Protein 1WJ2 (pdb70)

InterPro domains:
  IPR003657 WRKY domain [PF03106] (229-285)
  IPR003657 WRKY domain [PF03106] (409-466)
  IPR003657 WRKY domain [PS50811] (229-287)
  IPR003657 WRKY domain [PS50811] (403-468)
  IPR003657 WRKY domain [SM00774] (228-286)
  IPR003657 WRKY domain [SM00774] (408-467)
  IPR036576 WRKY domain superfamily [G3DSA:2.20.25.80] (214-288)
  IPR036576 WRKY domain superfamily [G3DSA:2.20.25.80] (393-469)
  IPR036576 WRKY domain superfamily [SSF118290] (227-287)
  IPR036576 WRKY domain superfamily [SSF118290] (400-468)
  IPR044810 WRKY transcription factor, plant [PTHR31221] (326-490)

Sequence (71 aa):
VQTTSEVDLLDDGYRWRKYGQKVVKGNPYPRSYYKCTTPGCGVRKHVERAATDPKAVVTTYEGKHNHDLPAVQTTSEVDLLDDGYRWRKYGQKVVKGNPYPRSYYKCTTPGCGVRKHVERAATDPKAVVTTYEGKHNHDLPAVQTTSEVDLLDDGYRWRKYGQKVVKGNPYPRSYYKCTTPGCGVRKHVERAATDPKAVVTTYEGKHNHDLPAVQTTSEVDLLDDGYRWRKYGQKVVKGNPYPRSYYKCTTPGCGVRKHVERAATDPKAVVTTYEGKHNHDLPAVQTTSEVDLLDDGYRWRKYGQKVVKGNPYPRSYYKCTTPGCGVRKHVERAATDPKAVVTTYEGKHNHDLPAVQTTSEVDLLDDGYRWRKYGQKVVKGNPYPRSYYKCTTPGCGVRKHVERAATDPKAVVTTYEGKHNHDLPAVQTTSEVDLLDDGYRWRKYGQKVVKGNPYPRSYYKCTTPGCGVRKHVERAATDPKAVVTTYEGKHNHDLPAVQTTSEVDLLDDGYRWRKYGQKVVKGNPYPRSYYKCTTPGCGVRKHVERAATDPKAVVTTYEGKHNHDLPAVQTTSEVDLLDDGYRWRKYGQKVVKGNPYPRSYYKCTTPGCGVRKHVERAATDPKAVVTTYEGKHNHDLPAVQTTSEVDLLDDGYRWRKYGQKVVKGNPYPRSYYKCTTPGCGVRKHVERAATDPKAVVTTYEGKHNHDLPAVQTTSEVDLLDDGYRWRKYGQKVVKGNPYPRSYYKCTTPGCGVRKHVERAATDPKAVVTTYEGKHNHDLPAVQTTSEVDLLDDGYRWRKYGQKVVKGNPYPRSYYKCTTPGCGVRKHVERAATDPKAVVTTYEGKHNHDLPAVQTTSEVDLLDDGYRWRKYGQKVVKGNPYPRSYYKCTTPGCGVRKHVERAATDPKAVVTTYEGKHNHDLPAVQTTSEVDLLDDGYRWRKYGQKVVKGNPYPRSYYKCTTPGCGVRKHVERAATDPKAVVTTYEGKHNHDLPAVQTTSEVDLLDDGYRWRKYGQKVVKGNPYPRSYYKCTTPGCGVRKHVERAATDPKAVVTTYEGKHNHDLPAVQTTSEVDLLDDGYRWRKYGQKVVKGNPYPRSYYKCTTPGCGVRKHVERAATDPKAVVTTYEGKHNHDLPAVQTTSEVDLLDDGYRWRKYGQKVVKGNPYPRSYYKCTTPGCGVRKHVERAATDPKAVVTTYEGKHNHDLPAVQTTSEVDLLDDGYRWRKYGQKVVKGNPYPRSYYKCTTPGCGVRKHVERAATDPKAVVTTYEGKHNHDLPAVQTTSEVDLLDDGYRWRKYGQKVVKGNPYPRSYYKCTTPGCGVRKHVERAATDPKAVVTTYEGKHNHDLPAVQTTSEVDLLDDGYRWRKYGQKVVKGNPYPRSYYKCTTPGCGVRKHVERAATDPKAVVTTYEGKHNHDLPA

Organism: Arabidopsis thaliana (NCBI:txid3702)

Structure (mmCIF, N/CA/C/O backbone):
data_1WJ2
#
_entry.id   1WJ2
#
loop_
_entity.id
_entity.type
_entity.pdbx_description
1 polymer 'Probable WRKY transcription factor 4'
2 non-polymer 'ZINC ION'
#
loop_
_atom_site.group_PDB
_atom_site.id
_atom_site.type_symbol
_atom_site.label_atom_id
_atom_site.label_alt_id
_atom_site.label_comp_id
_atom_site.label_asym_id
_atom_site.label_entity_id
_atom_site.label_seq_id
_atom_site.pdbx_PDB_ins_code
_atom_site.Cartn_x
_atom_site.Cartn_y
_atom_site.Cartn_z
_atom_site.occupancy
_atom_site.B_iso_or_equiv
_atom_site.auth_seq_id
_atom_site.auth_comp_id
_atom_site.auth_asym_id
_atom_site.auth_atom_id
_atom_site.pdbx_PDB_model_num
ATOM 1 N N . VAL A 1 8 ? -25.556 -7.376 23.378 1.00 0.00 399 VAL A N 1
ATOM 2 C CA . VAL A 1 8 ? -25.573 -6.464 22.203 1.00 0.00 399 VAL A CA 1
ATOM 3 C C . VAL A 1 8 ? -24.387 -5.503 22.231 1.00 0.00 399 VAL A C 1
ATOM 4 O O . VAL A 1 8 ? -24.248 -4.698 23.151 1.00 0.00 399 VAL A O 1
ATOM 17 N N . GLN A 1 9 ? -23.535 -5.593 21.215 1.00 0.00 400 GLN A N 1
ATOM 18 C CA . GLN A 1 9 ? -22.362 -4.733 21.125 1.00 0.00 400 GLN A CA 1
ATOM 19 C C . GLN A 1 9 ? -22.016 -4.434 19.669 1.00 0.00 400 GLN A C 1
ATOM 20 O O . GLN A 1 9 ? -21.096 -5.027 19.104 1.00 0.00 400 GLN A O 1
ATOM 34 N N . THR A 1 10 ? -22.756 -3.508 19.068 1.00 0.00 401 THR A N 1
ATOM 35 C CA . THR A 1 10 ? -22.526 -3.129 17.680 1.00 0.00 401 THR A CA 1
ATOM 36 C C . THR A 1 10 ? -22.545 -1.612 17.514 1.00 0.00 401 THR A C 1
ATOM 37 O O . THR A 1 10 ? -22.896 -1.099 16.452 1.00 0.00 401 THR A O 1
ATOM 48 N N . THR A 1 11 ? -22.165 -0.902 18.571 1.00 0.00 402 THR A N 1
ATOM 49 C CA . THR A 1 11 ? -22.139 0.556 18.542 1.00 0.00 402 THR A CA 1
ATOM 50 C C . THR A 1 11 ? -20.914 1.098 19.274 1.00 0.00 402 THR A C 1
ATOM 51 O O . THR A 1 11 ? -20.996 2.104 19.979 1.00 0.00 402 THR A O 1
ATOM 62 N N . SER A 1 12 ? -19.781 0.426 19.100 1.00 0.00 403 SER A N 1
ATOM 63 C CA . SER A 1 12 ? -18.540 0.840 19.743 1.00 0.00 403 SER A CA 1
ATOM 64 C C . SER A 1 12 ? -17.521 1.304 18.708 1.00 0.00 403 SER A C 1
ATOM 65 O O . SER A 1 12 ? -17.143 0.548 17.812 1.00 0.00 403 SER A O 1
ATOM 73 N N . GLU A 1 13 ? -17.080 2.551 18.836 1.00 0.00 404 GLU A N 1
ATOM 74 C CA . GLU A 1 13 ? -16.104 3.115 17.911 1.00 0.00 404 GLU A CA 1
ATOM 75 C C . GLU A 1 13 ? -14.681 2.818 18.373 1.00 0.00 404 GLU A C 1
ATOM 76 O O . GLU A 1 13 ? -14.309 3.122 19.506 1.00 0.00 404 GLU A O 1
ATOM 88 N N . VAL A 1 14 ? -13.889 2.223 17.487 1.00 0.00 405 VAL A N 1
ATOM 89 C CA . VAL A 1 14 ? -12.507 1.885 17.802 1.00 0.00 405 VAL A CA 1
ATOM 90 C C . VAL A 1 14 ? -11.565 3.027 17.435 1.00 0.00 405 VAL A C 1
ATOM 91 O O . VAL A 1 14 ? -11.997 4.065 16.937 1.00 0.00 405 VAL A O 1
ATOM 104 N N . ASP A 1 15 ? -10.276 2.826 17.687 1.00 0.00 406 ASP A N 1
ATOM 105 C CA . ASP A 1 15 ? -9.270 3.838 17.385 1.00 0.00 406 ASP A CA 1
ATOM 106 C C . ASP A 1 15 ? -8.223 3.293 16.419 1.00 0.00 406 ASP A C 1
ATOM 107 O O . ASP A 1 15 ? -7.607 2.258 16.677 1.00 0.00 406 ASP A O 1
ATOM 116 N N . LEU A 1 16 ? -8.028 3.994 15.308 1.00 0.00 407 LEU A N 1
ATOM 117 C CA . LEU A 1 16 ? -7.055 3.579 14.303 1.00 0.00 407 LEU A CA 1
ATOM 118 C C . LEU A 1 16 ? -5.633 3.900 14.754 1.00 0.00 407 LEU A C 1
ATOM 119 O O . LEU A 1 16 ? -5.311 5.051 15.048 1.00 0.00 407 LEU A O 1
ATOM 135 N N . LEU A 1 17 ? -4.789 2.875 14.804 1.00 0.00 408 LEU A N 1
ATOM 136 C CA . LEU A 1 17 ? -3.401 3.049 15.219 1.00 0.00 408 LEU A CA 1
ATOM 137 C C . LEU A 1 17 ? -2.654 3.961 14.251 1.00 0.00 408 LEU A C 1
ATOM 138 O O . LEU A 1 17 ? -2.099 3.501 13.253 1.00 0.00 408 LEU A O 1
ATOM 154 N N . ASP A 1 18 ? -2.644 5.255 14.553 1.00 0.00 409 ASP A N 1
ATOM 155 C CA . ASP A 1 18 ? -1.964 6.231 13.710 1.00 0.00 409 ASP A CA 1
ATOM 156 C C . ASP A 1 18 ? -0.472 5.925 13.617 1.00 0.00 409 ASP A C 1
ATOM 157 O O . ASP A 1 18 ? 0.132 5.437 14.572 1.00 0.00 409 ASP A O 1
ATOM 166 N N . ASP A 1 19 ? 0.116 6.216 12.461 1.00 0.00 410 ASP A N 1
ATOM 167 C CA . ASP A 1 19 ? 1.537 5.972 12.242 1.00 0.00 410 ASP A CA 1
ATOM 168 C C . ASP A 1 19 ? 2.146 7.055 11.359 1.00 0.00 410 ASP A C 1
ATOM 169 O O . ASP A 1 19 ? 3.084 6.801 10.605 1.00 0.00 410 ASP A O 1
ATOM 178 N N . GLY A 1 20 ? 1.605 8.267 11.458 1.00 0.00 411 GLY A N 1
ATOM 179 C CA . GLY A 1 20 ? 2.109 9.371 10.662 1.00 0.00 411 GLY A CA 1
ATOM 180 C C . GLY A 1 20 ? 1.011 10.080 9.893 1.00 0.00 411 GLY A C 1
ATOM 181 O O . GLY A 1 20 ? 0.678 11.227 10.191 1.00 0.00 411 GLY A O 1
ATOM 185 N N . TYR A 1 21 ? 0.451 9.396 8.901 1.00 0.00 412 TYR A N 1
ATOM 186 C CA . TYR A 1 21 ? -0.615 9.970 8.087 1.00 0.00 412 TYR A CA 1
ATOM 187 C C . TYR A 1 21 ? -1.978 9.447 8.529 1.00 0.00 412 TYR A C 1
ATOM 188 O O . TYR A 1 21 ? -2.102 8.307 8.975 1.00 0.00 412 TYR A O 1
ATOM 206 N N . ARG A 1 22 ? -2.999 10.290 8.403 1.00 0.00 413 ARG A N 1
ATOM 207 C CA . ARG A 1 22 ? -4.353 9.913 8.789 1.00 0.00 413 ARG A CA 1
ATOM 208 C C . ARG A 1 22 ? -5.010 9.065 7.705 1.00 0.00 413 ARG A C 1
ATOM 209 O O . ARG A 1 22 ? -5.520 9.590 6.715 1.00 0.00 413 ARG A O 1
ATOM 230 N N . TRP A 1 23 ? -4.994 7.750 7.900 1.00 0.00 414 TRP A N 1
ATOM 231 C CA . TRP A 1 23 ? -5.590 6.828 6.938 1.00 0.00 414 TRP A CA 1
ATOM 232 C C . TRP A 1 23 ? -6.983 6.402 7.386 1.00 0.00 414 TRP A C 1
ATOM 233 O O . TRP A 1 23 ? -7.256 6.291 8.582 1.00 0.00 414 TRP A O 1
ATOM 254 N N . ARG A 1 24 ? -7.861 6.162 6.418 1.00 0.00 415 ARG A N 1
ATOM 255 C CA . ARG A 1 24 ? -9.228 5.746 6.711 1.00 0.00 415 ARG A CA 1
ATOM 256 C C . ARG A 1 24 ? -9.580 4.467 5.959 1.00 0.00 415 ARG A C 1
ATOM 257 O O . ARG A 1 24 ? -9.208 4.295 4.798 1.00 0.00 415 ARG A O 1
ATOM 278 N N . LYS A 1 25 ? -10.298 3.572 6.629 1.00 0.00 416 LYS A N 1
ATOM 279 C CA . LYS A 1 25 ? -10.700 2.308 6.024 1.00 0.00 416 LYS A CA 1
ATOM 280 C C . LYS A 1 25 ? -12.023 2.456 5.283 1.00 0.00 416 LYS A C 1
ATOM 281 O O . LYS A 1 25 ? -13.016 2.913 5.848 1.00 0.00 416 LYS A O 1
ATOM 300 N N . TYR A 1 26 ? -12.028 2.067 4.011 1.00 0.00 417 TYR A N 1
ATOM 301 C CA . TYR A 1 26 ? -13.230 2.156 3.189 1.00 0.00 417 TYR A CA 1
ATOM 302 C C . TYR A 1 26 ? -13.754 0.767 2.839 1.00 0.00 417 TYR A C 1
ATOM 303 O O . TYR A 1 26 ? -14.962 0.557 2.741 1.00 0.00 417 TYR A O 1
ATOM 321 N N . GLY A 1 27 ? -12.837 -0.175 2.651 1.00 0.00 418 GLY A N 1
ATOM 322 C CA . GLY A 1 27 ? -13.226 -1.531 2.314 1.00 0.00 418 GLY A CA 1
ATOM 323 C C . GLY A 1 27 ? -12.062 -2.501 2.367 1.00 0.00 418 GLY A C 1
ATOM 324 O O . GLY A 1 27 ? -10.921 -2.128 2.093 1.00 0.00 418 GLY A O 1
ATOM 328 N N . GLN A 1 28 ? -12.351 -3.750 2.719 1.00 0.00 419 GLN A N 1
ATOM 329 C CA . GLN A 1 28 ? -11.320 -4.778 2.806 1.00 0.00 419 GLN A CA 1
ATOM 330 C C . GLN A 1 28 ? -11.674 -5.977 1.933 1.00 0.00 419 GLN A C 1
ATOM 331 O O . GLN A 1 28 ? -12.821 -6.133 1.513 1.00 0.00 419 GLN A O 1
ATOM 345 N N . LYS A 1 29 ? -10.685 -6.822 1.665 1.00 0.00 420 LYS A N 1
ATOM 346 C CA . LYS A 1 29 ? -10.894 -8.007 0.841 1.00 0.00 420 LYS A CA 1
ATOM 347 C C . LYS A 1 29 ? -10.333 -9.251 1.524 1.00 0.00 420 LYS A C 1
ATOM 348 O O . LYS A 1 29 ? -9.308 -9.189 2.203 1.00 0.00 420 LYS A O 1
ATOM 367 N N . VAL A 1 30 ? -11.011 -10.378 1.337 1.00 0.00 421 VAL A N 1
ATOM 368 C CA . VAL A 1 30 ? -10.582 -11.637 1.933 1.00 0.00 421 VAL A CA 1
ATOM 369 C C . VAL A 1 30 ? -10.183 -12.644 0.858 1.00 0.00 421 VAL A C 1
ATOM 370 O O . VAL A 1 30 ? -10.696 -12.609 -0.260 1.00 0.00 421 VAL A O 1
ATOM 383 N N . VAL A 1 31 ? -9.265 -13.540 1.205 1.00 0.00 422 VAL A N 1
ATOM 384 C CA . VAL A 1 31 ? -8.798 -14.557 0.270 1.00 0.00 422 VAL A CA 1
ATOM 385 C C . VAL A 1 31 ? -8.653 -15.910 0.959 1.00 0.00 422 VAL A C 1
ATOM 386 O O . VAL A 1 31 ? -8.043 -16.013 2.023 1.00 0.00 422 VAL A O 1
ATOM 399 N N . LYS A 1 32 ? -9.219 -16.945 0.346 1.00 0.00 423 LYS A N 1
ATOM 400 C CA . LYS A 1 32 ? -9.154 -18.292 0.901 1.00 0.00 423 LYS A CA 1
ATOM 401 C C . LYS A 1 32 ? -7.724 -18.824 0.873 1.00 0.00 423 LYS A C 1
ATOM 402 O O . LYS A 1 32 ? -7.312 -19.570 1.760 1.00 0.00 423 LYS A O 1
ATOM 421 N N . GLY A 1 33 ? -6.975 -18.435 -0.153 1.00 0.00 424 GLY A N 1
ATOM 422 C CA . GLY A 1 33 ? -5.600 -18.883 -0.279 1.00 0.00 424 GLY A CA 1
ATOM 423 C C . GLY A 1 33 ? -4.663 -18.182 0.687 1.00 0.00 424 GLY A C 1
ATOM 424 O O . GLY A 1 33 ? -3.526 -18.610 0.879 1.00 0.00 424 GLY A O 1
ATOM 428 N N . ASN A 1 34 ? -5.139 -17.100 1.298 1.00 0.00 425 ASN A N 1
ATOM 429 C CA . ASN A 1 34 ? -4.332 -16.342 2.248 1.00 0.00 425 ASN A CA 1
ATOM 430 C C . ASN A 1 34 ? -4.945 -16.396 3.646 1.00 0.00 425 ASN A C 1
ATOM 431 O O . ASN A 1 34 ? -6.155 -16.232 3.806 1.00 0.00 425 ASN A O 1
ATOM 442 N N . PRO A 1 35 ? -4.119 -16.628 4.683 1.00 0.00 426 PRO A N 1
ATOM 443 C CA . PRO A 1 35 ? -4.595 -16.702 6.067 1.00 0.00 426 PRO A CA 1
ATOM 444 C C . PRO A 1 35 ? -4.935 -15.329 6.637 1.00 0.00 426 PRO A C 1
ATOM 445 O O . PRO A 1 35 ? -5.771 -15.208 7.533 1.00 0.00 426 PRO A O 1
ATOM 456 N N . TYR A 1 36 ? -4.280 -14.297 6.114 1.00 0.00 427 TYR A N 1
ATOM 457 C CA . TYR A 1 36 ? -4.512 -12.933 6.575 1.00 0.00 427 TYR A CA 1
ATOM 458 C C . TYR A 1 36 ? -5.377 -12.162 5.578 1.00 0.00 427 TYR A C 1
ATOM 459 O O . TYR A 1 36 ? -5.226 -12.315 4.366 1.00 0.00 427 TYR A O 1
ATOM 477 N N . PRO A 1 37 ? -6.298 -11.319 6.077 1.00 0.00 428 PRO A N 1
ATOM 478 C CA . PRO A 1 37 ? -7.185 -10.527 5.224 1.00 0.00 428 PRO A CA 1
ATOM 479 C C . PRO A 1 37 ? -6.477 -9.325 4.608 1.00 0.00 428 PRO A C 1
ATOM 480 O O . PRO A 1 37 ? -5.376 -8.961 5.022 1.00 0.00 428 PRO A O 1
ATOM 491 N N . ARG A 1 38 ? -7.115 -8.712 3.615 1.00 0.00 429 ARG A N 1
ATOM 492 C CA . ARG A 1 38 ? -6.546 -7.552 2.941 1.00 0.00 429 ARG A CA 1
ATOM 493 C C . ARG A 1 38 ? -7.259 -6.272 3.366 1.00 0.00 429 ARG A C 1
ATOM 494 O O . ARG A 1 38 ? -8.436 -6.076 3.062 1.00 0.00 429 ARG A O 1
ATOM 515 N N . SER A 1 39 ? -6.540 -5.405 4.072 1.00 0.00 430 SER A N 1
ATOM 516 C CA . SER A 1 39 ? -7.103 -4.145 4.538 1.00 0.00 430 SER A CA 1
ATOM 517 C C . SER A 1 39 ? -6.635 -2.983 3.669 1.00 0.00 430 SER A C 1
ATOM 518 O O . SER A 1 39 ? -5.436 -2.793 3.462 1.00 0.00 430 SER A O 1
ATOM 526 N N . TYR A 1 40 ? -7.588 -2.208 3.162 1.00 0.00 431 TYR A N 1
ATOM 527 C CA . TYR A 1 40 ? -7.272 -1.064 2.313 1.00 0.00 431 TYR A CA 1
ATOM 528 C C . TYR A 1 40 ? -7.628 0.244 3.012 1.00 0.00 431 TYR A C 1
ATOM 529 O O . TYR A 1 40 ? -8.702 0.372 3.601 1.00 0.00 431 TYR A O 1
ATOM 547 N N . TYR A 1 41 ? -6.722 1.213 2.941 1.00 0.00 432 TYR A N 1
ATOM 548 C CA . TYR A 1 41 ? -6.942 2.513 3.565 1.00 0.00 432 TYR A CA 1
ATOM 549 C C . TYR A 1 41 ? -6.686 3.643 2.573 1.00 0.00 432 TYR A C 1
ATOM 550 O O . TYR A 1 41 ? -6.444 3.401 1.390 1.00 0.00 432 TYR A O 1
ATOM 568 N N . LYS A 1 42 ? -6.745 4.877 3.062 1.00 0.00 433 LYS A N 1
ATOM 569 C CA . LYS A 1 42 ? -6.521 6.044 2.216 1.00 0.00 433 LYS A CA 1
ATOM 570 C C . LYS A 1 42 ? -6.353 7.306 3.057 1.00 0.00 433 LYS A C 1
ATOM 571 O O . LYS A 1 42 ? -7.184 7.609 3.912 1.00 0.00 433 LYS A O 1
ATOM 590 N N . CYS A 1 43 ? -5.273 8.039 2.805 1.00 0.00 434 CYS A N 1
ATOM 591 C CA . CYS A 1 43 ? -4.995 9.268 3.538 1.00 0.00 434 CYS A CA 1
ATOM 592 C C . CYS A 1 43 ? -6.072 10.315 3.266 1.00 0.00 434 CYS A C 1
ATOM 593 O O . CYS A 1 43 ? -6.042 10.999 2.243 1.00 0.00 434 CYS A O 1
ATOM 600 N N . THR A 1 44 ? -7.023 10.430 4.188 1.00 0.00 435 THR A N 1
ATOM 601 C CA . THR A 1 44 ? -8.112 11.389 4.048 1.00 0.00 435 THR A CA 1
ATOM 602 C C . THR A 1 44 ? -7.800 12.692 4.780 1.00 0.00 435 THR A C 1
ATOM 603 O O . THR A 1 44 ? -8.422 13.012 5.793 1.00 0.00 435 THR A O 1
ATOM 614 N N . THR A 1 45 ? -6.832 13.438 4.258 1.00 0.00 436 THR A N 1
ATOM 615 C CA . THR A 1 45 ? -6.438 14.708 4.859 1.00 0.00 436 THR A CA 1
ATOM 616 C C . THR A 1 45 ? -7.065 15.882 4.111 1.00 0.00 436 THR A C 1
ATOM 617 O O . THR A 1 45 ? -7.536 15.730 2.983 1.00 0.00 436 THR A O 1
ATOM 628 N N . PRO A 1 46 ? -7.081 17.077 4.729 1.00 0.00 437 PRO A N 1
ATOM 629 C CA . PRO A 1 46 ? -7.655 18.276 4.112 1.00 0.00 437 PRO A CA 1
ATOM 630 C C . PRO A 1 46 ? -7.084 18.542 2.723 1.00 0.00 437 PRO A C 1
ATOM 631 O O . PRO A 1 46 ? -6.066 19.219 2.578 1.00 0.00 437 PRO A O 1
ATOM 642 N N . GLY A 1 47 ? -7.746 18.003 1.704 1.00 0.00 438 GLY A N 1
ATOM 643 C CA . GLY A 1 47 ? -7.289 18.191 0.339 1.00 0.00 438 GLY A CA 1
ATOM 644 C C . GLY A 1 47 ? -6.511 16.999 -0.181 1.00 0.00 438 GLY A C 1
ATOM 645 O O . GLY A 1 47 ? -6.483 16.745 -1.385 1.00 0.00 438 GLY A O 1
ATOM 649 N N . CYS A 1 48 ? -5.877 16.265 0.727 1.00 0.00 439 CYS A N 1
ATOM 650 C CA . CYS A 1 48 ? -5.094 15.094 0.354 1.00 0.00 439 CYS A CA 1
ATOM 651 C C . CYS A 1 48 ? -5.988 13.864 0.212 1.00 0.00 439 CYS A C 1
ATOM 652 O O . CYS A 1 48 ? -6.730 13.514 1.128 1.00 0.00 439 CYS A O 1
ATOM 659 N N . GLY A 1 49 ? -5.911 13.214 -0.946 1.00 0.00 440 GLY A N 1
ATOM 660 C CA . GLY A 1 49 ? -6.718 12.033 -1.189 1.00 0.00 440 GLY A CA 1
ATOM 661 C C . GLY A 1 49 ? -5.893 10.860 -1.681 1.00 0.00 440 GLY A C 1
ATOM 662 O O . GLY A 1 49 ? -6.083 10.386 -2.800 1.00 0.00 440 GLY A O 1
ATOM 666 N N . VAL A 1 50 ? -4.974 10.390 -0.843 1.00 0.00 441 VAL A N 1
ATOM 667 C CA . VAL A 1 50 ? -4.117 9.265 -1.200 1.00 0.00 441 VAL A CA 1
ATOM 668 C C . VAL A 1 50 ? -4.753 7.940 -0.797 1.00 0.00 441 VAL A C 1
ATOM 669 O O . VAL A 1 50 ? -5.435 7.853 0.224 1.00 0.00 441 VAL A O 1
ATOM 682 N N . ARG A 1 51 ? -4.523 6.909 -1.604 1.00 0.00 442 ARG A N 1
ATOM 683 C CA . ARG A 1 51 ? -5.072 5.586 -1.332 1.00 0.00 442 ARG A CA 1
ATOM 684 C C . ARG A 1 51 ? -3.966 4.535 -1.301 1.00 0.00 442 ARG A C 1
ATOM 685 O O . ARG A 1 51 ? -3.221 4.376 -2.267 1.00 0.00 442 ARG A O 1
ATOM 706 N N . LYS A 1 52 ? -3.867 3.821 -0.184 1.00 0.00 443 LYS A N 1
ATOM 707 C CA . LYS A 1 52 ? -2.852 2.785 -0.027 1.00 0.00 443 LYS A CA 1
ATOM 708 C C . LYS A 1 52 ? -3.496 1.421 0.191 1.00 0.00 443 LYS A C 1
ATOM 709 O O . LYS A 1 52 ? -4.591 1.321 0.743 1.00 0.00 443 LYS A O 1
ATOM 728 N N . HIS A 1 53 ? -2.808 0.370 -0.245 1.00 0.00 444 HIS A N 1
ATOM 729 C CA . HIS A 1 53 ? -3.312 -0.990 -0.097 1.00 0.00 444 HIS A CA 1
ATOM 730 C C . HIS A 1 53 ? -2.364 -1.831 0.752 1.00 0.00 444 HIS A C 1
ATOM 731 O O . HIS A 1 53 ? -1.177 -1.942 0.449 1.00 0.00 444 HIS A O 1
ATOM 746 N N . VAL A 1 54 ? -2.898 -2.420 1.817 1.00 0.00 445 VAL A N 1
ATOM 747 C CA . VAL A 1 54 ? -2.099 -3.251 2.711 1.00 0.00 445 VAL A CA 1
ATOM 748 C C . VAL A 1 54 ? -2.362 -4.732 2.466 1.00 0.00 445 VAL A C 1
ATOM 749 O O . VAL A 1 54 ? -3.333 -5.293 2.978 1.00 0.00 445 VAL A O 1
ATOM 762 N N . GLU A 1 55 ? -1.493 -5.361 1.682 1.00 0.00 446 GLU A N 1
ATOM 763 C CA . GLU A 1 55 ? -1.632 -6.779 1.370 1.00 0.00 446 GLU A CA 1
ATOM 764 C C . GLU A 1 55 ? -0.429 -7.568 1.879 1.00 0.00 446 GLU A C 1
ATOM 765 O O . GLU A 1 55 ? 0.691 -7.057 1.913 1.00 0.00 446 GLU A O 1
ATOM 777 N N . ARG A 1 56 ? -0.667 -8.816 2.269 1.00 0.00 447 ARG A N 1
ATOM 778 C CA . ARG A 1 56 ? 0.396 -9.676 2.774 1.00 0.00 447 ARG A CA 1
ATOM 779 C C . ARG A 1 56 ? 0.592 -10.887 1.869 1.00 0.00 447 ARG A C 1
ATOM 780 O O . ARG A 1 56 ? -0.334 -11.668 1.651 1.00 0.00 447 ARG A O 1
ATOM 801 N N . ALA A 1 57 ? 1.805 -11.038 1.345 1.00 0.00 448 ALA A N 1
ATOM 802 C CA . ALA A 1 57 ? 2.122 -12.155 0.463 1.00 0.00 448 ALA A CA 1
ATOM 803 C C . ALA A 1 57 ? 2.240 -13.457 1.248 1.00 0.00 448 ALA A C 1
ATOM 804 O O . ALA A 1 57 ? 3.169 -13.637 2.035 1.00 0.00 448 ALA A O 1
ATOM 811 N N . ALA A 1 58 ? 1.290 -14.361 1.028 1.00 0.00 449 ALA A N 1
ATOM 812 C CA . ALA A 1 58 ? 1.285 -15.647 1.714 1.00 0.00 449 ALA A CA 1
ATOM 813 C C . ALA A 1 58 ? 2.261 -16.622 1.064 1.00 0.00 449 ALA A C 1
ATOM 814 O O . ALA A 1 58 ? 3.100 -17.217 1.740 1.00 0.00 449 ALA A O 1
ATOM 821 N N . THR A 1 59 ? 2.148 -16.780 -0.251 1.00 0.00 450 THR A N 1
ATOM 822 C CA . THR A 1 59 ? 3.023 -17.681 -0.993 1.00 0.00 450 THR A CA 1
ATOM 823 C C . THR A 1 59 ? 4.490 -17.359 -0.734 1.00 0.00 450 THR A C 1
ATOM 824 O O . THR A 1 59 ? 5.345 -18.245 -0.754 1.00 0.00 450 THR A O 1
ATOM 835 N N . ASP A 1 60 ? 4.774 -16.085 -0.492 1.00 0.00 451 ASP A N 1
ATOM 836 C CA . ASP A 1 60 ? 6.136 -15.639 -0.226 1.00 0.00 451 ASP A CA 1
ATOM 837 C C . ASP A 1 60 ? 6.442 -15.709 1.269 1.00 0.00 451 ASP A C 1
ATOM 838 O O . ASP A 1 60 ? 5.532 -15.710 2.096 1.00 0.00 451 ASP A O 1
ATOM 847 N N . PRO A 1 61 ? 7.735 -15.772 1.637 1.00 0.00 452 PRO A N 1
ATOM 848 C CA . PRO A 1 61 ? 8.152 -15.842 3.042 1.00 0.00 452 PRO A CA 1
ATOM 849 C C . PRO A 1 61 ? 7.836 -14.559 3.803 1.00 0.00 452 PRO A C 1
ATOM 850 O O . PRO A 1 61 ? 8.738 -13.845 4.244 1.00 0.00 452 PRO A O 1
ATOM 861 N N . LYS A 1 62 ? 6.548 -14.269 3.950 1.00 0.00 453 LYS A N 1
ATOM 862 C CA . LYS A 1 62 ? 6.104 -13.071 4.655 1.00 0.00 453 LYS A CA 1
ATOM 863 C C . LYS A 1 62 ? 6.528 -11.812 3.906 1.00 0.00 453 LYS A C 1
ATOM 864 O O . LYS A 1 62 ? 7.495 -11.149 4.281 1.00 0.00 453 LYS A O 1
ATOM 883 N N . ALA A 1 63 ? 5.800 -11.489 2.841 1.00 0.00 454 ALA A N 1
ATOM 884 C CA . ALA A 1 63 ? 6.102 -10.312 2.037 1.00 0.00 454 ALA A CA 1
ATOM 885 C C . ALA A 1 63 ? 5.013 -9.254 2.180 1.00 0.00 454 ALA A C 1
ATOM 886 O O . ALA A 1 63 ? 3.871 -9.464 1.773 1.00 0.00 454 ALA A O 1
ATOM 893 N N . VAL A 1 64 ? 5.374 -8.114 2.762 1.00 0.00 455 VAL A N 1
ATOM 894 C CA . VAL A 1 64 ? 4.429 -7.022 2.959 1.00 0.00 455 VAL A CA 1
ATOM 895 C C . VAL A 1 64 ? 4.430 -6.073 1.765 1.00 0.00 455 VAL A C 1
ATOM 896 O O . VAL A 1 64 ? 5.210 -5.121 1.718 1.00 0.00 455 VAL A O 1
ATOM 909 N N . VAL A 1 65 ? 3.555 -6.339 0.802 1.00 0.00 456 VAL A N 1
ATOM 910 C CA . VAL A 1 65 ? 3.455 -5.509 -0.392 1.00 0.00 456 VAL A CA 1
ATOM 911 C C . VAL A 1 65 ? 2.458 -4.371 -0.188 1.00 0.00 456 VAL A C 1
ATOM 912 O O . VAL A 1 65 ? 1.262 -4.602 -0.024 1.00 0.00 456 VAL A O 1
ATOM 925 N N . THR A 1 66 ? 2.962 -3.141 -0.200 1.00 0.00 457 THR A N 1
ATOM 926 C CA . THR A 1 66 ? 2.118 -1.967 -0.017 1.00 0.00 457 THR A CA 1
ATOM 927 C C . THR A 1 66 ? 2.209 -1.032 -1.216 1.00 0.00 457 THR A C 1
ATOM 928 O O . THR A 1 66 ? 3.298 -0.621 -1.616 1.00 0.00 457 THR A O 1
ATOM 939 N N . THR A 1 67 ? 1.057 -0.699 -1.789 1.00 0.00 458 THR A N 1
ATOM 940 C CA . THR A 1 67 ? 1.005 0.189 -2.945 1.00 0.00 458 THR A CA 1
ATOM 941 C C . THR A 1 67 ? 0.434 1.550 -2.567 1.00 0.00 458 THR A C 1
ATOM 942 O O . THR A 1 67 ? -0.709 1.652 -2.121 1.00 0.00 458 THR A O 1
ATOM 953 N N . TYR A 1 68 ? 1.235 2.596 -2.748 1.00 0.00 459 TYR A N 1
ATOM 954 C CA . TYR A 1 68 ? 0.808 3.950 -2.426 1.00 0.00 459 TYR A CA 1
ATOM 955 C C . TYR A 1 68 ? 0.329 4.681 -3.675 1.00 0.00 459 TYR A C 1
ATOM 956 O O . TYR A 1 68 ? 1.134 5.182 -4.462 1.00 0.00 459 TYR A O 1
ATOM 974 N N . GLU A 1 69 ? -0.987 4.742 -3.852 1.00 0.00 460 GLU A N 1
ATOM 975 C CA . GLU A 1 69 ? -1.574 5.413 -5.006 1.00 0.00 460 GLU A CA 1
ATOM 976 C C . GLU A 1 69 ? -1.799 6.893 -4.717 1.00 0.00 460 GLU A C 1
ATOM 977 O O . GLU A 1 69 ? -2.768 7.267 -4.056 1.00 0.00 460 GLU A O 1
ATOM 989 N N . GLY A 1 70 ? -0.899 7.732 -5.219 1.00 0.00 461 GLY A N 1
ATOM 990 C CA . GLY A 1 70 ? -1.017 9.162 -5.005 1.00 0.00 461 GLY A CA 1
ATOM 991 C C . GLY A 1 70 ? 0.124 9.723 -4.177 1.00 0.00 461 GLY A C 1
ATOM 992 O O . GLY A 1 70 ? 0.875 8.972 -3.554 1.00 0.00 461 GLY A O 1
ATOM 996 N N . LYS A 1 71 ? 0.255 11.044 -4.172 1.00 0.00 462 LYS A N 1
ATOM 997 C CA . LYS A 1 71 ? 1.311 11.706 -3.415 1.00 0.00 462 LYS A CA 1
ATOM 998 C C . LYS A 1 71 ? 0.728 12.710 -2.426 1.00 0.00 462 LYS A C 1
ATOM 999 O O . LYS A 1 71 ? -0.251 13.394 -2.726 1.00 0.00 462 LYS A O 1
ATOM 1018 N N . HIS A 1 72 ? 1.336 12.794 -1.248 1.00 0.00 463 HIS A N 1
ATOM 1019 C CA . HIS A 1 72 ? 0.876 13.714 -0.215 1.00 0.00 463 HIS A CA 1
ATOM 1020 C C . HIS A 1 72 ? 1.082 15.162 -0.646 1.00 0.00 463 HIS A C 1
ATOM 1021 O O . HIS A 1 72 ? 1.945 15.458 -1.471 1.00 0.00 463 HIS A O 1
ATOM 1035 N N . ASN A 1 73 ? 0.282 16.062 -0.082 1.00 0.00 464 ASN A N 1
ATOM 1036 C CA . ASN A 1 73 ? 0.377 17.480 -0.407 1.00 0.00 464 ASN A CA 1
ATOM 1037 C C . ASN A 1 73 ? 0.085 18.340 0.818 1.00 0.00 464 ASN A C 1
ATOM 1038 O O . ASN A 1 73 ? -0.444 19.445 0.701 1.00 0.00 464 ASN A O 1
ATOM 1049 N N . HIS A 1 74 ? 0.435 17.826 1.993 1.00 0.00 465 HIS A N 1
ATOM 1050 C CA . HIS A 1 74 ? 0.212 18.547 3.239 1.00 0.00 465 HIS A CA 1
ATOM 1051 C C . HIS A 1 74 ? 1.385 18.372 4.199 1.00 0.00 465 HIS A C 1
ATOM 1052 O O . HIS A 1 74 ? 1.264 18.634 5.396 1.00 0.00 465 HIS A O 1
ATOM 1066 N N . ASP A 1 75 ? 2.521 17.927 3.669 1.00 0.00 466 ASP A N 1
ATOM 1067 C CA . ASP A 1 75 ? 3.714 17.718 4.479 1.00 0.00 466 ASP A CA 1
ATOM 1068 C C . ASP A 1 75 ? 3.436 16.744 5.621 1.00 0.00 466 ASP A C 1
ATOM 1069 O O . ASP A 1 75 ? 2.304 16.295 5.804 1.00 0.00 466 ASP A O 1
ATOM 1078 N N . LEU A 1 76 ? 4.475 16.421 6.384 1.00 0.00 467 LEU A N 1
ATOM 1079 C CA . LEU A 1 76 ? 4.342 15.500 7.506 1.00 0.00 467 LEU A CA 1
ATOM 1080 C C . LEU A 1 76 ? 3.834 16.229 8.750 1.00 0.00 467 LEU A C 1
ATOM 1081 O O . LEU A 1 76 ? 4.407 17.239 9.160 1.00 0.00 467 LEU A O 1
ATOM 1097 N N . PRO A 1 77 ? 2.749 15.728 9.369 1.00 0.00 468 PRO A N 1
ATOM 1098 C CA . PRO A 1 77 ? 2.175 16.345 10.569 1.00 0.00 468 PRO A CA 1
ATOM 1099 C C . PRO A 1 77 ? 3.214 16.550 11.667 1.00 0.00 468 PRO A C 1
ATOM 1100 O O . PRO A 1 77 ? 4.353 16.097 11.550 1.00 0.00 468 PRO A O 1
ATOM 1111 N N . ALA A 1 78 ? 2.815 17.237 12.731 1.00 0.00 469 ALA A N 1
ATOM 1112 C CA . ALA A 1 78 ? 3.710 17.502 13.850 1.00 0.00 469 ALA A CA 1
ATOM 1113 C C . ALA A 1 78 ? 3.482 16.510 14.984 1.00 0.00 469 ALA A C 1
ATOM 1114 O O . ALA A 1 78 ? 4.430 15.771 15.324 1.00 0.00 469 ALA A O 1
ATOM 1123 N N . VAL A 1 8 ? -10.354 -3.629 37.532 1.00 0.00 399 VAL A N 2
ATOM 1124 C CA . VAL A 1 8 ? -9.300 -3.730 36.489 1.00 0.00 399 VAL A CA 2
ATOM 1125 C C . VAL A 1 8 ? -9.887 -3.544 35.095 1.00 0.00 399 VAL A C 2
ATOM 1126 O O . VAL A 1 8 ? -11.041 -3.890 34.846 1.00 0.00 399 VAL A O 2
ATOM 1139 N N . GLN A 1 9 ? -9.083 -2.997 34.189 1.00 0.00 400 GLN A N 2
ATOM 1140 C CA . GLN A 1 9 ? -9.524 -2.766 32.817 1.00 0.00 400 GLN A CA 2
ATOM 1141 C C . GLN A 1 9 ? -8.332 -2.714 31.866 1.00 0.00 400 GLN A C 2
ATOM 1142 O O . GLN A 1 9 ? -7.313 -2.094 32.164 1.00 0.00 400 GLN A O 2
ATOM 1156 N N . THR A 1 10 ? -8.470 -3.371 30.719 1.00 0.00 401 THR A N 2
ATOM 1157 C CA . THR A 1 10 ? -7.406 -3.401 29.723 1.00 0.00 401 THR A CA 2
ATOM 1158 C C . THR A 1 10 ? -7.956 -3.740 28.341 1.00 0.00 401 THR A C 2
ATOM 1159 O O . THR A 1 10 ? -8.315 -4.886 28.070 1.00 0.00 401 THR A O 2
ATOM 1170 N N . THR A 1 11 ? -8.016 -2.738 27.471 1.00 0.00 402 THR A N 2
ATOM 1171 C CA . THR A 1 11 ? -8.522 -2.930 26.118 1.00 0.00 402 THR A CA 2
ATOM 1172 C C . THR A 1 11 ? -7.971 -1.870 25.170 1.00 0.00 402 THR A C 2
ATOM 1173 O O . THR A 1 11 ? -8.503 -0.764 25.083 1.00 0.00 402 THR A O 2
ATOM 1184 N N . SER A 1 12 ? -6.900 -2.214 24.462 1.00 0.00 403 SER A N 2
ATOM 1185 C CA . SER A 1 12 ? -6.276 -1.292 23.522 1.00 0.00 403 SER A CA 2
ATOM 1186 C C . SER A 1 12 ? -5.977 -1.985 22.196 1.00 0.00 403 SER A C 2
ATOM 1187 O O . SER A 1 12 ? -4.902 -2.556 22.012 1.00 0.00 403 SER A O 2
ATOM 1195 N N . GLU A 1 13 ? -6.936 -1.931 21.276 1.00 0.00 404 GLU A N 2
ATOM 1196 C CA . GLU A 1 13 ? -6.774 -2.554 19.967 1.00 0.00 404 GLU A CA 2
ATOM 1197 C C . GLU A 1 13 ? -6.357 -1.523 18.922 1.00 0.00 404 GLU A C 2
ATOM 1198 O O . GLU A 1 13 ? -7.192 -0.790 18.391 1.00 0.00 404 GLU A O 2
ATOM 1210 N N . VAL A 1 14 ? -5.060 -1.473 18.634 1.00 0.00 405 VAL A N 2
ATOM 1211 C CA . VAL A 1 14 ? -4.533 -0.532 17.653 1.00 0.00 405 VAL A CA 2
ATOM 1212 C C . VAL A 1 14 ? -4.365 -1.194 16.290 1.00 0.00 405 VAL A C 2
ATOM 1213 O O . VAL A 1 14 ? -3.576 -2.126 16.135 1.00 0.00 405 VAL A O 2
ATOM 1226 N N . ASP A 1 15 ? -5.112 -0.705 15.305 1.00 0.00 406 ASP A N 2
ATOM 1227 C CA . ASP A 1 15 ? -5.046 -1.250 13.955 1.00 0.00 406 ASP A CA 2
ATOM 1228 C C . ASP A 1 15 ? -4.383 -0.262 13.001 1.00 0.00 406 ASP A C 2
ATOM 1229 O O . ASP A 1 15 ? -3.722 -0.657 12.040 1.00 0.00 406 ASP A O 2
ATOM 1238 N N . LEU A 1 16 ? -4.564 1.027 13.273 1.00 0.00 407 LEU A N 2
ATOM 1239 C CA . LEU A 1 16 ? -3.985 2.073 12.439 1.00 0.00 407 LEU A CA 2
ATOM 1240 C C . LEU A 1 16 ? -2.695 2.607 13.053 1.00 0.00 407 LEU A C 2
ATOM 1241 O O . LEU A 1 16 ? -2.699 3.152 14.158 1.00 0.00 407 LEU A O 2
ATOM 1257 N N . LEU A 1 17 ? -1.591 2.446 12.331 1.00 0.00 408 LEU A N 2
ATOM 1258 C CA . LEU A 1 17 ? -0.293 2.911 12.806 1.00 0.00 408 LEU A CA 2
ATOM 1259 C C . LEU A 1 17 ? 0.066 4.255 12.179 1.00 0.00 408 LEU A C 2
ATOM 1260 O O . LEU A 1 17 ? 0.382 4.332 10.991 1.00 0.00 408 LEU A O 2
ATOM 1276 N N . ASP A 1 18 ? 0.015 5.311 12.983 1.00 0.00 409 ASP A N 2
ATOM 1277 C CA . ASP A 1 18 ? 0.335 6.651 12.506 1.00 0.00 409 ASP A CA 2
ATOM 1278 C C . ASP A 1 18 ? 1.833 6.923 12.610 1.00 0.00 409 ASP A C 2
ATOM 1279 O O . ASP A 1 18 ? 2.480 6.526 13.578 1.00 0.00 409 ASP A O 2
ATOM 1288 N N . ASP A 1 19 ? 2.378 7.600 11.605 1.00 0.00 410 ASP A N 2
ATOM 1289 C CA . ASP A 1 19 ? 3.799 7.925 11.583 1.00 0.00 410 ASP A CA 2
ATOM 1290 C C . ASP A 1 19 ? 4.095 9.004 10.547 1.00 0.00 410 ASP A C 2
ATOM 1291 O O . ASP A 1 19 ? 5.147 8.995 9.909 1.00 0.00 410 ASP A O 2
ATOM 1300 N N . GLY A 1 20 ? 3.158 9.934 10.385 1.00 0.00 411 GLY A N 2
ATOM 1301 C CA . GLY A 1 20 ? 3.337 11.008 9.425 1.00 0.00 411 GLY A CA 2
ATOM 1302 C C . GLY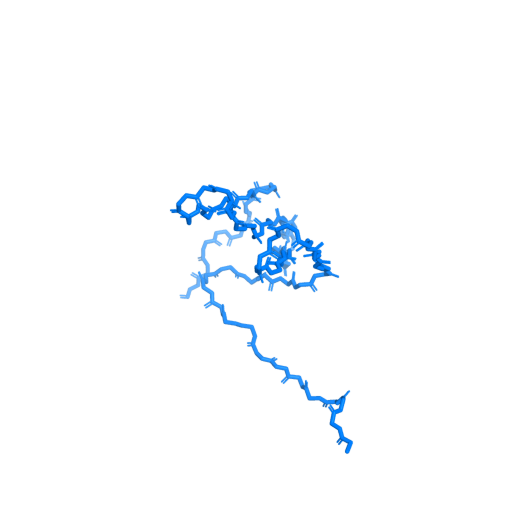 A 1 20 ? 2.028 11.466 8.816 1.00 0.00 411 GLY A C 2
ATOM 1303 O O . GLY A 1 20 ? 1.581 12.587 9.059 1.00 0.00 411 GLY A O 2
ATOM 1307 N N . TYR A 1 21 ? 1.409 10.596 8.023 1.00 0.00 412 TYR A N 2
ATOM 1308 C CA . TYR A 1 21 ? 0.143 10.918 7.376 1.00 0.00 412 TYR A CA 2
ATOM 1309 C C . TYR A 1 21 ? -1.018 10.224 8.081 1.00 0.00 412 TYR A C 2
ATOM 1310 O O . TYR A 1 21 ? -0.854 9.150 8.660 1.00 0.00 412 TYR A O 2
ATOM 1328 N N . ARG A 1 22 ? -2.192 10.845 8.029 1.00 0.00 413 ARG A N 2
ATOM 1329 C CA . ARG A 1 22 ? -3.382 10.288 8.662 1.00 0.00 413 ARG A CA 2
ATOM 1330 C C . ARG A 1 22 ? -4.173 9.433 7.677 1.00 0.00 413 ARG A C 2
ATOM 1331 O O . ARG A 1 22 ? -4.769 9.949 6.731 1.00 0.00 413 ARG A O 2
ATOM 1352 N N . TRP A 1 23 ? -4.175 8.124 7.905 1.00 0.00 414 TRP A N 2
ATOM 1353 C CA . TRP A 1 23 ? -4.893 7.197 7.038 1.00 0.00 414 TRP A CA 2
ATOM 1354 C C . TRP A 1 23 ? -6.134 6.649 7.734 1.00 0.00 414 TRP A C 2
ATOM 1355 O O . TRP A 1 23 ? -6.282 6.770 8.949 1.00 0.00 414 TRP A O 2
ATOM 1376 N N . ARG A 1 24 ? -7.023 6.043 6.953 1.00 0.00 415 ARG A N 2
ATOM 1377 C CA . ARG A 1 24 ? -8.253 5.473 7.491 1.00 0.00 415 ARG A CA 2
ATOM 1378 C C . ARG A 1 24 ? -8.746 4.325 6.616 1.00 0.00 415 ARG A C 2
ATOM 1379 O O . ARG A 1 24 ? -8.611 4.362 5.393 1.00 0.00 415 ARG A O 2
ATOM 1400 N N . LYS A 1 25 ? -9.317 3.307 7.250 1.00 0.00 416 LYS A N 2
ATOM 1401 C CA . LYS A 1 25 ? -9.830 2.149 6.527 1.00 0.00 416 LYS A CA 2
ATOM 1402 C C . LYS A 1 25 ? -11.126 2.492 5.801 1.00 0.00 416 LYS A C 2
ATOM 1403 O O . LYS A 1 25 ? -11.810 3.455 6.151 1.00 0.00 416 LYS A O 2
ATOM 1422 N N . TYR A 1 26 ? -11.458 1.701 4.787 1.00 0.00 417 TYR A N 2
ATOM 1423 C CA . TYR A 1 26 ? -12.673 1.922 4.010 1.00 0.00 417 TYR A CA 2
ATOM 1424 C C . TYR A 1 26 ? -13.138 0.630 3.347 1.00 0.00 417 TYR A C 2
ATOM 1425 O O . TYR A 1 26 ? -14.321 0.291 3.389 1.00 0.00 417 TYR A O 2
ATOM 1443 N N . GLY A 1 27 ? -12.201 -0.086 2.734 1.00 0.00 418 GLY A N 2
ATOM 1444 C CA . GLY A 1 27 ? -12.535 -1.333 2.070 1.00 0.00 418 GLY A CA 2
ATOM 1445 C C . GLY A 1 27 ? -11.635 -2.476 2.495 1.00 0.00 418 GLY A C 2
ATOM 1446 O O . GLY A 1 27 ? -10.586 -2.257 3.102 1.00 0.00 418 GLY A O 2
ATOM 1450 N N . GLN A 1 28 ? -12.045 -3.700 2.177 1.00 0.00 419 GLN A N 2
ATOM 1451 C CA . GLN A 1 28 ? -11.268 -4.883 2.530 1.00 0.00 419 GLN A CA 2
ATOM 1452 C C . GLN A 1 28 ? -11.649 -6.067 1.647 1.00 0.00 419 GLN A C 2
ATOM 1453 O O . GLN A 1 28 ? -12.810 -6.472 1.603 1.00 0.00 419 GLN A O 2
ATOM 1467 N N . LYS A 1 29 ? -10.662 -6.616 0.946 1.00 0.00 420 LYS A N 2
ATOM 1468 C CA . LYS A 1 29 ? -10.894 -7.754 0.064 1.00 0.00 420 LYS A CA 2
ATOM 1469 C C . LYS A 1 29 ? -10.452 -9.057 0.725 1.00 0.00 420 LYS A C 2
ATOM 1470 O O . LYS A 1 29 ? -9.521 -9.069 1.531 1.00 0.00 420 LYS A O 2
ATOM 1489 N N . VAL A 1 30 ? -11.125 -10.149 0.379 1.00 0.00 421 VAL A N 2
ATOM 1490 C CA . VAL A 1 30 ? -10.803 -11.456 0.939 1.00 0.00 421 VAL A CA 2
ATOM 1491 C C . VAL A 1 30 ? -10.246 -12.390 -0.133 1.00 0.00 421 VAL A C 2
ATOM 1492 O O . VAL A 1 30 ? -10.559 -12.249 -1.315 1.00 0.00 421 VAL A O 2
ATOM 1505 N N . VAL A 1 31 ? -9.420 -13.342 0.290 1.00 0.00 422 VAL A N 2
ATOM 1506 C CA . VAL A 1 31 ? -8.822 -14.299 -0.632 1.00 0.00 422 VAL A CA 2
ATOM 1507 C C . VAL A 1 31 ? -8.963 -15.725 -0.112 1.00 0.00 422 VAL A C 2
ATOM 1508 O O . VAL A 1 31 ? -8.617 -16.016 1.032 1.00 0.00 422 VAL A O 2
ATOM 1521 N N . LYS A 1 32 ? -9.475 -16.611 -0.961 1.00 0.00 423 LYS A N 2
ATOM 1522 C CA . LYS A 1 32 ? -9.662 -18.009 -0.585 1.00 0.00 423 LYS A CA 2
ATOM 1523 C C . LYS A 1 32 ? -8.319 -18.696 -0.358 1.00 0.00 423 LYS A C 2
ATOM 1524 O O . LYS A 1 32 ? -7.398 -18.562 -1.162 1.00 0.00 423 LYS A O 2
ATOM 1543 N N . GLY A 1 33 ? -8.218 -19.435 0.743 1.00 0.00 424 GLY A N 2
ATOM 1544 C CA . GLY A 1 33 ? -6.985 -20.133 1.056 1.00 0.00 424 GLY A CA 2
ATOM 1545 C C . GLY A 1 33 ? -6.060 -19.313 1.934 1.00 0.00 424 GLY A C 2
ATOM 1546 O O . GLY A 1 33 ? -5.633 -19.770 2.995 1.00 0.00 424 GLY A O 2
ATOM 1550 N N . ASN A 1 34 ? -5.749 -18.098 1.492 1.00 0.00 425 ASN A N 2
ATOM 1551 C CA . ASN A 1 34 ? -4.868 -17.214 2.245 1.00 0.00 425 ASN A CA 2
ATOM 1552 C C . ASN A 1 34 ? -5.515 -16.796 3.566 1.00 0.00 425 ASN A C 2
ATOM 1553 O O . ASN A 1 34 ? -6.579 -16.175 3.573 1.00 0.00 425 ASN A O 2
ATOM 1564 N N . PRO A 1 35 ? -4.884 -17.133 4.707 1.00 0.00 426 PRO A N 2
ATOM 1565 C CA . PRO A 1 35 ? -5.410 -16.786 6.029 1.00 0.00 426 PRO A CA 2
ATOM 1566 C C . PRO A 1 35 ? -5.167 -15.323 6.399 1.00 0.00 426 PRO A C 2
ATOM 1567 O O . PRO A 1 35 ? -5.554 -14.878 7.480 1.00 0.00 426 PRO A O 2
ATOM 1578 N N . TYR A 1 36 ? -4.525 -14.580 5.501 1.00 0.00 427 TYR A N 2
ATOM 1579 C CA . TYR A 1 36 ? -4.235 -13.173 5.744 1.00 0.00 427 TYR A CA 2
ATOM 1580 C C . TYR A 1 36 ? -5.051 -12.277 4.811 1.00 0.00 427 TYR A C 2
ATOM 1581 O O . TYR A 1 36 ? -4.629 -11.990 3.691 1.00 0.00 427 TYR A O 2
ATOM 1599 N N . PRO A 1 37 ? -6.233 -11.824 5.262 1.00 0.00 428 PRO A N 2
ATOM 1600 C CA . PRO A 1 37 ? -7.104 -10.958 4.459 1.00 0.00 428 PRO A CA 2
ATOM 1601 C C . PRO A 1 37 ? -6.361 -9.754 3.891 1.00 0.00 428 PRO A C 2
ATOM 1602 O O . PRO A 1 37 ? -5.168 -9.573 4.143 1.00 0.00 428 PRO A O 2
ATOM 1613 N N . ARG A 1 38 ? -7.071 -8.933 3.124 1.00 0.00 429 ARG A N 2
ATOM 1614 C CA . ARG A 1 38 ? -6.477 -7.745 2.521 1.00 0.00 429 ARG A CA 2
ATOM 1615 C C . ARG A 1 38 ? -7.121 -6.475 3.066 1.00 0.00 429 ARG A C 2
ATOM 1616 O O . ARG A 1 38 ? -8.345 -6.357 3.110 1.00 0.00 429 ARG A O 2
ATOM 1637 N N . SER A 1 39 ? -6.287 -5.527 3.482 1.00 0.00 430 SER A N 2
ATOM 1638 C CA . SER A 1 39 ? -6.775 -4.264 4.025 1.00 0.00 430 SER A CA 2
ATOM 1639 C C . SER A 1 39 ? -6.499 -3.116 3.059 1.00 0.00 430 SER A C 2
ATOM 1640 O O . SER A 1 39 ? -5.542 -3.160 2.285 1.00 0.00 430 SER A O 2
ATOM 1648 N N . TYR A 1 40 ? -7.342 -2.091 3.108 1.00 0.00 431 TYR A N 2
ATOM 1649 C CA . TYR A 1 40 ? -7.188 -0.932 2.235 1.00 0.00 431 TYR A CA 2
ATOM 1650 C C . TYR A 1 40 ? -7.392 0.366 3.010 1.00 0.00 431 TYR A C 2
ATOM 1651 O O . TYR A 1 40 ? -8.456 0.596 3.587 1.00 0.00 431 TYR A O 2
ATOM 1669 N N . TYR A 1 41 ? -6.368 1.213 3.014 1.00 0.00 432 TYR A N 2
ATOM 1670 C CA . TYR A 1 41 ? -6.435 2.492 3.716 1.00 0.00 432 TYR A CA 2
ATOM 1671 C C . TYR A 1 41 ? -6.264 3.651 2.740 1.00 0.00 432 TYR A C 2
ATOM 1672 O O . TYR A 1 41 ? -5.977 3.444 1.560 1.00 0.00 432 TYR A O 2
ATOM 1690 N N . LYS A 1 42 ? -6.440 4.871 3.235 1.00 0.00 433 LYS A N 2
ATOM 1691 C CA . LYS A 1 42 ? -6.303 6.058 2.400 1.00 0.00 433 LYS A CA 2
ATOM 1692 C C . LYS A 1 42 ? -6.115 7.312 3.247 1.00 0.00 433 LYS A C 2
ATOM 1693 O O . LYS A 1 42 ? -6.863 7.552 4.197 1.00 0.00 433 LYS A O 2
ATOM 1712 N N . CYS A 1 43 ? -5.115 8.112 2.893 1.00 0.00 434 CYS A N 2
ATOM 1713 C CA . CYS A 1 43 ? -4.828 9.347 3.612 1.00 0.00 434 CYS A CA 2
ATOM 1714 C C . CYS A 1 43 ? -5.984 10.334 3.467 1.00 0.00 434 CYS A C 2
ATOM 1715 O O . CYS A 1 43 ? -6.129 10.988 2.434 1.00 0.00 434 CYS A O 2
ATOM 1722 N N . THR A 1 44 ? -6.810 10.427 4.506 1.00 0.00 435 THR A N 2
ATOM 1723 C CA . THR A 1 44 ? -7.959 11.325 4.492 1.00 0.00 435 THR A CA 2
ATOM 1724 C C . THR A 1 44 ? -7.651 12.643 5.196 1.00 0.00 435 THR A C 2
ATOM 1725 O O . THR A 1 44 ? -8.064 12.863 6.336 1.00 0.00 435 THR A O 2
ATOM 1736 N N . THR A 1 45 ? -6.930 13.521 4.507 1.00 0.00 436 THR A N 2
ATOM 1737 C CA . THR A 1 45 ? -6.573 14.822 5.060 1.00 0.00 436 THR A CA 2
ATOM 1738 C C . THR A 1 45 ? -7.496 15.912 4.519 1.00 0.00 436 THR A C 2
ATOM 1739 O O . THR A 1 45 ? -8.001 15.806 3.402 1.00 0.00 436 THR A O 2
ATOM 1750 N N . PRO A 1 46 ? -7.733 16.979 5.304 1.00 0.00 437 PRO A N 2
ATOM 1751 C CA . PRO A 1 46 ? -8.604 18.086 4.889 1.00 0.00 437 PRO A CA 2
ATOM 1752 C C . PRO A 1 46 ? -8.290 18.577 3.478 1.00 0.00 437 PRO A C 2
ATOM 1753 O O . PRO A 1 46 ? -9.161 19.104 2.786 1.00 0.00 437 PRO A O 2
ATOM 1764 N N . GLY A 1 47 ? -7.043 18.396 3.058 1.00 0.00 438 GLY A N 2
ATOM 1765 C CA . GLY A 1 47 ? -6.637 18.821 1.731 1.00 0.00 438 GLY A CA 2
ATOM 1766 C C . GLY A 1 47 ? -5.805 17.772 1.022 1.00 0.00 438 GLY A C 2
ATOM 1767 O O . GLY A 1 47 ? -4.795 18.090 0.392 1.00 0.00 438 GLY A O 2
ATOM 1771 N N . CYS A 1 48 ? -6.227 16.516 1.129 1.00 0.00 439 CYS A N 2
ATOM 1772 C CA . CYS A 1 48 ? -5.513 15.412 0.496 1.00 0.00 439 CYS A CA 2
ATOM 1773 C C . CYS A 1 48 ? -6.384 14.160 0.451 1.00 0.00 439 CYS A C 2
ATOM 1774 O O . CYS A 1 48 ? -7.095 13.850 1.406 1.00 0.00 439 CYS A O 2
ATOM 1781 N N . GLY A 1 49 ? -6.322 13.445 -0.669 1.00 0.00 440 GLY A N 2
ATOM 1782 C CA . GLY A 1 49 ? -7.109 12.233 -0.821 1.00 0.00 440 GLY A CA 2
ATOM 1783 C C . GLY A 1 49 ? -6.314 11.099 -1.438 1.00 0.00 440 GLY A C 2
ATOM 1784 O O . GLY A 1 49 ? -6.620 10.646 -2.541 1.00 0.00 440 GLY A O 2
ATOM 1788 N N . VAL A 1 50 ? -5.288 10.640 -0.728 1.00 0.00 441 VAL A N 2
ATOM 1789 C CA . VAL A 1 50 ? -4.445 9.553 -1.214 1.00 0.00 441 VAL A CA 2
ATOM 1790 C C . VAL A 1 50 ? -4.981 8.199 -0.762 1.00 0.00 441 VAL A C 2
ATOM 1791 O O . VAL A 1 50 ? -5.468 8.058 0.359 1.00 0.00 441 VAL A O 2
ATOM 1804 N N . ARG A 1 51 ? -4.889 7.206 -1.639 1.00 0.00 442 ARG A N 2
ATOM 1805 C CA . ARG A 1 51 ? -5.365 5.862 -1.327 1.00 0.00 442 ARG A CA 2
ATOM 1806 C C . ARG A 1 51 ? -4.245 4.837 -1.483 1.00 0.00 442 ARG A C 2
ATOM 1807 O O . ARG A 1 51 ? -3.566 4.797 -2.508 1.00 0.00 442 ARG A O 2
ATOM 1828 N N . LYS A 1 52 ? -4.063 4.008 -0.459 1.00 0.00 443 LYS A N 2
ATOM 1829 C CA . LYS A 1 52 ? -3.026 2.981 -0.483 1.00 0.00 443 LYS A CA 2
ATOM 1830 C C . LYS A 1 52 ? -3.627 1.596 -0.256 1.00 0.00 443 LYS A C 2
ATOM 1831 O O . LYS A 1 52 ? -4.757 1.469 0.214 1.00 0.00 443 LYS A O 2
ATOM 1850 N N . HIS A 1 53 ? -2.862 0.563 -0.594 1.00 0.00 444 HIS A N 2
ATOM 1851 C CA . HIS A 1 53 ? -3.319 -0.813 -0.427 1.00 0.00 444 HIS A CA 2
ATOM 1852 C C . HIS A 1 53 ? -2.335 -1.611 0.423 1.00 0.00 444 HIS A C 2
ATOM 1853 O O . HIS A 1 53 ? -1.144 -1.303 0.465 1.00 0.00 444 HIS A O 2
ATOM 1868 N N . VAL A 1 54 ? -2.840 -2.637 1.099 1.00 0.00 445 VAL A N 2
ATOM 1869 C CA . VAL A 1 54 ? -2.007 -3.479 1.948 1.00 0.00 445 VAL A CA 2
ATOM 1870 C C . VAL A 1 54 ? -2.296 -4.957 1.712 1.00 0.00 445 VAL A C 2
ATOM 1871 O O . VAL A 1 54 ? -3.376 -5.448 2.042 1.00 0.00 445 VAL A O 2
ATOM 1884 N N . GLU A 1 55 ? -1.326 -5.661 1.137 1.00 0.00 446 GLU A N 2
ATOM 1885 C CA . GLU A 1 55 ? -1.477 -7.085 0.857 1.00 0.00 446 GLU A CA 2
ATOM 1886 C C . GLU A 1 55 ? -0.376 -7.894 1.535 1.00 0.00 446 GLU A C 2
ATOM 1887 O O . GLU A 1 55 ? 0.800 -7.540 1.462 1.00 0.00 446 GLU A O 2
ATOM 1899 N N . ARG A 1 56 ? -0.767 -8.981 2.192 1.00 0.00 447 ARG A N 2
ATOM 1900 C CA . ARG A 1 56 ? 0.188 -9.840 2.883 1.00 0.00 447 ARG A CA 2
ATOM 1901 C C . ARG A 1 56 ? 0.442 -11.118 2.090 1.00 0.00 447 ARG A C 2
ATOM 1902 O O . ARG A 1 56 ? -0.375 -12.037 2.095 1.00 0.00 447 ARG A O 2
ATOM 1923 N N . ALA A 1 57 ? 1.581 -11.166 1.406 1.00 0.00 448 ALA A N 2
ATOM 1924 C CA . ALA A 1 57 ? 1.943 -12.331 0.606 1.00 0.00 448 ALA A CA 2
ATOM 1925 C C . ALA A 1 57 ? 2.033 -13.584 1.472 1.00 0.00 448 ALA A C 2
ATOM 1926 O O . ALA A 1 57 ? 2.838 -13.653 2.401 1.00 0.00 448 ALA A O 2
ATOM 1933 N N . ALA A 1 58 ? 1.201 -14.573 1.160 1.00 0.00 449 ALA A N 2
ATOM 1934 C CA . ALA A 1 58 ? 1.186 -15.825 1.906 1.00 0.00 449 ALA A CA 2
ATOM 1935 C C . ALA A 1 58 ? 2.192 -16.821 1.339 1.00 0.00 449 ALA A C 2
ATOM 1936 O O . ALA A 1 58 ? 2.643 -17.729 2.039 1.00 0.00 449 ALA A O 2
ATOM 1943 N N . THR A 1 59 ? 2.541 -16.650 0.066 1.00 0.00 450 THR A N 2
ATOM 1944 C CA . THR A 1 59 ? 3.492 -17.537 -0.595 1.00 0.00 450 THR A CA 2
ATOM 1945 C C . THR A 1 59 ? 4.788 -17.652 0.203 1.00 0.00 450 THR A C 2
ATOM 1946 O O . THR A 1 59 ? 5.422 -18.707 0.226 1.00 0.00 450 THR A O 2
ATOM 1957 N N . ASP A 1 60 ? 5.175 -16.562 0.855 1.00 0.00 451 ASP A N 2
ATOM 1958 C CA . ASP A 1 60 ? 6.394 -16.542 1.654 1.00 0.00 451 ASP A CA 2
ATOM 1959 C C . ASP A 1 60 ? 6.076 -16.712 3.138 1.00 0.00 451 ASP A C 2
ATOM 1960 O O . ASP A 1 60 ? 4.944 -16.492 3.567 1.00 0.00 451 ASP A O 2
ATOM 1969 N N . PRO A 1 61 ? 7.076 -17.108 3.946 1.00 0.00 452 PRO A N 2
ATOM 1970 C CA . PRO A 1 61 ? 6.894 -17.306 5.387 1.00 0.00 452 PRO A CA 2
ATOM 1971 C C . PRO A 1 61 ? 6.253 -16.098 6.061 1.00 0.00 452 PRO A C 2
ATOM 1972 O O . PRO A 1 61 ? 5.578 -16.231 7.083 1.00 0.00 452 PRO A O 2
ATOM 1983 N N . LYS A 1 62 ? 6.464 -14.921 5.480 1.00 0.00 453 LYS A N 2
ATOM 1984 C CA . LYS A 1 62 ? 5.906 -13.688 6.022 1.00 0.00 453 LYS A CA 2
ATOM 1985 C C . LYS A 1 62 ? 6.231 -12.503 5.121 1.00 0.00 453 LYS A C 2
ATOM 1986 O O . LYS A 1 62 ? 7.126 -11.711 5.421 1.00 0.00 453 LYS A O 2
ATOM 2005 N N . ALA A 1 63 ? 5.502 -12.385 4.018 1.00 0.00 454 ALA A N 2
ATOM 2006 C CA . ALA A 1 63 ? 5.713 -11.295 3.074 1.00 0.00 454 ALA A CA 2
ATOM 2007 C C . ALA A 1 63 ? 4.584 -10.274 3.155 1.00 0.00 454 ALA A C 2
ATOM 2008 O O . ALA A 1 63 ? 3.411 -10.636 3.251 1.00 0.00 454 ALA A O 2
ATOM 2015 N N . VAL A 1 64 ? 4.946 -8.995 3.118 1.00 0.00 455 VAL A N 2
ATOM 2016 C CA . VAL A 1 64 ? 3.962 -7.922 3.188 1.00 0.00 455 VAL A CA 2
ATOM 2017 C C . VAL A 1 64 ? 4.328 -6.778 2.250 1.00 0.00 455 VAL A C 2
ATOM 2018 O O . VAL A 1 64 ? 5.234 -5.994 2.534 1.00 0.00 455 VAL A O 2
ATOM 2031 N N . VAL A 1 65 ? 3.619 -6.686 1.131 1.00 0.00 456 VAL A N 2
ATOM 2032 C CA . VAL A 1 65 ? 3.868 -5.637 0.150 1.00 0.00 456 VAL A CA 2
ATOM 2033 C C . VAL A 1 65 ? 2.857 -4.503 0.289 1.00 0.00 456 VAL A C 2
ATOM 2034 O O . VAL A 1 65 ? 1.687 -4.736 0.592 1.00 0.00 456 VAL A O 2
ATOM 2047 N N . THR A 1 66 ? 3.316 -3.276 0.066 1.00 0.00 457 THR A N 2
ATOM 2048 C CA . THR A 1 66 ? 2.453 -2.106 0.166 1.00 0.00 457 THR A CA 2
ATOM 2049 C C . THR A 1 66 ? 2.485 -1.286 -1.119 1.00 0.00 457 THR A C 2
ATOM 2050 O O . THR A 1 66 ? 3.451 -1.346 -1.882 1.00 0.00 457 THR A O 2
ATOM 2061 N N . THR A 1 67 ? 1.425 -0.519 -1.353 1.00 0.00 458 THR A N 2
ATOM 2062 C CA . THR A 1 67 ? 1.333 0.313 -2.546 1.00 0.00 458 THR A CA 2
ATOM 2063 C C . THR A 1 67 ? 0.876 1.726 -2.195 1.00 0.00 458 THR A C 2
ATOM 2064 O O . THR A 1 67 ? 0.208 1.939 -1.184 1.00 0.00 458 THR A O 2
ATOM 2075 N N . TYR A 1 68 ? 1.242 2.687 -3.036 1.00 0.00 459 TYR A N 2
ATOM 2076 C CA . TYR A 1 68 ? 0.871 4.080 -2.815 1.00 0.00 459 TYR A CA 2
ATOM 2077 C C . TYR A 1 68 ? 0.338 4.711 -4.097 1.00 0.00 459 TYR A C 2
ATOM 2078 O O . TYR A 1 68 ? 1.055 4.824 -5.091 1.00 0.00 459 TYR A O 2
ATOM 2096 N N . GLU A 1 69 ? -0.927 5.123 -4.067 1.00 0.00 460 GLU A N 2
ATOM 2097 C CA . GLU A 1 69 ? -1.557 5.743 -5.226 1.00 0.00 460 GLU A CA 2
ATOM 2098 C C . GLU A 1 69 ? -1.980 7.176 -4.914 1.00 0.00 460 GLU A C 2
ATOM 2099 O O . GLU A 1 69 ? -2.837 7.409 -4.062 1.00 0.00 460 GLU A O 2
ATOM 2111 N N . GLY A 1 70 ? -1.370 8.131 -5.608 1.00 0.00 461 GLY A N 2
ATOM 2112 C CA . GLY A 1 70 ? -1.697 9.528 -5.390 1.00 0.00 461 GLY A CA 2
ATOM 2113 C C . GLY A 1 70 ? -0.647 10.248 -4.567 1.00 0.00 461 GLY A C 2
ATOM 2114 O O . GLY A 1 70 ? 0.018 9.640 -3.728 1.00 0.00 461 GLY A O 2
ATOM 2118 N N . LYS A 1 71 ? -0.498 11.547 -4.805 1.00 0.00 462 LYS A N 2
ATOM 2119 C CA . LYS A 1 71 ? 0.478 12.350 -4.080 1.00 0.00 462 LYS A CA 2
ATOM 2120 C C . LYS A 1 71 ? -0.194 13.148 -2.967 1.00 0.00 462 LYS A C 2
ATOM 2121 O O . LYS A 1 71 ? -1.379 13.472 -3.050 1.00 0.00 462 LYS A O 2
ATOM 2140 N N . HIS A 1 72 ? 0.570 13.463 -1.927 1.00 0.00 463 HIS A N 2
ATOM 2141 C CA . HIS A 1 72 ? 0.048 14.224 -0.798 1.00 0.00 463 HIS A CA 2
ATOM 2142 C C . HIS A 1 72 ? -0.035 15.709 -1.134 1.00 0.00 463 HIS A C 2
ATOM 2143 O O . HIS A 1 72 ? 0.883 16.273 -1.729 1.00 0.00 463 HIS A O 2
ATOM 2157 N N . ASN A 1 73 ? -1.141 16.336 -0.748 1.00 0.00 464 ASN A N 2
ATOM 2158 C CA . ASN A 1 73 ? -1.344 17.757 -1.007 1.00 0.00 464 ASN A CA 2
ATOM 2159 C C . ASN A 1 73 ? -1.142 18.576 0.264 1.00 0.00 464 ASN A C 2
ATOM 2160 O O . ASN A 1 73 ? -1.761 19.624 0.443 1.00 0.00 464 ASN A O 2
ATOM 2171 N N . HIS A 1 74 ? -0.272 18.090 1.143 1.00 0.00 465 HIS A N 2
ATOM 2172 C CA . HIS A 1 74 ? 0.011 18.776 2.397 1.00 0.00 465 HIS A CA 2
ATOM 2173 C C . HIS A 1 74 ? 1.415 18.447 2.894 1.00 0.00 465 HIS A C 2
ATOM 2174 O O . HIS A 1 74 ? 2.043 17.496 2.428 1.00 0.00 465 HIS A O 2
ATOM 2188 N N . ASP A 1 75 ? 1.904 19.239 3.842 1.00 0.00 466 ASP A N 2
ATOM 2189 C CA . ASP A 1 75 ? 3.233 19.031 4.403 1.00 0.00 466 ASP A CA 2
ATOM 2190 C C . ASP A 1 75 ? 3.250 17.811 5.320 1.00 0.00 466 ASP A C 2
ATOM 2191 O O . ASP A 1 75 ? 2.264 17.080 5.412 1.00 0.00 466 ASP A O 2
ATOM 2200 N N . LEU A 1 76 ? 4.375 17.597 5.993 1.00 0.00 467 LEU A N 2
ATOM 2201 C CA . LEU A 1 76 ? 4.520 16.464 6.900 1.00 0.00 467 LEU A CA 2
ATOM 2202 C C . LEU A 1 76 ? 4.197 16.873 8.338 1.00 0.00 467 LEU A C 2
ATOM 2203 O O . LEU A 1 76 ? 4.950 17.623 8.959 1.00 0.00 467 LEU A O 2
ATOM 2219 N N . PRO A 1 77 ? 3.067 16.388 8.889 1.00 0.00 468 PRO A N 2
ATOM 2220 C CA . PRO A 1 77 ? 2.658 16.714 10.260 1.00 0.00 468 PRO A CA 2
ATOM 2221 C C . PRO A 1 77 ? 3.741 16.380 11.281 1.00 0.00 468 PRO A C 2
ATOM 2222 O O . PRO A 1 77 ? 4.881 16.095 10.918 1.00 0.00 468 PRO A O 2
ATOM 2233 N N . ALA A 1 78 ? 3.374 16.419 12.557 1.00 0.00 469 ALA A N 2
ATOM 2234 C CA . ALA A 1 78 ? 4.314 16.121 13.632 1.00 0.00 469 ALA A CA 2
ATOM 2235 C C . ALA A 1 78 ? 4.641 14.632 13.675 1.00 0.00 469 ALA A C 2
ATOM 2236 O O . ALA A 1 78 ? 5.206 14.180 14.694 1.00 0.00 469 ALA A O 2
ATOM 2245 N N . VAL A 1 8 ? -20.852 5.241 27.526 1.00 0.00 399 VAL A N 3
ATOM 2246 C CA . VAL A 1 8 ? -20.503 4.196 26.530 1.00 0.00 399 VAL A CA 3
ATOM 2247 C C . VAL A 1 8 ? -19.007 3.910 26.532 1.00 0.00 399 VAL A C 3
ATOM 2248 O O . VAL A 1 8 ? -18.214 4.699 26.015 1.00 0.00 399 VAL A O 3
ATOM 2261 N N . GLN A 1 9 ? -18.625 2.778 27.116 1.00 0.00 400 GLN A N 3
ATOM 2262 C CA . GLN A 1 9 ? -17.221 2.390 27.184 1.00 0.00 400 GLN A CA 3
ATOM 2263 C C . GLN A 1 9 ? -16.753 1.809 25.852 1.00 0.00 400 GLN A C 3
ATOM 2264 O O . GLN A 1 9 ? -16.669 0.592 25.690 1.00 0.00 400 GLN A O 3
ATOM 2278 N N . THR A 1 10 ? -16.449 2.690 24.904 1.00 0.00 401 THR A N 3
ATOM 2279 C CA . THR A 1 10 ? -15.987 2.264 23.588 1.00 0.00 401 THR A CA 3
ATOM 2280 C C . THR A 1 10 ? -14.928 3.217 23.043 1.00 0.00 401 THR A C 3
ATOM 2281 O O . THR A 1 10 ? -14.759 4.328 23.547 1.00 0.00 401 THR A O 3
ATOM 2292 N N . THR A 1 11 ? -14.218 2.774 22.010 1.00 0.00 402 THR A N 3
ATOM 2293 C CA . THR A 1 11 ? -13.176 3.588 21.395 1.00 0.00 402 THR A CA 3
ATOM 2294 C C . THR A 1 11 ? -12.912 3.148 19.960 1.00 0.00 402 THR A C 3
ATOM 2295 O O . THR A 1 11 ? -12.242 2.144 19.721 1.00 0.00 402 THR A O 3
ATOM 2306 N N . SER A 1 12 ? -13.443 3.907 19.007 1.00 0.00 403 SER A N 3
ATOM 2307 C CA . SER A 1 12 ? -13.264 3.597 17.594 1.00 0.00 403 SER A CA 3
ATOM 2308 C C . SER A 1 12 ? -12.145 4.437 16.990 1.00 0.00 403 SER A C 3
ATOM 2309 O O . SER A 1 12 ? -12.181 4.782 15.808 1.00 0.00 403 SER A O 3
ATOM 2317 N N . GLU A 1 13 ? -11.150 4.766 17.808 1.00 0.00 404 GLU A N 3
ATOM 2318 C CA . GLU A 1 13 ? -10.020 5.568 17.354 1.00 0.00 404 GLU A CA 3
ATOM 2319 C C . GLU A 1 13 ? -8.965 4.693 16.685 1.00 0.00 404 GLU A C 3
ATOM 2320 O O . GLU A 1 13 ? -8.340 3.852 17.332 1.00 0.00 404 GLU A O 3
ATOM 2332 N N . VAL A 1 14 ? -8.772 4.896 15.387 1.00 0.00 405 VAL A N 3
ATOM 2333 C CA . VAL A 1 14 ? -7.794 4.129 14.629 1.00 0.00 405 VAL A CA 3
ATOM 2334 C C . VAL A 1 14 ? -6.391 4.693 14.821 1.00 0.00 405 VAL A C 3
ATOM 2335 O O . VAL A 1 14 ? -6.174 5.898 14.709 1.00 0.00 405 VAL A O 3
ATOM 2348 N N . ASP A 1 15 ? -5.445 3.810 15.115 1.00 0.00 406 ASP A N 3
ATOM 2349 C CA . ASP A 1 15 ? -4.059 4.215 15.327 1.00 0.00 406 ASP A CA 3
ATOM 2350 C C . ASP A 1 15 ? -3.267 4.166 14.022 1.00 0.00 406 ASP A C 3
ATOM 2351 O O . ASP A 1 15 ? -2.154 3.640 13.979 1.00 0.00 406 ASP A O 3
ATOM 2360 N N . LEU A 1 16 ? -3.847 4.718 12.961 1.00 0.00 407 LEU A N 3
ATOM 2361 C CA . LEU A 1 16 ? -3.194 4.737 11.657 1.00 0.00 407 LEU A CA 3
ATOM 2362 C C . LEU A 1 16 ? -2.553 6.098 11.394 1.00 0.00 407 LEU A C 3
ATOM 2363 O O . LEU A 1 16 ? -2.675 6.654 10.304 1.00 0.00 407 LEU A O 3
ATOM 2379 N N . LEU A 1 17 ? -1.873 6.629 12.405 1.00 0.00 408 LEU A N 3
ATOM 2380 C CA . LEU A 1 17 ? -1.214 7.924 12.286 1.00 0.00 408 LEU A CA 3
ATOM 2381 C C . LEU A 1 17 ? 0.266 7.753 11.953 1.00 0.00 408 LEU A C 3
ATOM 2382 O O . LEU A 1 17 ? 1.115 8.481 12.466 1.00 0.00 408 LEU A O 3
ATOM 2398 N N . ASP A 1 18 ? 0.564 6.788 11.091 1.00 0.00 409 ASP A N 3
ATOM 2399 C CA . ASP A 1 18 ? 1.942 6.520 10.689 1.00 0.00 409 ASP A CA 3
ATOM 2400 C C . ASP A 1 18 ? 2.449 7.600 9.739 1.00 0.00 409 ASP A C 3
ATOM 2401 O O . ASP A 1 18 ? 1.704 8.099 8.896 1.00 0.00 409 ASP A O 3
ATOM 2410 N N . ASP A 1 19 ? 3.720 7.958 9.884 1.00 0.00 410 ASP A N 3
ATOM 2411 C CA . ASP A 1 19 ? 4.329 8.980 9.038 1.00 0.00 410 ASP A CA 3
ATOM 2412 C C . ASP A 1 19 ? 3.599 10.312 9.185 1.00 0.00 410 ASP A C 3
ATOM 2413 O O . ASP A 1 19 ? 3.541 11.105 8.248 1.00 0.00 410 ASP A O 3
ATOM 2422 N N . GLY A 1 20 ? 3.044 10.549 10.369 1.00 0.00 411 GLY A N 3
ATOM 2423 C CA . GLY A 1 20 ? 2.324 11.785 10.616 1.00 0.00 411 GLY A CA 3
ATOM 2424 C C . GLY A 1 20 ? 1.151 11.974 9.674 1.00 0.00 411 GLY A C 3
ATOM 2425 O O . GLY A 1 20 ? 0.697 13.098 9.459 1.00 0.00 411 GLY A O 3
ATOM 2429 N N . TYR A 1 21 ? 0.660 10.875 9.112 1.00 0.00 412 TYR A N 3
ATOM 2430 C CA . TYR A 1 21 ? -0.469 10.928 8.189 1.00 0.00 412 TYR A CA 3
ATOM 2431 C C . TYR A 1 21 ? -1.646 10.122 8.725 1.00 0.00 412 TYR A C 3
ATOM 2432 O O . TYR A 1 21 ? -1.464 9.067 9.333 1.00 0.00 412 TYR A O 3
ATOM 2450 N N . ARG A 1 22 ? -2.855 10.625 8.498 1.00 0.00 413 ARG A N 3
ATOM 2451 C CA . ARG A 1 22 ? -4.062 9.950 8.959 1.00 0.00 413 ARG A CA 3
ATOM 2452 C C . ARG A 1 22 ? -4.705 9.148 7.833 1.00 0.00 413 ARG A C 3
ATOM 2453 O O . ARG A 1 22 ? -5.146 9.710 6.831 1.00 0.00 413 ARG A O 3
ATOM 2474 N N . TRP A 1 23 ? -4.758 7.832 8.005 1.00 0.00 414 TRP A N 3
ATOM 2475 C CA . TRP A 1 23 ? -5.348 6.951 7.005 1.00 0.00 414 TRP A CA 3
ATOM 2476 C C . TRP A 1 23 ? -6.657 6.355 7.515 1.00 0.00 414 TRP A C 3
ATOM 2477 O O . TRP A 1 23 ? -6.852 6.201 8.720 1.00 0.00 414 TRP A O 3
ATOM 2498 N N . ARG A 1 24 ? -7.549 6.020 6.589 1.00 0.00 415 ARG A N 3
ATOM 2499 C CA . ARG A 1 24 ? -8.838 5.439 6.947 1.00 0.00 415 ARG A CA 3
ATOM 2500 C C . ARG A 1 24 ? -9.190 4.282 6.017 1.00 0.00 415 ARG A C 3
ATOM 2501 O O . ARG A 1 24 ? -9.013 4.373 4.801 1.00 0.00 415 ARG A O 3
ATOM 2522 N N . LYS A 1 25 ? -9.690 3.196 6.596 1.00 0.00 416 LYS A N 3
ATOM 2523 C CA . LYS A 1 25 ? -10.069 2.021 5.820 1.00 0.00 416 LYS A CA 3
ATOM 2524 C C . LYS A 1 25 ? -11.421 2.226 5.149 1.00 0.00 416 LYS A C 3
ATOM 2525 O O . LYS A 1 25 ? -12.302 2.889 5.695 1.00 0.00 416 LYS A O 3
ATOM 2544 N N . TYR A 1 26 ? -11.581 1.653 3.960 1.00 0.00 417 TYR A N 3
ATOM 2545 C CA . TYR A 1 26 ? -12.828 1.775 3.215 1.00 0.00 417 TYR A CA 3
ATOM 2546 C C . TYR A 1 26 ? -13.311 0.411 2.733 1.00 0.00 417 TYR A C 3
ATOM 2547 O O . TYR A 1 26 ? -14.488 0.076 2.868 1.00 0.00 417 TYR A O 3
ATOM 2565 N N . GLY A 1 27 ? -12.396 -0.372 2.172 1.00 0.00 418 GLY A N 3
ATOM 2566 C CA . GLY A 1 27 ? -12.749 -1.690 1.680 1.00 0.00 418 GLY A CA 3
ATOM 2567 C C . GLY A 1 27 ? -11.678 -2.723 1.965 1.00 0.00 418 GLY A C 3
ATOM 2568 O O . GLY A 1 27 ? -10.496 -2.392 2.059 1.00 0.00 418 GLY A O 3
ATOM 2572 N N . GLN A 1 28 ? -12.090 -3.979 2.102 1.00 0.00 419 GLN A N 3
ATOM 2573 C CA . GLN A 1 28 ? -11.158 -5.065 2.378 1.00 0.00 419 GLN A CA 3
ATOM 2574 C C . GLN A 1 28 ? -11.449 -6.271 1.489 1.00 0.00 419 GLN A C 3
ATOM 2575 O O . GLN A 1 28 ? -12.593 -6.511 1.108 1.00 0.00 419 GLN A O 3
ATOM 2589 N N . LYS A 1 29 ? -10.402 -7.023 1.159 1.00 0.00 420 LYS A N 3
ATOM 2590 C CA . LYS A 1 29 ? -10.546 -8.202 0.315 1.00 0.00 420 LYS A CA 3
ATOM 2591 C C . LYS A 1 29 ? -10.168 -9.469 1.076 1.00 0.00 420 LYS A C 3
ATOM 2592 O O . LYS A 1 29 ? -9.199 -9.483 1.835 1.00 0.00 420 LYS A O 3
ATOM 2611 N N . VAL A 1 30 ? -10.943 -10.530 0.871 1.00 0.00 421 VAL A N 3
ATOM 2612 C CA . VAL A 1 30 ? -10.689 -11.801 1.539 1.00 0.00 421 VAL A CA 3
ATOM 2613 C C . VAL A 1 30 ? -10.065 -12.810 0.581 1.00 0.00 421 VAL A C 3
ATOM 2614 O O . VAL A 1 30 ? -10.410 -12.856 -0.600 1.00 0.00 421 VAL A O 3
ATOM 2627 N N . VAL A 1 31 ? -9.144 -13.618 1.097 1.00 0.00 422 VAL A N 3
ATOM 2628 C CA . VAL A 1 31 ? -8.472 -14.626 0.286 1.00 0.00 422 VAL A CA 3
ATOM 2629 C C . VAL A 1 31 ? -8.720 -16.027 0.835 1.00 0.00 422 VAL A C 3
ATOM 2630 O O . VAL A 1 31 ? -8.232 -16.380 1.909 1.00 0.00 422 VAL A O 3
ATOM 2643 N N . LYS A 1 32 ? -9.483 -16.822 0.091 1.00 0.00 423 LYS A N 3
ATOM 2644 C CA . LYS A 1 32 ? -9.797 -18.185 0.503 1.00 0.00 423 LYS A CA 3
ATOM 2645 C C . LYS A 1 32 ? -8.543 -19.054 0.507 1.00 0.00 423 LYS A C 3
ATOM 2646 O O . LYS A 1 32 ? -8.309 -19.829 -0.420 1.00 0.00 423 LYS A O 3
ATOM 2665 N N . GLY A 1 33 ? -7.740 -18.919 1.558 1.00 0.00 424 GLY A N 3
ATOM 2666 C CA . GLY A 1 33 ? -6.521 -19.699 1.663 1.00 0.00 424 GLY A CA 3
ATOM 2667 C C . GLY A 1 33 ? -5.501 -19.058 2.585 1.00 0.00 424 GLY A C 3
ATOM 2668 O O . GLY A 1 33 ? -4.717 -19.754 3.231 1.00 0.00 424 GLY A O 3
ATOM 2672 N N . ASN A 1 34 ? -5.512 -17.730 2.646 1.00 0.00 425 ASN A N 3
ATOM 2673 C CA . ASN A 1 34 ? -4.580 -16.998 3.496 1.00 0.00 425 ASN A CA 3
ATOM 2674 C C . ASN A 1 34 ? -5.247 -16.592 4.810 1.00 0.00 425 ASN A C 3
ATOM 2675 O O . ASN A 1 34 ? -6.410 -16.190 4.825 1.00 0.00 425 ASN A O 3
ATOM 2686 N N . PRO A 1 35 ? -4.516 -16.692 5.935 1.00 0.00 426 PRO A N 3
ATOM 2687 C CA . PRO A 1 35 ? -5.047 -16.332 7.253 1.00 0.00 426 PRO A CA 3
ATOM 2688 C C . PRO A 1 35 ? -5.130 -14.822 7.452 1.00 0.00 426 PRO A C 3
ATOM 2689 O O . PRO A 1 35 ? -5.970 -14.331 8.207 1.00 0.00 426 PRO A O 3
ATOM 2700 N N . TYR A 1 36 ? -4.254 -14.091 6.770 1.00 0.00 427 TYR A N 3
ATOM 2701 C CA . TYR A 1 36 ? -4.227 -12.637 6.873 1.00 0.00 427 TYR A CA 3
ATOM 2702 C C . TYR A 1 36 ? -5.040 -11.995 5.749 1.00 0.00 427 TYR A C 3
ATOM 2703 O O . TYR A 1 36 ? -4.614 -11.991 4.594 1.00 0.00 427 TYR A O 3
ATOM 2721 N N . PRO A 1 37 ? -6.223 -11.441 6.069 1.00 0.00 428 PRO A N 3
ATOM 2722 C CA . PRO A 1 37 ? -7.085 -10.797 5.072 1.00 0.00 428 PRO A CA 3
ATOM 2723 C C . PRO A 1 37 ? -6.484 -9.500 4.541 1.00 0.00 428 PRO A C 3
ATOM 2724 O O . PRO A 1 37 ? -5.711 -8.835 5.231 1.00 0.00 428 PRO A O 3
ATOM 2735 N N . ARG A 1 38 ? -6.842 -9.148 3.311 1.00 0.00 429 ARG A N 3
ATOM 2736 C CA . ARG A 1 38 ? -6.337 -7.930 2.686 1.00 0.00 429 ARG A CA 3
ATOM 2737 C C . ARG A 1 38 ? -7.085 -6.704 3.197 1.00 0.00 429 ARG A C 3
ATOM 2738 O O . ARG A 1 38 ? -8.277 -6.772 3.498 1.00 0.00 429 ARG A O 3
ATOM 2759 N N . SER A 1 39 ? -6.377 -5.582 3.292 1.00 0.00 430 SER A N 3
ATOM 2760 C CA . SER A 1 39 ? -6.972 -4.338 3.764 1.00 0.00 430 SER A CA 3
ATOM 2761 C C . SER A 1 39 ? -6.461 -3.151 2.956 1.00 0.00 430 SER A C 3
ATOM 2762 O O . SER A 1 39 ? -5.293 -3.108 2.570 1.00 0.00 430 SER A O 3
ATOM 2770 N N . TYR A 1 40 ? -7.342 -2.189 2.700 1.00 0.00 431 TYR A N 3
ATOM 2771 C CA . TYR A 1 40 ? -6.976 -1.002 1.936 1.00 0.00 431 TYR A CA 3
ATOM 2772 C C . TYR A 1 40 ? -7.253 0.268 2.734 1.00 0.00 431 TYR A C 3
ATOM 2773 O O . TYR A 1 40 ? -8.286 0.388 3.393 1.00 0.00 431 TYR A O 3
ATOM 2791 N N . TYR A 1 41 ? -6.324 1.216 2.667 1.00 0.00 432 TYR A N 3
ATOM 2792 C CA . TYR A 1 41 ? -6.463 2.480 3.380 1.00 0.00 432 TYR A CA 3
ATOM 2793 C C . TYR A 1 41 ? -6.230 3.660 2.442 1.00 0.00 432 TYR A C 3
ATOM 2794 O O . TYR A 1 41 ? -5.850 3.479 1.286 1.00 0.00 432 TYR A O 3
ATOM 2812 N N . LYS A 1 42 ? -6.460 4.868 2.947 1.00 0.00 433 LYS A N 3
ATOM 2813 C CA . LYS A 1 42 ? -6.273 6.073 2.148 1.00 0.00 433 LYS A CA 3
ATOM 2814 C C . LYS A 1 42 ? -6.161 7.309 3.036 1.00 0.00 433 LYS A C 3
ATOM 2815 O O . LYS A 1 42 ? -6.982 7.522 3.927 1.00 0.00 433 LYS A O 3
ATOM 2834 N N . CYS A 1 43 ? -5.139 8.122 2.782 1.00 0.00 434 CYS A N 3
ATOM 2835 C CA . CYS A 1 43 ? -4.921 9.339 3.556 1.00 0.00 434 CYS A CA 3
ATOM 2836 C C . CYS A 1 43 ? -6.061 10.328 3.336 1.00 0.00 434 CYS A C 3
ATOM 2837 O O . CYS A 1 43 ? -6.105 11.025 2.320 1.00 0.00 434 CYS A O 3
ATOM 2844 N N . THR A 1 44 ? -6.984 10.380 4.291 1.00 0.00 435 THR A N 3
ATOM 2845 C CA . THR A 1 44 ? -8.129 11.279 4.201 1.00 0.00 435 THR A CA 3
ATOM 2846 C C . THR A 1 44 ? -7.883 12.574 4.971 1.00 0.00 435 THR A C 3
ATOM 2847 O O . THR A 1 44 ? -8.542 12.850 5.975 1.00 0.00 435 THR A O 3
ATOM 2858 N N . THR A 1 45 ? -6.934 13.370 4.491 1.00 0.00 436 THR A N 3
ATOM 2859 C CA . THR A 1 45 ? -6.605 14.639 5.130 1.00 0.00 436 THR A CA 3
ATOM 2860 C C . THR A 1 45 ? -7.261 15.804 4.392 1.00 0.00 436 THR A C 3
ATOM 2861 O O . THR A 1 45 ? -7.520 15.719 3.192 1.00 0.00 436 THR A O 3
ATOM 2872 N N . PRO A 1 46 ? -7.538 16.914 5.099 1.00 0.00 437 PRO A N 3
ATOM 2873 C CA . PRO A 1 46 ? -8.165 18.096 4.498 1.00 0.00 437 PRO A CA 3
ATOM 2874 C C . PRO A 1 46 ? -7.471 18.532 3.213 1.00 0.00 437 PRO A C 3
ATOM 2875 O O . PRO A 1 46 ? -6.427 19.184 3.250 1.00 0.00 437 PRO A O 3
ATOM 2886 N N . GLY A 1 47 ? -8.056 18.165 2.078 1.00 0.00 438 GLY A N 3
ATOM 2887 C CA . GLY A 1 47 ? -7.478 18.523 0.796 1.00 0.00 438 GLY A CA 3
ATOM 2888 C C . GLY A 1 47 ? -6.635 17.407 0.208 1.00 0.00 438 GLY A C 3
ATOM 2889 O O . GLY A 1 47 ? -6.432 17.348 -1.005 1.00 0.00 438 GLY A O 3
ATOM 2893 N N . CYS A 1 48 ? -6.143 16.523 1.069 1.00 0.00 439 CYS A N 3
ATOM 2894 C CA . CYS A 1 48 ? -5.317 15.404 0.629 1.00 0.00 439 CYS A CA 3
ATOM 2895 C C . CYS A 1 48 ? -6.154 14.138 0.471 1.00 0.00 439 CYS A C 3
ATOM 2896 O O . CYS A 1 48 ? -6.843 13.717 1.400 1.00 0.00 439 CYS A O 3
ATOM 2903 N N . GLY A 1 49 ? -6.089 13.537 -0.711 1.00 0.00 440 GLY A N 3
ATOM 2904 C CA . GLY A 1 49 ? -6.844 12.324 -0.972 1.00 0.00 440 GLY A CA 3
ATOM 2905 C C . GLY A 1 49 ? -5.982 11.216 -1.543 1.00 0.00 440 GLY A C 3
ATOM 2906 O O . GLY A 1 49 ? -6.194 10.774 -2.671 1.00 0.00 440 GLY A O 3
ATOM 2910 N N . VAL A 1 50 ? -5.005 10.767 -0.761 1.00 0.00 441 VAL A N 3
ATOM 2911 C CA . VAL A 1 50 ? -4.105 9.705 -1.196 1.00 0.00 441 VAL A CA 3
ATOM 2912 C C . VAL A 1 50 ? -4.658 8.333 -0.824 1.00 0.00 441 VAL A C 3
ATOM 2913 O O . VAL A 1 50 ? -5.322 8.177 0.202 1.00 0.00 441 VAL A O 3
ATOM 2926 N N . ARG A 1 51 ? -4.377 7.339 -1.662 1.00 0.00 442 ARG A N 3
ATOM 2927 C CA . ARG A 1 51 ? -4.845 5.979 -1.421 1.00 0.00 442 ARG A CA 3
ATOM 2928 C C . ARG A 1 51 ? -3.685 4.990 -1.455 1.00 0.00 442 ARG A C 3
ATOM 2929 O O . ARG A 1 51 ? -2.771 5.118 -2.268 1.00 0.00 442 ARG A O 3
ATOM 2950 N N . LYS A 1 52 ? -3.728 4.004 -0.565 1.00 0.00 443 LYS A N 3
ATOM 2951 C CA . LYS A 1 52 ? -2.681 2.992 -0.493 1.00 0.00 443 LYS A CA 3
ATOM 2952 C C . LYS A 1 52 ? -3.279 1.600 -0.308 1.00 0.00 443 LYS A C 3
ATOM 2953 O O . LYS A 1 52 ? -4.310 1.439 0.345 1.00 0.00 443 LYS A O 3
ATOM 2972 N N . HIS A 1 53 ? -2.623 0.599 -0.887 1.00 0.00 444 HIS A N 3
ATOM 2973 C CA . HIS A 1 53 ? -3.088 -0.780 -0.785 1.00 0.00 444 HIS A CA 3
ATOM 2974 C C . HIS A 1 53 ? -2.167 -1.600 0.112 1.00 0.00 444 HIS A C 3
ATOM 2975 O O . HIS A 1 53 ? -0.944 -1.532 -0.010 1.00 0.00 444 HIS A O 3
ATOM 2990 N N . VAL A 1 54 ? -2.762 -2.375 1.012 1.00 0.00 445 VAL A N 3
ATOM 2991 C CA . VAL A 1 54 ? -1.995 -3.211 1.929 1.00 0.00 445 VAL A CA 3
ATOM 2992 C C . VAL A 1 54 ? -2.423 -4.670 1.831 1.00 0.00 445 VAL A C 3
ATOM 2993 O O . VAL A 1 54 ? -3.550 -5.023 2.179 1.00 0.00 445 VAL A O 3
ATOM 3006 N N . GLU A 1 55 ? -1.515 -5.517 1.356 1.00 0.00 446 GLU A N 3
ATOM 3007 C CA . GLU A 1 55 ? -1.799 -6.940 1.212 1.00 0.00 446 GLU A CA 3
ATOM 3008 C C . GLU A 1 55 ? -0.643 -7.782 1.744 1.00 0.00 446 GLU A C 3
ATOM 3009 O O . GLU A 1 55 ? 0.509 -7.587 1.357 1.00 0.00 446 GLU A O 3
ATOM 3021 N N . ARG A 1 56 ? -0.959 -8.717 2.634 1.00 0.00 447 ARG A N 3
ATOM 3022 C CA . ARG A 1 56 ? 0.052 -9.587 3.220 1.00 0.00 447 ARG A CA 3
ATOM 3023 C C . ARG A 1 56 ? 0.240 -10.847 2.379 1.00 0.00 447 ARG A C 3
ATOM 3024 O O . ARG A 1 56 ? -0.715 -11.577 2.116 1.00 0.00 447 ARG A O 3
ATOM 3045 N N . ALA A 1 57 ? 1.477 -11.094 1.962 1.00 0.00 448 ALA A N 3
ATOM 3046 C CA . ALA A 1 57 ? 1.792 -12.264 1.152 1.00 0.00 448 ALA A CA 3
ATOM 3047 C C . ALA A 1 57 ? 1.962 -13.504 2.022 1.00 0.00 448 ALA A C 3
ATOM 3048 O O . ALA A 1 57 ? 3.021 -13.719 2.613 1.00 0.00 448 ALA A O 3
ATOM 3055 N N . ALA A 1 58 ? 0.913 -14.316 2.095 1.00 0.00 449 ALA A N 3
ATOM 3056 C CA . ALA A 1 58 ? 0.944 -15.538 2.892 1.00 0.00 449 ALA A CA 3
ATOM 3057 C C . ALA A 1 58 ? 1.572 -16.687 2.112 1.00 0.00 449 ALA A C 3
ATOM 3058 O O . ALA A 1 58 ? 2.459 -17.378 2.612 1.00 0.00 449 ALA A O 3
ATOM 3065 N N . THR A 1 59 ? 1.105 -16.886 0.883 1.00 0.00 450 THR A N 3
ATOM 3066 C CA . THR A 1 59 ? 1.622 -17.952 0.032 1.00 0.00 450 THR A CA 3
ATOM 3067 C C . THR A 1 59 ? 3.130 -17.822 -0.154 1.00 0.00 450 THR A C 3
ATOM 3068 O O . THR A 1 59 ? 3.841 -18.820 -0.270 1.00 0.00 450 THR A O 3
ATOM 3079 N N . ASP A 1 60 ? 3.610 -16.583 -0.179 1.00 0.00 451 ASP A N 3
ATOM 3080 C CA . ASP A 1 60 ? 5.033 -16.317 -0.345 1.00 0.00 451 ASP A CA 3
ATOM 3081 C C . ASP A 1 60 ? 5.777 -16.510 0.975 1.00 0.00 451 ASP A C 3
ATOM 3082 O O . ASP A 1 60 ? 5.174 -16.452 2.046 1.00 0.00 451 ASP A O 3
ATOM 3091 N N . PRO A 1 61 ? 7.100 -16.742 0.916 1.00 0.00 452 PRO A N 3
ATOM 3092 C CA . PRO A 1 61 ? 7.920 -16.942 2.117 1.00 0.00 452 PRO A CA 3
ATOM 3093 C C . PRO A 1 61 ? 8.024 -15.677 2.963 1.00 0.00 452 PRO A C 3
ATOM 3094 O O . PRO A 1 61 ? 9.097 -15.088 3.093 1.00 0.00 452 PRO A O 3
ATOM 3105 N N . LYS A 1 62 ? 6.898 -15.265 3.534 1.00 0.00 453 LYS A N 3
ATOM 3106 C CA . LYS A 1 62 ? 6.851 -14.070 4.370 1.00 0.00 453 LYS A CA 3
ATOM 3107 C C . LYS A 1 62 ? 7.188 -12.825 3.557 1.00 0.00 453 LYS A C 3
ATOM 3108 O O . LYS A 1 62 ? 8.322 -12.343 3.583 1.00 0.00 453 LYS A O 3
ATOM 3127 N N . ALA A 1 63 ? 6.198 -12.307 2.838 1.00 0.00 454 ALA A N 3
ATOM 3128 C CA . ALA A 1 63 ? 6.391 -11.115 2.018 1.00 0.00 454 ALA A CA 3
ATOM 3129 C C . ALA A 1 63 ? 5.339 -10.057 2.335 1.00 0.00 454 ALA A C 3
ATOM 3130 O O . ALA A 1 63 ? 4.254 -10.371 2.823 1.00 0.00 454 ALA A O 3
ATOM 3137 N N . VAL A 1 64 ? 5.671 -8.801 2.054 1.00 0.00 455 VAL A N 3
ATOM 3138 C CA . VAL A 1 64 ? 4.755 -7.696 2.310 1.00 0.00 455 VAL A CA 3
ATOM 3139 C C . VAL A 1 64 ? 4.680 -6.757 1.110 1.00 0.00 455 VAL A C 3
ATOM 3140 O O . VAL A 1 64 ? 5.600 -5.980 0.857 1.00 0.00 455 VAL A O 3
ATOM 3153 N N . VAL A 1 65 ? 3.576 -6.835 0.373 1.00 0.00 456 VAL A N 3
ATOM 3154 C CA . VAL A 1 65 ? 3.380 -5.993 -0.800 1.00 0.00 456 VAL A CA 3
ATOM 3155 C C . VAL A 1 65 ? 2.511 -4.784 -0.468 1.00 0.00 456 VAL A C 3
ATOM 3156 O O . VAL A 1 65 ? 1.441 -4.920 0.125 1.00 0.00 456 VAL A O 3
ATOM 3169 N N . THR A 1 66 ? 2.979 -3.602 -0.855 1.00 0.00 457 THR A N 3
ATOM 3170 C CA . THR A 1 66 ? 2.244 -2.368 -0.598 1.00 0.00 457 THR A CA 3
ATOM 3171 C C . THR A 1 66 ? 2.381 -1.395 -1.763 1.00 0.00 457 THR A C 3
ATOM 3172 O O . THR A 1 66 ? 3.452 -1.267 -2.356 1.00 0.00 457 THR A O 3
ATOM 3183 N N . THR A 1 67 ? 1.287 -0.712 -2.087 1.00 0.00 458 THR A N 3
ATOM 3184 C CA . THR A 1 67 ? 1.285 0.251 -3.182 1.00 0.00 458 THR A CA 3
ATOM 3185 C C . THR A 1 67 ? 0.788 1.614 -2.713 1.00 0.00 458 THR A C 3
ATOM 3186 O O . THR A 1 67 ? -0.108 1.704 -1.874 1.00 0.00 458 THR A O 3
ATOM 3197 N N . TYR A 1 68 ? 1.376 2.673 -3.259 1.00 0.00 459 TYR A N 3
ATOM 3198 C CA . TYR A 1 68 ? 0.993 4.033 -2.897 1.00 0.00 459 TYR A CA 3
ATOM 3199 C C . TYR A 1 68 ? 0.720 4.871 -4.141 1.00 0.00 459 TYR A C 3
ATOM 3200 O O . TYR A 1 68 ? 1.620 5.122 -4.942 1.00 0.00 459 TYR A O 3
ATOM 3218 N N . GLU A 1 69 ? -0.528 5.302 -4.294 1.00 0.00 460 GLU A N 3
ATOM 3219 C CA . GLU A 1 69 ? -0.921 6.114 -5.442 1.00 0.00 460 GLU A CA 3
ATOM 3220 C C . GLU A 1 69 ? -1.400 7.492 -4.995 1.00 0.00 460 GLU A C 3
ATOM 3221 O O . GLU A 1 69 ? -2.461 7.624 -4.386 1.00 0.00 460 GLU A O 3
ATOM 3233 N N . GLY A 1 70 ? -0.608 8.515 -5.300 1.00 0.00 461 GLY A N 3
ATOM 3234 C CA . GLY A 1 70 ? -0.967 9.869 -4.922 1.00 0.00 461 GLY A CA 3
ATOM 3235 C C . GLY A 1 70 ? 0.062 10.510 -4.011 1.00 0.00 461 GLY A C 3
ATOM 3236 O O . GLY A 1 70 ? 0.759 9.818 -3.268 1.00 0.00 461 GLY A O 3
ATOM 3240 N N . LYS A 1 71 ? 0.156 11.835 -4.067 1.00 0.00 462 LYS A N 3
ATOM 3241 C CA . LYS A 1 71 ? 1.108 12.570 -3.241 1.00 0.00 462 LYS A CA 3
ATOM 3242 C C . LYS A 1 71 ? 0.384 13.413 -2.196 1.00 0.00 462 LYS A C 3
ATOM 3243 O O . LYS A 1 71 ? -0.718 13.906 -2.438 1.00 0.00 462 LYS A O 3
ATOM 3262 N N . HIS A 1 72 ? 1.012 13.575 -1.036 1.00 0.00 463 HIS A N 3
ATOM 3263 C CA . HIS A 1 72 ? 0.427 14.361 0.044 1.00 0.00 463 HIS A CA 3
ATOM 3264 C C . HIS A 1 72 ? 0.323 15.831 -0.347 1.00 0.00 463 HIS A C 3
ATOM 3265 O O . HIS A 1 72 ? 1.182 16.359 -1.052 1.00 0.00 463 HIS A O 3
ATOM 3279 N N . ASN A 1 73 ? -0.737 16.487 0.114 1.00 0.00 464 ASN A N 3
ATOM 3280 C CA . ASN A 1 73 ? -0.953 17.897 -0.190 1.00 0.00 464 ASN A CA 3
ATOM 3281 C C . ASN A 1 73 ? -1.076 18.724 1.089 1.00 0.00 464 ASN A C 3
ATOM 3282 O O . ASN A 1 73 ? -1.635 19.821 1.076 1.00 0.00 464 ASN A O 3
ATOM 3293 N N . HIS A 1 74 ? -0.551 18.195 2.191 1.00 0.00 465 HIS A N 3
ATOM 3294 C CA . HIS A 1 74 ? -0.607 18.894 3.471 1.00 0.00 465 HIS A CA 3
ATOM 3295 C C . HIS A 1 74 ? 0.704 18.748 4.242 1.00 0.00 465 HIS A C 3
ATOM 3296 O O . HIS A 1 74 ? 0.769 19.060 5.433 1.00 0.00 465 HIS A O 3
ATOM 3310 N N . ASP A 1 75 ? 1.748 18.276 3.564 1.00 0.00 466 ASP A N 3
ATOM 3311 C CA . ASP A 1 75 ? 3.054 18.096 4.191 1.00 0.00 466 ASP A CA 3
ATOM 3312 C C . ASP A 1 75 ? 2.934 17.313 5.497 1.00 0.00 466 ASP A C 3
ATOM 3313 O O . ASP A 1 75 ? 1.849 16.862 5.865 1.00 0.00 466 ASP A O 3
ATOM 3322 N N . LEU A 1 76 ? 4.055 17.157 6.193 1.00 0.00 467 LEU A N 3
ATOM 3323 C CA . LEU A 1 76 ? 4.075 16.431 7.458 1.00 0.00 467 LEU A CA 3
ATOM 3324 C C . LEU A 1 76 ? 3.553 17.308 8.596 1.00 0.00 467 LEU A C 3
ATOM 3325 O O . LEU A 1 76 ? 4.180 18.303 8.959 1.00 0.00 467 LEU A O 3
ATOM 3341 N N . PRO A 1 77 ? 2.390 16.955 9.178 1.00 0.00 468 PRO A N 3
ATOM 3342 C CA . PRO A 1 77 ? 1.795 17.723 10.277 1.00 0.00 468 PRO A CA 3
ATOM 3343 C C . PRO A 1 77 ? 2.762 17.917 11.440 1.00 0.00 468 PRO A C 3
ATOM 3344 O O . PRO A 1 77 ? 3.833 17.310 11.477 1.00 0.00 468 PRO A O 3
ATOM 3355 N N . ALA A 1 78 ? 2.377 18.765 12.388 1.00 0.00 469 ALA A N 3
ATOM 3356 C CA . ALA A 1 78 ? 3.209 19.039 13.553 1.00 0.00 469 ALA A CA 3
ATOM 3357 C C . ALA A 1 78 ? 2.356 19.307 14.787 1.00 0.00 469 ALA A C 3
ATOM 3358 O O . ALA A 1 78 ? 1.160 18.947 14.767 1.00 0.00 469 ALA A O 3
ATOM 3367 N N . VAL A 1 8 ? 6.543 -15.572 25.342 1.00 0.00 399 VAL A N 4
ATOM 3368 C CA . VAL A 1 8 ? 5.787 -16.053 24.157 1.00 0.00 399 VAL A CA 4
ATOM 3369 C C . VAL A 1 8 ? 4.604 -15.140 23.853 1.00 0.00 399 VAL A C 4
ATOM 3370 O O . VAL A 1 8 ? 3.454 -15.580 23.830 1.00 0.00 399 VAL A O 4
ATOM 3383 N N . GLN A 1 9 ? 4.894 -13.863 23.621 1.00 0.00 400 GLN A N 4
ATOM 3384 C CA . GLN A 1 9 ? 3.857 -12.885 23.319 1.00 0.00 400 GLN A CA 4
ATOM 3385 C C . GLN A 1 9 ? 3.961 -12.410 21.872 1.00 0.00 400 GLN A C 4
ATOM 3386 O O . GLN A 1 9 ? 4.631 -11.418 21.582 1.00 0.00 400 GLN A O 4
ATOM 3400 N N . THR A 1 10 ? 3.297 -13.123 20.969 1.00 0.00 401 THR A N 4
ATOM 3401 C CA . THR A 1 10 ? 3.317 -12.775 19.555 1.00 0.00 401 THR A CA 4
ATOM 3402 C C . THR A 1 10 ? 2.112 -11.918 19.184 1.00 0.00 401 THR A C 4
ATOM 3403 O O . THR A 1 10 ? 1.129 -12.414 18.634 1.00 0.00 401 THR A O 4
ATOM 3414 N N . THR A 1 11 ? 2.193 -10.627 19.490 1.00 0.00 402 THR A N 4
ATOM 3415 C CA . THR A 1 11 ? 1.110 -9.699 19.190 1.00 0.00 402 THR A CA 4
ATOM 3416 C C . THR A 1 11 ? 1.275 -9.090 17.802 1.00 0.00 402 THR A C 4
ATOM 3417 O O . THR A 1 11 ? 2.154 -8.257 17.580 1.00 0.00 402 THR A O 4
ATOM 3428 N N . SER A 1 12 ? 0.423 -9.509 16.872 1.00 0.00 403 SER A N 4
ATOM 3429 C CA . SER A 1 12 ? 0.474 -9.003 15.505 1.00 0.00 403 SER A CA 4
ATOM 3430 C C . SER A 1 12 ? -0.736 -8.126 15.204 1.00 0.00 403 SER A C 4
ATOM 3431 O O . SER A 1 12 ? -1.239 -8.107 14.082 1.00 0.00 403 SER A O 4
ATOM 3439 N N . GLU A 1 13 ? -1.199 -7.400 16.218 1.00 0.00 404 GLU A N 4
ATOM 3440 C CA . GLU A 1 13 ? -2.352 -6.520 16.062 1.00 0.00 404 GLU A CA 4
ATOM 3441 C C . GLU A 1 13 ? -1.936 -5.176 15.475 1.00 0.00 404 GLU A C 4
ATOM 3442 O O . GLU A 1 13 ? -1.557 -4.260 16.204 1.00 0.00 404 GLU A O 4
ATOM 3454 N N . VAL A 1 14 ? -2.007 -5.066 14.152 1.00 0.00 405 VAL A N 4
ATOM 3455 C CA . VAL A 1 14 ? -1.635 -3.834 13.467 1.00 0.00 405 VAL A CA 4
ATOM 3456 C C . VAL A 1 14 ? -2.754 -2.801 13.551 1.00 0.00 405 VAL A C 4
ATOM 3457 O O . VAL A 1 14 ? -3.841 -3.002 13.009 1.00 0.00 405 VAL A O 4
ATOM 3470 N N . ASP A 1 15 ? -2.480 -1.694 14.233 1.00 0.00 406 ASP A N 4
ATOM 3471 C CA . ASP A 1 15 ? -3.463 -0.628 14.389 1.00 0.00 406 ASP A CA 4
ATOM 3472 C C . ASP A 1 15 ? -2.970 0.662 13.741 1.00 0.00 406 ASP A C 4
ATOM 3473 O O . ASP A 1 15 ? -1.769 0.921 13.682 1.00 0.00 406 ASP A O 4
ATOM 3482 N N . LEU A 1 16 ? -3.908 1.467 13.252 1.00 0.00 407 LEU A N 4
ATOM 3483 C CA . LEU A 1 16 ? -3.571 2.730 12.607 1.00 0.00 407 LEU A CA 4
ATOM 3484 C C . LEU A 1 16 ? -2.886 3.677 13.588 1.00 0.00 407 LEU A C 4
ATOM 3485 O O . LEU A 1 16 ? -3.547 4.355 14.375 1.00 0.00 407 LEU A O 4
ATOM 3501 N N . LEU A 1 17 ? -1.560 3.716 13.536 1.00 0.00 408 LEU A N 4
ATOM 3502 C CA . LEU A 1 17 ? -0.784 4.578 14.420 1.00 0.00 408 LEU A CA 4
ATOM 3503 C C . LEU A 1 17 ? -0.643 5.977 13.827 1.00 0.00 408 LEU A C 4
ATOM 3504 O O . LEU A 1 17 ? -0.138 6.144 12.718 1.00 0.00 408 LEU A O 4
ATOM 3520 N N . ASP A 1 18 ? -1.092 6.979 14.577 1.00 0.00 409 ASP A N 4
ATOM 3521 C CA . ASP A 1 18 ? -1.015 8.364 14.126 1.00 0.00 409 ASP A CA 4
ATOM 3522 C C . ASP A 1 18 ? 0.344 8.970 14.461 1.00 0.00 409 ASP A C 4
ATOM 3523 O O . ASP A 1 18 ? 0.711 9.087 15.632 1.00 0.00 409 ASP A O 4
ATOM 3532 N N . ASP A 1 19 ? 1.085 9.355 13.428 1.00 0.00 410 ASP A N 4
ATOM 3533 C CA . ASP A 1 19 ? 2.404 9.949 13.614 1.00 0.00 410 ASP A CA 4
ATOM 3534 C C . ASP A 1 19 ? 2.665 11.031 12.571 1.00 0.00 410 ASP A C 4
ATOM 3535 O O . ASP A 1 19 ? 2.887 12.194 12.908 1.00 0.00 410 ASP A O 4
ATOM 3544 N N . GLY A 1 20 ? 2.637 10.639 11.300 1.00 0.00 411 GLY A N 4
ATOM 3545 C CA . GLY A 1 20 ? 2.872 11.586 10.226 1.00 0.00 411 GLY A CA 4
ATOM 3546 C C . GLY A 1 20 ? 1.612 11.906 9.449 1.00 0.00 411 GLY A C 4
ATOM 3547 O O . GLY A 1 20 ? 1.186 13.060 9.389 1.00 0.00 411 GLY A O 4
ATOM 3551 N N . TYR A 1 21 ? 1.011 10.883 8.850 1.00 0.00 412 TYR A N 4
ATOM 3552 C CA . TYR A 1 21 ? -0.209 11.061 8.071 1.00 0.00 412 TYR A CA 4
ATOM 3553 C C . TYR A 1 21 ? -1.404 10.434 8.783 1.00 0.00 412 TYR A C 4
ATOM 3554 O O . TYR A 1 21 ? -1.242 9.599 9.672 1.00 0.00 412 TYR A O 4
ATOM 3572 N N . ARG A 1 22 ? -2.605 10.843 8.385 1.00 0.00 413 ARG A N 4
ATOM 3573 C CA . ARG A 1 22 ? -3.828 10.322 8.985 1.00 0.00 413 ARG A CA 4
ATOM 3574 C C . ARG A 1 22 ? -4.601 9.466 7.985 1.00 0.00 413 ARG A C 4
ATOM 3575 O O . ARG A 1 22 ? -5.374 9.981 7.177 1.00 0.00 413 ARG A O 4
ATOM 3596 N N . TRP A 1 23 ? -4.388 8.156 8.048 1.00 0.00 414 TRP A N 4
ATOM 3597 C CA . TRP A 1 23 ? -5.065 7.227 7.151 1.00 0.00 414 TRP A CA 4
ATOM 3598 C C . TRP A 1 23 ? -6.378 6.742 7.757 1.00 0.00 414 TRP A C 4
ATOM 3599 O O . TRP A 1 23 ? -6.704 7.069 8.899 1.00 0.00 414 TRP A O 4
ATOM 3620 N N . ARG A 1 24 ? -7.126 5.960 6.985 1.00 0.00 415 ARG A N 4
ATOM 3621 C CA . ARG A 1 24 ? -8.403 5.427 7.447 1.00 0.00 415 ARG A CA 4
ATOM 3622 C C . ARG A 1 24 ? -8.890 4.313 6.525 1.00 0.00 415 ARG A C 4
ATOM 3623 O O . ARG A 1 24 ? -8.855 4.446 5.302 1.00 0.00 415 ARG A O 4
ATOM 3644 N N . LYS A 1 25 ? -9.343 3.214 7.120 1.00 0.00 416 LYS A N 4
ATOM 3645 C CA . LYS A 1 25 ? -9.835 2.077 6.354 1.00 0.00 416 LYS A CA 4
ATOM 3646 C C . LYS A 1 25 ? -11.214 2.369 5.769 1.00 0.00 416 LYS A C 4
ATOM 3647 O O . LYS A 1 25 ? -12.087 2.906 6.450 1.00 0.00 416 LYS A O 4
ATOM 3666 N N . TYR A 1 26 ? -11.401 2.012 4.502 1.00 0.00 417 TYR A N 4
ATOM 3667 C CA . TYR A 1 26 ? -12.673 2.235 3.824 1.00 0.00 417 TYR A CA 4
ATOM 3668 C C . TYR A 1 26 ? -13.146 0.964 3.125 1.00 0.00 417 TYR A C 4
ATOM 3669 O O . TYR A 1 26 ? -14.310 0.581 3.231 1.00 0.00 417 TYR A O 4
ATOM 3687 N N . GLY A 1 27 ? -12.231 0.315 2.410 1.00 0.00 418 GLY A N 4
ATOM 3688 C CA . GLY A 1 27 ? -12.571 -0.906 1.703 1.00 0.00 418 GLY A CA 4
ATOM 3689 C C . GLY A 1 27 ? -11.658 -2.060 2.070 1.00 0.00 418 GLY A C 4
ATOM 3690 O O . GLY A 1 27 ? -10.481 -1.858 2.368 1.00 0.00 418 GLY A O 4
ATOM 3694 N N . GLN A 1 28 ? -12.203 -3.272 2.049 1.00 0.00 419 GLN A N 4
ATOM 3695 C CA . GLN A 1 28 ? -11.428 -4.462 2.384 1.00 0.00 419 GLN A CA 4
ATOM 3696 C C . GLN A 1 28 ? -11.834 -5.640 1.504 1.00 0.00 419 GLN A C 4
ATOM 3697 O O . GLN A 1 28 ? -12.997 -5.776 1.126 1.00 0.00 419 GLN A O 4
ATOM 3711 N N . LYS A 1 29 ? -10.864 -6.490 1.181 1.00 0.00 420 LYS A N 4
ATOM 3712 C CA . LYS A 1 29 ? -11.119 -7.659 0.346 1.00 0.00 420 LYS A CA 4
ATOM 3713 C C . LYS A 1 29 ? -10.744 -8.943 1.081 1.00 0.00 420 LYS A C 4
ATOM 3714 O O . LYS A 1 29 ? -9.922 -8.928 1.998 1.00 0.00 420 LYS A O 4
ATOM 3733 N N . VAL A 1 30 ? -11.352 -10.052 0.672 1.00 0.00 421 VAL A N 4
ATOM 3734 C CA . VAL A 1 30 ? -11.082 -11.345 1.291 1.00 0.00 421 VAL A CA 4
ATOM 3735 C C . VAL A 1 30 ? -10.579 -12.351 0.261 1.00 0.00 421 VAL A C 4
ATOM 3736 O O . VAL A 1 30 ? -11.322 -12.777 -0.623 1.00 0.00 421 VAL A O 4
ATOM 3749 N N . VAL A 1 31 ? -9.309 -12.727 0.381 1.00 0.00 422 VAL A N 4
ATOM 3750 C CA . VAL A 1 31 ? -8.706 -13.683 -0.539 1.00 0.00 422 VAL A CA 4
ATOM 3751 C C . VAL A 1 31 ? -8.915 -15.115 -0.057 1.00 0.00 422 VAL A C 4
ATOM 3752 O O . VAL A 1 31 ? -8.787 -15.405 1.133 1.00 0.00 422 VAL A O 4
ATOM 3765 N N . LYS A 1 32 ? -9.238 -16.007 -0.987 1.00 0.00 423 LYS A N 4
ATOM 3766 C CA . LYS A 1 32 ? -9.465 -17.409 -0.657 1.00 0.00 423 LYS A CA 4
ATOM 3767 C C . LYS A 1 32 ? -8.143 -18.138 -0.440 1.00 0.00 423 LYS A C 4
ATOM 3768 O O . LYS A 1 32 ? -7.186 -17.947 -1.190 1.00 0.00 423 LYS A O 4
ATOM 3787 N N . GLY A 1 33 ? -8.098 -18.975 0.592 1.00 0.00 424 GLY A N 4
ATOM 3788 C CA . GLY A 1 33 ? -6.889 -19.720 0.889 1.00 0.00 424 GLY A CA 4
ATOM 3789 C C . GLY A 1 33 ? -5.978 -18.988 1.856 1.00 0.00 424 GLY A C 4
ATOM 3790 O O . GLY A 1 33 ? -5.512 -19.567 2.838 1.00 0.00 424 GLY A O 4
ATOM 3794 N N . ASN A 1 34 ? -5.724 -17.714 1.579 1.00 0.00 425 ASN A N 4
ATOM 3795 C CA . ASN A 1 34 ? -4.862 -16.904 2.432 1.00 0.00 425 ASN A CA 4
ATOM 3796 C C . ASN A 1 34 ? -5.604 -16.464 3.694 1.00 0.00 425 ASN A C 4
ATOM 3797 O O . ASN A 1 34 ? -6.712 -15.934 3.617 1.00 0.00 425 ASN A O 4
ATOM 3808 N N . PRO A 1 35 ? -5.002 -16.677 4.879 1.00 0.00 426 PRO A N 4
ATOM 3809 C CA . PRO A 1 35 ? -5.617 -16.298 6.154 1.00 0.00 426 PRO A CA 4
ATOM 3810 C C . PRO A 1 35 ? -5.559 -14.795 6.400 1.00 0.00 426 PRO A C 4
ATOM 3811 O O . PRO A 1 35 ? -6.466 -14.217 6.998 1.00 0.00 426 PRO A O 4
ATOM 3822 N N . TYR A 1 36 ? -4.484 -14.166 5.934 1.00 0.00 427 TYR A N 4
ATOM 3823 C CA . TYR A 1 36 ? -4.304 -12.729 6.105 1.00 0.00 427 TYR A CA 4
ATOM 3824 C C . TYR A 1 36 ? -5.221 -11.951 5.160 1.00 0.00 427 TYR A C 4
ATOM 3825 O O . TYR A 1 36 ? -5.080 -12.037 3.941 1.00 0.00 427 TYR A O 4
ATOM 3843 N N . PRO A 1 37 ? -6.174 -11.174 5.709 1.00 0.00 428 PRO A N 4
ATOM 3844 C CA . PRO A 1 37 ? -7.107 -10.384 4.899 1.00 0.00 428 PRO A CA 4
ATOM 3845 C C . PRO A 1 37 ? -6.409 -9.247 4.160 1.00 0.00 428 PRO A C 4
ATOM 3846 O O . PRO A 1 37 ? -5.216 -9.009 4.351 1.00 0.00 428 PRO A O 4
ATOM 3857 N N . ARG A 1 38 ? -7.158 -8.549 3.313 1.00 0.00 429 ARG A N 4
ATOM 3858 C CA . ARG A 1 38 ? -6.610 -7.437 2.546 1.00 0.00 429 ARG A CA 4
ATOM 3859 C C . ARG A 1 38 ? -7.257 -6.118 2.954 1.00 0.00 429 ARG A C 4
ATOM 3860 O O . ARG A 1 38 ? -8.414 -5.854 2.627 1.00 0.00 429 ARG A O 4
ATOM 3881 N N . SER A 1 39 ? -6.503 -5.294 3.674 1.00 0.00 430 SER A N 4
ATOM 3882 C CA . SER A 1 39 ? -7.003 -4.000 4.127 1.00 0.00 430 SER A CA 4
ATOM 3883 C C . SER A 1 39 ? -6.522 -2.882 3.208 1.00 0.00 430 SER A C 4
ATOM 3884 O O . SER A 1 39 ? -5.363 -2.860 2.792 1.00 0.00 430 SER A O 4
ATOM 3892 N N . TYR A 1 40 ? -7.421 -1.955 2.890 1.00 0.00 431 TYR A N 4
ATOM 3893 C CA . TYR A 1 40 ? -7.088 -0.834 2.019 1.00 0.00 431 TYR A CA 4
ATOM 3894 C C . TYR A 1 40 ? -7.248 0.495 2.749 1.00 0.00 431 TYR A C 4
ATOM 3895 O O . TYR A 1 40 ? -8.364 0.976 2.945 1.00 0.00 431 TYR A O 4
ATOM 3913 N N . TYR A 1 41 ? -6.126 1.085 3.144 1.00 0.00 432 TYR A N 4
ATOM 3914 C CA . TYR A 1 41 ? -6.140 2.362 3.849 1.00 0.00 432 TYR A CA 4
ATOM 3915 C C . TYR A 1 41 ? -5.999 3.521 2.867 1.00 0.00 432 TYR A C 4
ATOM 3916 O O . TYR A 1 41 ? -5.616 3.324 1.714 1.00 0.00 432 TYR A O 4
ATOM 3934 N N . LYS A 1 42 ? -6.311 4.727 3.328 1.00 0.00 433 LYS A N 4
ATOM 3935 C CA . LYS A 1 42 ? -6.218 5.912 2.485 1.00 0.00 433 LYS A CA 4
ATOM 3936 C C . LYS A 1 42 ? -6.059 7.176 3.322 1.00 0.00 433 LYS A C 4
ATOM 3937 O O . LYS A 1 42 ? -6.838 7.425 4.243 1.00 0.00 433 LYS A O 4
ATOM 3956 N N . CYS A 1 43 ? -5.050 7.975 2.991 1.00 0.00 434 CYS A N 4
ATOM 3957 C CA . CYS A 1 43 ? -4.790 9.218 3.707 1.00 0.00 434 CYS A CA 4
ATOM 3958 C C . CYS A 1 43 ? -5.916 10.219 3.466 1.00 0.00 434 CYS A C 4
ATOM 3959 O O . CYS A 1 43 ? -5.920 10.936 2.465 1.00 0.00 434 CYS A O 4
ATOM 3966 N N . THR A 1 44 ? -6.874 10.256 4.386 1.00 0.00 435 THR A N 4
ATOM 3967 C CA . THR A 1 44 ? -8.012 11.162 4.269 1.00 0.00 435 THR A CA 4
ATOM 3968 C C . THR A 1 44 ? -7.772 12.469 5.022 1.00 0.00 435 THR A C 4
ATOM 3969 O O . THR A 1 44 ? -8.354 12.707 6.080 1.00 0.00 435 THR A O 4
ATOM 3980 N N . THR A 1 45 ? -6.916 13.318 4.462 1.00 0.00 436 THR A N 4
ATOM 3981 C CA . THR A 1 45 ? -6.605 14.604 5.074 1.00 0.00 436 THR A CA 4
ATOM 3982 C C . THR A 1 45 ? -7.388 15.727 4.394 1.00 0.00 436 THR A C 4
ATOM 3983 O O . THR A 1 45 ? -7.968 15.526 3.328 1.00 0.00 436 THR A O 4
ATOM 3994 N N . PRO A 1 46 ? -7.418 16.926 5.002 1.00 0.00 437 PRO A N 4
ATOM 3995 C CA . PRO A 1 46 ? -8.140 18.074 4.440 1.00 0.00 437 PRO A CA 4
ATOM 3996 C C . PRO A 1 46 ? -7.719 18.373 3.006 1.00 0.00 437 PRO A C 4
ATOM 3997 O O . PRO A 1 46 ? -6.812 19.171 2.766 1.00 0.00 437 PRO A O 4
ATOM 4008 N N . GLY A 1 47 ? -8.381 17.725 2.053 1.00 0.00 438 GLY A N 4
ATOM 4009 C CA . GLY A 1 47 ? -8.061 17.933 0.654 1.00 0.00 438 GLY A CA 4
ATOM 4010 C C . GLY A 1 47 ? -7.252 16.791 0.068 1.00 0.00 438 GLY A C 4
ATOM 4011 O O . GLY A 1 47 ? -7.267 16.568 -1.142 1.00 0.00 438 GLY A O 4
ATOM 4015 N N . CYS A 1 48 ? -6.541 16.068 0.929 1.00 0.00 439 CYS A N 4
ATOM 4016 C CA . CYS A 1 48 ? -5.721 14.944 0.490 1.00 0.00 439 CYS A CA 4
ATOM 4017 C C . CYS A 1 48 ? -6.538 13.657 0.446 1.00 0.00 439 CYS A C 4
ATOM 4018 O O . CYS A 1 48 ? -7.346 13.390 1.336 1.00 0.00 439 CYS A O 4
ATOM 4025 N N . GLY A 1 49 ? -6.320 12.860 -0.596 1.00 0.00 440 GLY A N 4
ATOM 4026 C CA . GLY A 1 49 ? -7.041 11.610 -0.739 1.00 0.00 440 GLY A CA 4
ATOM 4027 C C . GLY A 1 49 ? -6.163 10.494 -1.273 1.00 0.00 440 GLY A C 4
ATOM 4028 O O . GLY A 1 49 ? -6.487 9.869 -2.283 1.00 0.00 440 GLY A O 4
ATOM 4032 N N . VAL A 1 50 ? -5.049 10.247 -0.591 1.00 0.00 441 VAL A N 4
ATOM 4033 C CA . VAL A 1 50 ? -4.120 9.200 -1.002 1.00 0.00 441 VAL A CA 4
ATOM 4034 C C . VAL A 1 50 ? -4.629 7.822 -0.592 1.00 0.00 441 VAL A C 4
ATOM 4035 O O . VAL A 1 50 ? -5.336 7.683 0.406 1.00 0.00 441 VAL A O 4
ATOM 4048 N N . ARG A 1 51 ? -4.263 6.806 -1.367 1.00 0.00 442 ARG A N 4
ATOM 4049 C CA . ARG A 1 51 ? -4.683 5.439 -1.084 1.00 0.00 442 ARG A CA 4
ATOM 4050 C C . ARG A 1 51 ? -3.487 4.491 -1.085 1.00 0.00 442 ARG A C 4
ATOM 4051 O O . ARG A 1 51 ? -2.484 4.743 -1.754 1.00 0.00 442 ARG A O 4
ATOM 4072 N N . LYS A 1 52 ? -3.600 3.403 -0.332 1.00 0.00 443 LYS A N 4
ATOM 4073 C CA . LYS A 1 52 ? -2.528 2.417 -0.245 1.00 0.00 443 LYS A CA 4
ATOM 4074 C C . LYS A 1 52 ? -3.087 1.029 0.052 1.00 0.00 443 LYS A C 4
ATOM 4075 O O . LYS A 1 52 ? -3.907 0.861 0.954 1.00 0.00 443 LYS A O 4
ATOM 4094 N N . HIS A 1 53 ? -2.637 0.039 -0.712 1.00 0.00 444 HIS A N 4
ATOM 4095 C CA . HIS A 1 53 ? -3.091 -1.334 -0.528 1.00 0.00 444 HIS A CA 4
ATOM 4096 C C . HIS A 1 53 ? -2.045 -2.159 0.214 1.00 0.00 444 HIS A C 4
ATOM 4097 O O . HIS A 1 53 ? -0.917 -2.314 -0.256 1.00 0.00 444 HIS A O 4
ATOM 4112 N N . VAL A 1 54 ? -2.426 -2.685 1.373 1.00 0.00 445 VAL A N 4
ATOM 4113 C CA . VAL A 1 54 ? -1.520 -3.493 2.179 1.00 0.00 445 VAL A CA 4
ATOM 4114 C C . VAL A 1 54 ? -1.860 -4.976 2.069 1.00 0.00 445 VAL A C 4
ATOM 4115 O O . VAL A 1 54 ? -2.752 -5.471 2.759 1.00 0.00 445 VAL A O 4
ATOM 4128 N N . GLU A 1 55 ? -1.145 -5.678 1.197 1.00 0.00 446 GLU A N 4
ATOM 4129 C CA . GLU A 1 55 ? -1.372 -7.106 0.997 1.00 0.00 446 GLU A CA 4
ATOM 4130 C C . GLU A 1 55 ? -0.179 -7.920 1.486 1.00 0.00 446 GLU A C 4
ATOM 4131 O O . GLU A 1 55 ? 0.960 -7.667 1.094 1.00 0.00 446 GLU A O 4
ATOM 4143 N N . ARG A 1 56 ? -0.448 -8.898 2.345 1.00 0.00 447 ARG A N 4
ATOM 4144 C CA . ARG A 1 56 ? 0.604 -9.748 2.888 1.00 0.00 447 ARG A CA 4
ATOM 4145 C C . ARG A 1 56 ? 0.646 -11.090 2.163 1.00 0.00 447 ARG A C 4
ATOM 4146 O O . ARG A 1 56 ? -0.269 -11.904 2.288 1.00 0.00 447 ARG A O 4
ATOM 4167 N N . ALA A 1 57 ? 1.713 -11.312 1.402 1.00 0.00 448 ALA A N 4
ATOM 4168 C CA . ALA A 1 57 ? 1.873 -12.554 0.655 1.00 0.00 448 ALA A CA 4
ATOM 4169 C C . ALA A 1 57 ? 2.019 -13.744 1.598 1.00 0.00 448 ALA A C 4
ATOM 4170 O O . ALA A 1 57 ? 2.952 -13.804 2.399 1.00 0.00 448 ALA A O 4
ATOM 4177 N N . ALA A 1 58 ? 1.090 -14.689 1.495 1.00 0.00 449 ALA A N 4
ATOM 4178 C CA . ALA A 1 58 ? 1.113 -15.879 2.338 1.00 0.00 449 ALA A CA 4
ATOM 4179 C C . ALA A 1 58 ? 2.004 -16.964 1.741 1.00 0.00 449 ALA A C 4
ATOM 4180 O O . ALA A 1 58 ? 2.543 -17.803 2.462 1.00 0.00 449 ALA A O 4
ATOM 4187 N N . THR A 1 59 ? 2.156 -16.941 0.419 1.00 0.00 450 THR A N 4
ATOM 4188 C CA . THR A 1 59 ? 2.982 -17.924 -0.273 1.00 0.00 450 THR A CA 4
ATOM 4189 C C . THR A 1 59 ? 4.386 -17.981 0.320 1.00 0.00 450 THR A C 4
ATOM 4190 O O . THR A 1 59 ? 4.980 -19.054 0.431 1.00 0.00 450 THR A O 4
ATOM 4201 N N . ASP A 1 60 ? 4.910 -16.822 0.700 1.00 0.00 451 ASP A N 4
ATOM 4202 C CA . ASP A 1 60 ? 6.244 -16.740 1.282 1.00 0.00 451 ASP A CA 4
ATOM 4203 C C . ASP A 1 60 ? 6.171 -16.785 2.807 1.00 0.00 451 ASP A C 4
ATOM 4204 O O . ASP A 1 60 ? 5.108 -16.577 3.391 1.00 0.00 451 ASP A O 4
ATOM 4213 N N . PRO A 1 61 ? 7.306 -17.056 3.475 1.00 0.00 452 PRO A N 4
ATOM 4214 C CA . PRO A 1 61 ? 7.362 -17.126 4.938 1.00 0.00 452 PRO A CA 4
ATOM 4215 C C . PRO A 1 61 ? 6.742 -15.899 5.600 1.00 0.00 452 PRO A C 4
ATOM 4216 O O . PRO A 1 61 ? 6.132 -15.997 6.664 1.00 0.00 452 PRO A O 4
ATOM 4227 N N . LYS A 1 62 ? 6.901 -14.746 4.960 1.00 0.00 453 LYS A N 4
ATOM 4228 C CA . LYS A 1 62 ? 6.358 -13.499 5.482 1.00 0.00 453 LYS A CA 4
ATOM 4229 C C . LYS A 1 62 ? 6.620 -12.346 4.519 1.00 0.00 453 LYS A C 4
ATOM 4230 O O . LYS A 1 62 ? 7.543 -11.555 4.716 1.00 0.00 453 LYS A O 4
ATOM 4249 N N . ALA A 1 63 ? 5.802 -12.256 3.474 1.00 0.00 454 ALA A N 4
ATOM 4250 C CA . ALA A 1 63 ? 5.946 -11.199 2.481 1.00 0.00 454 ALA A CA 4
ATOM 4251 C C . ALA A 1 63 ? 4.880 -10.124 2.662 1.00 0.00 454 ALA A C 4
ATOM 4252 O O . ALA A 1 63 ? 3.752 -10.416 3.061 1.00 0.00 454 ALA A O 4
ATOM 4259 N N . VAL A 1 64 ? 5.243 -8.882 2.367 1.00 0.00 455 VAL A N 4
ATOM 4260 C CA . VAL A 1 64 ? 4.317 -7.763 2.496 1.00 0.00 455 VAL A CA 4
ATOM 4261 C C . VAL A 1 64 ? 4.496 -6.766 1.356 1.00 0.00 455 VAL A C 4
ATOM 4262 O O . VAL A 1 64 ? 5.457 -5.998 1.334 1.00 0.00 455 VAL A O 4
ATOM 4275 N N . VAL A 1 65 ? 3.562 -6.786 0.409 1.00 0.00 456 VAL A N 4
ATOM 4276 C CA . VAL A 1 65 ? 3.617 -5.884 -0.735 1.00 0.00 456 VAL A CA 4
ATOM 4277 C C . VAL A 1 65 ? 2.645 -4.721 -0.562 1.00 0.00 456 VAL A C 4
ATOM 4278 O O . VAL A 1 65 ? 1.475 -4.918 -0.233 1.00 0.00 456 VAL A O 4
ATOM 4291 N N . THR A 1 66 ? 3.138 -3.507 -0.787 1.00 0.00 457 THR A N 4
ATOM 4292 C CA . THR A 1 66 ? 2.315 -2.311 -0.657 1.00 0.00 457 THR A CA 4
ATOM 4293 C C . THR A 1 66 ? 2.414 -1.438 -1.903 1.00 0.00 457 THR A C 4
ATOM 4294 O O . THR A 1 66 ? 3.466 -1.366 -2.540 1.00 0.00 457 THR A O 4
ATOM 4305 N N . THR A 1 67 ? 1.314 -0.778 -2.246 1.00 0.00 458 THR A N 4
ATOM 4306 C CA . THR A 1 67 ? 1.277 0.090 -3.418 1.00 0.00 458 THR A CA 4
ATOM 4307 C C . THR A 1 67 ? 0.605 1.420 -3.095 1.00 0.00 458 THR A C 4
ATOM 4308 O O . THR A 1 67 ? -0.599 1.474 -2.846 1.00 0.00 458 THR A O 4
ATOM 4319 N N . TYR A 1 68 ? 1.393 2.491 -3.102 1.00 0.00 459 TYR A N 4
ATOM 4320 C CA . TYR A 1 68 ? 0.874 3.823 -2.809 1.00 0.00 459 TYR A CA 4
ATOM 4321 C C . TYR A 1 68 ? 0.365 4.499 -4.079 1.00 0.00 459 TYR A C 4
ATOM 4322 O O . TYR A 1 68 ? 0.921 4.309 -5.161 1.00 0.00 459 TYR A O 4
ATOM 4340 N N . GLU A 1 69 ? -0.695 5.287 -3.937 1.00 0.00 460 GLU A N 4
ATOM 4341 C CA . GLU A 1 69 ? -1.279 5.993 -5.072 1.00 0.00 460 GLU A CA 4
ATOM 4342 C C . GLU A 1 69 ? -1.731 7.392 -4.669 1.00 0.00 460 GLU A C 4
ATOM 4343 O O . GLU A 1 69 ? -2.577 7.553 -3.790 1.00 0.00 460 GLU A O 4
ATOM 4355 N N . GLY A 1 70 ? -1.162 8.403 -5.319 1.00 0.00 461 GLY A N 4
ATOM 4356 C CA . GLY A 1 70 ? -1.520 9.775 -5.014 1.00 0.00 461 GLY A CA 4
ATOM 4357 C C . GLY A 1 70 ? -0.504 10.454 -4.117 1.00 0.00 461 GLY A C 4
ATOM 4358 O O . GLY A 1 70 ? 0.003 9.847 -3.174 1.00 0.00 461 GLY A O 4
ATOM 4362 N N . LYS A 1 71 ? -0.209 11.717 -4.409 1.00 0.00 462 LYS A N 4
ATOM 4363 C CA . LYS A 1 71 ? 0.752 12.479 -3.621 1.00 0.00 462 LYS A CA 4
ATOM 4364 C C . LYS A 1 71 ? 0.044 13.315 -2.560 1.00 0.00 462 LYS A C 4
ATOM 4365 O O . LYS A 1 71 ? -1.123 13.678 -2.717 1.00 0.00 462 LYS A O 4
ATOM 4384 N N . HIS A 1 72 ? 0.756 13.617 -1.479 1.00 0.00 463 HIS A N 4
ATOM 4385 C CA . HIS A 1 72 ? 0.194 14.409 -0.391 1.00 0.00 463 HIS A CA 4
ATOM 4386 C C . HIS A 1 72 ? 0.175 15.891 -0.751 1.00 0.00 463 HIS A C 4
ATOM 4387 O O . HIS A 1 72 ? 1.117 16.408 -1.351 1.00 0.00 463 HIS A O 4
ATOM 4401 N N . ASN A 1 73 ? -0.906 16.570 -0.378 1.00 0.00 464 ASN A N 4
ATOM 4402 C CA . ASN A 1 73 ? -1.049 17.993 -0.662 1.00 0.00 464 ASN A CA 4
ATOM 4403 C C . ASN A 1 73 ? -1.189 18.795 0.630 1.00 0.00 464 ASN A C 4
ATOM 4404 O O . ASN A 1 73 ? -1.831 19.846 0.652 1.00 0.00 464 ASN A O 4
ATOM 4415 N N . HIS A 1 74 ? -0.585 18.293 1.702 1.00 0.00 465 HIS A N 4
ATOM 4416 C CA . HIS A 1 74 ? -0.643 18.965 2.995 1.00 0.00 465 HIS A CA 4
ATOM 4417 C C . HIS A 1 74 ? 0.691 18.852 3.727 1.00 0.00 465 HIS A C 4
ATOM 4418 O O . HIS A 1 74 ? 1.331 17.800 3.712 1.00 0.00 465 HIS A O 4
ATOM 4432 N N . ASP A 1 75 ? 1.104 19.941 4.366 1.00 0.00 466 ASP A N 4
ATOM 4433 C CA . ASP A 1 75 ? 2.362 19.966 5.105 1.00 0.00 466 ASP A CA 4
ATOM 4434 C C . ASP A 1 75 ? 2.373 18.902 6.197 1.00 0.00 466 ASP A C 4
ATOM 4435 O O . ASP A 1 75 ? 1.337 18.593 6.787 1.00 0.00 466 ASP A O 4
ATOM 4444 N N . LEU A 1 76 ? 3.550 18.346 6.462 1.00 0.00 467 LEU A N 4
ATOM 4445 C CA . LEU A 1 76 ? 3.696 17.316 7.483 1.00 0.00 467 LEU A CA 4
ATOM 4446 C C . LEU A 1 76 ? 3.407 17.881 8.873 1.00 0.00 467 LEU A C 4
ATOM 4447 O O . LEU A 1 76 ? 4.022 18.863 9.290 1.00 0.00 467 LEU A O 4
ATOM 4463 N N . PRO A 1 77 ? 2.463 17.272 9.616 1.00 0.00 468 PRO A N 4
ATOM 4464 C CA . PRO A 1 77 ? 2.106 17.728 10.963 1.00 0.00 468 PRO A CA 4
ATOM 4465 C C . PRO A 1 77 ? 3.203 17.437 11.981 1.00 0.00 468 PRO A C 4
ATOM 4466 O O . PRO A 1 77 ? 4.116 16.654 11.719 1.00 0.00 468 PRO A O 4
ATOM 4477 N N . ALA A 1 78 ? 3.106 18.073 13.144 1.00 0.00 469 ALA A N 4
ATOM 4478 C CA . ALA A 1 78 ? 4.091 17.882 14.202 1.00 0.00 469 ALA A CA 4
ATOM 4479 C C . ALA A 1 78 ? 3.415 17.556 15.530 1.00 0.00 469 ALA A C 4
ATOM 4480 O O . ALA A 1 78 ? 2.569 18.359 15.976 1.00 0.00 469 ALA A O 4
ATOM 4489 N N . VAL A 1 8 ? -16.407 -19.955 18.613 1.00 0.00 399 VAL A N 5
ATOM 4490 C CA . VAL A 1 8 ? -15.413 -19.178 17.829 1.00 0.00 399 VAL A CA 5
ATOM 4491 C C . VAL A 1 8 ? -15.243 -17.772 18.397 1.00 0.00 399 VAL A C 5
ATOM 4492 O O . VAL A 1 8 ? -16.190 -16.989 18.435 1.00 0.00 399 VAL A O 5
ATOM 4505 N N . GLN A 1 9 ? -14.029 -17.462 18.840 1.00 0.00 400 GLN A N 5
ATOM 4506 C CA . GLN A 1 9 ? -13.734 -16.151 19.408 1.00 0.00 400 GLN A CA 5
ATOM 4507 C C . GLN A 1 9 ? -12.294 -15.744 19.114 1.00 0.00 400 GLN A C 5
ATOM 4508 O O . GLN A 1 9 ? -11.374 -16.109 19.844 1.00 0.00 400 GLN A O 5
ATOM 4522 N N . THR A 1 10 ? -12.108 -14.983 18.040 1.00 0.00 401 THR A N 5
ATOM 4523 C CA . THR A 1 10 ? -10.780 -14.525 17.648 1.00 0.00 401 THR A CA 5
ATOM 4524 C C . THR A 1 10 ? -10.709 -13.002 17.623 1.00 0.00 401 THR A C 5
ATOM 4525 O O . THR A 1 10 ? -11.715 -12.329 17.398 1.00 0.00 401 THR A O 5
ATOM 4536 N N . THR A 1 11 ? -9.515 -12.466 17.853 1.00 0.00 402 THR A N 5
ATOM 4537 C CA . THR A 1 11 ? -9.313 -11.023 17.854 1.00 0.00 402 THR A CA 5
ATOM 4538 C C . THR A 1 11 ? -8.802 -10.538 16.502 1.00 0.00 402 THR A C 5
ATOM 4539 O O . THR A 1 11 ? -8.370 -11.336 15.669 1.00 0.00 402 THR A O 5
ATOM 4550 N N . SER A 1 12 ? -8.854 -9.228 16.289 1.00 0.00 403 SER A N 5
ATOM 4551 C CA . SER A 1 12 ? -8.397 -8.637 15.037 1.00 0.00 403 SER A CA 5
ATOM 4552 C C . SER A 1 12 ? -7.087 -7.882 15.239 1.00 0.00 403 SER A C 5
ATOM 4553 O O . SER A 1 12 ? -7.086 -6.704 15.599 1.00 0.00 403 SER A O 5
ATOM 4561 N N . GLU A 1 13 ? -5.971 -8.565 15.003 1.00 0.00 404 GLU A N 5
ATOM 4562 C CA . GLU A 1 13 ? -4.655 -7.959 15.158 1.00 0.00 404 GLU A CA 5
ATOM 4563 C C . GLU A 1 13 ? -4.488 -6.773 14.212 1.00 0.00 404 GLU A C 5
ATOM 4564 O O . GLU A 1 13 ? -4.304 -6.947 13.008 1.00 0.00 404 GLU A O 5
ATOM 4576 N N . VAL A 1 14 ? -4.551 -5.568 14.768 1.00 0.00 405 VAL A N 5
ATOM 4577 C CA . VAL A 1 14 ? -4.406 -4.353 13.975 1.00 0.00 405 VAL A CA 5
ATOM 4578 C C . VAL A 1 14 ? -3.052 -4.311 13.276 1.00 0.00 405 VAL A C 5
ATOM 4579 O O . VAL A 1 14 ? -2.019 -4.101 13.914 1.00 0.00 405 VAL A O 5
ATOM 4592 N N . ASP A 1 15 ? -3.063 -4.513 11.962 1.00 0.00 406 ASP A N 5
ATOM 4593 C CA . ASP A 1 15 ? -1.834 -4.498 11.176 1.00 0.00 406 ASP A CA 5
ATOM 4594 C C . ASP A 1 15 ? -1.438 -3.071 10.810 1.00 0.00 406 ASP A C 5
ATOM 4595 O O . ASP A 1 15 ? -0.253 -2.752 10.709 1.00 0.00 406 ASP A O 5
ATOM 4604 N N . LEU A 1 16 ? -2.437 -2.217 10.615 1.00 0.00 407 LEU A N 5
ATOM 4605 C CA . LEU A 1 16 ? -2.192 -0.823 10.261 1.00 0.00 407 LEU A CA 5
ATOM 4606 C C . LEU A 1 16 ? -1.955 0.021 11.510 1.00 0.00 407 LEU A C 5
ATOM 4607 O O . LEU A 1 16 ? -2.899 0.522 12.121 1.00 0.00 407 LEU A O 5
ATOM 4623 N N . LEU A 1 17 ? -0.688 0.175 11.884 1.00 0.00 408 LEU A N 5
ATOM 4624 C CA . LEU A 1 17 ? -0.328 0.959 13.059 1.00 0.00 408 LEU A CA 5
ATOM 4625 C C . LEU A 1 17 ? -0.174 2.434 12.702 1.00 0.00 408 LEU A C 5
ATOM 4626 O O . LEU A 1 17 ? 0.550 2.786 11.771 1.00 0.00 408 LEU A O 5
ATOM 4642 N N . ASP A 1 18 ? -0.861 3.293 13.449 1.00 0.00 409 ASP A N 5
ATOM 4643 C CA . ASP A 1 18 ? -0.802 4.730 13.212 1.00 0.00 409 ASP A CA 5
ATOM 4644 C C . ASP A 1 18 ? 0.628 5.246 13.347 1.00 0.00 409 ASP A C 5
ATOM 4645 O O . ASP A 1 18 ? 1.139 5.406 14.455 1.00 0.00 409 ASP A O 5
ATOM 4654 N N . ASP A 1 19 ? 1.267 5.504 12.211 1.00 0.00 410 ASP A N 5
ATOM 4655 C CA . ASP A 1 19 ? 2.638 6.002 12.200 1.00 0.00 410 ASP A CA 5
ATOM 4656 C C . ASP A 1 19 ? 3.025 6.496 10.809 1.00 0.00 410 ASP A C 5
ATOM 4657 O O . ASP A 1 19 ? 3.601 5.755 10.013 1.00 0.00 410 ASP A O 5
ATOM 4666 N N . GLY A 1 20 ? 2.702 7.753 10.523 1.00 0.00 411 GLY A N 5
ATOM 4667 C CA . GLY A 1 20 ? 3.023 8.326 9.228 1.00 0.00 411 GLY A CA 5
ATOM 4668 C C . GLY A 1 20 ? 1.973 9.311 8.754 1.00 0.00 411 GLY A C 5
ATOM 4669 O O . GLY A 1 20 ? 2.126 10.520 8.924 1.00 0.00 411 GLY A O 5
ATOM 4673 N N . TYR A 1 21 ? 0.905 8.792 8.157 1.00 0.00 412 TYR A N 5
ATOM 4674 C CA . TYR A 1 21 ? -0.175 9.635 7.656 1.00 0.00 412 TYR A CA 5
ATOM 4675 C C . TYR A 1 21 ? -1.523 9.171 8.197 1.00 0.00 412 TYR A C 5
ATOM 4676 O O . TYR A 1 21 ? -1.663 8.036 8.653 1.00 0.00 412 TYR A O 5
ATOM 4694 N N . ARG A 1 22 ? -2.513 10.056 8.143 1.00 0.00 413 ARG A N 5
ATOM 4695 C CA . ARG A 1 22 ? -3.851 9.735 8.630 1.00 0.00 413 ARG A CA 5
ATOM 4696 C C . ARG A 1 22 ? -4.623 8.919 7.599 1.00 0.00 413 ARG A C 5
ATOM 4697 O O . ARG A 1 22 ? -5.268 9.474 6.709 1.00 0.00 413 ARG A O 5
ATOM 4718 N N . TRP A 1 23 ? -4.553 7.598 7.725 1.00 0.00 414 TRP A N 5
ATOM 4719 C CA . TRP A 1 23 ? -5.246 6.705 6.803 1.00 0.00 414 TRP A CA 5
ATOM 4720 C C . TRP A 1 23 ? -6.580 6.248 7.387 1.00 0.00 414 TRP A C 5
ATOM 4721 O O . TRP A 1 23 ? -6.764 6.233 8.604 1.00 0.00 414 TRP A O 5
ATOM 4742 N N . ARG A 1 24 ? -7.506 5.873 6.510 1.00 0.00 415 ARG A N 5
ATOM 4743 C CA . ARG A 1 24 ? -8.822 5.415 6.938 1.00 0.00 415 ARG A CA 5
ATOM 4744 C C . ARG A 1 24 ? -9.287 4.234 6.091 1.00 0.00 415 ARG A C 5
ATOM 4745 O O . ARG A 1 24 ? -9.296 4.303 4.862 1.00 0.00 415 ARG A O 5
ATOM 4766 N N . LYS A 1 25 ? -9.671 3.151 6.759 1.00 0.00 416 LYS A N 5
ATOM 4767 C CA . LYS A 1 25 ? -10.137 1.953 6.066 1.00 0.00 416 LYS A CA 5
ATOM 4768 C C . LYS A 1 25 ? -11.528 2.169 5.482 1.00 0.00 416 LYS A C 5
ATOM 4769 O O . LYS A 1 25 ? -12.450 2.584 6.183 1.00 0.00 416 LYS A O 5
ATOM 4788 N N . TYR A 1 26 ? -11.671 1.883 4.192 1.00 0.00 417 TYR A N 5
ATOM 4789 C CA . TYR A 1 26 ? -12.950 2.043 3.510 1.00 0.00 417 TYR A CA 5
ATOM 4790 C C . TYR A 1 26 ? -13.461 0.705 2.986 1.00 0.00 417 TYR A C 5
ATOM 4791 O O . TYR A 1 26 ? -14.659 0.424 3.038 1.00 0.00 417 TYR A O 5
ATOM 4809 N N . GLY A 1 27 ? -12.546 -0.116 2.482 1.00 0.00 418 GLY A N 5
ATOM 4810 C CA . GLY A 1 27 ? -12.925 -1.415 1.956 1.00 0.00 418 GLY A CA 5
ATOM 4811 C C . GLY A 1 27 ? -12.022 -2.527 2.454 1.00 0.00 418 GLY A C 5
ATOM 4812 O O . GLY A 1 27 ? -11.026 -2.271 3.130 1.00 0.00 418 GLY A O 5
ATOM 4816 N N . GLN A 1 28 ? -12.372 -3.765 2.121 1.00 0.00 419 GLN A N 5
ATOM 4817 C CA . GLN A 1 28 ? -11.586 -4.921 2.539 1.00 0.00 419 GLN A CA 5
ATOM 4818 C C . GLN A 1 28 ? -12.124 -6.201 1.909 1.00 0.00 419 GLN A C 5
ATOM 4819 O O . GLN A 1 28 ? -13.333 -6.415 1.847 1.00 0.00 419 GLN A O 5
ATOM 4833 N N . LYS A 1 29 ? -11.213 -7.050 1.443 1.00 0.00 420 LYS A N 5
ATOM 4834 C CA . LYS A 1 29 ? -11.594 -8.310 0.816 1.00 0.00 420 LYS A CA 5
ATOM 4835 C C . LYS A 1 29 ? -10.743 -9.460 1.347 1.00 0.00 420 LYS A C 5
ATOM 4836 O O . LYS A 1 29 ? -9.531 -9.322 1.515 1.00 0.00 420 LYS A O 5
ATOM 4855 N N . VAL A 1 30 ? -11.386 -10.593 1.609 1.00 0.00 421 VAL A N 5
ATOM 4856 C CA . VAL A 1 30 ? -10.687 -11.766 2.121 1.00 0.00 421 VAL A CA 5
ATOM 4857 C C . VAL A 1 30 ? -10.384 -12.757 1.000 1.00 0.00 421 VAL A C 5
ATOM 4858 O O . VAL A 1 30 ? -11.120 -12.844 0.018 1.00 0.00 421 VAL A O 5
ATOM 4871 N N . VAL A 1 31 ? -9.295 -13.503 1.156 1.00 0.00 422 VAL A N 5
ATOM 4872 C CA . VAL A 1 31 ? -8.894 -14.487 0.160 1.00 0.00 422 VAL A CA 5
ATOM 4873 C C . VAL A 1 31 ? -9.141 -15.906 0.659 1.00 0.00 422 VAL A C 5
ATOM 4874 O O . VAL A 1 31 ? -9.051 -16.178 1.857 1.00 0.00 422 VAL A O 5
ATOM 4887 N N . LYS A 1 32 ? -9.454 -16.808 -0.265 1.00 0.00 423 LYS A N 5
ATOM 4888 C CA . LYS A 1 32 ? -9.715 -18.199 0.082 1.00 0.00 423 LYS A CA 5
ATOM 4889 C C . LYS A 1 32 ? -8.410 -18.973 0.250 1.00 0.00 423 LYS A C 5
ATOM 4890 O O . LYS A 1 32 ? -7.701 -19.233 -0.722 1.00 0.00 423 LYS A O 5
ATOM 4909 N N . GLY A 1 33 ? -8.100 -19.337 1.491 1.00 0.00 424 GLY A N 5
ATOM 4910 C CA . GLY A 1 33 ? -6.881 -20.076 1.763 1.00 0.00 424 GLY A CA 5
ATOM 4911 C C . GLY A 1 33 ? -5.853 -19.247 2.507 1.00 0.00 424 GLY A C 5
ATOM 4912 O O . GLY A 1 33 ? -5.307 -19.686 3.521 1.00 0.00 424 GLY A O 5
ATOM 4916 N N . ASN A 1 34 ? -5.588 -18.046 2.006 1.00 0.00 425 ASN A N 5
ATOM 4917 C CA . ASN A 1 34 ? -4.618 -17.154 2.630 1.00 0.00 425 ASN A CA 5
ATOM 4918 C C . ASN A 1 34 ? -5.119 -16.672 3.991 1.00 0.00 425 ASN A C 5
ATOM 4919 O O . ASN A 1 34 ? -6.196 -16.083 4.089 1.00 0.00 425 ASN A O 5
ATOM 4930 N N . PRO A 1 35 ? -4.346 -16.915 5.066 1.00 0.00 426 PRO A N 5
ATOM 4931 C CA . PRO A 1 35 ? -4.726 -16.499 6.420 1.00 0.00 426 PRO A CA 5
ATOM 4932 C C . PRO A 1 35 ? -4.639 -14.987 6.612 1.00 0.00 426 PRO A C 5
ATOM 4933 O O . PRO A 1 35 ? -5.245 -14.434 7.529 1.00 0.00 426 PRO A O 5
ATOM 4944 N N . TYR A 1 36 ? -3.882 -14.324 5.742 1.00 0.00 427 TYR A N 5
ATOM 4945 C CA . TYR A 1 36 ? -3.717 -12.877 5.820 1.00 0.00 427 TYR A CA 5
ATOM 4946 C C . TYR A 1 36 ? -4.680 -12.166 4.870 1.00 0.00 427 TYR A C 5
ATOM 4947 O O . TYR A 1 36 ? -4.434 -12.096 3.665 1.00 0.00 427 TYR A O 5
ATOM 4965 N N . PRO A 1 37 ? -5.795 -11.628 5.397 1.00 0.00 428 PRO A N 5
ATOM 4966 C CA . PRO A 1 37 ? -6.790 -10.923 4.581 1.00 0.00 428 PRO A CA 5
ATOM 4967 C C . PRO A 1 37 ? -6.257 -9.602 4.036 1.00 0.00 428 PRO A C 5
ATOM 4968 O O . PRO A 1 37 ? -5.326 -9.020 4.593 1.00 0.00 428 PRO A O 5
ATOM 4979 N N . ARG A 1 38 ? -6.852 -9.136 2.943 1.00 0.00 429 ARG A N 5
ATOM 4980 C CA . ARG A 1 38 ? -6.437 -7.883 2.323 1.00 0.00 429 ARG A CA 5
ATOM 4981 C C . ARG A 1 38 ? -7.136 -6.694 2.974 1.00 0.00 429 ARG A C 5
ATOM 4982 O O . ARG A 1 38 ? -8.266 -6.808 3.447 1.00 0.00 429 ARG A O 5
ATOM 5003 N N . SER A 1 39 ? -6.456 -5.553 2.993 1.00 0.00 430 SER A N 5
ATOM 5004 C CA . SER A 1 39 ? -7.011 -4.342 3.586 1.00 0.00 430 SER A CA 5
ATOM 5005 C C . SER A 1 39 ? -6.790 -3.141 2.672 1.00 0.00 430 SER A C 5
ATOM 5006 O O . SER A 1 39 ? -5.805 -3.080 1.935 1.00 0.00 430 SER A O 5
ATOM 5014 N N . TYR A 1 40 ? -7.713 -2.186 2.723 1.00 0.00 431 TYR A N 5
ATOM 5015 C CA . TYR A 1 40 ? -7.620 -0.987 1.900 1.00 0.00 431 TYR A CA 5
ATOM 5016 C C . TYR A 1 40 ? -7.743 0.272 2.753 1.00 0.00 431 TYR A C 5
ATOM 5017 O O . TYR A 1 40 ? -8.642 0.384 3.586 1.00 0.00 431 TYR A O 5
ATOM 5035 N N . TYR A 1 41 ? -6.833 1.217 2.537 1.00 0.00 432 TYR A N 5
ATOM 5036 C CA . TYR A 1 41 ? -6.838 2.469 3.285 1.00 0.00 432 TYR A CA 5
ATOM 5037 C C . TYR A 1 41 ? -6.605 3.655 2.355 1.00 0.00 432 TYR A C 5
ATOM 5038 O O . TYR A 1 41 ? -6.233 3.482 1.194 1.00 0.00 432 TYR A O 5
ATOM 5056 N N . LYS A 1 42 ? -6.825 4.860 2.870 1.00 0.00 433 LYS A N 5
ATOM 5057 C CA . LYS A 1 42 ? -6.638 6.071 2.080 1.00 0.00 433 LYS A CA 5
ATOM 5058 C C . LYS A 1 42 ? -6.397 7.280 2.979 1.00 0.00 433 LYS A C 5
ATOM 5059 O O . LYS A 1 42 ? -7.131 7.508 3.941 1.00 0.00 433 LYS A O 5
ATOM 5078 N N . CYS A 1 43 ? -5.367 8.054 2.656 1.00 0.00 434 CYS A N 5
ATOM 5079 C CA . CYS A 1 43 ? -5.028 9.242 3.430 1.00 0.00 434 CYS A CA 5
ATOM 5080 C C . CYS A 1 43 ? -6.112 10.307 3.286 1.00 0.00 434 CYS A C 5
ATOM 5081 O O . CYS A 1 43 ? -6.145 11.042 2.299 1.00 0.00 434 CYS A O 5
ATOM 5088 N N . THR A 1 44 ? -6.998 10.381 4.274 1.00 0.00 435 THR A N 5
ATOM 5089 C CA . THR A 1 44 ? -8.085 11.353 4.254 1.00 0.00 435 THR A CA 5
ATOM 5090 C C . THR A 1 44 ? -7.757 12.568 5.117 1.00 0.00 435 THR A C 5
ATOM 5091 O O . THR A 1 44 ? -8.328 12.753 6.192 1.00 0.00 435 THR A O 5
ATOM 5102 N N . THR A 1 45 ? -6.836 13.397 4.636 1.00 0.00 436 THR A N 5
ATOM 5103 C CA . THR A 1 45 ? -6.435 14.597 5.359 1.00 0.00 436 THR A CA 5
ATOM 5104 C C . THR A 1 45 ? -7.126 15.835 4.788 1.00 0.00 436 THR A C 5
ATOM 5105 O O . THR A 1 45 ? -7.637 15.805 3.670 1.00 0.00 436 THR A O 5
ATOM 5116 N N . PRO A 1 46 ? -7.150 16.941 5.552 1.00 0.00 437 PRO A N 5
ATOM 5117 C CA . PRO A 1 46 ? -7.784 18.188 5.111 1.00 0.00 437 PRO A CA 5
ATOM 5118 C C . PRO A 1 46 ? -7.233 18.674 3.776 1.00 0.00 437 PRO A C 5
ATOM 5119 O O . PRO A 1 46 ? -6.300 19.477 3.733 1.00 0.00 437 PRO A O 5
ATOM 5130 N N . GLY A 1 47 ? -7.814 18.182 2.687 1.00 0.00 438 GLY A N 5
ATOM 5131 C CA . GLY A 1 47 ? -7.367 18.576 1.365 1.00 0.00 438 GLY A CA 5
ATOM 5132 C C . GLY A 1 47 ? -6.663 17.450 0.631 1.00 0.00 438 GLY A C 5
ATOM 5133 O O . GLY A 1 47 ? -6.660 17.409 -0.599 1.00 0.00 438 GLY A O 5
ATOM 5137 N N . CYS A 1 48 ? -6.065 16.535 1.388 1.00 0.00 439 CYS A N 5
ATOM 5138 C CA . CYS A 1 48 ? -5.355 15.404 0.802 1.00 0.00 439 CYS A CA 5
ATOM 5139 C C . CYS A 1 48 ? -6.293 14.221 0.589 1.00 0.00 439 CYS A C 5
ATOM 5140 O O . CYS A 1 48 ? -7.092 13.884 1.462 1.00 0.00 439 CYS A O 5
ATOM 5147 N N . GLY A 1 49 ? -6.189 13.595 -0.579 1.00 0.00 440 GLY A N 5
ATOM 5148 C CA . GLY A 1 49 ? -7.032 12.456 -0.888 1.00 0.00 440 GLY A CA 5
ATOM 5149 C C . GLY A 1 49 ? -6.260 11.323 -1.538 1.00 0.00 440 GLY A C 5
ATOM 5150 O O . GLY A 1 49 ? -6.569 10.916 -2.658 1.00 0.00 440 GLY A O 5
ATOM 5154 N N . VAL A 1 50 ? -5.253 10.817 -0.835 1.00 0.00 441 VAL A N 5
ATOM 5155 C CA . VAL A 1 50 ? -4.433 9.728 -1.350 1.00 0.00 441 VAL A CA 5
ATOM 5156 C C . VAL A 1 50 ? -5.018 8.372 -0.967 1.00 0.00 441 VAL A C 5
ATOM 5157 O O . VAL A 1 50 ? -5.702 8.243 0.047 1.00 0.00 441 VAL A O 5
ATOM 5170 N N . ARG A 1 51 ? -4.742 7.362 -1.787 1.00 0.00 442 ARG A N 5
ATOM 5171 C CA . ARG A 1 51 ? -5.241 6.014 -1.535 1.00 0.00 442 ARG A CA 5
ATOM 5172 C C . ARG A 1 51 ? -4.110 4.992 -1.621 1.00 0.00 442 ARG A C 5
ATOM 5173 O O . ARG A 1 51 ? -3.169 5.158 -2.397 1.00 0.00 442 ARG A O 5
ATOM 5194 N N . LYS A 1 52 ? -4.213 3.936 -0.822 1.00 0.00 443 LYS A N 5
ATOM 5195 C CA . LYS A 1 52 ? -3.199 2.886 -0.809 1.00 0.00 443 LYS A CA 5
ATOM 5196 C C . LYS A 1 52 ? -3.836 1.518 -0.589 1.00 0.00 443 LYS A C 5
ATOM 5197 O O . LYS A 1 52 ? -4.967 1.417 -0.117 1.00 0.00 443 LYS A O 5
ATOM 5216 N N . HIS A 1 53 ? -3.099 0.466 -0.935 1.00 0.00 444 HIS A N 5
ATOM 5217 C CA . HIS A 1 53 ? -3.592 -0.897 -0.775 1.00 0.00 444 HIS A CA 5
ATOM 5218 C C . HIS A 1 53 ? -2.552 -1.772 -0.083 1.00 0.00 444 HIS A C 5
ATOM 5219 O O . HIS A 1 53 ? -1.441 -1.948 -0.582 1.00 0.00 444 HIS A O 5
ATOM 5234 N N . VAL A 1 54 ? -2.921 -2.318 1.072 1.00 0.00 445 VAL A N 5
ATOM 5235 C CA . VAL A 1 54 ? -2.019 -3.175 1.834 1.00 0.00 445 VAL A CA 5
ATOM 5236 C C . VAL A 1 54 ? -2.277 -4.647 1.535 1.00 0.00 445 VAL A C 5
ATOM 5237 O O . VAL A 1 54 ? -3.403 -5.129 1.658 1.00 0.00 445 VAL A O 5
ATOM 5250 N N . GLU A 1 55 ? -1.225 -5.358 1.141 1.00 0.00 446 GLU A N 5
ATOM 5251 C CA . GLU A 1 55 ? -1.338 -6.777 0.824 1.00 0.00 446 GLU A CA 5
ATOM 5252 C C . GLU A 1 55 ? -0.164 -7.560 1.405 1.00 0.00 446 GLU A C 5
ATOM 5253 O O . GLU A 1 55 ? 0.992 -7.310 1.065 1.00 0.00 446 GLU A O 5
ATOM 5265 N N . ARG A 1 56 ? -0.470 -8.508 2.286 1.00 0.00 447 ARG A N 5
ATOM 5266 C CA . ARG A 1 56 ? 0.561 -9.326 2.915 1.00 0.00 447 ARG A CA 5
ATOM 5267 C C . ARG A 1 56 ? 0.585 -10.728 2.310 1.00 0.00 447 ARG A C 5
ATOM 5268 O O . ARG A 1 56 ? -0.277 -11.557 2.603 1.00 0.00 447 ARG A O 5
ATOM 5289 N N . ALA A 1 57 ? 1.578 -10.984 1.463 1.00 0.00 448 ALA A N 5
ATOM 5290 C CA . ALA A 1 57 ? 1.715 -12.283 0.816 1.00 0.00 448 ALA A CA 5
ATOM 5291 C C . ALA A 1 57 ? 1.954 -13.386 1.842 1.00 0.00 448 ALA A C 5
ATOM 5292 O O . ALA A 1 57 ? 2.932 -13.353 2.589 1.00 0.00 448 ALA A O 5
ATOM 5299 N N . ALA A 1 58 ? 1.051 -14.362 1.872 1.00 0.00 449 ALA A N 5
ATOM 5300 C CA . ALA A 1 58 ? 1.162 -15.477 2.804 1.00 0.00 449 ALA A CA 5
ATOM 5301 C C . ALA A 1 58 ? 2.030 -16.595 2.234 1.00 0.00 449 ALA A C 5
ATOM 5302 O O . ALA A 1 58 ? 2.549 -17.429 2.976 1.00 0.00 449 ALA A O 5
ATOM 5309 N N . THR A 1 59 ? 2.187 -16.608 0.912 1.00 0.00 450 THR A N 5
ATOM 5310 C CA . THR A 1 59 ? 2.995 -17.625 0.245 1.00 0.00 450 THR A CA 5
ATOM 5311 C C . THR A 1 59 ? 4.383 -17.730 0.875 1.00 0.00 450 THR A C 5
ATOM 5312 O O . THR A 1 59 ? 4.879 -18.827 1.127 1.00 0.00 450 THR A O 5
ATOM 5323 N N . ASP A 1 60 ? 5.000 -16.580 1.126 1.00 0.00 451 ASP A N 5
ATOM 5324 C CA . ASP A 1 60 ? 6.327 -16.542 1.726 1.00 0.00 451 ASP A CA 5
ATOM 5325 C C . ASP A 1 60 ? 6.231 -16.489 3.249 1.00 0.00 451 ASP A C 5
ATOM 5326 O O . ASP A 1 60 ? 5.174 -16.184 3.802 1.00 0.00 451 ASP A O 5
ATOM 5335 N N . PRO A 1 61 ? 7.337 -16.788 3.951 1.00 0.00 452 PRO A N 5
ATOM 5336 C CA . PRO A 1 61 ? 7.370 -16.774 5.417 1.00 0.00 452 PRO A CA 5
ATOM 5337 C C . PRO A 1 61 ? 6.814 -15.476 5.997 1.00 0.00 452 PRO A C 5
ATOM 5338 O O . PRO A 1 61 ? 6.286 -15.459 7.108 1.00 0.00 452 PRO A O 5
ATOM 5349 N N . LYS A 1 62 ? 6.939 -14.392 5.237 1.00 0.00 453 LYS A N 5
ATOM 5350 C CA . LYS A 1 62 ? 6.449 -13.090 5.674 1.00 0.00 453 LYS A CA 5
ATOM 5351 C C . LYS A 1 62 ? 6.714 -12.026 4.614 1.00 0.00 453 LYS A C 5
ATOM 5352 O O . LYS A 1 62 ? 7.664 -11.250 4.725 1.00 0.00 453 LYS A O 5
ATOM 5371 N N . ALA A 1 63 ? 5.870 -11.994 3.588 1.00 0.00 454 ALA A N 5
ATOM 5372 C CA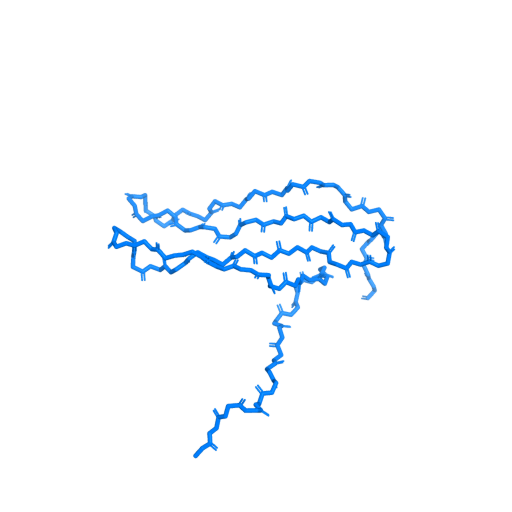 . ALA A 1 63 ? 6.015 -11.024 2.510 1.00 0.00 454 ALA A CA 5
ATOM 5373 C C . ALA A 1 63 ? 4.998 -9.896 2.647 1.00 0.00 454 ALA A C 5
ATOM 5374 O O . ALA A 1 63 ? 3.813 -10.139 2.869 1.00 0.00 454 ALA A O 5
ATOM 5381 N N . VAL A 1 64 ? 5.471 -8.662 2.512 1.00 0.00 455 VAL A N 5
ATOM 5382 C CA . VAL A 1 64 ? 4.605 -7.495 2.621 1.00 0.00 455 VAL A CA 5
ATOM 5383 C C . VAL A 1 64 ? 4.786 -6.565 1.427 1.00 0.00 455 VAL A C 5
ATOM 5384 O O . VAL A 1 64 ? 5.910 -6.227 1.055 1.00 0.00 455 VAL A O 5
ATOM 5397 N N . VAL A 1 65 ? 3.672 -6.154 0.828 1.00 0.00 456 VAL A N 5
ATOM 5398 C CA . VAL A 1 65 ? 3.710 -5.263 -0.326 1.00 0.00 456 VAL A CA 5
ATOM 5399 C C . VAL A 1 65 ? 2.615 -4.204 -0.237 1.00 0.00 456 VAL A C 5
ATOM 5400 O O . VAL A 1 65 ? 1.466 -4.509 0.080 1.00 0.00 456 VAL A O 5
ATOM 5413 N N . THR A 1 66 ? 2.982 -2.959 -0.520 1.00 0.00 457 THR A N 5
ATOM 5414 C CA . THR A 1 66 ? 2.030 -1.853 -0.473 1.00 0.00 457 THR A CA 5
ATOM 5415 C C . THR A 1 66 ? 2.108 -1.009 -1.740 1.00 0.00 457 THR A C 5
ATOM 5416 O O . THR A 1 66 ? 3.168 -0.886 -2.353 1.00 0.00 457 THR A O 5
ATOM 5427 N N . THR A 1 67 ? 0.978 -0.427 -2.126 1.00 0.00 458 THR A N 5
ATOM 5428 C CA . THR A 1 67 ? 0.917 0.408 -3.320 1.00 0.00 458 THR A CA 5
ATOM 5429 C C . THR A 1 67 ? 0.342 1.783 -2.999 1.00 0.00 458 THR A C 5
ATOM 5430 O O . THR A 1 67 ? -0.682 1.898 -2.325 1.00 0.00 458 THR A O 5
ATOM 5441 N N . TYR A 1 68 ? 1.009 2.826 -3.485 1.00 0.00 459 TYR A N 5
ATOM 5442 C CA . TYR A 1 68 ? 0.564 4.195 -3.248 1.00 0.00 459 TYR A CA 5
ATOM 5443 C C . TYR A 1 68 ? -0.017 4.805 -4.519 1.00 0.00 459 TYR A C 5
ATOM 5444 O O . TYR A 1 68 ? 0.582 4.719 -5.591 1.00 0.00 459 TYR A O 5
ATOM 5462 N N . GLU A 1 69 ? -1.186 5.423 -4.391 1.00 0.00 460 GLU A N 5
ATOM 5463 C CA . GLU A 1 69 ? -1.850 6.049 -5.530 1.00 0.00 460 GLU A CA 5
ATOM 5464 C C . GLU A 1 69 ? -2.169 7.511 -5.236 1.00 0.00 460 GLU A C 5
ATOM 5465 O O . GLU A 1 69 ? -3.180 7.823 -4.607 1.00 0.00 460 GLU A O 5
ATOM 5477 N N . GLY A 1 70 ? -1.300 8.407 -5.696 1.00 0.00 461 GLY A N 5
ATOM 5478 C CA . GLY A 1 70 ? -1.507 9.824 -5.473 1.00 0.00 461 GLY A CA 5
ATOM 5479 C C . GLY A 1 70 ? -0.264 10.516 -4.951 1.00 0.00 461 GLY A C 5
ATOM 5480 O O . GLY A 1 70 ? 0.844 9.997 -5.076 1.00 0.00 461 GLY A O 5
ATOM 5484 N N . LYS A 1 71 ? -0.448 11.695 -4.363 1.00 0.00 462 LYS A N 5
ATOM 5485 C CA . LYS A 1 71 ? 0.667 12.460 -3.817 1.00 0.00 462 LYS A CA 5
ATOM 5486 C C . LYS A 1 71 ? 0.225 13.277 -2.608 1.00 0.00 462 LYS A C 5
ATOM 5487 O O . LYS A 1 71 ? -0.854 13.871 -2.606 1.00 0.00 462 LYS A O 5
ATOM 5506 N N . HIS A 1 72 ? 1.068 13.305 -1.579 1.00 0.00 463 HIS A N 5
ATOM 5507 C CA . HIS A 1 72 ? 0.765 14.050 -0.362 1.00 0.00 463 HIS A CA 5
ATOM 5508 C C . HIS A 1 72 ? 1.122 15.524 -0.524 1.00 0.00 463 HIS A C 5
ATOM 5509 O O . HIS A 1 72 ? 2.140 15.864 -1.128 1.00 0.00 463 HIS A O 5
ATOM 5523 N N . ASN A 1 73 ? 0.279 16.395 0.021 1.00 0.00 464 ASN A N 5
ATOM 5524 C CA . ASN A 1 73 ? 0.506 17.833 -0.060 1.00 0.00 464 ASN A CA 5
ATOM 5525 C C . ASN A 1 73 ? 0.540 18.458 1.330 1.00 0.00 464 ASN A C 5
ATOM 5526 O O . ASN A 1 73 ? 0.157 19.615 1.510 1.00 0.00 464 ASN A O 5
ATOM 5537 N N . HIS A 1 74 ? 1.000 17.688 2.309 1.00 0.00 465 HIS A N 5
ATOM 5538 C CA . HIS A 1 74 ? 1.083 18.167 3.684 1.00 0.00 465 HIS A CA 5
ATOM 5539 C C . HIS A 1 74 ? 2.287 17.563 4.399 1.00 0.00 465 HIS A C 5
ATOM 5540 O O . HIS A 1 74 ? 2.795 16.515 4.002 1.00 0.00 465 HIS A O 5
ATOM 5554 N N . ASP A 1 75 ? 2.741 18.234 5.454 1.00 0.00 466 ASP A N 5
ATOM 5555 C CA . ASP A 1 75 ? 3.887 17.763 6.223 1.00 0.00 466 ASP A CA 5
ATOM 5556 C C . ASP A 1 75 ? 3.623 16.377 6.803 1.00 0.00 466 ASP A C 5
ATOM 5557 O O . ASP A 1 75 ? 2.538 15.820 6.636 1.00 0.00 466 ASP A O 5
ATOM 5566 N N . LEU A 1 76 ? 4.623 15.827 7.484 1.00 0.00 467 LEU A N 5
ATOM 5567 C CA . LEU A 1 76 ? 4.499 14.506 8.091 1.00 0.00 467 LEU A CA 5
ATOM 5568 C C . LEU A 1 76 ? 4.203 14.617 9.586 1.00 0.00 467 LEU A C 5
ATOM 5569 O O . LEU A 1 76 ? 5.083 14.963 10.373 1.00 0.00 467 LEU A O 5
ATOM 5585 N N . PRO A 1 77 ? 2.957 14.324 10.002 1.00 0.00 468 PRO A N 5
ATOM 5586 C CA . PRO A 1 77 ? 2.561 14.396 11.412 1.00 0.00 468 PRO A CA 5
ATOM 5587 C C . PRO A 1 77 ? 3.492 13.595 12.316 1.00 0.00 468 PRO A C 5
ATOM 5588 O O . PRO A 1 77 ? 4.500 13.054 11.862 1.00 0.00 468 PRO A O 5
ATOM 5599 N N . ALA A 1 78 ? 3.147 13.523 13.597 1.00 0.00 469 ALA A N 5
ATOM 5600 C CA . ALA A 1 78 ? 3.952 12.787 14.565 1.00 0.00 469 ALA A CA 5
ATOM 5601 C C . ALA A 1 78 ? 3.085 11.858 15.407 1.00 0.00 469 ALA A C 5
ATOM 5602 O O . ALA A 1 78 ? 3.058 10.644 15.111 1.00 0.00 469 ALA A O 5
ATOM 5611 N N . VAL A 1 8 ? -19.293 -7.837 14.895 1.00 0.00 399 VAL A N 6
ATOM 5612 C CA . VAL A 1 8 ? -18.265 -8.699 15.532 1.00 0.00 399 VAL A CA 6
ATOM 5613 C C . VAL A 1 8 ? -17.827 -9.817 14.594 1.00 0.00 399 VAL A C 6
ATOM 5614 O O . VAL A 1 8 ? -18.570 -10.770 14.358 1.00 0.00 399 VAL A O 6
ATOM 5627 N N . GLN A 1 9 ? -16.615 -9.694 14.060 1.00 0.00 400 GLN A N 6
ATOM 5628 C CA . GLN A 1 9 ? -16.078 -10.694 13.145 1.00 0.00 400 GLN A CA 6
ATOM 5629 C C . GLN A 1 9 ? -15.243 -11.726 13.899 1.00 0.00 400 GLN A C 6
ATOM 5630 O O . GLN A 1 9 ? -14.659 -11.425 14.940 1.00 0.00 400 GLN A O 6
ATOM 5644 N N . THR A 1 10 ? -15.193 -12.942 13.366 1.00 0.00 401 THR A N 6
ATOM 5645 C CA . THR A 1 10 ? -14.430 -14.018 13.988 1.00 0.00 401 THR A CA 6
ATOM 5646 C C . THR A 1 10 ? -12.935 -13.718 13.958 1.00 0.00 401 THR A C 6
ATOM 5647 O O . THR A 1 10 ? -12.194 -14.116 14.858 1.00 0.00 401 THR A O 6
ATOM 5658 N N . THR A 1 11 ? -12.497 -13.016 12.918 1.00 0.00 402 THR A N 6
ATOM 5659 C CA . THR A 1 11 ? -11.090 -12.663 12.772 1.00 0.00 402 THR A CA 6
ATOM 5660 C C . THR A 1 11 ? -10.821 -11.252 13.283 1.00 0.00 402 THR A C 6
ATOM 5661 O O . THR A 1 11 ? -11.653 -10.357 13.130 1.00 0.00 402 THR A O 6
ATOM 5672 N N . SER A 1 12 ? -9.654 -11.060 13.888 1.00 0.00 403 SER A N 6
ATOM 5673 C CA . SER A 1 12 ? -9.274 -9.757 14.420 1.00 0.00 403 SER A CA 6
ATOM 5674 C C . SER A 1 12 ? -8.649 -8.887 13.335 1.00 0.00 403 SER A C 6
ATOM 5675 O O . SER A 1 12 ? -7.667 -9.275 12.702 1.00 0.00 403 SER A O 6
ATOM 5683 N N . GLU A 1 13 ? -9.225 -7.707 13.124 1.00 0.00 404 GLU A N 6
ATOM 5684 C CA . GLU A 1 13 ? -8.723 -6.782 12.115 1.00 0.00 404 GLU A CA 6
ATOM 5685 C C . GLU A 1 13 ? -7.450 -6.092 12.595 1.00 0.00 404 GLU A C 6
ATOM 5686 O O . GLU A 1 13 ? -7.473 -5.322 13.555 1.00 0.00 404 GLU A O 6
ATOM 5698 N N . VAL A 1 14 ? -6.340 -6.374 11.920 1.00 0.00 405 VAL A N 6
ATOM 5699 C CA . VAL A 1 14 ? -5.057 -5.780 12.277 1.00 0.00 405 VAL A CA 6
ATOM 5700 C C . VAL A 1 14 ? -4.926 -4.371 11.710 1.00 0.00 405 VAL A C 6
ATOM 5701 O O . VAL A 1 14 ? -4.607 -4.191 10.534 1.00 0.00 405 VAL A O 6
ATOM 5714 N N . ASP A 1 15 ? -5.176 -3.374 12.553 1.00 0.00 406 ASP A N 6
ATOM 5715 C CA . ASP A 1 15 ? -5.086 -1.980 12.136 1.00 0.00 406 ASP A CA 6
ATOM 5716 C C . ASP A 1 15 ? -3.651 -1.472 12.238 1.00 0.00 406 ASP A C 6
ATOM 5717 O O . ASP A 1 15 ? -3.071 -1.434 13.323 1.00 0.00 406 ASP A O 6
ATOM 5726 N N . LEU A 1 16 ? -3.085 -1.084 11.099 1.00 0.00 407 LEU A N 6
ATOM 5727 C CA . LEU A 1 16 ? -1.717 -0.579 11.060 1.00 0.00 407 LEU A CA 6
ATOM 5728 C C . LEU A 1 16 ? -1.610 0.757 11.787 1.00 0.00 407 LEU A C 6
ATOM 5729 O O . LEU A 1 16 ? -2.025 1.793 11.267 1.00 0.00 407 LEU A O 6
ATOM 5745 N N . LEU A 1 17 ? -1.050 0.727 12.992 1.00 0.00 408 LEU A N 6
ATOM 5746 C CA . LEU A 1 17 ? -0.888 1.936 13.791 1.00 0.00 408 LEU A CA 6
ATOM 5747 C C . LEU A 1 17 ? 0.253 2.793 13.254 1.00 0.00 408 LEU A C 6
ATOM 5748 O O . LEU A 1 17 ? 1.404 2.641 13.668 1.00 0.00 408 LEU A O 6
ATOM 5764 N N . ASP A 1 18 ? -0.071 3.691 12.331 1.00 0.00 409 ASP A N 6
ATOM 5765 C CA . ASP A 1 18 ? 0.929 4.572 11.737 1.00 0.00 409 ASP A CA 6
ATOM 5766 C C . ASP A 1 18 ? 1.181 5.786 12.626 1.00 0.00 409 ASP A C 6
ATOM 5767 O O . ASP A 1 18 ? 0.394 6.085 13.524 1.00 0.00 409 ASP A O 6
ATOM 5776 N N . ASP A 1 19 ? 2.284 6.481 12.371 1.00 0.00 410 ASP A N 6
ATOM 5777 C CA . ASP A 1 19 ? 2.640 7.662 13.148 1.00 0.00 410 ASP A CA 6
ATOM 5778 C C . ASP A 1 19 ? 3.167 8.771 12.244 1.00 0.00 410 ASP A C 6
ATOM 5779 O O . ASP A 1 19 ? 4.376 8.923 12.070 1.00 0.00 410 ASP A O 6
ATOM 5788 N N . GLY A 1 20 ? 2.252 9.544 11.669 1.00 0.00 411 GLY A N 6
ATOM 5789 C CA . GLY A 1 20 ? 2.644 10.630 10.789 1.00 0.00 411 GLY A CA 6
ATOM 5790 C C . GLY A 1 20 ? 1.514 11.077 9.881 1.00 0.00 411 GLY A C 6
ATOM 5791 O O . GLY A 1 20 ? 1.263 12.273 9.735 1.00 0.00 411 GLY A O 6
ATOM 5795 N N . TYR A 1 21 ? 0.833 10.114 9.269 1.00 0.00 412 TYR A N 6
ATOM 5796 C CA . TYR A 1 21 ? -0.275 10.416 8.370 1.00 0.00 412 TYR A CA 6
ATOM 5797 C C . TYR A 1 21 ? -1.603 9.970 8.976 1.00 0.00 412 TYR A C 6
ATOM 5798 O O . TYR A 1 21 ? -1.632 9.182 9.921 1.00 0.00 412 TYR A O 6
ATOM 5816 N N . ARG A 1 22 ? -2.699 10.482 8.427 1.00 0.00 413 ARG A N 6
ATOM 5817 C CA . ARG A 1 22 ? -4.030 10.139 8.912 1.00 0.00 413 ARG A CA 6
ATOM 5818 C C . ARG A 1 22 ? -4.780 9.292 7.890 1.00 0.00 413 ARG A C 6
ATOM 5819 O O . ARG A 1 22 ? -5.528 9.815 7.064 1.00 0.00 413 ARG A O 6
ATOM 5840 N N . TRP A 1 23 ? -4.576 7.980 7.952 1.00 0.00 414 TRP A N 6
ATOM 5841 C CA . TRP A 1 23 ? -5.234 7.060 7.030 1.00 0.00 414 TRP A CA 6
ATOM 5842 C C . TRP A 1 23 ? -6.602 6.646 7.560 1.00 0.00 414 TRP A C 6
ATOM 5843 O O . TRP A 1 23 ? -6.948 6.926 8.708 1.00 0.00 414 TRP A O 6
ATOM 5864 N N . ARG A 1 24 ? -7.380 5.974 6.717 1.00 0.00 415 ARG A N 6
ATOM 5865 C CA . ARG A 1 24 ? -8.711 5.519 7.099 1.00 0.00 415 ARG A CA 6
ATOM 5866 C C . ARG A 1 24 ? -9.167 4.365 6.212 1.00 0.00 415 ARG A C 6
ATOM 5867 O O . ARG A 1 24 ? -9.116 4.455 4.985 1.00 0.00 415 ARG A O 6
ATOM 5888 N N . LYS A 1 25 ? -9.612 3.282 6.840 1.00 0.00 416 LYS A N 6
ATOM 5889 C CA . LYS A 1 25 ? -10.076 2.109 6.108 1.00 0.00 416 LYS A CA 6
ATOM 5890 C C . LYS A 1 25 ? -11.430 2.374 5.456 1.00 0.00 416 LYS A C 6
ATOM 5891 O O . LYS A 1 25 ? -12.376 2.799 6.119 1.00 0.00 416 LYS A O 6
ATOM 5910 N N . TYR A 1 26 ? -11.513 2.121 4.155 1.00 0.00 417 TYR A N 6
ATOM 5911 C CA . TYR A 1 26 ? -12.750 2.331 3.413 1.00 0.00 417 TYR A CA 6
ATOM 5912 C C . TYR A 1 26 ? -13.357 0.999 2.979 1.00 0.00 417 TYR A C 6
ATOM 5913 O O . TYR A 1 26 ? -14.578 0.856 2.904 1.00 0.00 417 TYR A O 6
ATOM 5931 N N . GLY A 1 27 ? -12.495 0.029 2.695 1.00 0.00 418 GLY A N 6
ATOM 5932 C CA . GLY A 1 27 ? -12.963 -1.278 2.273 1.00 0.00 418 GLY A CA 6
ATOM 5933 C C . GLY A 1 27 ? -11.938 -2.368 2.524 1.00 0.00 418 GLY A C 6
ATOM 5934 O O . GLY A 1 27 ? -10.754 -2.086 2.708 1.00 0.00 418 GLY A O 6
ATOM 5938 N N . GLN A 1 28 ? -12.394 -3.617 2.530 1.00 0.00 419 GLN A N 6
ATOM 5939 C CA . GLN A 1 28 ? -11.507 -4.752 2.761 1.00 0.00 419 GLN A CA 6
ATOM 5940 C C . GLN A 1 28 ? -11.999 -5.987 2.013 1.00 0.00 419 GLN A C 6
ATOM 5941 O O . GLN A 1 28 ? -13.203 -6.204 1.877 1.00 0.00 419 GLN A O 6
ATOM 5955 N N . LYS A 1 29 ? -11.059 -6.794 1.531 1.00 0.00 420 LYS A N 6
ATOM 5956 C CA . LYS A 1 29 ? -11.396 -8.009 0.798 1.00 0.00 420 LYS A CA 6
ATOM 5957 C C . LYS A 1 29 ? -10.769 -9.233 1.457 1.00 0.00 420 LYS A C 6
ATOM 5958 O O . LYS A 1 29 ? -9.995 -9.111 2.407 1.00 0.00 420 LYS A O 6
ATOM 5977 N N . VAL A 1 30 ? -11.106 -10.412 0.946 1.00 0.00 421 VAL A N 6
ATOM 5978 C CA . VAL A 1 30 ? -10.576 -11.659 1.484 1.00 0.00 421 VAL A CA 6
ATOM 5979 C C . VAL A 1 30 ? -9.881 -12.474 0.398 1.00 0.00 421 VAL A C 6
ATOM 5980 O O . VAL A 1 30 ? -10.254 -12.409 -0.773 1.00 0.00 421 VAL A O 6
ATOM 5993 N N . VAL A 1 31 ? -8.873 -13.244 0.795 1.00 0.00 422 VAL A N 6
ATOM 5994 C CA . VAL A 1 31 ? -8.129 -14.072 -0.144 1.00 0.00 422 VAL A CA 6
ATOM 5995 C C . VAL A 1 31 ? -8.488 -15.545 0.019 1.00 0.00 422 VAL A C 6
ATOM 5996 O O . VAL A 1 31 ? -8.927 -15.971 1.087 1.00 0.00 422 VAL A O 6
ATOM 6009 N N . LYS A 1 32 ? -8.301 -16.317 -1.046 1.00 0.00 423 LYS A N 6
ATOM 6010 C CA . LYS A 1 32 ? -8.607 -17.743 -1.020 1.00 0.00 423 LYS A CA 6
ATOM 6011 C C . LYS A 1 32 ? -7.384 -18.554 -0.606 1.00 0.00 423 LYS A C 6
ATOM 6012 O O . LYS A 1 32 ? -6.399 -18.632 -1.342 1.00 0.00 423 LYS A O 6
ATOM 6031 N N . GLY A 1 33 ? -7.454 -19.161 0.575 1.00 0.00 424 GLY A N 6
ATOM 6032 C CA . GLY A 1 33 ? -6.346 -19.960 1.064 1.00 0.00 424 GLY A CA 6
ATOM 6033 C C . GLY A 1 33 ? -5.474 -19.206 2.048 1.00 0.00 424 GLY A C 6
ATOM 6034 O O . GLY A 1 33 ? -5.150 -19.716 3.120 1.00 0.00 424 GLY A O 6
ATOM 6038 N N . ASN A 1 34 ? -5.091 -17.987 1.682 1.00 0.00 425 ASN A N 6
ATOM 6039 C CA . ASN A 1 34 ? -4.249 -17.160 2.540 1.00 0.00 425 ASN A CA 6
ATOM 6040 C C . ASN A 1 34 ? -4.997 -16.753 3.809 1.00 0.00 425 ASN A C 6
ATOM 6041 O O . ASN A 1 34 ? -6.127 -16.266 3.739 1.00 0.00 425 ASN A O 6
ATOM 6052 N N . PRO A 1 35 ? -4.381 -16.947 4.989 1.00 0.00 426 PRO A N 6
ATOM 6053 C CA . PRO A 1 35 ? -5.000 -16.596 6.268 1.00 0.00 426 PRO A CA 6
ATOM 6054 C C . PRO A 1 35 ? -4.928 -15.100 6.570 1.00 0.00 426 PRO A C 6
ATOM 6055 O O . PRO A 1 35 ? -5.414 -14.644 7.606 1.00 0.00 426 PRO A O 6
ATOM 6066 N N . TYR A 1 36 ? -4.319 -14.339 5.664 1.00 0.00 427 TYR A N 6
ATOM 6067 C CA . TYR A 1 36 ? -4.189 -12.897 5.843 1.00 0.00 427 TYR A CA 6
ATOM 6068 C C . TYR A 1 36 ? -5.046 -12.140 4.830 1.00 0.00 427 TYR A C 6
ATOM 6069 O O . TYR A 1 36 ? -4.614 -11.886 3.707 1.00 0.00 427 TYR A O 6
ATOM 6087 N N . PRO A 1 37 ? -6.281 -11.769 5.216 1.00 0.00 428 PRO A N 6
ATOM 6088 C CA . PRO A 1 37 ? -7.197 -11.037 4.334 1.00 0.00 428 PRO A CA 6
ATOM 6089 C C . PRO A 1 37 ? -6.551 -9.794 3.732 1.00 0.00 428 PRO A C 6
ATOM 6090 O O . PRO A 1 37 ? -5.368 -9.530 3.949 1.00 0.00 428 PRO A O 6
ATOM 6101 N N . ARG A 1 38 ? -7.334 -9.034 2.975 1.00 0.00 429 ARG A N 6
ATOM 6102 C CA . ARG A 1 38 ? -6.838 -7.817 2.341 1.00 0.00 429 ARG A CA 6
ATOM 6103 C C . ARG A 1 38 ? -7.371 -6.577 3.049 1.00 0.00 429 ARG A C 6
ATOM 6104 O O . ARG A 1 38 ? -8.500 -6.566 3.540 1.00 0.00 429 ARG A O 6
ATOM 6125 N N . SER A 1 39 ? -6.552 -5.531 3.096 1.00 0.00 430 SER A N 6
ATOM 6126 C CA . SER A 1 39 ? -6.941 -4.282 3.742 1.00 0.00 430 SER A CA 6
ATOM 6127 C C . SER A 1 39 ? -6.653 -3.090 2.835 1.00 0.00 430 SER A C 6
ATOM 6128 O O . SER A 1 39 ? -5.645 -3.066 2.127 1.00 0.00 430 SER A O 6
ATOM 6136 N N . TYR A 1 40 ? -7.542 -2.103 2.859 1.00 0.00 431 TYR A N 6
ATOM 6137 C CA . TYR A 1 40 ? -7.382 -0.912 2.036 1.00 0.00 431 TYR A CA 6
ATOM 6138 C C . TYR A 1 40 ? -7.587 0.355 2.861 1.00 0.00 431 TYR A C 6
ATOM 6139 O O . TYR A 1 40 ? -8.623 0.530 3.503 1.00 0.00 431 TYR A O 6
ATOM 6157 N N . TYR A 1 41 ? -6.594 1.238 2.836 1.00 0.00 432 TYR A N 6
ATOM 6158 C CA . TYR A 1 41 ? -6.663 2.491 3.578 1.00 0.00 432 TYR A CA 6
ATOM 6159 C C . TYR A 1 41 ? -6.446 3.682 2.649 1.00 0.00 432 TYR A C 6
ATOM 6160 O O . TYR A 1 41 ? -5.951 3.526 1.533 1.00 0.00 432 TYR A O 6
ATOM 6178 N N . LYS A 1 42 ? -6.820 4.869 3.115 1.00 0.00 433 LYS A N 6
ATOM 6179 C CA . LYS A 1 42 ? -6.665 6.080 2.318 1.00 0.00 433 LYS A CA 6
ATOM 6180 C C . LYS A 1 42 ? -6.412 7.295 3.206 1.00 0.00 433 LYS A C 6
ATOM 6181 O O . LYS A 1 42 ? -7.116 7.516 4.190 1.00 0.00 433 LYS A O 6
ATOM 6200 N N . CYS A 1 43 ? -5.402 8.081 2.846 1.00 0.00 434 CYS A N 6
ATOM 6201 C CA . CYS A 1 43 ? -5.055 9.277 3.603 1.00 0.00 434 CYS A CA 6
ATOM 6202 C C . CYS A 1 43 ? -6.123 10.352 3.426 1.00 0.00 434 CYS A C 6
ATOM 6203 O O . CYS A 1 43 ? -6.144 11.060 2.418 1.00 0.00 434 CYS A O 6
ATOM 6210 N N . THR A 1 44 ? -7.010 10.466 4.410 1.00 0.00 435 THR A N 6
ATOM 6211 C CA . THR A 1 44 ? -8.086 11.450 4.360 1.00 0.00 435 THR A CA 6
ATOM 6212 C C . THR A 1 44 ? -7.706 12.731 5.098 1.00 0.00 435 THR A C 6
ATOM 6213 O O . THR A 1 44 ? -8.259 13.041 6.154 1.00 0.00 435 THR A O 6
ATOM 6224 N N . THR A 1 45 ? -6.763 13.472 4.531 1.00 0.00 436 THR A N 6
ATOM 6225 C CA . THR A 1 45 ? -6.310 14.725 5.128 1.00 0.00 436 THR A CA 6
ATOM 6226 C C . THR A 1 45 ? -6.965 15.920 4.438 1.00 0.00 436 THR A C 6
ATOM 6227 O O . THR A 1 45 ? -7.314 15.851 3.260 1.00 0.00 436 THR A O 6
ATOM 6238 N N . PRO A 1 46 ? -7.144 17.039 5.164 1.00 0.00 437 PRO A N 6
ATOM 6239 C CA . PRO A 1 46 ? -7.758 18.248 4.609 1.00 0.00 437 PRO A CA 6
ATOM 6240 C C . PRO A 1 46 ? -7.073 18.702 3.324 1.00 0.00 437 PRO A C 6
ATOM 6241 O O . PRO A 1 46 ? -6.110 19.467 3.358 1.00 0.00 437 PRO A O 6
ATOM 6252 N N . GLY A 1 47 ? -7.579 18.223 2.192 1.00 0.00 438 GLY A N 6
ATOM 6253 C CA . GLY A 1 47 ? -7.002 18.584 0.910 1.00 0.00 438 GLY A CA 6
ATOM 6254 C C . GLY A 1 47 ? -6.297 17.418 0.246 1.00 0.00 438 GLY A C 6
ATOM 6255 O O . GLY A 1 47 ? -6.170 17.375 -0.979 1.00 0.00 438 GLY A O 6
ATOM 6259 N N . CYS A 1 48 ? -5.833 16.471 1.055 1.00 0.00 439 CYS A N 6
ATOM 6260 C CA . CYS A 1 48 ? -5.134 15.299 0.543 1.00 0.00 439 CYS A CA 6
ATOM 6261 C C . CYS A 1 48 ? -6.077 14.101 0.451 1.00 0.00 439 CYS A C 6
ATOM 6262 O O . CYS A 1 48 ? -6.780 13.776 1.408 1.00 0.00 439 CYS A O 6
ATOM 6269 N N . GLY A 1 49 ? -6.086 13.450 -0.708 1.00 0.00 440 GLY A N 6
ATOM 6270 C CA . GLY A 1 49 ? -6.945 12.297 -0.907 1.00 0.00 440 GLY A CA 6
ATOM 6271 C C . GLY A 1 49 ? -6.196 11.114 -1.493 1.00 0.00 440 GLY A C 6
ATOM 6272 O O . GLY A 1 49 ? -6.474 10.692 -2.614 1.00 0.00 440 GLY A O 6
ATOM 6276 N N . VAL A 1 50 ? -5.242 10.583 -0.735 1.00 0.00 441 VAL A N 6
ATOM 6277 C CA . VAL A 1 50 ? -4.450 9.446 -1.191 1.00 0.00 441 VAL A CA 6
ATOM 6278 C C . VAL A 1 50 ? -5.114 8.125 -0.817 1.00 0.00 441 VAL A C 6
ATOM 6279 O O . VAL A 1 50 ? -5.910 8.061 0.120 1.00 0.00 441 VAL A O 6
ATOM 6292 N N . ARG A 1 51 ? -4.781 7.071 -1.557 1.00 0.00 442 ARG A N 6
ATOM 6293 C CA . ARG A 1 51 ? -5.342 5.749 -1.306 1.00 0.00 442 ARG A CA 6
ATOM 6294 C C . ARG A 1 51 ? -4.280 4.668 -1.475 1.00 0.00 442 ARG A C 6
ATOM 6295 O O . ARG A 1 51 ? -3.648 4.562 -2.526 1.00 0.00 442 ARG A O 6
ATOM 6316 N N . LYS A 1 52 ? -4.086 3.866 -0.432 1.00 0.00 443 LYS A N 6
ATOM 6317 C CA . LYS A 1 52 ? -3.098 2.793 -0.465 1.00 0.00 443 LYS A CA 6
ATOM 6318 C C . LYS A 1 52 ? -3.762 1.434 -0.263 1.00 0.00 443 LYS A C 6
ATOM 6319 O O . LYS A 1 52 ? -4.831 1.337 0.341 1.00 0.00 443 LYS A O 6
ATOM 6338 N N . HIS A 1 53 ? -3.121 0.387 -0.773 1.00 0.00 444 HIS A N 6
ATOM 6339 C CA . HIS A 1 53 ? -3.647 -0.968 -0.648 1.00 0.00 444 HIS A CA 6
ATOM 6340 C C . HIS A 1 53 ? -2.679 -1.857 0.125 1.00 0.00 444 HIS A C 6
ATOM 6341 O O . HIS A 1 53 ? -1.575 -2.142 -0.340 1.00 0.00 444 HIS A O 6
ATOM 6356 N N . VAL A 1 54 ? -3.101 -2.295 1.308 1.00 0.00 445 VAL A N 6
ATOM 6357 C CA . VAL A 1 54 ? -2.270 -3.150 2.145 1.00 0.00 445 VAL A CA 6
ATOM 6358 C C . VAL A 1 54 ? -2.492 -4.624 1.815 1.00 0.00 445 VAL A C 6
ATOM 6359 O O . VAL A 1 54 ? -3.627 -5.098 1.784 1.00 0.00 445 VAL A O 6
ATOM 6372 N N . GLU A 1 55 ? -1.400 -5.340 1.568 1.00 0.00 446 GLU A N 6
ATOM 6373 C CA . GLU A 1 55 ? -1.476 -6.759 1.241 1.00 0.00 446 GLU A CA 6
ATOM 6374 C C . GLU A 1 55 ? -0.308 -7.523 1.854 1.00 0.00 446 GLU A C 6
ATOM 6375 O O . GLU A 1 55 ? 0.799 -6.995 1.969 1.00 0.00 446 GLU A O 6
ATOM 6387 N N . ARG A 1 56 ? -0.561 -8.767 2.248 1.00 0.00 447 ARG A N 6
ATOM 6388 C CA . ARG A 1 56 ? 0.469 -9.604 2.851 1.00 0.00 447 ARG A CA 6
ATOM 6389 C C . ARG A 1 56 ? 0.677 -10.879 2.039 1.00 0.00 447 ARG A C 6
ATOM 6390 O O . ARG A 1 56 ? -0.270 -11.623 1.779 1.00 0.00 447 ARG A O 6
ATOM 6411 N N . ALA A 1 57 ? 1.920 -11.126 1.642 1.00 0.00 448 ALA A N 6
ATOM 6412 C CA . ALA A 1 57 ? 2.252 -12.311 0.861 1.00 0.00 448 ALA A CA 6
ATOM 6413 C C . ALA A 1 57 ? 2.352 -13.545 1.753 1.00 0.00 448 ALA A C 6
ATOM 6414 O O . ALA A 1 57 ? 3.218 -13.625 2.624 1.00 0.00 448 ALA A O 6
ATOM 6421 N N . ALA A 1 58 ? 1.459 -14.504 1.528 1.00 0.00 449 ALA A N 6
ATOM 6422 C CA . ALA A 1 58 ? 1.444 -15.735 2.310 1.00 0.00 449 ALA A CA 6
ATOM 6423 C C . ALA A 1 58 ? 2.417 -16.761 1.741 1.00 0.00 449 ALA A C 6
ATOM 6424 O O . ALA A 1 58 ? 3.198 -17.365 2.476 1.00 0.00 449 ALA A O 6
ATOM 6431 N N . THR A 1 59 ? 2.365 -16.954 0.426 1.00 0.00 450 THR A N 6
ATOM 6432 C CA . THR A 1 59 ? 3.245 -17.908 -0.243 1.00 0.00 450 THR A CA 6
ATOM 6433 C C . THR A 1 59 ? 4.709 -17.607 0.058 1.00 0.00 450 THR A C 6
ATOM 6434 O O . THR A 1 59 ? 5.526 -18.518 0.191 1.00 0.00 450 THR A O 6
ATOM 6445 N N . ASP A 1 60 ? 5.032 -16.323 0.166 1.00 0.00 451 ASP A N 6
ATOM 6446 C CA . ASP A 1 60 ? 6.396 -15.896 0.456 1.00 0.00 451 ASP A CA 6
ATOM 6447 C C . ASP A 1 60 ? 6.692 -16.022 1.949 1.00 0.00 451 ASP A C 6
ATOM 6448 O O . ASP A 1 60 ? 5.776 -16.048 2.770 1.00 0.00 451 ASP A O 6
ATOM 6457 N N . PRO A 1 61 ? 7.982 -16.101 2.323 1.00 0.00 452 PRO A N 6
ATOM 6458 C CA . PRO A 1 61 ? 8.390 -16.223 3.728 1.00 0.00 452 PRO A CA 6
ATOM 6459 C C . PRO A 1 61 ? 8.078 -14.963 4.530 1.00 0.00 452 PRO A C 6
ATOM 6460 O O . PRO A 1 61 ? 8.982 -14.265 4.991 1.00 0.00 452 PRO A O 6
ATOM 6471 N N . LYS A 1 62 ? 6.790 -14.676 4.689 1.00 0.00 453 LYS A N 6
ATOM 6472 C CA . LYS A 1 62 ? 6.350 -13.501 5.432 1.00 0.00 453 LYS A CA 6
ATOM 6473 C C . LYS A 1 62 ? 6.768 -12.219 4.716 1.00 0.00 453 LYS A C 6
ATOM 6474 O O . LYS A 1 62 ? 7.798 -11.625 5.034 1.00 0.00 453 LYS A O 6
ATOM 6493 N N . ALA A 1 63 ? 5.963 -11.803 3.743 1.00 0.00 454 ALA A N 6
ATOM 6494 C CA . ALA A 1 63 ? 6.250 -10.594 2.981 1.00 0.00 454 ALA A CA 6
ATOM 6495 C C . ALA A 1 63 ? 5.094 -9.602 3.067 1.00 0.00 454 ALA A C 6
ATOM 6496 O O . ALA A 1 63 ? 3.946 -9.989 3.286 1.00 0.00 454 ALA A O 6
ATOM 6503 N N . VAL A 1 64 ? 5.405 -8.322 2.893 1.00 0.00 455 VAL A N 6
ATOM 6504 C CA . VAL A 1 64 ? 4.393 -7.274 2.951 1.00 0.00 455 VAL A CA 6
ATOM 6505 C C . VAL A 1 64 ? 4.405 -6.430 1.681 1.00 0.00 455 VAL A C 6
ATOM 6506 O O . VAL A 1 64 ? 5.364 -5.704 1.416 1.00 0.00 455 VAL A O 6
ATOM 6519 N N . VAL A 1 65 ? 3.335 -6.529 0.900 1.00 0.00 456 VAL A N 6
ATOM 6520 C CA . VAL A 1 65 ? 3.223 -5.774 -0.342 1.00 0.00 456 VAL A CA 6
ATOM 6521 C C . VAL A 1 65 ? 2.152 -4.692 -0.232 1.00 0.00 456 VAL A C 6
ATOM 6522 O O . VAL A 1 65 ? 0.968 -4.990 -0.073 1.00 0.00 456 VAL A O 6
ATOM 6535 N N . THR A 1 66 ? 2.578 -3.436 -0.317 1.00 0.00 457 THR A N 6
ATOM 6536 C CA . THR A 1 66 ? 1.658 -2.308 -0.226 1.00 0.00 457 THR A CA 6
ATOM 6537 C C . THR A 1 66 ? 1.733 -1.437 -1.474 1.00 0.00 457 THR A C 6
ATOM 6538 O O . THR A 1 66 ? 2.745 -1.423 -2.174 1.00 0.00 457 THR A O 6
ATOM 6549 N N . THR A 1 67 ? 0.656 -0.708 -1.747 1.00 0.00 458 THR A N 6
ATOM 6550 C CA . THR A 1 67 ? 0.600 0.168 -2.911 1.00 0.00 458 THR A CA 6
ATOM 6551 C C . THR A 1 67 ? 0.230 1.591 -2.510 1.00 0.00 458 THR A C 6
ATOM 6552 O O . THR A 1 67 ? -0.567 1.803 -1.597 1.00 0.00 458 THR A O 6
ATOM 6563 N N . TYR A 1 68 ? 0.815 2.567 -3.200 1.00 0.00 459 TYR A N 6
ATOM 6564 C CA . TYR A 1 68 ? 0.547 3.972 -2.915 1.00 0.00 459 TYR A CA 6
ATOM 6565 C C . TYR A 1 68 ? 0.047 4.694 -4.162 1.00 0.00 459 TYR A C 6
ATOM 6566 O O . TYR A 1 68 ? 0.805 4.921 -5.106 1.00 0.00 459 TYR A O 6
ATOM 6584 N N . GLU A 1 69 ? -1.233 5.053 -4.159 1.00 0.00 460 GLU A N 6
ATOM 6585 C CA . GLU A 1 69 ? -1.833 5.750 -5.290 1.00 0.00 460 GLU A CA 6
ATOM 6586 C C . GLU A 1 69 ? -2.141 7.200 -4.935 1.00 0.00 460 GLU A C 6
ATOM 6587 O O . GLU A 1 69 ? -3.173 7.498 -4.335 1.00 0.00 460 GLU A O 6
ATOM 6599 N N . GLY A 1 70 ? -1.238 8.100 -5.309 1.00 0.00 461 GLY A N 6
ATOM 6600 C CA . GLY A 1 70 ? -1.428 9.510 -5.021 1.00 0.00 461 GLY A CA 6
ATOM 6601 C C . GLY A 1 70 ? -0.264 10.111 -4.262 1.00 0.00 461 GLY A C 6
ATOM 6602 O O . GLY A 1 70 ? 0.443 9.410 -3.539 1.00 0.00 461 GLY A O 6
ATOM 6606 N N . LYS A 1 71 ? -0.064 11.416 -4.424 1.00 0.00 462 LYS A N 6
ATOM 6607 C CA . LYS A 1 71 ? 1.024 12.113 -3.748 1.00 0.00 462 LYS A CA 6
ATOM 6608 C C . LYS A 1 71 ? 0.485 13.029 -2.654 1.00 0.00 462 LYS A C 6
ATOM 6609 O O . LYS A 1 71 ? -0.447 13.801 -2.881 1.00 0.00 462 LYS A O 6
ATOM 6628 N N . HIS A 1 72 ? 1.076 12.938 -1.467 1.00 0.00 463 HIS A N 6
ATOM 6629 C CA . HIS A 1 72 ? 0.655 13.760 -0.339 1.00 0.00 463 HIS A CA 6
ATOM 6630 C C . HIS A 1 72 ? 0.859 15.241 -0.639 1.00 0.00 463 HIS A C 6
ATOM 6631 O O . HIS A 1 72 ? 1.967 15.675 -0.951 1.00 0.00 463 HIS A O 6
ATOM 6645 N N . ASN A 1 73 ? -0.218 16.013 -0.539 1.00 0.00 464 ASN A N 6
ATOM 6646 C CA . ASN A 1 73 ? -0.157 17.446 -0.799 1.00 0.00 464 ASN A CA 6
ATOM 6647 C C . ASN A 1 73 ? -0.112 18.236 0.505 1.00 0.00 464 ASN A C 6
ATOM 6648 O O . ASN A 1 73 ? -0.621 19.354 0.583 1.00 0.00 464 ASN A O 6
ATOM 6659 N N . HIS A 1 74 ? 0.502 17.647 1.525 1.00 0.00 465 HIS A N 6
ATOM 6660 C CA . HIS A 1 74 ? 0.615 18.297 2.827 1.00 0.00 465 HIS A CA 6
ATOM 6661 C C . HIS A 1 74 ? 1.904 17.885 3.531 1.00 0.00 465 HIS A C 6
ATOM 6662 O O . HIS A 1 74 ? 2.393 16.770 3.353 1.00 0.00 465 HIS A O 6
ATOM 6676 N N . ASP A 1 75 ? 2.452 18.795 4.329 1.00 0.00 466 ASP A N 6
ATOM 6677 C CA . ASP A 1 75 ? 3.685 18.529 5.059 1.00 0.00 466 ASP A CA 6
ATOM 6678 C C . ASP A 1 75 ? 3.510 17.355 6.018 1.00 0.00 466 ASP A C 6
ATOM 6679 O O . ASP A 1 75 ? 2.433 17.157 6.580 1.00 0.00 466 ASP A O 6
ATOM 6688 N N . LEU A 1 76 ? 4.574 16.580 6.197 1.00 0.00 467 LEU A N 6
ATOM 6689 C CA . LEU A 1 76 ? 4.539 15.425 7.086 1.00 0.00 467 LEU A CA 6
ATOM 6690 C C . LEU A 1 76 ? 4.225 15.850 8.520 1.00 0.00 467 LEU A C 6
ATOM 6691 O O . LEU A 1 76 ? 5.047 16.487 9.178 1.00 0.00 467 LEU A O 6
ATOM 6707 N N . PRO A 1 77 ? 3.027 15.505 9.029 1.00 0.00 468 PRO A N 6
ATOM 6708 C CA . PRO A 1 77 ? 2.619 15.860 10.392 1.00 0.00 468 PRO A CA 6
ATOM 6709 C C . PRO A 1 77 ? 3.603 15.353 11.441 1.00 0.00 468 PRO A C 6
ATOM 6710 O O . PRO A 1 77 ? 4.724 14.963 11.117 1.00 0.00 468 PRO A O 6
ATOM 6721 N N . ALA A 1 78 ? 3.176 15.362 12.699 1.00 0.00 469 ALA A N 6
ATOM 6722 C CA . ALA A 1 78 ? 4.020 14.903 13.795 1.00 0.00 469 ALA A CA 6
ATOM 6723 C C . ALA A 1 78 ? 3.191 14.210 14.872 1.00 0.00 469 ALA A C 6
ATOM 6724 O O . ALA A 1 78 ? 3.684 13.217 15.449 1.00 0.00 469 ALA A O 6
ATOM 6733 N N . VAL A 1 8 ? -17.028 1.701 30.658 1.00 0.00 399 VAL A N 7
ATOM 6734 C CA . VAL A 1 8 ? -15.675 1.846 30.059 1.00 0.00 399 VAL A CA 7
ATOM 6735 C C . VAL A 1 8 ? -15.524 0.968 28.822 1.00 0.00 399 VAL A C 7
ATOM 6736 O O . VAL A 1 8 ? -14.800 1.312 27.889 1.00 0.00 399 VAL A O 7
ATOM 6749 N N . GLN A 1 9 ? -16.215 -0.167 28.822 1.00 0.00 400 GLN A N 7
ATOM 6750 C CA . GLN A 1 9 ? -16.160 -1.096 27.698 1.00 0.00 400 GLN A CA 7
ATOM 6751 C C . GLN A 1 9 ? -17.484 -1.115 26.941 1.00 0.00 400 GLN A C 7
ATOM 6752 O O . GLN A 1 9 ? -17.876 -2.139 26.382 1.00 0.00 400 GLN A O 7
ATOM 6766 N N . THR A 1 10 ? -18.168 0.024 26.928 1.00 0.00 401 THR A N 7
ATOM 6767 C CA . THR A 1 10 ? -19.449 0.139 26.241 1.00 0.00 401 THR A CA 7
ATOM 6768 C C . THR A 1 10 ? -19.257 0.557 24.787 1.00 0.00 401 THR A C 7
ATOM 6769 O O . THR A 1 10 ? -20.048 0.191 23.917 1.00 0.00 401 THR A O 7
ATOM 6780 N N . THR A 1 11 ? -18.203 1.324 24.532 1.00 0.00 402 THR A N 7
ATOM 6781 C CA . THR A 1 11 ? -17.907 1.791 23.183 1.00 0.00 402 THR A CA 7
ATOM 6782 C C . THR A 1 11 ? -16.408 1.754 22.906 1.00 0.00 402 THR A C 7
ATOM 6783 O O . THR A 1 11 ? -15.602 2.170 23.737 1.00 0.00 402 THR A O 7
ATOM 6794 N N . SER A 1 12 ? -16.043 1.251 21.731 1.00 0.00 403 SER A N 7
ATOM 6795 C CA . SER A 1 12 ? -14.639 1.158 21.342 1.00 0.00 403 SER A CA 7
ATOM 6796 C C . SER A 1 12 ? -14.477 1.340 19.837 1.00 0.00 403 SER A C 7
ATOM 6797 O O . SER A 1 12 ? -14.636 0.393 19.067 1.00 0.00 403 SER A O 7
ATOM 6805 N N . GLU A 1 13 ? -14.160 2.564 19.425 1.00 0.00 404 GLU A N 7
ATOM 6806 C CA . GLU A 1 13 ? -13.976 2.870 18.010 1.00 0.00 404 GLU A CA 7
ATOM 6807 C C . GLU A 1 13 ? -12.523 2.671 17.595 1.00 0.00 404 GLU A C 7
ATOM 6808 O O . GLU A 1 13 ? -11.740 3.620 17.563 1.00 0.00 404 GLU A O 7
ATOM 6820 N N . VAL A 1 14 ? -12.168 1.429 17.279 1.00 0.00 405 VAL A N 7
ATOM 6821 C CA . VAL A 1 14 ? -10.808 1.104 16.866 1.00 0.00 405 VAL A CA 7
ATOM 6822 C C . VAL A 1 14 ? -10.592 1.424 15.391 1.00 0.00 405 VAL A C 7
ATOM 6823 O O . VAL A 1 14 ? -11.303 0.915 14.523 1.00 0.00 405 VAL A O 7
ATOM 6836 N N . ASP A 1 15 ? -9.604 2.269 15.112 1.00 0.00 406 ASP A N 7
ATOM 6837 C CA . ASP A 1 15 ? -9.293 2.657 13.742 1.00 0.00 406 ASP A CA 7
ATOM 6838 C C . ASP A 1 15 ? -7.799 2.527 13.465 1.00 0.00 406 ASP A C 7
ATOM 6839 O O . ASP A 1 15 ? -7.000 2.344 14.385 1.00 0.00 406 ASP A O 7
ATOM 6848 N N . LEU A 1 16 ? -7.427 2.624 12.192 1.00 0.00 407 LEU A N 7
ATOM 6849 C CA . LEU A 1 16 ? -6.028 2.518 11.795 1.00 0.00 407 LEU A CA 7
ATOM 6850 C C . LEU A 1 16 ? -5.323 3.865 11.918 1.00 0.00 407 LEU A C 7
ATOM 6851 O O . LEU A 1 16 ? -5.268 4.638 10.962 1.00 0.00 407 LEU A O 7
ATOM 6867 N N . LEU A 1 17 ? -4.785 4.139 13.102 1.00 0.00 408 LEU A N 7
ATOM 6868 C CA . LEU A 1 17 ? -4.084 5.394 13.351 1.00 0.00 408 LEU A CA 7
ATOM 6869 C C . LEU A 1 17 ? -2.588 5.239 13.099 1.00 0.00 408 LEU A C 7
ATOM 6870 O O . LEU A 1 17 ? -1.954 4.313 13.604 1.00 0.00 408 LEU A O 7
ATOM 6886 N N . ASP A 1 18 ? -2.028 6.153 12.313 1.00 0.00 409 ASP A N 7
ATOM 6887 C CA . ASP A 1 18 ? -0.605 6.119 11.993 1.00 0.00 409 ASP A CA 7
ATOM 6888 C C . ASP A 1 18 ? 0.176 7.082 12.881 1.00 0.00 409 ASP A C 7
ATOM 6889 O O . ASP A 1 18 ? -0.370 7.653 13.825 1.00 0.00 409 ASP A O 7
ATOM 6898 N N . ASP A 1 19 ? 1.457 7.256 12.575 1.00 0.00 410 ASP A N 7
ATOM 6899 C CA . ASP A 1 19 ? 2.313 8.150 13.346 1.00 0.00 410 ASP A CA 7
ATOM 6900 C C . ASP A 1 19 ? 2.321 9.551 12.742 1.00 0.00 410 ASP A C 7
ATOM 6901 O O . ASP A 1 19 ? 2.279 10.548 13.463 1.00 0.00 410 ASP A O 7
ATOM 6910 N N . GLY A 1 20 ? 2.375 9.618 11.416 1.00 0.00 411 GLY A N 7
ATOM 6911 C CA . GLY A 1 20 ? 2.387 10.901 10.738 1.00 0.00 411 GLY A CA 7
ATOM 6912 C C . GLY A 1 20 ? 1.127 11.142 9.928 1.00 0.00 411 GLY A C 7
ATOM 6913 O O . GLY A 1 20 ? 0.313 11.997 10.276 1.00 0.00 411 GLY A O 7
ATOM 6917 N N . TYR A 1 21 ? 0.970 10.388 8.845 1.00 0.00 412 TYR A N 7
ATOM 6918 C CA . TYR A 1 21 ? -0.198 10.524 7.983 1.00 0.00 412 TYR A CA 7
ATOM 6919 C C . TYR A 1 21 ? -1.437 9.932 8.646 1.00 0.00 412 TYR A C 7
ATOM 6920 O O . TYR A 1 21 ? -1.338 9.218 9.644 1.00 0.00 412 TYR A O 7
ATOM 6938 N N . ARG A 1 22 ? -2.604 10.233 8.084 1.00 0.00 413 ARG A N 7
ATOM 6939 C CA . ARG A 1 22 ? -3.863 9.730 8.621 1.00 0.00 413 ARG A CA 7
ATOM 6940 C C . ARG A 1 22 ? -4.655 8.992 7.545 1.00 0.00 413 ARG A C 7
ATOM 6941 O O . ARG A 1 22 ? -5.197 9.607 6.628 1.00 0.00 413 ARG A O 7
ATOM 6962 N N . TRP A 1 23 ? -4.715 7.670 7.665 1.00 0.00 414 TRP A N 7
ATOM 6963 C CA . TRP A 1 23 ? -5.439 6.847 6.703 1.00 0.00 414 TRP A CA 7
ATOM 6964 C C . TRP A 1 23 ? -6.762 6.365 7.287 1.00 0.00 414 TRP A C 7
ATOM 6965 O O . TRP A 1 23 ? -6.920 6.279 8.505 1.00 0.00 414 TRP A O 7
ATOM 6986 N N . ARG A 1 24 ? -7.709 6.049 6.410 1.00 0.00 415 ARG A N 7
ATOM 6987 C CA . ARG A 1 24 ? -9.020 5.574 6.839 1.00 0.00 415 ARG A CA 7
ATOM 6988 C C . ARG A 1 24 ? -9.460 4.371 6.007 1.00 0.00 415 ARG A C 7
ATOM 6989 O O . ARG A 1 24 ? -9.279 4.347 4.790 1.00 0.00 415 ARG A O 7
ATOM 7010 N N . LYS A 1 25 ? -10.036 3.377 6.674 1.00 0.00 416 LYS A N 7
ATOM 7011 C CA . LYS A 1 25 ? -10.500 2.172 5.997 1.00 0.00 416 LYS A CA 7
ATOM 7012 C C . LYS A 1 25 ? -11.851 2.410 5.329 1.00 0.00 416 LYS A C 7
ATOM 7013 O O . LYS A 1 25 ? -12.807 2.838 5.973 1.00 0.00 416 LYS A O 7
ATOM 7032 N N . TYR A 1 26 ? -11.920 2.132 4.031 1.00 0.00 417 TYR A N 7
ATOM 7033 C CA . TYR A 1 26 ? -13.153 2.315 3.274 1.00 0.00 417 TYR A CA 7
ATOM 7034 C C . TYR A 1 26 ? -13.699 0.977 2.789 1.00 0.00 417 TYR A C 7
ATOM 7035 O O . TYR A 1 26 ? -14.911 0.766 2.752 1.00 0.00 417 TYR A O 7
ATOM 7053 N N . GLY A 1 27 ? -12.796 0.075 2.417 1.00 0.00 418 GLY A N 7
ATOM 7054 C CA . GLY A 1 27 ? -13.207 -1.232 1.940 1.00 0.00 418 GLY A CA 7
ATOM 7055 C C . GLY A 1 27 ? -12.225 -2.324 2.316 1.00 0.00 418 GLY A C 7
ATOM 7056 O O . GLY A 1 27 ? -11.120 -2.040 2.778 1.00 0.00 418 GLY A O 7
ATOM 7060 N N . GLN A 1 28 ? -12.629 -3.574 2.120 1.00 0.00 419 GLN A N 7
ATOM 7061 C CA . GLN A 1 28 ? -11.776 -4.711 2.442 1.00 0.00 419 GLN A CA 7
ATOM 7062 C C . GLN A 1 28 ? -12.246 -5.967 1.716 1.00 0.00 419 GLN A C 7
ATOM 7063 O O . GLN A 1 28 ? -13.446 -6.180 1.539 1.00 0.00 419 GLN A O 7
ATOM 7077 N N . LYS A 1 29 ? -11.295 -6.794 1.296 1.00 0.00 420 LYS A N 7
ATOM 7078 C CA . LYS A 1 29 ? -11.613 -8.030 0.587 1.00 0.00 420 LYS A CA 7
ATOM 7079 C C . LYS A 1 29 ? -10.978 -9.232 1.280 1.00 0.00 420 LYS A C 7
ATOM 7080 O O . LYS A 1 29 ? -9.853 -9.155 1.773 1.00 0.00 420 LYS A O 7
ATOM 7099 N N . VAL A 1 30 ? -11.707 -10.342 1.311 1.00 0.00 421 VAL A N 7
ATOM 7100 C CA . VAL A 1 30 ? -11.217 -11.561 1.942 1.00 0.00 421 VAL A CA 7
ATOM 7101 C C . VAL A 1 30 ? -10.681 -12.539 0.902 1.00 0.00 421 VAL A C 7
ATOM 7102 O O . VAL A 1 30 ? -11.332 -12.809 -0.107 1.00 0.00 421 VAL A O 7
ATOM 7115 N N . VAL A 1 31 ? -9.487 -13.069 1.153 1.00 0.00 422 VAL A N 7
ATOM 7116 C CA . VAL A 1 31 ? -8.863 -14.017 0.239 1.00 0.00 422 VAL A CA 7
ATOM 7117 C C . VAL A 1 31 ? -8.800 -15.412 0.853 1.00 0.00 422 VAL A C 7
ATOM 7118 O O . VAL A 1 31 ? -8.166 -15.618 1.888 1.00 0.00 422 VAL A O 7
ATOM 7131 N N . LYS A 1 32 ? -9.462 -16.367 0.208 1.00 0.00 423 LYS A N 7
ATOM 7132 C CA . LYS A 1 32 ? -9.480 -17.743 0.690 1.00 0.00 423 LYS A CA 7
ATOM 7133 C C . LYS A 1 32 ? -8.068 -18.315 0.759 1.00 0.00 423 LYS A C 7
ATOM 7134 O O . LYS A 1 32 ? -7.209 -17.976 -0.053 1.00 0.00 423 LYS A O 7
ATOM 7153 N N . GLY A 1 33 ? -7.836 -19.186 1.737 1.00 0.00 424 GLY A N 7
ATOM 7154 C CA . GLY A 1 33 ? -6.526 -19.791 1.895 1.00 0.00 424 GLY A CA 7
ATOM 7155 C C . GLY A 1 33 ? -5.563 -18.902 2.655 1.00 0.00 424 GLY A C 7
ATOM 7156 O O . GLY A 1 33 ? -5.028 -19.297 3.691 1.00 0.00 424 GLY A O 7
ATOM 7160 N N . ASN A 1 34 ? -5.340 -17.696 2.140 1.00 0.00 425 ASN A N 7
ATOM 7161 C CA . ASN A 1 34 ? -4.434 -16.749 2.777 1.00 0.00 425 ASN A CA 7
ATOM 7162 C C . ASN A 1 34 ? -4.962 -16.329 4.149 1.00 0.00 425 ASN A C 7
ATOM 7163 O O . ASN A 1 34 ? -6.123 -15.942 4.280 1.00 0.00 425 ASN A O 7
ATOM 7174 N N . PRO A 1 35 ? -4.116 -16.398 5.194 1.00 0.00 426 PRO A N 7
ATOM 7175 C CA . PRO A 1 35 ? -4.512 -16.021 6.552 1.00 0.00 426 PRO A CA 7
ATOM 7176 C C . PRO A 1 35 ? -4.602 -14.510 6.733 1.00 0.00 426 PRO A C 7
ATOM 7177 O O . PRO A 1 35 ? -5.374 -14.016 7.553 1.00 0.00 426 PRO A O 7
ATOM 7188 N N . TYR A 1 36 ? -3.802 -13.781 5.960 1.00 0.00 427 TYR A N 7
ATOM 7189 C CA . TYR A 1 36 ? -3.790 -12.324 6.034 1.00 0.00 427 TYR A CA 7
ATOM 7190 C C . TYR A 1 36 ? -4.709 -11.716 4.975 1.00 0.00 427 TYR A C 7
ATOM 7191 O O . TYR A 1 36 ? -4.400 -11.750 3.784 1.00 0.00 427 TYR A O 7
ATOM 7209 N N . PRO A 1 37 ? -5.855 -11.146 5.392 1.00 0.00 428 PRO A N 7
ATOM 7210 C CA . PRO A 1 37 ? -6.810 -10.531 4.464 1.00 0.00 428 PRO A CA 7
ATOM 7211 C C . PRO A 1 37 ? -6.256 -9.264 3.819 1.00 0.00 428 PRO A C 7
ATOM 7212 O O . PRO A 1 37 ? -5.176 -8.797 4.177 1.00 0.00 428 PRO A O 7
ATOM 7223 N N . ARG A 1 38 ? -7.004 -8.715 2.869 1.00 0.00 429 ARG A N 7
ATOM 7224 C CA . ARG A 1 38 ? -6.587 -7.501 2.176 1.00 0.00 429 ARG A CA 7
ATOM 7225 C C . ARG A 1 38 ? -7.258 -6.271 2.777 1.00 0.00 429 ARG A C 7
ATOM 7226 O O . ARG A 1 38 ? -8.420 -5.982 2.489 1.00 0.00 429 ARG A O 7
ATOM 7247 N N . SER A 1 39 ? -6.519 -5.549 3.614 1.00 0.00 430 SER A N 7
ATOM 7248 C CA . SER A 1 39 ? -7.042 -4.349 4.254 1.00 0.00 430 SER A CA 7
ATOM 7249 C C . SER A 1 39 ? -6.687 -3.105 3.448 1.00 0.00 430 SER A C 7
ATOM 7250 O O . SER A 1 39 ? -5.514 -2.745 3.328 1.00 0.00 430 SER A O 7
ATOM 7258 N N . TYR A 1 40 ? -7.702 -2.452 2.895 1.00 0.00 431 TYR A N 7
ATOM 7259 C CA . TYR A 1 40 ? -7.495 -1.250 2.096 1.00 0.00 431 TYR A CA 7
ATOM 7260 C C . TYR A 1 40 ? -7.694 0.007 2.938 1.00 0.00 431 TYR A C 7
ATOM 7261 O O . TYR A 1 40 ? -8.499 0.024 3.868 1.00 0.00 431 TYR A O 7
ATOM 7279 N N . TYR A 1 41 ? -6.954 1.058 2.602 1.00 0.00 432 TYR A N 7
ATOM 7280 C CA . TYR A 1 41 ? -7.046 2.323 3.322 1.00 0.00 432 TYR A CA 7
ATOM 7281 C C . TYR A 1 41 ? -6.779 3.499 2.388 1.00 0.00 432 TYR A C 7
ATOM 7282 O O . TYR A 1 41 ? -6.559 3.315 1.192 1.00 0.00 432 TYR A O 7
ATOM 7300 N N . LYS A 1 42 ? -6.803 4.708 2.942 1.00 0.00 433 LYS A N 7
ATOM 7301 C CA . LYS A 1 42 ? -6.564 5.910 2.152 1.00 0.00 433 LYS A CA 7
ATOM 7302 C C . LYS A 1 42 ? -6.332 7.119 3.052 1.00 0.00 433 LYS A C 7
ATOM 7303 O O . LYS A 1 42 ? -7.070 7.343 4.011 1.00 0.00 433 LYS A O 7
ATOM 7322 N N . CYS A 1 43 ? -5.301 7.895 2.736 1.00 0.00 434 CYS A N 7
ATOM 7323 C CA . CYS A 1 43 ? -4.972 9.084 3.514 1.00 0.00 434 CYS A CA 7
ATOM 7324 C C . CYS A 1 43 ? -6.056 10.146 3.359 1.00 0.00 434 CYS A C 7
ATOM 7325 O O . CYS A 1 43 ? -6.106 10.853 2.351 1.00 0.00 434 CYS A O 7
ATOM 7332 N N . THR A 1 44 ? -6.925 10.248 4.360 1.00 0.00 435 THR A N 7
ATOM 7333 C CA . THR A 1 44 ? -8.013 11.218 4.337 1.00 0.00 435 THR A CA 7
ATOM 7334 C C . THR A 1 44 ? -7.651 12.477 5.119 1.00 0.00 435 THR A C 7
ATOM 7335 O O . THR A 1 44 ? -8.216 12.747 6.180 1.00 0.00 435 THR A O 7
ATOM 7346 N N . THR A 1 45 ? -6.708 13.248 4.587 1.00 0.00 436 THR A N 7
ATOM 7347 C CA . THR A 1 45 ? -6.274 14.481 5.232 1.00 0.00 436 THR A CA 7
ATOM 7348 C C . THR A 1 45 ? -6.934 15.695 4.579 1.00 0.00 436 THR A C 7
ATOM 7349 O O . THR A 1 45 ? -7.260 15.669 3.393 1.00 0.00 436 THR A O 7
ATOM 7360 N N . PRO A 1 46 ? -7.138 16.782 5.346 1.00 0.00 437 PRO A N 7
ATOM 7361 C CA . PRO A 1 46 ? -7.761 18.006 4.832 1.00 0.00 437 PRO A CA 7
ATOM 7362 C C . PRO A 1 46 ? -7.060 18.522 3.581 1.00 0.00 437 PRO A C 7
ATOM 7363 O O . PRO A 1 46 ? -6.108 19.301 3.665 1.00 0.00 437 PRO A O 7
ATOM 7374 N N . GLY A 1 47 ? -7.534 18.083 2.419 1.00 0.00 438 GLY A N 7
ATOM 7375 C CA . GLY A 1 47 ? -6.941 18.507 1.165 1.00 0.00 438 GLY A CA 7
ATOM 7376 C C . GLY A 1 47 ? -6.212 17.380 0.461 1.00 0.00 438 GLY A C 7
ATOM 7377 O O . GLY A 1 47 ? -6.057 17.402 -0.762 1.00 0.00 438 GLY A O 7
ATOM 7381 N N . CYS A 1 48 ? -5.764 16.395 1.231 1.00 0.00 439 CYS A N 7
ATOM 7382 C CA . CYS A 1 48 ? -5.045 15.254 0.675 1.00 0.00 439 CYS A CA 7
ATOM 7383 C C . CYS A 1 48 ? -5.973 14.053 0.515 1.00 0.00 439 CYS A C 7
ATOM 7384 O O . CYS A 1 48 ? -6.663 13.658 1.455 1.00 0.00 439 CYS A O 7
ATOM 7391 N N . GLY A 1 49 ? -5.981 13.475 -0.681 1.00 0.00 440 GLY A N 7
ATOM 7392 C CA . GLY A 1 49 ? -6.822 12.323 -0.947 1.00 0.00 440 GLY A CA 7
ATOM 7393 C C . GLY A 1 49 ? -6.042 11.169 -1.547 1.00 0.00 440 GLY A C 7
ATOM 7394 O O . GLY A 1 49 ? -6.284 10.776 -2.687 1.00 0.00 440 GLY A O 7
ATOM 7398 N N . VAL A 1 50 ? -5.098 10.631 -0.779 1.00 0.00 441 VAL A N 7
ATOM 7399 C CA . VAL A 1 50 ? -4.278 9.520 -1.246 1.00 0.00 441 VAL A CA 7
ATOM 7400 C C . VAL A 1 50 ? -4.896 8.177 -0.868 1.00 0.00 441 VAL A C 7
ATOM 7401 O O . VAL A 1 50 ? -5.652 8.079 0.097 1.00 0.00 441 VAL A O 7
ATOM 7414 N N . ARG A 1 51 ? -4.565 7.146 -1.639 1.00 0.00 442 ARG A N 7
ATOM 7415 C CA . ARG A 1 51 ? -5.083 5.805 -1.388 1.00 0.00 442 ARG A CA 7
ATOM 7416 C C . ARG A 1 51 ? -3.953 4.781 -1.381 1.00 0.00 442 ARG A C 7
ATOM 7417 O O . ARG A 1 51 ? -2.913 4.985 -2.008 1.00 0.00 442 ARG A O 7
ATOM 7438 N N . LYS A 1 52 ? -4.161 3.678 -0.666 1.00 0.00 443 LYS A N 7
ATOM 7439 C CA . LYS A 1 52 ? -3.158 2.626 -0.578 1.00 0.00 443 LYS A CA 7
ATOM 7440 C C . LYS A 1 52 ? -3.814 1.259 -0.396 1.00 0.00 443 LYS A C 7
ATOM 7441 O O . LYS A 1 52 ? -5.005 1.166 -0.097 1.00 0.00 443 LYS A O 7
ATOM 7460 N N . HIS A 1 53 ? -3.028 0.203 -0.575 1.00 0.00 444 HIS A N 7
ATOM 7461 C CA . HIS A 1 53 ? -3.528 -1.158 -0.429 1.00 0.00 444 HIS A CA 7
ATOM 7462 C C . HIS A 1 53 ? -2.544 -2.015 0.359 1.00 0.00 444 HIS A C 7
ATOM 7463 O O . HIS A 1 53 ? -1.330 -1.909 0.180 1.00 0.00 444 HIS A O 7
ATOM 7478 N N . VAL A 1 54 ? -3.073 -2.866 1.233 1.00 0.00 445 VAL A N 7
ATOM 7479 C CA . VAL A 1 54 ? -2.239 -3.741 2.049 1.00 0.00 445 VAL A CA 7
ATOM 7480 C C . VAL A 1 54 ? -2.462 -5.206 1.690 1.00 0.00 445 VAL A C 7
ATOM 7481 O O . VAL A 1 54 ? -3.578 -5.717 1.790 1.00 0.00 445 VAL A O 7
ATOM 7494 N N . GLU A 1 55 ? -1.394 -5.877 1.272 1.00 0.00 446 GLU A N 7
ATOM 7495 C CA . GLU A 1 55 ? -1.471 -7.284 0.899 1.00 0.00 446 GLU A CA 7
ATOM 7496 C C . GLU A 1 55 ? -0.303 -8.068 1.486 1.00 0.00 446 GLU A C 7
ATOM 7497 O O . GLU A 1 55 ? 0.839 -7.917 1.054 1.00 0.00 446 GLU A O 7
ATOM 7509 N N . ARG A 1 56 ? -0.598 -8.905 2.476 1.00 0.00 447 ARG A N 7
ATOM 7510 C CA . ARG A 1 56 ? 0.430 -9.714 3.123 1.00 0.00 447 ARG A CA 7
ATOM 7511 C C . ARG A 1 56 ? 0.678 -11.003 2.346 1.00 0.00 447 ARG A C 7
ATOM 7512 O O . ARG A 1 56 ? -0.164 -11.901 2.327 1.00 0.00 447 ARG A O 7
ATOM 7533 N N . ALA A 1 57 ? 1.839 -11.085 1.703 1.00 0.00 448 ALA A N 7
ATOM 7534 C CA . ALA A 1 57 ? 2.198 -12.263 0.923 1.00 0.00 448 ALA A CA 7
ATOM 7535 C C . ALA A 1 57 ? 2.368 -13.485 1.821 1.00 0.00 448 ALA A C 7
ATOM 7536 O O . ALA A 1 57 ? 3.311 -13.563 2.609 1.00 0.00 448 ALA A O 7
ATOM 7543 N N . ALA A 1 58 ? 1.449 -14.438 1.695 1.00 0.00 449 ALA A N 7
ATOM 7544 C CA . ALA A 1 58 ? 1.495 -15.656 2.494 1.00 0.00 449 ALA A CA 7
ATOM 7545 C C . ALA A 1 58 ? 2.423 -16.690 1.865 1.00 0.00 449 ALA A C 7
ATOM 7546 O O . ALA A 1 58 ? 3.313 -17.225 2.528 1.00 0.00 449 ALA A O 7
ATOM 7553 N N . THR A 1 59 ? 2.211 -16.968 0.583 1.00 0.00 450 THR A N 7
ATOM 7554 C CA . THR A 1 59 ? 3.029 -17.940 -0.136 1.00 0.00 450 THR A CA 7
ATOM 7555 C C . THR A 1 59 ? 4.509 -17.588 -0.038 1.00 0.00 450 THR A C 7
ATOM 7556 O O . THR A 1 59 ? 5.367 -18.470 0.029 1.00 0.00 450 THR A O 7
ATOM 7567 N N . ASP A 1 60 ? 4.803 -16.292 -0.026 1.00 0.00 451 ASP A N 7
ATOM 7568 C CA . ASP A 1 60 ? 6.178 -15.818 0.069 1.00 0.00 451 ASP A CA 7
ATOM 7569 C C . ASP A 1 60 ? 6.690 -15.937 1.505 1.00 0.00 451 ASP A C 7
ATOM 7570 O O . ASP A 1 60 ? 5.902 -16.001 2.447 1.00 0.00 451 ASP A O 7
ATOM 7579 N N . PRO A 1 61 ? 8.021 -15.971 1.689 1.00 0.00 452 PRO A N 7
ATOM 7580 C CA . PRO A 1 61 ? 8.631 -16.084 3.020 1.00 0.00 452 PRO A CA 7
ATOM 7581 C C . PRO A 1 61 ? 8.396 -14.838 3.869 1.00 0.00 452 PRO A C 7
ATOM 7582 O O . PRO A 1 61 ? 9.337 -14.123 4.216 1.00 0.00 452 PRO A O 7
ATOM 7593 N N . LYS A 1 62 ? 7.135 -14.586 4.199 1.00 0.00 453 LYS A N 7
ATOM 7594 C CA . LYS A 1 62 ? 6.768 -13.428 5.006 1.00 0.00 453 LYS A CA 7
ATOM 7595 C C . LYS A 1 62 ? 7.078 -12.130 4.266 1.00 0.00 453 LYS A C 7
ATOM 7596 O O . LYS A 1 62 ? 8.122 -11.516 4.477 1.00 0.00 453 LYS A O 7
ATOM 7615 N N . ALA A 1 63 ? 6.160 -11.720 3.395 1.00 0.00 454 ALA A N 7
ATOM 7616 C CA . ALA A 1 63 ? 6.335 -10.496 2.622 1.00 0.00 454 ALA A CA 7
ATOM 7617 C C . ALA A 1 63 ? 5.131 -9.572 2.774 1.00 0.00 454 ALA A C 7
ATOM 7618 O O . ALA A 1 63 ? 3.992 -10.031 2.860 1.00 0.00 454 ALA A O 7
ATOM 7625 N N . VAL A 1 64 ? 5.392 -8.271 2.807 1.00 0.00 455 VAL A N 7
ATOM 7626 C CA . VAL A 1 64 ? 4.331 -7.281 2.947 1.00 0.00 455 VAL A CA 7
ATOM 7627 C C . VAL A 1 64 ? 4.438 -6.205 1.872 1.00 0.00 455 VAL A C 7
ATOM 7628 O O . VAL A 1 64 ? 5.197 -5.246 2.012 1.00 0.00 455 VAL A O 7
ATOM 7641 N N . VAL A 1 65 ? 3.673 -6.371 0.799 1.00 0.00 456 VAL A N 7
ATOM 7642 C CA . VAL A 1 65 ? 3.683 -5.414 -0.302 1.00 0.00 456 VAL A CA 7
ATOM 7643 C C . VAL A 1 65 ? 2.577 -4.376 -0.139 1.00 0.00 456 VAL A C 7
ATOM 7644 O O . VAL A 1 65 ? 1.403 -4.721 -0.011 1.00 0.00 456 VAL A O 7
ATOM 7657 N N . THR A 1 66 ? 2.961 -3.104 -0.145 1.00 0.00 457 THR A N 7
ATOM 7658 C CA . THR A 1 66 ? 2.003 -2.015 0.000 1.00 0.00 457 THR A CA 7
ATOM 7659 C C . THR A 1 66 ? 2.105 -1.035 -1.163 1.00 0.00 457 THR A C 7
ATOM 7660 O O . THR A 1 66 ? 3.152 -0.427 -1.385 1.00 0.00 457 THR A O 7
ATOM 7671 N N . THR A 1 67 ? 1.011 -0.886 -1.903 1.00 0.00 458 THR A N 7
ATOM 7672 C CA . THR A 1 67 ? 0.978 0.020 -3.044 1.00 0.00 458 THR A CA 7
ATOM 7673 C C . THR A 1 67 ? 0.512 1.411 -2.629 1.00 0.00 458 THR A C 7
ATOM 7674 O O . THR A 1 67 ? -0.214 1.566 -1.647 1.00 0.00 458 THR A O 7
ATOM 7685 N N . TYR A 1 68 ? 0.935 2.420 -3.383 1.00 0.00 459 TYR A N 7
ATOM 7686 C CA . TYR A 1 68 ? 0.561 3.800 -3.094 1.00 0.00 459 TYR A CA 7
ATOM 7687 C C . TYR A 1 68 ? 0.068 4.506 -4.353 1.00 0.00 459 TYR A C 7
ATOM 7688 O O . TYR A 1 68 ? 0.713 4.451 -5.400 1.00 0.00 459 TYR A O 7
ATOM 7706 N N . GLU A 1 69 ? -1.080 5.166 -4.244 1.00 0.00 460 GLU A N 7
ATOM 7707 C CA . GLU A 1 69 ? -1.661 5.882 -5.375 1.00 0.00 460 GLU A CA 7
ATOM 7708 C C . GLU A 1 69 ? -1.901 7.347 -5.027 1.00 0.00 460 GLU A C 7
ATOM 7709 O O . GLU A 1 69 ? -2.817 7.674 -4.271 1.00 0.00 460 GLU A O 7
ATOM 7721 N N . GLY A 1 70 ? -1.074 8.226 -5.585 1.00 0.00 461 GLY A N 7
ATOM 7722 C CA . GLY A 1 70 ? -1.215 9.646 -5.322 1.00 0.00 461 GLY A CA 7
ATOM 7723 C C . GLY A 1 70 ? -0.236 10.142 -4.276 1.00 0.00 461 GLY A C 7
ATOM 7724 O O . GLY A 1 70 ? 0.143 9.400 -3.370 1.00 0.00 461 GLY A O 7
ATOM 7728 N N . LYS A 1 71 ? 0.173 11.400 -4.401 1.00 0.00 462 LYS A N 7
ATOM 7729 C CA . LYS A 1 71 ? 1.113 11.994 -3.458 1.00 0.00 462 LYS A CA 7
ATOM 7730 C C . LYS A 1 71 ? 0.375 12.749 -2.356 1.00 0.00 462 LYS A C 7
ATOM 7731 O O . LYS A 1 71 ? -0.837 12.947 -2.430 1.00 0.00 462 LYS A O 7
ATOM 7750 N N . HIS A 1 72 ? 1.116 13.165 -1.335 1.00 0.00 463 HIS A N 7
ATOM 7751 C CA . HIS A 1 72 ? 0.531 13.897 -0.216 1.00 0.00 463 HIS A CA 7
ATOM 7752 C C . HIS A 1 72 ? 0.618 15.402 -0.443 1.00 0.00 463 HIS A C 7
ATOM 7753 O O . HIS A 1 72 ? 1.636 15.911 -0.913 1.00 0.00 463 HIS A O 7
ATOM 7767 N N . ASN A 1 73 ? -0.455 16.109 -0.105 1.00 0.00 464 ASN A N 7
ATOM 7768 C CA . ASN A 1 73 ? -0.500 17.557 -0.272 1.00 0.00 464 ASN A CA 7
ATOM 7769 C C . ASN A 1 73 ? -0.354 18.263 1.071 1.00 0.00 464 ASN A C 7
ATOM 7770 O O . ASN A 1 73 ? -0.891 19.353 1.272 1.00 0.00 464 ASN A O 7
ATOM 7781 N N . HIS A 1 74 ? 0.376 17.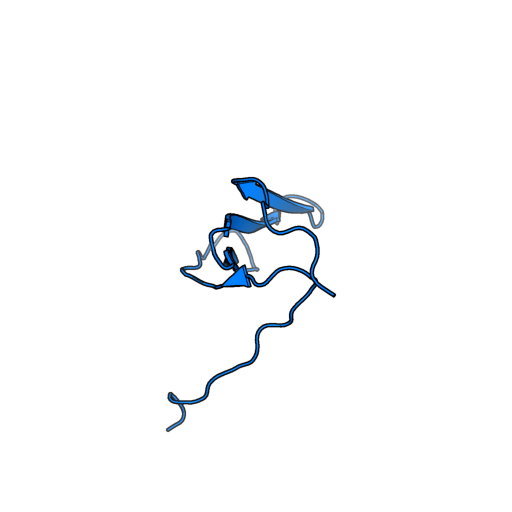637 1.987 1.00 0.00 465 HIS A N 7
ATOM 7782 C CA . HIS A 1 74 ? 0.593 18.207 3.312 1.00 0.00 465 HIS A CA 7
ATOM 7783 C C . HIS A 1 74 ? 1.954 17.795 3.865 1.00 0.00 465 HIS A C 7
ATOM 7784 O O . HIS A 1 74 ? 2.510 16.771 3.470 1.00 0.00 465 HIS A O 7
ATOM 7798 N N . ASP A 1 75 ? 2.483 18.599 4.782 1.00 0.00 466 ASP A N 7
ATOM 7799 C CA . ASP A 1 75 ? 3.779 18.317 5.388 1.00 0.00 466 ASP A CA 7
ATOM 7800 C C . ASP A 1 75 ? 3.676 17.164 6.380 1.00 0.00 466 ASP A C 7
ATOM 7801 O O . ASP A 1 75 ? 2.628 16.527 6.500 1.00 0.00 466 ASP A O 7
ATOM 7810 N N . LEU A 1 76 ? 4.769 16.898 7.086 1.00 0.00 467 LEU A N 7
ATOM 7811 C CA . LEU A 1 76 ? 4.803 15.820 8.067 1.00 0.00 467 LEU A CA 7
ATOM 7812 C C . LEU A 1 76 ? 4.430 16.336 9.458 1.00 0.00 467 LEU A C 7
ATOM 7813 O O . LEU A 1 76 ? 5.183 17.097 10.066 1.00 0.00 467 LEU A O 7
ATOM 7829 N N . PRO A 1 77 ? 3.259 15.928 9.983 1.00 0.00 468 PRO A N 7
ATOM 7830 C CA . PRO A 1 77 ? 2.799 16.360 11.309 1.00 0.00 468 PRO A CA 7
ATOM 7831 C C . PRO A 1 77 ? 3.820 16.058 12.400 1.00 0.00 468 PRO A C 7
ATOM 7832 O O . PRO A 1 77 ? 4.964 15.704 12.114 1.00 0.00 468 PRO A O 7
ATOM 7843 N N . ALA A 1 78 ? 3.400 16.201 13.653 1.00 0.00 469 ALA A N 7
ATOM 7844 C CA . ALA A 1 78 ? 4.278 15.943 14.787 1.00 0.00 469 ALA A CA 7
ATOM 7845 C C . ALA A 1 78 ? 4.049 14.545 15.352 1.00 0.00 469 ALA A C 7
ATOM 7846 O O . ALA A 1 78 ? 4.390 14.321 16.533 1.00 0.00 469 ALA A O 7
ATOM 7855 N N . VAL A 1 8 ? 7.399 -15.632 23.474 1.00 0.00 399 VAL A N 8
ATOM 7856 C CA . VAL A 1 8 ? 8.733 -15.562 22.826 1.00 0.00 399 VAL A CA 8
ATOM 7857 C C . VAL A 1 8 ? 8.847 -14.331 21.932 1.00 0.00 399 VAL A C 8
ATOM 7858 O O . VAL A 1 8 ? 9.933 -13.778 21.757 1.00 0.00 399 VAL A O 8
ATOM 7871 N N . GLN A 1 9 ? 7.720 -13.907 21.372 1.00 0.00 400 GLN A N 8
ATOM 7872 C CA . GLN A 1 9 ? 7.694 -12.739 20.498 1.00 0.00 400 GLN A CA 8
ATOM 7873 C C . GLN A 1 9 ? 6.309 -12.101 20.484 1.00 0.00 400 GLN A C 8
ATOM 7874 O O . GLN A 1 9 ? 5.326 -12.737 20.106 1.00 0.00 400 GLN A O 8
ATOM 7888 N N . THR A 1 10 ? 6.240 -10.840 20.898 1.00 0.00 401 THR A N 8
ATOM 7889 C CA . THR A 1 10 ? 4.975 -10.117 20.934 1.00 0.00 401 THR A CA 8
ATOM 7890 C C . THR A 1 10 ? 4.382 -9.979 19.536 1.00 0.00 401 THR A C 8
ATOM 7891 O O . THR A 1 10 ? 5.086 -9.647 18.582 1.00 0.00 401 THR A O 8
ATOM 7902 N N . THR A 1 11 ? 3.084 -10.239 19.420 1.00 0.00 402 THR A N 8
ATOM 7903 C CA . THR A 1 11 ? 2.396 -10.145 18.140 1.00 0.00 402 THR A CA 8
ATOM 7904 C C . THR A 1 11 ? 1.169 -9.246 18.238 1.00 0.00 402 THR A C 8
ATOM 7905 O O . THR A 1 11 ? 0.176 -9.601 18.874 1.00 0.00 402 THR A O 8
ATOM 7916 N N . SER A 1 12 ? 1.244 -8.078 17.606 1.00 0.00 403 SER A N 8
ATOM 7917 C CA . SER A 1 12 ? 0.139 -7.127 17.623 1.00 0.00 403 SER A CA 8
ATOM 7918 C C . SER A 1 12 ? -0.461 -6.966 16.229 1.00 0.00 403 SER A C 8
ATOM 7919 O O . SER A 1 12 ? 0.077 -7.478 15.249 1.00 0.00 403 SER A O 8
ATOM 7927 N N . GLU A 1 13 ? -1.577 -6.249 16.152 1.00 0.00 404 GLU A N 8
ATOM 7928 C CA . GLU A 1 13 ? -2.252 -6.020 14.880 1.00 0.00 404 GLU A CA 8
ATOM 7929 C C . GLU A 1 13 ? -1.916 -4.636 14.330 1.00 0.00 404 GLU A C 8
ATOM 7930 O O . GLU A 1 13 ? -1.257 -3.836 14.994 1.00 0.00 404 GLU A O 8
ATOM 7942 N N . VAL A 1 14 ? -2.375 -4.363 13.113 1.00 0.00 405 VAL A N 8
ATOM 7943 C CA . VAL A 1 14 ? -2.124 -3.078 12.473 1.00 0.00 405 VAL A CA 8
ATOM 7944 C C . VAL A 1 14 ? -3.203 -2.062 12.837 1.00 0.00 405 VAL A C 8
ATOM 7945 O O . VAL A 1 14 ? -4.395 -2.327 12.686 1.00 0.00 405 VAL A O 8
ATOM 7958 N N . ASP A 1 15 ? -2.776 -0.898 13.316 1.00 0.00 406 ASP A N 8
ATOM 7959 C CA . ASP A 1 15 ? -3.705 0.158 13.701 1.00 0.00 406 ASP A CA 8
ATOM 7960 C C . ASP A 1 15 ? -3.331 1.481 13.041 1.00 0.00 406 ASP A C 8
ATOM 7961 O O . ASP A 1 15 ? -2.217 1.642 12.541 1.00 0.00 406 ASP A O 8
ATOM 7970 N N . LEU A 1 16 ? -4.267 2.423 13.042 1.00 0.00 407 LEU A N 8
ATOM 7971 C CA . LEU A 1 16 ? -4.036 3.733 12.443 1.00 0.00 407 LEU A CA 8
ATOM 7972 C C . LEU A 1 16 ? -3.593 4.742 13.496 1.00 0.00 407 LEU A C 8
ATOM 7973 O O . LEU A 1 16 ? -4.412 5.471 14.056 1.00 0.00 407 LEU A O 8
ATOM 7989 N N . LEU A 1 17 ? -2.291 4.779 13.762 1.00 0.00 408 LEU A N 8
ATOM 7990 C CA . LEU A 1 17 ? -1.739 5.699 14.749 1.00 0.00 408 LEU A CA 8
ATOM 7991 C C . LEU A 1 17 ? -1.129 6.922 14.072 1.00 0.00 408 LEU A C 8
ATOM 7992 O O . LEU A 1 17 ? -1.168 7.052 12.849 1.00 0.00 408 LEU A O 8
ATOM 8008 N N . ASP A 1 18 ? -0.563 7.817 14.878 1.00 0.00 409 ASP A N 8
ATOM 8009 C CA . ASP A 1 18 ? 0.056 9.030 14.357 1.00 0.00 409 ASP A CA 8
ATOM 8010 C C . ASP A 1 18 ? 1.565 8.851 14.215 1.00 0.00 409 ASP A C 8
ATOM 8011 O O . ASP A 1 18 ? 2.330 9.227 15.103 1.00 0.00 409 ASP A O 8
ATOM 8020 N N . ASP A 1 19 ? 1.985 8.275 13.094 1.00 0.00 410 ASP A N 8
ATOM 8021 C CA . ASP A 1 19 ? 3.402 8.047 12.837 1.00 0.00 410 ASP A CA 8
ATOM 8022 C C . ASP A 1 19 ? 3.817 8.652 11.499 1.00 0.00 410 ASP A C 8
ATOM 8023 O O . ASP A 1 19 ? 4.819 9.362 11.412 1.00 0.00 410 ASP A O 8
ATOM 8032 N N . GLY A 1 20 ? 3.040 8.366 10.459 1.00 0.00 411 GLY A N 8
ATOM 8033 C CA . GLY A 1 20 ? 3.342 8.890 9.141 1.00 0.00 411 GLY A CA 8
ATOM 8034 C C . GLY A 1 20 ? 2.315 9.899 8.667 1.00 0.00 411 GLY A C 8
ATOM 8035 O O . GLY A 1 20 ? 2.533 11.108 8.758 1.00 0.00 411 GLY A O 8
ATOM 8039 N N . TYR A 1 21 ? 1.190 9.403 8.162 1.00 0.00 412 TYR A N 8
ATOM 8040 C CA . TYR A 1 21 ? 0.125 10.268 7.672 1.00 0.00 412 TYR A CA 8
ATOM 8041 C C . TYR A 1 21 ? -1.218 9.873 8.279 1.00 0.00 412 TYR A C 8
ATOM 8042 O O . TYR A 1 21 ? -1.305 8.915 9.048 1.00 0.00 412 TYR A O 8
ATOM 8060 N N . ARG A 1 22 ? -2.262 10.616 7.929 1.00 0.00 413 ARG A N 8
ATOM 8061 C CA . ARG A 1 22 ? -3.601 10.342 8.438 1.00 0.00 413 ARG A CA 8
ATOM 8062 C C . ARG A 1 22 ? -4.336 9.356 7.535 1.00 0.00 413 ARG A C 8
ATOM 8063 O O . ARG A 1 22 ? -5.089 9.755 6.648 1.00 0.00 413 ARG A O 8
ATOM 8084 N N . TRP A 1 23 ? -4.109 8.067 7.768 1.00 0.00 414 TRP A N 8
ATOM 8085 C CA . TRP A 1 23 ? -4.750 7.025 6.974 1.00 0.00 414 TRP A CA 8
ATOM 8086 C C . TRP A 1 23 ? -6.026 6.532 7.653 1.00 0.00 414 TRP A C 8
ATOM 8087 O O . TRP A 1 23 ? -6.291 6.859 8.810 1.00 0.00 414 TRP A O 8
ATOM 8108 N N . ARG A 1 24 ? -6.809 5.743 6.925 1.00 0.00 415 ARG A N 8
ATOM 8109 C CA . ARG A 1 24 ? -8.056 5.205 7.456 1.00 0.00 415 ARG A CA 8
ATOM 8110 C C . ARG A 1 24 ? -8.539 4.026 6.617 1.00 0.00 415 ARG A C 8
ATOM 8111 O O . ARG A 1 24 ? -8.267 3.951 5.418 1.00 0.00 415 ARG A O 8
ATOM 8132 N N . LYS A 1 25 ? -9.257 3.107 7.254 1.00 0.00 416 LYS A N 8
ATOM 8133 C CA . LYS A 1 25 ? -9.777 1.932 6.565 1.00 0.00 416 LYS A CA 8
ATOM 8134 C C . LYS A 1 25 ? -11.213 2.164 6.104 1.00 0.00 416 LYS A C 8
ATOM 8135 O O . LYS A 1 25 ? -12.058 2.622 6.875 1.00 0.00 416 LYS A O 8
ATOM 8154 N N . TYR A 1 26 ? -11.483 1.843 4.841 1.00 0.00 417 TYR A N 8
ATOM 8155 C CA . TYR A 1 26 ? -12.817 2.016 4.278 1.00 0.00 417 TYR A CA 8
ATOM 8156 C C . TYR A 1 26 ? -13.452 0.667 3.960 1.00 0.00 417 TYR A C 8
ATOM 8157 O O . TYR A 1 26 ? -14.661 0.487 4.110 1.00 0.00 417 TYR A O 8
ATOM 8175 N N . GLY A 1 27 ? -12.629 -0.279 3.518 1.00 0.00 418 GLY A N 8
ATOM 8176 C CA . GLY A 1 27 ? -13.128 -1.601 3.185 1.00 0.00 418 GLY A CA 8
ATOM 8177 C C . GLY A 1 27 ? -12.050 -2.663 3.253 1.00 0.00 418 GLY A C 8
ATOM 8178 O O . GLY A 1 27 ? -10.907 -2.375 3.609 1.00 0.00 418 GLY A O 8
ATOM 8182 N N . GLN A 1 28 ? -12.412 -3.894 2.909 1.00 0.00 419 GLN A N 8
ATOM 8183 C CA . GLN A 1 28 ? -11.467 -5.005 2.932 1.00 0.00 419 GLN A CA 8
ATOM 8184 C C . GLN A 1 28 ? -11.952 -6.151 2.051 1.00 0.00 419 GLN A C 8
ATOM 8185 O O . GLN A 1 28 ? -13.152 -6.404 1.950 1.00 0.00 419 GLN A O 8
ATOM 8199 N N . LYS A 1 29 ? -11.010 -6.841 1.416 1.00 0.00 420 LYS A N 8
ATOM 8200 C CA . LYS A 1 29 ? -11.341 -7.961 0.542 1.00 0.00 420 LYS A CA 8
ATOM 8201 C C . LYS A 1 29 ? -10.748 -9.262 1.077 1.00 0.00 420 LYS A C 8
ATOM 8202 O O . LYS A 1 29 ? -10.126 -9.281 2.139 1.00 0.00 420 LYS A O 8
ATOM 8221 N N . VAL A 1 30 ? -10.946 -10.345 0.334 1.00 0.00 421 VAL A N 8
ATOM 8222 C CA . VAL A 1 30 ? -10.431 -11.649 0.733 1.00 0.00 421 VAL A CA 8
ATOM 8223 C C . VAL A 1 30 ? -9.778 -12.366 -0.446 1.00 0.00 421 VAL A C 8
ATOM 8224 O O . VAL A 1 30 ? -10.093 -12.088 -1.604 1.00 0.00 421 VAL A O 8
ATOM 8237 N N . VAL A 1 31 ? -8.870 -13.288 -0.143 1.00 0.00 422 VAL A N 8
ATOM 8238 C CA . VAL A 1 31 ? -8.174 -14.044 -1.178 1.00 0.00 422 VAL A CA 8
ATOM 8239 C C . VAL A 1 31 ? -7.980 -15.497 -0.761 1.00 0.00 422 VAL A C 8
ATOM 8240 O O . VAL A 1 31 ? -7.676 -15.786 0.397 1.00 0.00 422 VAL A O 8
ATOM 8253 N N . LYS A 1 32 ? -8.158 -16.410 -1.711 1.00 0.00 423 LYS A N 8
ATOM 8254 C CA . LYS A 1 32 ? -8.000 -17.834 -1.442 1.00 0.00 423 LYS A CA 8
ATOM 8255 C C . LYS A 1 32 ? -6.528 -18.199 -1.288 1.00 0.00 423 LYS A C 8
ATOM 8256 O O . LYS A 1 32 ? -5.693 -17.802 -2.100 1.00 0.00 423 LYS A O 8
ATOM 8275 N N . GLY A 1 33 ? -6.217 -18.955 -0.241 1.00 0.00 424 GLY A N 8
ATOM 8276 C CA . GLY A 1 33 ? -4.843 -19.359 0.000 1.00 0.00 424 GLY A CA 8
ATOM 8277 C C . GLY A 1 33 ? -4.130 -18.443 0.977 1.00 0.00 424 GLY A C 8
ATOM 8278 O O . GLY A 1 33 ? -3.146 -18.838 1.601 1.00 0.00 424 GLY A O 8
ATOM 8282 N N . ASN A 1 34 ? -4.626 -17.217 1.110 1.00 0.00 425 ASN A N 8
ATOM 8283 C CA . ASN A 1 34 ? -4.028 -16.244 2.017 1.00 0.00 425 ASN A CA 8
ATOM 8284 C C . ASN A 1 34 ? -4.895 -16.060 3.264 1.00 0.00 425 ASN A C 8
ATOM 8285 O O . ASN A 1 34 ? -5.904 -15.356 3.227 1.00 0.00 425 ASN A O 8
ATOM 8296 N N . PRO A 1 35 ? -4.511 -16.691 4.388 1.00 0.00 426 PRO A N 8
ATOM 8297 C CA . PRO A 1 35 ? -5.261 -16.588 5.644 1.00 0.00 426 PRO A CA 8
ATOM 8298 C C . PRO A 1 35 ? -5.572 -15.143 6.022 1.00 0.00 426 PRO A C 8
ATOM 8299 O O . PRO A 1 35 ? -6.563 -14.866 6.695 1.00 0.00 426 PRO A O 8
ATOM 8310 N N . TYR A 1 36 ? -4.716 -14.226 5.582 1.00 0.00 427 TYR A N 8
ATOM 8311 C CA . TYR A 1 36 ? -4.900 -12.809 5.874 1.00 0.00 427 TYR A CA 8
ATOM 8312 C C . TYR A 1 36 ? -5.719 -12.130 4.775 1.00 0.00 427 TYR A C 8
ATOM 8313 O O . TYR A 1 36 ? -5.437 -12.300 3.588 1.00 0.00 427 TYR A O 8
ATOM 8331 N N . PRO A 1 37 ? -6.746 -11.347 5.154 1.00 0.00 428 PRO A N 8
ATOM 8332 C CA . PRO A 1 37 ? -7.598 -10.646 4.191 1.00 0.00 428 PRO A CA 8
ATOM 8333 C C . PRO A 1 37 ? -6.900 -9.444 3.565 1.00 0.00 428 PRO A C 8
ATOM 8334 O O . PRO A 1 37 ? -5.865 -8.991 4.054 1.00 0.00 428 PRO A O 8
ATOM 8345 N N . ARG A 1 38 ? -7.475 -8.929 2.483 1.00 0.00 429 ARG A N 8
ATOM 8346 C CA . ARG A 1 38 ? -6.907 -7.778 1.792 1.00 0.00 429 ARG A CA 8
ATOM 8347 C C . ARG A 1 38 ? -7.423 -6.474 2.394 1.00 0.00 429 ARG A C 8
ATOM 8348 O O . ARG A 1 38 ? -8.595 -6.128 2.242 1.00 0.00 429 ARG A O 8
ATOM 8369 N N . SER A 1 39 ? -6.539 -5.756 3.082 1.00 0.00 430 SER A N 8
ATOM 8370 C CA . SER A 1 39 ? -6.905 -4.491 3.708 1.00 0.00 430 SER A CA 8
ATOM 8371 C C . SER A 1 39 ? -6.611 -3.316 2.779 1.00 0.00 430 SER A C 8
ATOM 8372 O O . SER A 1 39 ? -5.675 -3.364 1.981 1.00 0.00 430 SER A O 8
ATOM 8380 N N . TYR A 1 40 ? -7.417 -2.266 2.888 1.00 0.00 431 TYR A N 8
ATOM 8381 C CA . TYR A 1 40 ? -7.244 -1.081 2.057 1.00 0.00 431 TYR A CA 8
ATOM 8382 C C . TYR A 1 40 ? -7.417 0.193 2.878 1.00 0.00 431 TYR A C 8
ATOM 8383 O O . TYR A 1 40 ? -8.440 0.383 3.539 1.00 0.00 431 TYR A O 8
ATOM 8401 N N . TYR A 1 41 ? -6.414 1.063 2.833 1.00 0.00 432 TYR A N 8
ATOM 8402 C CA . TYR A 1 41 ? -6.456 2.320 3.571 1.00 0.00 432 TYR A CA 8
ATOM 8403 C C . TYR A 1 41 ? -6.375 3.511 2.621 1.00 0.00 432 TYR A C 8
ATOM 8404 O O . TYR A 1 41 ? -6.238 3.341 1.411 1.00 0.00 432 TYR A O 8
ATOM 8422 N N . LYS A 1 42 ? -6.461 4.715 3.178 1.00 0.00 433 LYS A N 8
ATOM 8423 C CA . LYS A 1 42 ? -6.398 5.932 2.375 1.00 0.00 433 LYS A CA 8
ATOM 8424 C C . LYS A 1 42 ? -6.147 7.153 3.252 1.00 0.00 433 LYS A C 8
ATOM 8425 O O . LYS A 1 42 ? -6.765 7.315 4.303 1.00 0.00 433 LYS A O 8
ATOM 8444 N N . CYS A 1 43 ? -5.235 8.015 2.810 1.00 0.00 434 CYS A N 8
ATOM 8445 C CA . CYS A 1 43 ? -4.901 9.226 3.552 1.00 0.00 434 CYS A CA 8
ATOM 8446 C C . CYS A 1 43 ? -6.045 10.233 3.483 1.00 0.00 434 CYS A C 8
ATOM 8447 O O . CYS A 1 43 ? -6.165 10.986 2.513 1.00 0.00 434 CYS A O 8
ATOM 8454 N N . THR A 1 44 ? -6.885 10.238 4.513 1.00 0.00 435 THR A N 8
ATOM 8455 C CA . THR A 1 44 ? -8.024 11.148 4.570 1.00 0.00 435 THR A CA 8
ATOM 8456 C C . THR A 1 44 ? -7.658 12.452 5.274 1.00 0.00 435 THR A C 8
ATOM 8457 O O . THR A 1 44 ? -8.135 12.733 6.375 1.00 0.00 435 THR A O 8
ATOM 8468 N N . THR A 1 45 ? -6.810 13.245 4.631 1.00 0.00 436 THR A N 8
ATOM 8469 C CA . THR A 1 45 ? -6.379 14.521 5.191 1.00 0.00 436 THR A CA 8
ATOM 8470 C C . THR A 1 45 ? -7.158 15.678 4.567 1.00 0.00 436 THR A C 8
ATOM 8471 O O . THR A 1 45 ? -7.631 15.575 3.435 1.00 0.00 436 THR A O 8
ATOM 8482 N N . PRO A 1 46 ? -7.299 16.800 5.294 1.00 0.00 437 PRO A N 8
ATOM 8483 C CA . PRO A 1 46 ? -8.022 17.975 4.801 1.00 0.00 437 PRO A CA 8
ATOM 8484 C C . PRO A 1 46 ? -7.489 18.453 3.454 1.00 0.00 437 PRO A C 8
ATOM 8485 O O . PRO A 1 46 ? -6.547 19.243 3.393 1.00 0.00 437 PRO A O 8
ATOM 8496 N N . GLY A 1 47 ? -8.095 17.964 2.379 1.00 0.00 438 GLY A N 8
ATOM 8497 C CA . GLY A 1 47 ? -7.668 18.346 1.046 1.00 0.00 438 GLY A CA 8
ATOM 8498 C C . GLY A 1 47 ? -6.904 17.239 0.344 1.00 0.00 438 GLY A C 8
ATOM 8499 O O . GLY A 1 47 ? -6.862 17.185 -0.884 1.00 0.00 438 GLY A O 8
ATOM 8503 N N . CYS A 1 48 ? -6.298 16.353 1.130 1.00 0.00 439 CYS A N 8
ATOM 8504 C CA . CYS A 1 48 ? -5.531 15.241 0.580 1.00 0.00 439 CYS A CA 8
ATOM 8505 C C . CYS A 1 48 ? -6.355 13.956 0.590 1.00 0.00 439 CYS A C 8
ATOM 8506 O O . CYS A 1 48 ? -6.762 13.475 1.648 1.00 0.00 439 CYS A O 8
ATOM 8513 N N . GLY A 1 49 ? -6.594 13.406 -0.595 1.00 0.00 440 GLY A N 8
ATOM 8514 C CA . GLY A 1 49 ? -7.366 12.181 -0.706 1.00 0.00 440 GLY A CA 8
ATOM 8515 C C . GLY A 1 49 ? -6.579 11.062 -1.360 1.00 0.00 440 GLY A C 8
ATOM 8516 O O . GLY A 1 49 ? -6.933 10.600 -2.444 1.00 0.00 440 GLY A O 8
ATOM 8520 N N . VAL A 1 50 ? -5.508 10.627 -0.702 1.00 0.00 441 VAL A N 8
ATOM 8521 C CA . VAL A 1 50 ? -4.670 9.558 -1.230 1.00 0.00 441 VAL A CA 8
ATOM 8522 C C . VAL A 1 50 ? -5.197 8.189 -0.816 1.00 0.00 441 VAL A C 8
ATOM 8523 O O . VAL A 1 50 ? -5.884 8.058 0.198 1.00 0.00 441 VAL A O 8
ATOM 8536 N N . ARG A 1 51 ? -4.874 7.172 -1.607 1.00 0.00 442 ARG A N 8
ATOM 8537 C CA . ARG A 1 51 ? -5.314 5.810 -1.325 1.00 0.00 442 ARG A CA 8
ATOM 8538 C C . ARG A 1 51 ? -4.159 4.825 -1.463 1.00 0.00 442 ARG A C 8
ATOM 8539 O O . ARG A 1 51 ? -3.312 4.964 -2.344 1.00 0.00 442 ARG A O 8
ATOM 8560 N N . LYS A 1 52 ? -4.130 3.827 -0.584 1.00 0.00 443 LYS A N 8
ATOM 8561 C CA . LYS A 1 52 ? -3.078 2.817 -0.607 1.00 0.00 443 LYS A CA 8
ATOM 8562 C C . LYS A 1 52 ? -3.639 1.437 -0.279 1.00 0.00 443 LYS A C 8
ATOM 8563 O O . LYS A 1 52 ? -4.709 1.317 0.317 1.00 0.00 443 LYS A O 8
ATOM 8582 N N . HIS A 1 53 ? -2.909 0.399 -0.673 1.00 0.00 444 HIS A N 8
ATOM 8583 C CA . HIS A 1 53 ? -3.334 -0.974 -0.420 1.00 0.00 444 HIS A CA 8
ATOM 8584 C C . HIS A 1 53 ? -2.241 -1.756 0.301 1.00 0.00 444 HIS A C 8
ATOM 8585 O O . HIS A 1 53 ? -1.054 -1.586 0.022 1.00 0.00 444 HIS A O 8
ATOM 8600 N N . VAL A 1 54 ? -2.649 -2.614 1.231 1.00 0.00 445 VAL A N 8
ATOM 8601 C CA . VAL A 1 54 ? -1.705 -3.422 1.993 1.00 0.00 445 VAL A CA 8
ATOM 8602 C C . VAL A 1 54 ? -1.977 -4.910 1.804 1.00 0.00 445 VAL A C 8
ATOM 8603 O O . VAL A 1 54 ? -2.881 -5.470 2.424 1.00 0.00 445 VAL A O 8
ATOM 8616 N N . GLU A 1 55 ? -1.189 -5.545 0.942 1.00 0.00 446 GLU A N 8
ATOM 8617 C CA . GLU A 1 55 ? -1.345 -6.969 0.671 1.00 0.00 446 GLU A CA 8
ATOM 8618 C C . GLU A 1 55 ? -0.384 -7.794 1.522 1.00 0.00 446 GLU A C 8
ATOM 8619 O O . GLU A 1 55 ? 0.832 -7.637 1.429 1.00 0.00 446 GLU A O 8
ATOM 8631 N N . ARG A 1 56 ? -0.938 -8.671 2.352 1.00 0.00 447 ARG A N 8
ATOM 8632 C CA . ARG A 1 56 ? -0.130 -9.520 3.219 1.00 0.00 447 ARG A CA 8
ATOM 8633 C C . ARG A 1 56 ? 0.145 -10.867 2.561 1.00 0.00 447 ARG A C 8
ATOM 8634 O O . ARG A 1 56 ? -0.653 -11.798 2.673 1.00 0.00 447 ARG A O 8
ATOM 8655 N N . ALA A 1 57 ? 1.280 -10.964 1.875 1.00 0.00 448 ALA A N 8
ATOM 8656 C CA . ALA A 1 57 ? 1.660 -12.198 1.200 1.00 0.00 448 ALA A CA 8
ATOM 8657 C C . ALA A 1 57 ? 1.928 -13.314 2.205 1.00 0.00 448 ALA A C 8
ATOM 8658 O O . ALA A 1 57 ? 2.899 -13.265 2.959 1.00 0.00 448 ALA A O 8
ATOM 8665 N N . ALA A 1 58 ? 1.057 -14.318 2.211 1.00 0.00 449 ALA A N 8
ATOM 8666 C CA . ALA A 1 58 ? 1.197 -15.447 3.122 1.00 0.00 449 ALA A CA 8
ATOM 8667 C C . ALA A 1 58 ? 2.095 -16.531 2.532 1.00 0.00 449 ALA A C 8
ATOM 8668 O O . ALA A 1 58 ? 2.664 -17.343 3.261 1.00 0.00 449 ALA A O 8
ATOM 8675 N N . THR A 1 59 ? 2.218 -16.539 1.207 1.00 0.00 450 THR A N 8
ATOM 8676 C CA . THR A 1 59 ? 3.047 -17.526 0.520 1.00 0.00 450 THR A CA 8
ATOM 8677 C C . THR A 1 59 ? 4.458 -17.563 1.099 1.00 0.00 450 THR A C 8
ATOM 8678 O O . THR A 1 59 ? 5.033 -18.634 1.294 1.00 0.00 450 THR A O 8
ATOM 8689 N N . ASP A 1 60 ? 5.012 -16.385 1.371 1.00 0.00 451 ASP A N 8
ATOM 8690 C CA . ASP A 1 60 ? 6.355 -16.284 1.927 1.00 0.00 451 ASP A CA 8
ATOM 8691 C C . ASP A 1 60 ? 6.306 -16.222 3.454 1.00 0.00 451 ASP A C 8
ATOM 8692 O O . ASP A 1 60 ? 5.259 -15.947 4.038 1.00 0.00 451 ASP A O 8
ATOM 8701 N N . PRO A 1 61 ? 7.446 -16.480 4.120 1.00 0.00 452 PRO A N 8
ATOM 8702 C CA . PRO A 1 61 ? 7.525 -16.452 5.584 1.00 0.00 452 PRO A CA 8
ATOM 8703 C C . PRO A 1 61 ? 6.968 -15.159 6.170 1.00 0.00 452 PRO A C 8
ATOM 8704 O O . PRO A 1 61 ? 6.461 -15.140 7.291 1.00 0.00 452 PRO A O 8
ATOM 8715 N N . LYS A 1 62 ? 7.066 -14.078 5.403 1.00 0.00 453 LYS A N 8
ATOM 8716 C CA . LYS A 1 62 ? 6.572 -12.779 5.843 1.00 0.00 453 LYS A CA 8
ATOM 8717 C C . LYS A 1 62 ? 6.736 -11.733 4.744 1.00 0.00 453 LYS A C 8
ATOM 8718 O O . LYS A 1 62 ? 7.694 -10.960 4.745 1.00 0.00 453 LYS A O 8
ATOM 8737 N N . ALA A 1 63 ? 5.795 -11.716 3.804 1.00 0.00 454 ALA A N 8
ATOM 8738 C CA . ALA A 1 63 ? 5.835 -10.767 2.698 1.00 0.00 454 ALA A CA 8
ATOM 8739 C C . ALA A 1 63 ? 4.680 -9.777 2.783 1.00 0.00 454 ALA A C 8
ATOM 8740 O O . ALA A 1 63 ? 3.520 -10.171 2.910 1.00 0.00 454 ALA A O 8
ATOM 8747 N N . VAL A 1 64 ? 5.003 -8.490 2.709 1.00 0.00 455 VAL A N 8
ATOM 8748 C CA . VAL A 1 64 ? 3.990 -7.442 2.777 1.00 0.00 455 VAL A CA 8
ATOM 8749 C C . VAL A 1 64 ? 4.194 -6.410 1.674 1.00 0.00 455 VAL A C 8
ATOM 8750 O O . VAL A 1 64 ? 4.986 -5.478 1.820 1.00 0.00 455 VAL A O 8
ATOM 8763 N N . VAL A 1 65 ? 3.474 -6.582 0.569 1.00 0.00 456 VAL A N 8
ATOM 8764 C CA . VAL A 1 65 ? 3.575 -5.664 -0.559 1.00 0.00 456 VAL A CA 8
ATOM 8765 C C . VAL A 1 65 ? 2.582 -4.514 -0.423 1.00 0.00 456 VAL A C 8
ATOM 8766 O O . VAL A 1 65 ? 1.411 -4.727 -0.105 1.00 0.00 456 VAL A O 8
ATOM 8779 N N . THR A 1 66 ? 3.057 -3.297 -0.666 1.00 0.00 457 THR A N 8
ATOM 8780 C CA . THR A 1 66 ? 2.210 -2.114 -0.570 1.00 0.00 457 THR A CA 8
ATOM 8781 C C . THR A 1 66 ? 2.032 -1.454 -1.933 1.00 0.00 457 THR A C 8
ATOM 8782 O O . THR A 1 66 ? 2.855 -1.631 -2.831 1.00 0.00 457 THR A O 8
ATOM 8793 N N . THR A 1 67 ? 0.953 -0.694 -2.081 1.00 0.00 458 THR A N 8
ATOM 8794 C CA . THR A 1 67 ? 0.667 -0.008 -3.336 1.00 0.00 458 THR A CA 8
ATOM 8795 C C . THR A 1 67 ? 0.111 1.389 -3.084 1.00 0.00 458 THR A C 8
ATOM 8796 O O . THR A 1 67 ? -1.024 1.545 -2.633 1.00 0.00 458 THR A O 8
ATOM 8807 N N . TYR A 1 68 ? 0.918 2.403 -3.378 1.00 0.00 459 TYR A N 8
ATOM 8808 C CA . TYR A 1 68 ? 0.506 3.788 -3.185 1.00 0.00 459 TYR A CA 8
ATOM 8809 C C . TYR A 1 68 ? -0.181 4.331 -4.432 1.00 0.00 459 TYR A C 8
ATOM 8810 O O . TYR A 1 68 ? 0.162 3.960 -5.554 1.00 0.00 459 TYR A O 8
ATOM 8828 N N . GLU A 1 69 ? -1.154 5.214 -4.230 1.00 0.00 460 GLU A N 8
ATOM 8829 C CA . GLU A 1 69 ? -1.890 5.810 -5.339 1.00 0.00 460 GLU A CA 8
ATOM 8830 C C . GLU A 1 69 ? -2.140 7.294 -5.093 1.00 0.00 460 GLU A C 8
ATOM 8831 O O . GLU A 1 69 ? -3.143 7.673 -4.488 1.00 0.00 460 GLU A O 8
ATOM 8843 N N . GLY A 1 70 ? -1.219 8.130 -5.565 1.00 0.00 461 GLY A N 8
ATOM 8844 C CA . GLY A 1 70 ? -1.358 9.563 -5.385 1.00 0.00 461 GLY A CA 8
ATOM 8845 C C . GLY A 1 70 ? -0.126 10.193 -4.767 1.00 0.00 461 GLY A C 8
ATOM 8846 O O . GLY A 1 70 ? 0.876 9.514 -4.534 1.00 0.00 461 GLY A O 8
ATOM 8850 N N . LYS A 1 71 ? -0.199 11.492 -4.498 1.00 0.00 462 LYS A N 8
ATOM 8851 C CA . LYS A 1 71 ? 0.919 12.212 -3.901 1.00 0.00 462 LYS A CA 8
ATOM 8852 C C . LYS A 1 71 ? 0.440 13.124 -2.776 1.00 0.00 462 LYS A C 8
ATOM 8853 O O . LYS A 1 71 ? -0.637 13.714 -2.859 1.00 0.00 462 LYS A O 8
ATOM 8872 N N . HIS A 1 72 ? 1.246 13.233 -1.726 1.00 0.00 463 HIS A N 8
ATOM 8873 C CA . HIS A 1 72 ? 0.904 14.073 -0.583 1.00 0.00 463 HIS A CA 8
ATOM 8874 C C . HIS A 1 72 ? 1.306 15.523 -0.832 1.00 0.00 463 HIS A C 8
ATOM 8875 O O . HIS A 1 72 ? 2.373 15.795 -1.383 1.00 0.00 463 HIS A O 8
ATOM 8889 N N . ASN A 1 73 ? 0.446 16.447 -0.422 1.00 0.00 464 ASN A N 8
ATOM 8890 C CA . ASN A 1 73 ? 0.711 17.870 -0.599 1.00 0.00 464 ASN A CA 8
ATOM 8891 C C . ASN A 1 73 ? 0.228 18.666 0.609 1.00 0.00 464 ASN A C 8
ATOM 8892 O O . ASN A 1 73 ? -0.306 19.767 0.468 1.00 0.00 464 ASN A O 8
ATOM 8903 N N . HIS A 1 74 ? 0.417 18.101 1.796 1.00 0.00 465 HIS A N 8
ATOM 8904 C CA . HIS A 1 74 ? 0.001 18.756 3.031 1.00 0.00 465 HIS A CA 8
ATOM 8905 C C . HIS A 1 74 ? 1.094 18.671 4.091 1.00 0.00 465 HIS A C 8
ATOM 8906 O O . HIS A 1 74 ? 2.068 17.934 3.934 1.00 0.00 465 HIS A O 8
ATOM 8920 N N . ASP A 1 75 ? 0.924 19.428 5.168 1.00 0.00 466 ASP A N 8
ATOM 8921 C CA . ASP A 1 75 ? 1.895 19.438 6.257 1.00 0.00 466 ASP A CA 8
ATOM 8922 C C . ASP A 1 75 ? 1.640 18.280 7.218 1.00 0.00 466 ASP A C 8
ATOM 8923 O O . ASP A 1 75 ? 0.539 17.733 7.268 1.00 0.00 466 ASP A O 8
ATOM 8932 N N . LEU A 1 76 ? 2.664 17.913 7.980 1.00 0.00 467 LEU A N 8
ATOM 8933 C CA . LEU A 1 76 ? 2.549 16.819 8.938 1.00 0.00 467 LEU A CA 8
ATOM 8934 C C . LEU A 1 76 ? 1.714 17.241 10.146 1.00 0.00 467 LEU A C 8
ATOM 8935 O O . LEU A 1 76 ? 1.860 18.355 10.650 1.00 0.00 467 LEU A O 8
ATOM 8951 N N . PRO A 1 77 ? 0.826 16.354 10.629 1.00 0.00 468 PRO A N 8
ATOM 8952 C CA . PRO A 1 77 ? -0.031 16.647 11.785 1.00 0.00 468 PRO A CA 8
ATOM 8953 C C . PRO A 1 77 ? 0.760 16.716 13.087 1.00 0.00 468 PRO A C 8
ATOM 8954 O O . PRO A 1 77 ? 1.879 16.209 13.173 1.00 0.00 468 PRO A O 8
ATOM 8965 N N . ALA A 1 78 ? 0.171 17.344 14.099 1.00 0.00 469 ALA A N 8
ATOM 8966 C CA . ALA A 1 78 ? 0.819 17.479 15.397 1.00 0.00 469 ALA A CA 8
ATOM 8967 C C . ALA A 1 78 ? -0.141 17.129 16.529 1.00 0.00 469 ALA A C 8
ATOM 8968 O O . ALA A 1 78 ? -1.062 17.933 16.791 1.00 0.00 469 ALA A O 8
ATOM 8977 N N . VAL A 1 8 ? -12.582 11.082 22.607 1.00 0.00 399 VAL A N 9
ATOM 8978 C CA . VAL A 1 8 ? -11.710 10.006 23.138 1.00 0.00 399 VAL A CA 9
ATOM 8979 C C . VAL A 1 8 ? -12.491 8.713 23.341 1.00 0.00 399 VAL A C 9
ATOM 8980 O O . VAL A 1 8 ? -13.098 8.500 24.389 1.00 0.00 399 VAL A O 9
ATOM 8993 N N . GLN A 1 9 ? -12.472 7.851 22.327 1.00 0.00 400 GLN A N 9
ATOM 8994 C CA . GLN A 1 9 ? -13.180 6.578 22.393 1.00 0.00 400 GLN A CA 9
ATOM 8995 C C . GLN A 1 9 ? -12.283 5.488 22.974 1.00 0.00 400 GLN A C 9
ATOM 8996 O O . GLN A 1 9 ? -11.059 5.554 22.862 1.00 0.00 400 GLN A O 9
ATOM 9010 N N . THR A 1 10 ? -12.900 4.489 23.594 1.00 0.00 401 THR A N 9
ATOM 9011 C CA . THR A 1 10 ? -12.158 3.386 24.192 1.00 0.00 401 THR A CA 9
ATOM 9012 C C . THR A 1 10 ? -12.201 2.147 23.304 1.00 0.00 401 THR A C 9
ATOM 9013 O O . THR A 1 10 ? -13.165 1.382 23.334 1.00 0.00 401 THR A O 9
ATOM 9024 N N . THR A 1 11 ? -11.150 1.957 22.512 1.00 0.00 402 THR A N 9
ATOM 9025 C CA . THR A 1 11 ? -11.067 0.810 21.615 1.00 0.00 402 THR A CA 9
ATOM 9026 C C . THR A 1 11 ? -10.023 -0.191 22.097 1.00 0.00 402 THR A C 9
ATOM 9027 O O . THR A 1 11 ? -8.859 0.159 22.297 1.00 0.00 402 THR A O 9
ATOM 9038 N N . SER A 1 12 ? -10.444 -1.437 22.283 1.00 0.00 403 SER A N 9
ATOM 9039 C CA . SER A 1 12 ? -9.544 -2.488 22.741 1.00 0.00 403 SER A CA 9
ATOM 9040 C C . SER A 1 12 ? -8.600 -2.919 21.626 1.00 0.00 403 SER A C 9
ATOM 9041 O O . SER A 1 12 ? -7.424 -3.195 21.863 1.00 0.00 403 SER A O 9
ATOM 9049 N N . GLU A 1 13 ? -9.123 -2.974 20.406 1.00 0.00 404 GLU A N 9
ATOM 9050 C CA . GLU A 1 13 ? -8.331 -3.371 19.250 1.00 0.00 404 GLU A CA 9
ATOM 9051 C C . GLU A 1 13 ? -7.875 -2.152 18.456 1.00 0.00 404 GLU A C 9
ATOM 9052 O O . GLU A 1 13 ? -8.695 -1.409 17.915 1.00 0.00 404 GLU A O 9
ATOM 9064 N N . VAL A 1 14 ? -6.563 -1.948 18.391 1.00 0.00 405 VAL A N 9
ATOM 9065 C CA . VAL A 1 14 ? -6.000 -0.817 17.664 1.00 0.00 405 VAL A CA 9
ATOM 9066 C C . VAL A 1 14 ? -5.548 -1.233 16.267 1.00 0.00 405 VAL A C 9
ATOM 9067 O O . VAL A 1 14 ? -4.599 -2.000 16.114 1.00 0.00 405 VAL A O 9
ATOM 9080 N N . ASP A 1 15 ? -6.235 -0.719 15.253 1.00 0.00 406 ASP A N 9
ATOM 9081 C CA . ASP A 1 15 ? -5.905 -1.036 13.868 1.00 0.00 406 ASP A CA 9
ATOM 9082 C C . ASP A 1 15 ? -4.911 -0.029 13.302 1.00 0.00 406 ASP A C 9
ATOM 9083 O O . ASP A 1 15 ? -3.739 -0.346 13.094 1.00 0.00 406 ASP A O 9
ATOM 9092 N N . LEU A 1 16 ? -5.389 1.182 13.058 1.00 0.00 407 LEU A N 9
ATOM 9093 C CA . LEU A 1 16 ? -4.547 2.244 12.516 1.00 0.00 407 LEU A CA 9
ATOM 9094 C C . LEU A 1 16 ? -3.876 3.031 13.637 1.00 0.00 407 LEU A C 9
ATOM 9095 O O . LEU A 1 16 ? -4.533 3.772 14.367 1.00 0.00 407 LEU A O 9
ATOM 9111 N N . LEU A 1 17 ? -2.563 2.865 13.766 1.00 0.00 408 LEU A N 9
ATOM 9112 C CA . LEU A 1 17 ? -1.804 3.560 14.799 1.00 0.00 408 LEU A CA 9
ATOM 9113 C C . LEU A 1 17 ? -1.286 4.900 14.284 1.00 0.00 408 LEU A C 9
ATOM 9114 O O . LEU A 1 17 ? -1.551 5.283 13.144 1.00 0.00 408 LEU A O 9
ATOM 9130 N N . ASP A 1 18 ? -0.546 5.608 15.132 1.00 0.00 409 ASP A N 9
ATOM 9131 C CA . ASP A 1 18 ? 0.009 6.904 14.764 1.00 0.00 409 ASP A CA 9
ATOM 9132 C C . ASP A 1 18 ? 1.415 6.751 14.193 1.00 0.00 409 ASP A C 9
ATOM 9133 O O . ASP A 1 18 ? 2.303 6.196 14.842 1.00 0.00 409 ASP A O 9
ATOM 9142 N N . ASP A 1 19 ? 1.612 7.247 12.976 1.00 0.00 410 ASP A N 9
ATOM 9143 C CA . ASP A 1 19 ? 2.911 7.166 12.318 1.00 0.00 410 ASP A CA 9
ATOM 9144 C C . ASP A 1 19 ? 3.333 8.530 11.779 1.00 0.00 410 ASP A C 9
ATOM 9145 O O . ASP A 1 19 ? 4.476 8.952 11.961 1.00 0.00 410 ASP A O 9
ATOM 9154 N N . GLY A 1 20 ? 2.406 9.212 11.117 1.00 0.00 411 GLY A N 9
ATOM 9155 C CA . GLY A 1 20 ? 2.702 10.520 10.562 1.00 0.00 411 GLY A CA 9
ATOM 9156 C C . GLY A 1 20 ? 1.516 11.125 9.839 1.00 0.00 411 GLY A C 9
ATOM 9157 O O . GLY A 1 20 ? 1.146 12.271 10.091 1.00 0.00 411 GLY A O 9
ATOM 9161 N N . TYR A 1 21 ? 0.920 10.352 8.935 1.00 0.00 412 TYR A N 9
ATOM 9162 C CA . TYR A 1 21 ? -0.231 10.821 8.173 1.00 0.00 412 TYR A CA 9
ATOM 9163 C C . TYR A 1 21 ? -1.520 10.193 8.694 1.00 0.00 412 TYR A C 9
ATOM 9164 O O . TYR A 1 21 ? -1.493 9.158 9.359 1.00 0.00 412 TYR A O 9
ATOM 9182 N N . ARG A 1 22 ? -2.647 10.827 8.387 1.00 0.00 413 ARG A N 9
ATOM 9183 C CA . ARG A 1 22 ? -3.947 10.332 8.825 1.00 0.00 413 ARG A CA 9
ATOM 9184 C C . ARG A 1 22 ? -4.571 9.430 7.766 1.00 0.00 413 ARG A C 9
ATOM 9185 O O . ARG A 1 22 ? -5.074 9.907 6.748 1.00 0.00 413 ARG A O 9
ATOM 9206 N N . TRP A 1 23 ? -4.536 8.124 8.011 1.00 0.00 414 TRP A N 9
ATOM 9207 C CA . TRP A 1 23 ? -5.097 7.155 7.078 1.00 0.00 414 TRP A CA 9
ATOM 9208 C C . TRP A 1 23 ? -6.437 6.631 7.583 1.00 0.00 414 TRP A C 9
ATOM 9209 O O . TRP A 1 23 ? -6.730 6.691 8.778 1.00 0.00 414 TRP A O 9
ATOM 9230 N N . ARG A 1 24 ? -7.251 6.116 6.666 1.00 0.00 415 ARG A N 9
ATOM 9231 C CA . ARG A 1 24 ? -8.561 5.583 7.019 1.00 0.00 415 ARG A CA 9
ATOM 9232 C C . ARG A 1 24 ? -8.939 4.420 6.105 1.00 0.00 415 ARG A C 9
ATOM 9233 O O . ARG A 1 24 ? -8.716 4.469 4.896 1.00 0.00 415 ARG A O 9
ATOM 9254 N N . LYS A 1 25 ? -9.513 3.375 6.693 1.00 0.00 416 LYS A N 9
ATOM 9255 C CA . LYS A 1 25 ? -9.923 2.201 5.933 1.00 0.00 416 LYS A CA 9
ATOM 9256 C C . LYS A 1 25 ? -11.292 2.416 5.295 1.00 0.00 416 LYS A C 9
ATOM 9257 O O . LYS A 1 25 ? -12.227 2.876 5.949 1.00 0.00 416 LYS A O 9
ATOM 9276 N N . TYR A 1 26 ? -11.401 2.079 4.014 1.00 0.00 417 TYR A N 9
ATOM 9277 C CA . TYR A 1 26 ? -12.657 2.234 3.288 1.00 0.00 417 TYR A CA 9
ATOM 9278 C C . TYR A 1 26 ? -13.229 0.875 2.897 1.00 0.00 417 TYR A C 9
ATOM 9279 O O . TYR A 1 26 ? -14.446 0.677 2.907 1.00 0.00 417 TYR A O 9
ATOM 9297 N N . GLY A 1 27 ? -12.347 -0.057 2.554 1.00 0.00 418 GLY A N 9
ATOM 9298 C CA . GLY A 1 27 ? -12.784 -1.386 2.164 1.00 0.00 418 GLY A CA 9
ATOM 9299 C C . GLY A 1 27 ? -11.679 -2.416 2.282 1.00 0.00 418 GLY A C 9
ATOM 9300 O O . GLY A 1 27 ? -10.498 -2.074 2.270 1.00 0.00 418 GLY A O 9
ATOM 9304 N N . GLN A 1 28 ? -12.065 -3.684 2.395 1.00 0.00 419 GLN A N 9
ATOM 9305 C CA . GLN A 1 28 ? -11.099 -4.768 2.515 1.00 0.00 419 GLN A CA 9
ATOM 9306 C C . GLN A 1 28 ? -11.595 -6.020 1.800 1.00 0.00 419 GLN A C 9
ATOM 9307 O O . GLN A 1 28 ? -12.796 -6.293 1.765 1.00 0.00 419 GLN A O 9
ATOM 9321 N N . LYS A 1 29 ? -10.666 -6.780 1.230 1.00 0.00 420 LYS A N 9
ATOM 9322 C CA . LYS A 1 29 ? -11.011 -8.004 0.515 1.00 0.00 420 LYS A CA 9
ATOM 9323 C C . LYS A 1 29 ? -10.591 -9.236 1.312 1.00 0.00 420 LYS A C 9
ATOM 9324 O O . LYS A 1 29 ? -9.716 -9.161 2.173 1.00 0.00 420 LYS A O 9
ATOM 9343 N N . VAL A 1 30 ? -11.225 -10.366 1.018 1.00 0.00 421 VAL A N 9
ATOM 9344 C CA . VAL A 1 30 ? -10.920 -11.614 1.706 1.00 0.00 421 VAL A CA 9
ATOM 9345 C C . VAL A 1 30 ? -10.545 -12.711 0.713 1.00 0.00 421 VAL A C 9
ATOM 9346 O O . VAL A 1 30 ? -11.171 -12.852 -0.336 1.00 0.00 421 VAL A O 9
ATOM 9359 N N . VAL A 1 31 ? -9.519 -13.485 1.054 1.00 0.00 422 VAL A N 9
ATOM 9360 C CA . VAL A 1 31 ? -9.062 -14.569 0.193 1.00 0.00 422 VAL A CA 9
ATOM 9361 C C . VAL A 1 31 ? -9.288 -15.926 0.851 1.00 0.00 422 VAL A C 9
ATOM 9362 O O . VAL A 1 31 ? -9.093 -16.082 2.057 1.00 0.00 422 VAL A O 9
ATOM 9375 N N . LYS A 1 32 ? -9.702 -16.903 0.053 1.00 0.00 423 LYS A N 9
ATOM 9376 C CA . LYS A 1 32 ? -9.957 -18.248 0.557 1.00 0.00 423 LYS A CA 9
ATOM 9377 C C . LYS A 1 32 ? -8.664 -19.053 0.638 1.00 0.00 423 LYS A C 9
ATOM 9378 O O . LYS A 1 32 ? -8.229 -19.646 -0.350 1.00 0.00 423 LYS A O 9
ATOM 9397 N N . GLY A 1 33 ? -8.056 -19.072 1.819 1.00 0.00 424 GLY A N 9
ATOM 9398 C CA . GLY A 1 33 ? -6.818 -19.807 2.005 1.00 0.00 424 GLY A CA 9
ATOM 9399 C C . GLY A 1 33 ? -5.753 -18.985 2.701 1.00 0.00 424 GLY A C 9
ATOM 9400 O O . GLY A 1 33 ? -4.969 -19.512 3.489 1.00 0.00 424 GLY A O 9
ATOM 9404 N N . ASN A 1 34 ? -5.723 -17.689 2.408 1.00 0.00 425 ASN A N 9
ATOM 9405 C CA . ASN A 1 34 ? -4.744 -16.791 3.011 1.00 0.00 425 ASN A CA 9
ATOM 9406 C C . ASN A 1 34 ? -5.140 -16.439 4.445 1.00 0.00 425 ASN A C 9
ATOM 9407 O O . ASN A 1 34 ? -6.221 -15.901 4.681 1.00 0.00 425 ASN A O 9
ATOM 9418 N N . PRO A 1 35 ? -4.267 -16.738 5.426 1.00 0.00 426 PRO A N 9
ATOM 9419 C CA . PRO A 1 35 ? -4.541 -16.445 6.838 1.00 0.00 426 PRO A CA 9
ATOM 9420 C C . PRO A 1 35 ? -4.462 -14.954 7.155 1.00 0.00 426 PRO A C 9
ATOM 9421 O O . PRO A 1 35 ? -4.899 -14.514 8.218 1.00 0.00 426 PRO A O 9
ATOM 9432 N N . TYR A 1 36 ? -3.902 -14.180 6.228 1.00 0.00 427 TYR A N 9
ATOM 9433 C CA . TYR A 1 36 ? -3.768 -12.739 6.416 1.00 0.00 427 TYR A CA 9
ATOM 9434 C C . TYR A 1 36 ? -4.657 -11.975 5.437 1.00 0.00 427 TYR A C 9
ATOM 9435 O O . TYR A 1 36 ? -4.235 -11.654 4.326 1.00 0.00 427 TYR A O 9
ATOM 9453 N N . PRO A 1 37 ? -5.905 -11.671 5.837 1.00 0.00 428 PRO A N 9
ATOM 9454 C CA . PRO A 1 37 ? -6.849 -10.940 4.985 1.00 0.00 428 PRO A CA 9
ATOM 9455 C C . PRO A 1 37 ? -6.253 -9.650 4.434 1.00 0.00 428 PRO A C 9
ATOM 9456 O O . PRO A 1 37 ? -5.383 -9.042 5.055 1.00 0.00 428 PRO A O 9
ATOM 9467 N N . ARG A 1 38 ? -6.729 -9.238 3.263 1.00 0.00 429 ARG A N 9
ATOM 9468 C CA . ARG A 1 38 ? -6.244 -8.019 2.627 1.00 0.00 429 ARG A CA 9
ATOM 9469 C C . ARG A 1 38 ? -7.007 -6.798 3.131 1.00 0.00 429 ARG A C 9
ATOM 9470 O O . ARG A 1 38 ? -8.153 -6.908 3.567 1.00 0.00 429 ARG A O 9
ATOM 9491 N N . SER A 1 39 ? -6.365 -5.637 3.067 1.00 0.00 430 SER A N 9
ATOM 9492 C CA . SER A 1 39 ? -6.983 -4.394 3.516 1.00 0.00 430 SER A CA 9
ATOM 9493 C C . SER A 1 39 ? -6.552 -3.224 2.638 1.00 0.00 430 SER A C 9
ATOM 9494 O O . SER A 1 39 ? -5.516 -3.281 1.976 1.00 0.00 430 SER A O 9
ATOM 9502 N N . TYR A 1 40 ? -7.354 -2.164 2.636 1.00 0.00 431 TYR A N 9
ATOM 9503 C CA . TYR A 1 40 ? -7.053 -0.982 1.837 1.00 0.00 431 TYR A CA 9
ATOM 9504 C C . TYR A 1 40 ? -7.335 0.295 2.622 1.00 0.00 431 TYR A C 9
ATOM 9505 O O . TYR A 1 40 ? -8.459 0.525 3.069 1.00 0.00 431 TYR A O 9
ATOM 9523 N N . TYR A 1 41 ? -6.308 1.124 2.782 1.00 0.00 432 TYR A N 9
ATOM 9524 C CA . TYR A 1 41 ? -6.446 2.382 3.508 1.00 0.00 432 TYR A CA 9
ATOM 9525 C C . TYR A 1 41 ? -6.303 3.568 2.561 1.00 0.00 432 TYR A C 9
ATOM 9526 O O . TYR A 1 41 ? -6.139 3.393 1.354 1.00 0.00 432 TYR A O 9
ATOM 9544 N N . LYS A 1 42 ? -6.367 4.775 3.113 1.00 0.00 433 LYS A N 9
ATOM 9545 C CA . LYS A 1 42 ? -6.245 5.986 2.310 1.00 0.00 433 LYS A CA 9
ATOM 9546 C C . LYS A 1 42 ? -6.101 7.221 3.195 1.00 0.00 433 LYS A C 9
ATOM 9547 O O . LYS A 1 42 ? -6.857 7.407 4.148 1.00 0.00 433 LYS A O 9
ATOM 9566 N N . CYS A 1 43 ? -5.128 8.065 2.866 1.00 0.00 434 CYS A N 9
ATOM 9567 C CA . CYS A 1 43 ? -4.885 9.286 3.624 1.00 0.00 434 CYS A CA 9
ATOM 9568 C C . CYS A 1 43 ? -6.010 10.291 3.397 1.00 0.00 434 CYS A C 9
ATOM 9569 O O . CYS A 1 43 ? -6.068 10.950 2.359 1.00 0.00 434 CYS A O 9
ATOM 9576 N N . THR A 1 44 ? -6.908 10.397 4.374 1.00 0.00 435 THR A N 9
ATOM 9577 C CA . THR A 1 44 ? -8.037 11.316 4.277 1.00 0.00 435 THR A CA 9
ATOM 9578 C C . THR A 1 44 ? -7.764 12.620 5.023 1.00 0.00 435 THR A C 9
ATOM 9579 O O . THR A 1 44 ? -8.365 12.890 6.063 1.00 0.00 435 THR A O 9
ATOM 9590 N N . THR A 1 45 ? -6.858 13.427 4.481 1.00 0.00 436 THR A N 9
ATOM 9591 C CA . THR A 1 45 ? -6.512 14.705 5.090 1.00 0.00 436 THR A CA 9
ATOM 9592 C C . THR A 1 45 ? -7.229 15.853 4.380 1.00 0.00 436 THR A C 9
ATOM 9593 O O . THR A 1 45 ? -7.532 15.761 3.191 1.00 0.00 436 THR A O 9
ATOM 9604 N N . PRO A 1 46 ? -7.514 16.954 5.099 1.00 0.00 437 PRO A N 9
ATOM 9605 C CA . PRO A 1 46 ? -8.200 18.115 4.522 1.00 0.00 437 PRO A CA 9
ATOM 9606 C C . PRO A 1 46 ? -7.578 18.560 3.202 1.00 0.00 437 PRO A C 9
ATOM 9607 O O . PRO A 1 46 ? -6.627 19.341 3.185 1.00 0.00 437 PRO A O 9
ATOM 9618 N N . GLY A 1 47 ? -8.124 18.056 2.100 1.00 0.00 438 GLY A N 9
ATOM 9619 C CA . GLY A 1 47 ? -7.610 18.409 0.789 1.00 0.00 438 GLY A CA 9
ATOM 9620 C C . GLY A 1 47 ? -6.806 17.288 0.160 1.00 0.00 438 GLY A C 9
ATOM 9621 O O . GLY A 1 47 ? -6.678 17.217 -1.061 1.00 0.00 438 GLY A O 9
ATOM 9625 N N . CYS A 1 48 ? -6.263 16.410 0.998 1.00 0.00 439 CYS A N 9
ATOM 9626 C CA . CYS A 1 48 ? -5.465 15.287 0.521 1.00 0.00 439 CYS A CA 9
ATOM 9627 C C . CYS A 1 48 ? -6.314 14.022 0.418 1.00 0.00 439 CYS A C 9
ATOM 9628 O O . CYS A 1 48 ? -7.105 13.719 1.311 1.00 0.00 439 CYS A O 9
ATOM 9635 N N . GLY A 1 49 ? -6.141 13.289 -0.677 1.00 0.00 440 GLY A N 9
ATOM 9636 C CA . GLY A 1 49 ? -6.893 12.065 -0.880 1.00 0.00 440 GLY A CA 9
ATOM 9637 C C . GLY A 1 49 ? -6.039 10.952 -1.455 1.00 0.00 440 GLY A C 9
ATOM 9638 O O . GLY A 1 49 ? -6.296 10.469 -2.557 1.00 0.00 440 GLY A O 9
ATOM 9642 N N . VAL A 1 50 ? -5.016 10.550 -0.708 1.00 0.00 441 VAL A N 9
ATOM 9643 C CA . VAL A 1 50 ? -4.115 9.491 -1.148 1.00 0.00 441 VAL A CA 9
ATOM 9644 C C . VAL A 1 50 ? -4.664 8.115 -0.792 1.00 0.00 441 VAL A C 9
ATOM 9645 O O . VAL A 1 50 ? -5.232 7.920 0.283 1.00 0.00 441 VAL A O 9
ATOM 9658 N N . ARG A 1 51 ? -4.488 7.159 -1.700 1.00 0.00 442 ARG A N 9
ATOM 9659 C CA . ARG A 1 51 ? -4.962 5.798 -1.482 1.00 0.00 442 ARG A CA 9
ATOM 9660 C C . ARG A 1 51 ? -3.796 4.815 -1.450 1.00 0.00 442 ARG A C 9
ATOM 9661 O O . ARG A 1 51 ? -2.810 4.985 -2.167 1.00 0.00 442 ARG A O 9
ATOM 9682 N N . LYS A 1 52 ? -3.914 3.790 -0.612 1.00 0.00 443 LYS A N 9
ATOM 9683 C CA . LYS A 1 52 ? -2.867 2.782 -0.487 1.00 0.00 443 LYS A CA 9
ATOM 9684 C C . LYS A 1 52 ? -3.467 1.392 -0.298 1.00 0.00 443 LYS A C 9
ATOM 9685 O O . LYS A 1 52 ? -4.489 1.231 0.367 1.00 0.00 443 LYS A O 9
ATOM 9704 N N . HIS A 1 53 ? -2.823 0.392 -0.892 1.00 0.00 444 HIS A N 9
ATOM 9705 C CA . HIS A 1 53 ? -3.291 -0.986 -0.789 1.00 0.00 444 HIS A CA 9
ATOM 9706 C C . HIS A 1 53 ? -2.333 -1.822 0.055 1.00 0.00 444 HIS A C 9
ATOM 9707 O O . HIS A 1 53 ? -1.128 -1.573 0.075 1.00 0.00 444 HIS A O 9
ATOM 9722 N N . VAL A 1 54 ? -2.877 -2.815 0.749 1.00 0.00 445 VAL A N 9
ATOM 9723 C CA . VAL A 1 54 ? -2.071 -3.687 1.595 1.00 0.00 445 VAL A CA 9
ATOM 9724 C C . VAL A 1 54 ? -2.319 -5.155 1.264 1.00 0.00 445 VAL A C 9
ATOM 9725 O O . VAL A 1 54 ? -3.331 -5.729 1.666 1.00 0.00 445 VAL A O 9
ATOM 9738 N N . GLU A 1 55 ? -1.387 -5.757 0.533 1.00 0.00 446 GLU A N 9
ATOM 9739 C CA . GLU A 1 55 ? -1.502 -7.159 0.149 1.00 0.00 446 GLU A CA 9
ATOM 9740 C C . GLU A 1 55 ? -0.425 -7.998 0.830 1.00 0.00 446 GLU A C 9
ATOM 9741 O O . GLU A 1 55 ? 0.764 -7.838 0.558 1.00 0.00 446 GLU A O 9
ATOM 9753 N N . ARG A 1 56 ? -0.852 -8.891 1.717 1.00 0.00 447 ARG A N 9
ATOM 9754 C CA . ARG A 1 56 ? 0.076 -9.755 2.438 1.00 0.00 447 ARG A CA 9
ATOM 9755 C C . ARG A 1 56 ? 0.280 -11.073 1.698 1.00 0.00 447 ARG A C 9
ATOM 9756 O O . ARG A 1 56 ? -0.616 -11.914 1.650 1.00 0.00 447 ARG A O 9
ATOM 9777 N N . ALA A 1 57 ? 1.467 -11.246 1.124 1.00 0.00 448 ALA A N 9
ATOM 9778 C CA . ALA A 1 57 ? 1.789 -12.463 0.389 1.00 0.00 448 ALA A CA 9
ATOM 9779 C C . ALA A 1 57 ? 1.959 -13.646 1.336 1.00 0.00 448 ALA A C 9
ATOM 9780 O O . ALA A 1 57 ? 2.900 -13.689 2.130 1.00 0.00 448 ALA A O 9
ATOM 9787 N N . ALA A 1 58 ? 1.041 -14.604 1.248 1.00 0.00 449 ALA A N 9
ATOM 9788 C CA . ALA A 1 58 ? 1.086 -15.787 2.098 1.00 0.00 449 ALA A CA 9
ATOM 9789 C C . ALA A 1 58 ? 2.022 -16.844 1.523 1.00 0.00 449 ALA A C 9
ATOM 9790 O O . ALA A 1 58 ? 2.635 -17.612 2.264 1.00 0.00 449 ALA A O 9
ATOM 9797 N N . THR A 1 59 ? 2.129 -16.881 0.198 1.00 0.00 450 THR A N 9
ATOM 9798 C CA . THR A 1 59 ? 2.992 -17.847 -0.472 1.00 0.00 450 THR A CA 9
ATOM 9799 C C . THR A 1 59 ? 4.427 -17.761 0.044 1.00 0.00 450 THR A C 9
ATOM 9800 O O . THR A 1 59 ? 5.186 -18.725 -0.044 1.00 0.00 450 THR A O 9
ATOM 9811 N N . ASP A 1 60 ? 4.790 -16.602 0.588 1.00 0.00 451 ASP A N 9
ATOM 9812 C CA . ASP A 1 60 ? 6.131 -16.396 1.121 1.00 0.00 451 ASP A CA 9
ATOM 9813 C C . ASP A 1 60 ? 6.132 -16.536 2.641 1.00 0.00 451 ASP A C 9
ATOM 9814 O O . ASP A 1 60 ? 5.082 -16.465 3.280 1.00 0.00 451 ASP A O 9
ATOM 9823 N N . PRO A 1 61 ? 7.317 -16.734 3.246 1.00 0.00 452 PRO A N 9
ATOM 9824 C CA . PRO A 1 61 ? 7.444 -16.881 4.700 1.00 0.00 452 PRO A CA 9
ATOM 9825 C C . PRO A 1 61 ? 6.765 -15.743 5.453 1.00 0.00 452 PRO A C 9
ATOM 9826 O O . PRO A 1 61 ? 6.231 -15.937 6.544 1.00 0.00 452 PRO A O 9
ATOM 9837 N N . LYS A 1 62 ? 6.788 -14.552 4.859 1.00 0.00 453 LYS A N 9
ATOM 9838 C CA . LYS A 1 62 ? 6.174 -13.378 5.468 1.00 0.00 453 LYS A CA 9
ATOM 9839 C C . LYS A 1 62 ? 6.349 -12.152 4.575 1.00 0.00 453 LYS A C 9
ATOM 9840 O O . LYS A 1 62 ? 7.181 -11.285 4.848 1.00 0.00 453 LYS A O 9
ATOM 9859 N N . ALA A 1 63 ? 5.564 -12.088 3.504 1.00 0.00 454 ALA A N 9
ATOM 9860 C CA . ALA A 1 63 ? 5.637 -10.969 2.572 1.00 0.00 454 ALA A CA 9
ATOM 9861 C C . ALA A 1 63 ? 4.455 -10.023 2.752 1.00 0.00 454 ALA A C 9
ATOM 9862 O O . ALA A 1 63 ? 3.311 -10.460 2.891 1.00 0.00 454 ALA A O 9
ATOM 9869 N N . VAL A 1 64 ? 4.738 -8.725 2.752 1.00 0.00 455 VAL A N 9
ATOM 9870 C CA . VAL A 1 64 ? 3.700 -7.715 2.915 1.00 0.00 455 VAL A CA 9
ATOM 9871 C C . VAL A 1 64 ? 3.873 -6.582 1.910 1.00 0.00 455 VAL A C 9
ATOM 9872 O O . VAL A 1 64 ? 4.467 -5.549 2.219 1.00 0.00 455 VAL A O 9
ATOM 9885 N N . VAL A 1 65 ? 3.350 -6.783 0.704 1.00 0.00 456 VAL A N 9
ATOM 9886 C CA . VAL A 1 65 ? 3.446 -5.778 -0.347 1.00 0.00 456 VAL A CA 9
ATOM 9887 C C . VAL A 1 65 ? 2.437 -4.655 -0.127 1.00 0.00 456 VAL A C 9
ATOM 9888 O O . VAL A 1 65 ? 1.325 -4.890 0.344 1.00 0.00 456 VAL A O 9
ATOM 9901 N N . THR A 1 66 ? 2.834 -3.434 -0.472 1.00 0.00 457 THR A N 9
ATOM 9902 C CA . THR A 1 66 ? 1.964 -2.274 -0.314 1.00 0.00 457 THR A CA 9
ATOM 9903 C C . THR A 1 66 ? 2.157 -1.281 -1.455 1.00 0.00 457 THR A C 9
ATOM 9904 O O . THR A 1 66 ? 3.282 -0.895 -1.771 1.00 0.00 457 THR A O 9
ATOM 9915 N N . THR A 1 67 ? 1.052 -0.872 -2.069 1.00 0.00 458 THR A N 9
ATOM 9916 C CA . THR A 1 67 ? 1.100 0.076 -3.174 1.00 0.00 458 THR A CA 9
ATOM 9917 C C . THR A 1 67 ? 0.650 1.463 -2.729 1.00 0.00 458 THR A C 9
ATOM 9918 O O . THR A 1 67 ? -0.212 1.597 -1.859 1.00 0.00 458 THR A O 9
ATOM 9929 N N . TYR A 1 68 ? 1.239 2.492 -3.329 1.00 0.00 459 TYR A N 9
ATOM 9930 C CA . TYR A 1 68 ? 0.898 3.870 -2.995 1.00 0.00 459 TYR A CA 9
ATOM 9931 C C . TYR A 1 68 ? 0.391 4.619 -4.222 1.00 0.00 459 TYR A C 9
ATOM 9932 O O . TYR A 1 68 ? 1.037 4.623 -5.271 1.00 0.00 459 TYR A O 9
ATOM 9950 N N . GLU A 1 69 ? -0.769 5.253 -4.085 1.00 0.00 460 GLU A N 9
ATOM 9951 C CA . GLU A 1 69 ? -1.364 6.006 -5.184 1.00 0.00 460 GLU A CA 9
ATOM 9952 C C . GLU A 1 69 ? -1.714 7.424 -4.743 1.00 0.00 460 GLU A C 9
ATOM 9953 O O . GLU A 1 69 ? -2.535 7.622 -3.848 1.00 0.00 460 GLU A O 9
ATOM 9965 N N . GLY A 1 70 ? -1.085 8.408 -5.379 1.00 0.00 461 GLY A N 9
ATOM 9966 C CA . GLY A 1 70 ? -1.344 9.795 -5.039 1.00 0.00 461 GLY A CA 9
ATOM 9967 C C . GLY A 1 70 ? -0.188 10.434 -4.293 1.00 0.00 461 GLY A C 9
ATOM 9968 O O . GLY A 1 70 ? 0.785 9.762 -3.949 1.00 0.00 461 GLY A O 9
ATOM 9972 N N . LYS A 1 71 ? -0.296 11.735 -4.045 1.00 0.00 462 LYS A N 9
ATOM 9973 C CA . LYS A 1 71 ? 0.749 12.465 -3.335 1.00 0.00 462 LYS A CA 9
ATOM 9974 C C . LYS A 1 71 ? 0.156 13.305 -2.208 1.00 0.00 462 LYS A C 9
ATOM 9975 O O . LYS A 1 71 ? -1.023 13.654 -2.234 1.00 0.00 462 LYS A O 9
ATOM 9994 N N . HIS A 1 72 ? 0.984 13.627 -1.219 1.00 0.00 463 HIS A N 9
ATOM 9995 C CA . HIS A 1 72 ? 0.542 14.426 -0.082 1.00 0.00 463 HIS A CA 9
ATOM 9996 C C . HIS A 1 72 ? 0.673 15.916 -0.381 1.00 0.00 463 HIS A C 9
ATOM 9997 O O . HIS A 1 72 ? 1.668 16.359 -0.956 1.00 0.00 463 HIS A O 9
ATOM 10011 N N . ASN A 1 73 ? -0.338 16.684 0.009 1.00 0.00 464 ASN A N 9
ATOM 10012 C CA . ASN A 1 73 ? -0.337 18.124 -0.217 1.00 0.00 464 ASN A CA 9
ATOM 10013 C C . ASN A 1 73 ? -0.567 18.881 1.086 1.00 0.00 464 ASN A C 9
ATOM 10014 O O . ASN A 1 73 ? -1.143 19.969 1.089 1.00 0.00 464 ASN A O 9
ATOM 10025 N N . HIS A 1 74 ? -0.113 18.301 2.192 1.00 0.00 465 HIS A N 9
ATOM 10026 C CA . HIS A 1 74 ? -0.270 18.922 3.501 1.00 0.00 465 HIS A CA 9
ATOM 10027 C C . HIS A 1 74 ? 0.965 18.687 4.366 1.00 0.00 465 HIS A C 9
ATOM 10028 O O . HIS A 1 74 ? 1.713 17.734 4.150 1.00 0.00 465 HIS A O 9
ATOM 10042 N N . ASP A 1 75 ? 1.167 19.559 5.348 1.00 0.00 466 ASP A N 9
ATOM 10043 C CA . ASP A 1 75 ? 2.310 19.445 6.247 1.00 0.00 466 ASP A CA 9
ATOM 10044 C C . ASP A 1 75 ? 2.194 18.198 7.118 1.00 0.00 466 ASP A C 9
ATOM 10045 O O . ASP A 1 75 ? 1.115 17.621 7.253 1.00 0.00 466 ASP A O 9
ATOM 10054 N N . LEU A 1 76 ? 3.312 17.786 7.707 1.00 0.00 467 LEU A N 9
ATOM 10055 C CA . LEU A 1 76 ? 3.335 16.607 8.563 1.00 0.00 467 LEU A CA 9
ATOM 10056 C C . LEU A 1 76 ? 2.812 16.938 9.961 1.00 0.00 467 LEU A C 9
ATOM 10057 O O . LEU A 1 76 ? 3.439 17.696 10.702 1.00 0.00 467 LEU A O 9
ATOM 10073 N N . PRO A 1 77 ? 1.650 16.375 10.345 1.00 0.00 468 PRO A N 9
ATOM 10074 C CA . PRO A 1 77 ? 1.054 16.622 11.661 1.00 0.00 468 PRO A CA 9
ATOM 10075 C C . PRO A 1 77 ? 1.812 15.917 12.782 1.00 0.00 468 PRO A C 9
ATOM 10076 O O . PRO A 1 77 ? 2.825 15.262 12.543 1.00 0.00 468 PRO A O 9
ATOM 10087 N N . ALA A 1 78 ? 1.312 16.057 14.006 1.00 0.00 469 ALA A N 9
ATOM 10088 C CA . ALA A 1 78 ? 1.940 15.434 15.164 1.00 0.00 469 ALA A CA 9
ATOM 10089 C C . ALA A 1 78 ? 0.946 14.564 15.925 1.00 0.00 469 ALA A C 9
ATOM 10090 O O . ALA A 1 78 ? 1.251 14.186 17.076 1.00 0.00 469 ALA A O 9
ATOM 10099 N N . VAL A 1 8 ? 3.459 -2.898 22.279 1.00 0.00 399 VAL A N 10
ATOM 10100 C CA . VAL A 1 8 ? 2.747 -3.390 23.487 1.00 0.00 399 VAL A CA 10
ATOM 10101 C C . VAL A 1 8 ? 1.276 -3.659 23.187 1.00 0.00 399 VAL A C 10
ATOM 10102 O O . VAL A 1 8 ? 0.500 -2.733 22.957 1.00 0.00 399 VAL A O 10
ATOM 10115 N N . GLN A 1 9 ? 0.902 -4.935 23.191 1.00 0.00 400 GLN A N 10
ATOM 10116 C CA . GLN A 1 9 ? -0.475 -5.326 22.919 1.00 0.00 400 GLN A CA 10
ATOM 10117 C C . GLN A 1 9 ? -0.945 -6.389 23.908 1.00 0.00 400 GLN A C 10
ATOM 10118 O O . GLN A 1 9 ? -0.891 -7.585 23.621 1.00 0.00 400 GLN A O 10
ATOM 10132 N N . THR A 1 10 ? -1.403 -5.942 25.073 1.00 0.00 401 THR A N 10
ATOM 10133 C CA . THR A 1 10 ? -1.882 -6.854 26.105 1.00 0.00 401 THR A CA 10
ATOM 10134 C C . THR A 1 10 ? -3.393 -6.744 26.278 1.00 0.00 401 THR A C 10
ATOM 10135 O O . THR A 1 10 ? -3.918 -6.952 27.372 1.00 0.00 401 THR A O 10
ATOM 10146 N N . THR A 1 11 ? -4.086 -6.416 25.193 1.00 0.00 402 THR A N 10
ATOM 10147 C CA . THR A 1 11 ? -5.537 -6.280 25.224 1.00 0.00 402 THR A CA 10
ATOM 10148 C C . THR A 1 11 ? -6.112 -6.208 23.814 1.00 0.00 402 THR A C 10
ATOM 10149 O O . THR A 1 11 ? -6.853 -7.095 23.388 1.00 0.00 402 THR A O 10
ATOM 10160 N N . SER A 1 12 ? -5.765 -5.148 23.091 1.00 0.00 403 SER A N 10
ATOM 10161 C CA . SER A 1 12 ? -6.245 -4.960 21.727 1.00 0.00 403 SER A CA 10
ATOM 10162 C C . SER A 1 12 ? -5.088 -5.006 20.733 1.00 0.00 403 SER A C 10
ATOM 10163 O O . SER A 1 12 ? -3.970 -4.598 21.046 1.00 0.00 403 SER A O 10
ATOM 10171 N N . GLU A 1 13 ? -5.366 -5.507 19.533 1.00 0.00 404 GLU A N 10
ATOM 10172 C CA . GLU A 1 13 ? -4.349 -5.608 18.494 1.00 0.00 404 GLU A CA 10
ATOM 10173 C C . GLU A 1 13 ? -4.430 -4.424 17.535 1.00 0.00 404 GLU A C 10
ATOM 10174 O O . GLU A 1 13 ? -5.242 -4.416 16.610 1.00 0.00 404 GLU A O 10
ATOM 10186 N N . VAL A 1 14 ? -3.583 -3.426 17.764 1.00 0.00 405 VAL A N 10
ATOM 10187 C CA . VAL A 1 14 ? -3.558 -2.237 16.921 1.00 0.00 405 VAL A CA 10
ATOM 10188 C C . VAL A 1 14 ? -2.747 -2.479 15.651 1.00 0.00 405 VAL A C 10
ATOM 10189 O O . VAL A 1 14 ? -1.562 -2.812 15.714 1.00 0.00 405 VAL A O 10
ATOM 10202 N N . ASP A 1 15 ? -3.391 -2.312 14.501 1.00 0.00 406 ASP A N 10
ATOM 10203 C CA . ASP A 1 15 ? -2.729 -2.514 13.217 1.00 0.00 406 ASP A CA 10
ATOM 10204 C C . ASP A 1 15 ? -2.347 -1.178 12.587 1.00 0.00 406 ASP A C 10
ATOM 10205 O O . ASP A 1 15 ? -1.347 -1.081 11.877 1.00 0.00 406 ASP A O 10
ATOM 10214 N N . LEU A 1 16 ? -3.149 -0.154 12.852 1.00 0.00 407 LEU A N 10
ATOM 10215 C CA . LEU A 1 16 ? -2.896 1.176 12.311 1.00 0.00 407 LEU A CA 10
ATOM 10216 C C . LEU A 1 16 ? -1.851 1.912 13.145 1.00 0.00 407 LEU A C 10
ATOM 10217 O O . LEU A 1 16 ? -2.142 2.389 14.242 1.00 0.00 407 LEU A O 10
ATOM 10233 N N . LEU A 1 17 ? -0.635 1.998 12.617 1.00 0.00 408 LEU A N 10
ATOM 10234 C CA . LEU A 1 17 ? 0.455 2.675 13.314 1.00 0.00 408 LEU A CA 10
ATOM 10235 C C . LEU A 1 17 ? 0.659 4.084 12.767 1.00 0.00 408 LEU A C 10
ATOM 10236 O O . LEU A 1 17 ? 1.081 4.261 11.624 1.00 0.00 408 LEU A O 10
ATOM 10252 N N . ASP A 1 18 ? 0.358 5.082 13.590 1.00 0.00 409 ASP A N 10
ATOM 10253 C CA . ASP A 1 18 ? 0.507 6.476 13.188 1.00 0.00 409 ASP A CA 10
ATOM 10254 C C . ASP A 1 18 ? 1.973 6.896 13.216 1.00 0.00 409 ASP A C 10
ATOM 10255 O O . ASP A 1 18 ? 2.584 6.984 14.281 1.00 0.00 409 ASP A O 10
ATOM 10264 N N . ASP A 1 19 ? 2.533 7.154 12.040 1.00 0.00 410 ASP A N 10
ATOM 10265 C CA . ASP A 1 19 ? 3.928 7.566 11.928 1.00 0.00 410 ASP A CA 10
ATOM 10266 C C . ASP A 1 19 ? 4.031 9.018 11.475 1.00 0.00 410 ASP A C 10
ATOM 10267 O O . ASP A 1 19 ? 4.870 9.774 11.967 1.00 0.00 410 ASP A O 10
ATOM 10276 N N . GLY A 1 20 ? 3.174 9.403 10.536 1.00 0.00 411 GLY A N 10
ATOM 10277 C CA . GLY A 1 20 ? 3.186 10.764 10.032 1.00 0.00 411 GLY A CA 10
ATOM 10278 C C . GLY A 1 20 ? 1.893 11.136 9.335 1.00 0.00 411 GLY A C 10
ATOM 10279 O O . GLY A 1 20 ? 1.264 12.139 9.673 1.00 0.00 411 GLY A O 10
ATOM 10283 N N . TYR A 1 21 ? 1.492 10.325 8.360 1.00 0.00 412 TYR A N 10
ATOM 10284 C CA . TYR A 1 21 ? 0.265 10.576 7.614 1.00 0.00 412 TYR A CA 10
ATOM 10285 C C . TYR A 1 21 ? -0.944 10.008 8.348 1.00 0.00 412 TYR A C 10
ATOM 10286 O O . TYR A 1 21 ? -0.810 9.126 9.197 1.00 0.00 412 TYR A O 10
ATOM 10304 N N . ARG A 1 22 ? -2.126 10.518 8.015 1.00 0.00 413 ARG A N 10
ATOM 10305 C CA . ARG A 1 22 ? -3.361 10.060 8.641 1.00 0.00 413 ARG A CA 10
ATOM 10306 C C . ARG A 1 22 ? -4.182 9.219 7.669 1.00 0.00 413 ARG A C 10
ATOM 10307 O O . ARG A 1 22 ? -4.772 9.743 6.726 1.00 0.00 413 ARG A O 10
ATOM 10328 N N . TRP A 1 23 ? -4.213 7.911 7.905 1.00 0.00 414 TRP A N 10
ATOM 10329 C CA . TRP A 1 23 ? -4.962 7.000 7.047 1.00 0.00 414 TRP A CA 10
ATOM 10330 C C . TRP A 1 23 ? -6.256 6.552 7.721 1.00 0.00 414 TRP A C 10
ATOM 10331 O O . TRP A 1 23 ? -6.491 6.846 8.893 1.00 0.00 414 TRP A O 10
ATOM 10352 N N . ARG A 1 24 ? -7.088 5.839 6.970 1.00 0.00 415 ARG A N 10
ATOM 10353 C CA . ARG A 1 24 ? -8.359 5.347 7.487 1.00 0.00 415 ARG A CA 10
ATOM 10354 C C . ARG A 1 24 ? -8.879 4.195 6.634 1.00 0.00 415 ARG A C 10
ATOM 10355 O O . ARG A 1 24 ? -8.568 4.100 5.447 1.00 0.00 415 ARG A O 10
ATOM 10376 N N . LYS A 1 25 ? -9.674 3.323 7.244 1.00 0.00 416 LYS A N 10
ATOM 10377 C CA . LYS A 1 25 ? -10.235 2.179 6.538 1.00 0.00 416 LYS A CA 10
ATOM 10378 C C . LYS A 1 25 ? -11.569 2.536 5.890 1.00 0.00 416 LYS A C 10
ATOM 10379 O O . LYS A 1 25 ? -12.358 3.297 6.450 1.00 0.00 416 LYS A O 10
ATOM 10398 N N . TYR A 1 26 ? -11.814 1.982 4.708 1.00 0.00 417 TYR A N 10
ATOM 10399 C CA . TYR A 1 26 ? -13.052 2.239 3.982 1.00 0.00 417 TYR A CA 10
ATOM 10400 C C . TYR A 1 26 ? -13.602 0.953 3.373 1.00 0.00 417 TYR A C 10
ATOM 10401 O O . TYR A 1 26 ? -14.793 0.662 3.483 1.00 0.00 417 TYR A O 10
ATOM 10419 N N . GLY A 1 27 ? -12.725 0.186 2.733 1.00 0.00 418 GLY A N 10
ATOM 10420 C CA . GLY A 1 27 ? -13.141 -1.060 2.116 1.00 0.00 418 GLY A CA 10
ATOM 10421 C C . GLY A 1 27 ? -12.151 -2.183 2.356 1.00 0.00 418 GLY A C 10
ATOM 10422 O O . GLY A 1 27 ? -10.983 -1.934 2.660 1.00 0.00 418 GLY A O 10
ATOM 10426 N N . GLN A 1 28 ? -12.615 -3.419 2.223 1.00 0.00 419 GLN A N 10
ATOM 10427 C CA . GLN A 1 28 ? -11.760 -4.583 2.427 1.00 0.00 419 GLN A CA 10
ATOM 10428 C C . GLN A 1 28 ? -12.222 -5.757 1.570 1.00 0.00 419 GLN A C 10
ATOM 10429 O O . GLN A 1 28 ? -13.410 -5.902 1.285 1.00 0.00 419 GLN A O 10
ATOM 10443 N N . LYS A 1 29 ? -11.272 -6.593 1.160 1.00 0.00 420 LYS A N 10
ATOM 10444 C CA . LYS A 1 29 ? -11.580 -7.754 0.334 1.00 0.00 420 LYS A CA 10
ATOM 10445 C C . LYS A 1 29 ? -11.082 -9.037 0.995 1.00 0.00 420 LYS A C 10
ATOM 10446 O O . LYS A 1 29 ? -10.554 -9.009 2.107 1.00 0.00 420 LYS A O 10
ATOM 10465 N N . VAL A 1 30 ? -11.255 -10.159 0.304 1.00 0.00 421 VAL A N 10
ATOM 10466 C CA . VAL A 1 30 ? -10.824 -11.450 0.825 1.00 0.00 421 VAL A CA 10
ATOM 10467 C C . VAL A 1 30 ? -10.042 -12.234 -0.226 1.00 0.00 421 VAL A C 10
ATOM 10468 O O . VAL A 1 30 ? -10.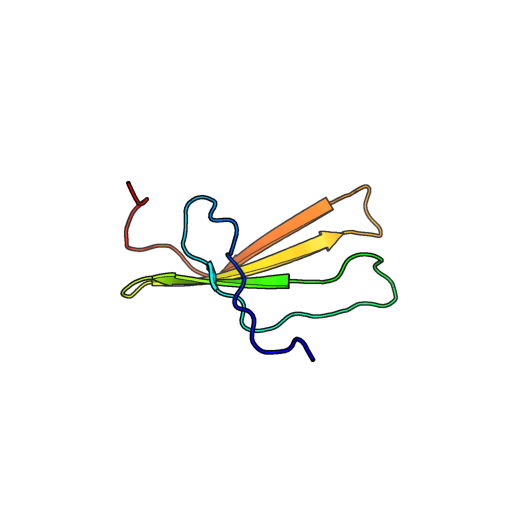203 -12.012 -1.425 1.00 0.00 421 VAL A O 10
ATOM 10481 N N . VAL A 1 31 ? -9.195 -13.149 0.235 1.00 0.00 422 VAL A N 10
ATOM 10482 C CA . VAL A 1 31 ? -8.389 -13.966 -0.665 1.00 0.00 422 VAL A CA 10
ATOM 10483 C C . VAL A 1 31 ? -8.602 -15.451 -0.394 1.00 0.00 422 VAL A C 10
ATOM 10484 O O . VAL A 1 31 ? -8.794 -15.864 0.748 1.00 0.00 422 VAL A O 10
ATOM 10497 N N . LYS A 1 32 ? -8.567 -16.251 -1.456 1.00 0.00 423 LYS A N 10
ATOM 10498 C CA . LYS A 1 32 ? -8.755 -17.693 -1.332 1.00 0.00 423 LYS A CA 10
ATOM 10499 C C . LYS A 1 32 ? -7.418 -18.402 -1.136 1.00 0.00 423 LYS A C 10
ATOM 10500 O O . LYS A 1 32 ? -6.616 -18.505 -2.064 1.00 0.00 423 LYS A O 10
ATOM 10519 N N . GLY A 1 33 ? -7.186 -18.891 0.079 1.00 0.00 424 GLY A N 10
ATOM 10520 C CA . GLY A 1 33 ? -5.946 -19.583 0.375 1.00 0.00 424 GLY A CA 10
ATOM 10521 C C . GLY A 1 33 ? -5.082 -18.830 1.368 1.00 0.00 424 GLY A C 10
ATOM 10522 O O . GLY A 1 33 ? -4.508 -19.426 2.278 1.00 0.00 424 GLY A O 10
ATOM 10526 N N . ASN A 1 34 ? -4.988 -17.517 1.190 1.00 0.00 425 ASN A N 10
ATOM 10527 C CA . ASN A 1 34 ? -4.186 -16.681 2.077 1.00 0.00 425 ASN A CA 10
ATOM 10528 C C . ASN A 1 34 ? -4.886 -16.485 3.420 1.00 0.00 425 ASN A C 10
ATOM 10529 O O . ASN A 1 34 ? -6.103 -16.309 3.474 1.00 0.00 425 ASN A O 10
ATOM 10540 N N . PRO A 1 35 ? -4.124 -16.510 4.529 1.00 0.00 426 PRO A N 10
ATOM 10541 C CA . PRO A 1 35 ? -4.681 -16.332 5.871 1.00 0.00 426 PRO A CA 10
ATOM 10542 C C . PRO A 1 35 ? -5.008 -14.875 6.177 1.00 0.00 426 PRO A C 10
ATOM 10543 O O . PRO A 1 35 ? -6.043 -14.571 6.772 1.00 0.00 426 PRO A O 10
ATOM 10554 N N . TYR A 1 36 ? -4.120 -13.974 5.768 1.00 0.00 427 TYR A N 10
ATOM 10555 C CA . TYR A 1 36 ? -4.313 -12.548 5.999 1.00 0.00 427 TYR A CA 10
ATOM 10556 C C . TYR A 1 36 ? -5.183 -11.930 4.904 1.00 0.00 427 TYR A C 10
ATOM 10557 O O . TYR A 1 36 ? -4.771 -11.853 3.748 1.00 0.00 427 TYR A O 10
ATOM 10575 N N . PRO A 1 37 ? -6.402 -11.478 5.253 1.00 0.00 428 PRO A N 10
ATOM 10576 C CA . PRO A 1 37 ? -7.322 -10.865 4.286 1.00 0.00 428 PRO A CA 10
ATOM 10577 C C . PRO A 1 37 ? -6.686 -9.693 3.546 1.00 0.00 428 PRO A C 10
ATOM 10578 O O . PRO A 1 37 ? -5.479 -9.469 3.641 1.00 0.00 428 PRO A O 10
ATOM 10589 N N . ARG A 1 38 ? -7.505 -8.949 2.811 1.00 0.00 429 ARG A N 10
ATOM 10590 C CA . ARG A 1 38 ? -7.023 -7.796 2.057 1.00 0.00 429 ARG A CA 10
ATOM 10591 C C . ARG A 1 38 ? -7.703 -6.513 2.528 1.00 0.00 429 ARG A C 10
ATOM 10592 O O . ARG A 1 38 ? -8.895 -6.312 2.297 1.00 0.00 429 ARG A O 10
ATOM 10613 N N . SER A 1 39 ? -6.936 -5.651 3.186 1.00 0.00 430 SER A N 10
ATOM 10614 C CA . SER A 1 39 ? -7.463 -4.388 3.687 1.00 0.00 430 SER A CA 10
ATOM 10615 C C . SER A 1 39 ? -7.108 -3.241 2.747 1.00 0.00 430 SER A C 10
ATOM 10616 O O . SER A 1 39 ? -6.178 -3.345 1.948 1.00 0.00 430 SER A O 10
ATOM 10624 N N . TYR A 1 40 ? -7.856 -2.147 2.849 1.00 0.00 431 TYR A N 10
ATOM 10625 C CA . TYR A 1 40 ? -7.620 -0.980 2.006 1.00 0.00 431 TYR A CA 10
ATOM 10626 C C . TYR A 1 40 ? -7.792 0.310 2.802 1.00 0.00 431 TYR A C 10
ATOM 10627 O O . TYR A 1 40 ? -8.875 0.597 3.313 1.00 0.00 431 TYR A O 10
ATOM 10645 N N . TYR A 1 41 ? -6.716 1.085 2.902 1.00 0.00 432 TYR A N 10
ATOM 10646 C CA . TYR A 1 41 ? -6.747 2.345 3.635 1.00 0.00 432 TYR A CA 10
ATOM 10647 C C . TYR A 1 41 ? -6.630 3.530 2.681 1.00 0.00 432 TYR A C 10
ATOM 10648 O O . TYR A 1 41 ? -6.480 3.352 1.471 1.00 0.00 432 TYR A O 10
ATOM 10666 N N . LYS A 1 42 ? -6.699 4.737 3.232 1.00 0.00 433 LYS A N 10
ATOM 10667 C CA . LYS A 1 42 ? -6.601 5.949 2.427 1.00 0.00 433 LYS A CA 10
ATOM 10668 C C . LYS A 1 42 ? -6.279 7.158 3.298 1.00 0.00 433 LYS A C 10
ATOM 10669 O O . LYS A 1 42 ? -6.959 7.420 4.290 1.00 0.00 433 LYS A O 10
ATOM 10688 N N . CYS A 1 43 ? -5.240 7.893 2.918 1.00 0.00 434 CYS A N 10
ATOM 10689 C CA . CYS A 1 43 ? -4.828 9.078 3.661 1.00 0.00 434 CYS A CA 10
ATOM 10690 C C . CYS A 1 43 ? -5.885 10.172 3.559 1.00 0.00 434 CYS A C 10
ATOM 10691 O O . CYS A 1 43 ? -5.903 10.944 2.599 1.00 0.00 434 CYS A O 10
ATOM 10698 N N . THR A 1 44 ? -6.765 10.229 4.553 1.00 0.00 435 THR A N 10
ATOM 10699 C CA . THR A 1 44 ? -7.830 11.225 4.576 1.00 0.00 435 THR A CA 10
ATOM 10700 C C . THR A 1 44 ? -7.410 12.464 5.363 1.00 0.00 435 THR A C 10
ATOM 10701 O O . THR A 1 44 ? -7.919 12.722 6.455 1.00 0.00 435 THR A O 10
ATOM 10712 N N . THR A 1 45 ? -6.480 13.226 4.801 1.00 0.00 436 THR A N 10
ATOM 10713 C CA . THR A 1 45 ? -5.994 14.440 5.448 1.00 0.00 436 THR A CA 10
ATOM 10714 C C . THR A 1 45 ? -6.662 15.679 4.854 1.00 0.00 436 THR A C 10
ATOM 10715 O O . THR A 1 45 ? -7.214 15.628 3.755 1.00 0.00 436 THR A O 10
ATOM 10726 N N . PRO A 1 46 ? -6.621 16.813 5.575 1.00 0.00 437 PRO A N 10
ATOM 10727 C CA . PRO A 1 46 ? -7.228 18.065 5.111 1.00 0.00 437 PRO A CA 10
ATOM 10728 C C . PRO A 1 46 ? -6.785 18.433 3.699 1.00 0.00 437 PRO A C 10
ATOM 10729 O O . PRO A 1 46 ? -5.775 19.114 3.512 1.00 0.00 437 PRO A O 10
ATOM 10740 N N . GLY A 1 47 ? -7.544 17.979 2.709 1.00 0.00 438 GLY A N 10
ATOM 10741 C CA . GLY A 1 47 ? -7.212 18.268 1.328 1.00 0.00 438 GLY A CA 10
ATOM 10742 C C . GLY A 1 47 ? -6.540 17.099 0.634 1.00 0.00 438 GLY A C 10
ATOM 10743 O O . GLY A 1 47 ? -6.617 16.966 -0.588 1.00 0.00 438 GLY A O 10
ATOM 10747 N N . CYS A 1 48 ? -5.881 16.250 1.415 1.00 0.00 439 CYS A N 10
ATOM 10748 C CA . CYS A 1 48 ? -5.193 15.086 0.870 1.00 0.00 439 CYS A CA 10
ATOM 10749 C C . CYS A 1 48 ? -6.146 13.904 0.732 1.00 0.00 439 CYS A C 10
ATOM 10750 O O . CYS A 1 48 ? -6.888 13.580 1.660 1.00 0.00 439 CYS A O 10
ATOM 10757 N N . GLY A 1 49 ? -6.121 13.262 -0.432 1.00 0.00 440 GLY A N 10
ATOM 10758 C CA . GLY A 1 49 ? -6.987 12.123 -0.671 1.00 0.00 440 GLY A CA 10
ATOM 10759 C C . GLY A 1 49 ? -6.262 10.976 -1.348 1.00 0.00 440 GLY A C 10
ATOM 10760 O O . GLY A 1 49 ? -6.585 10.610 -2.479 1.00 0.00 440 GLY A O 10
ATOM 10764 N N . VAL A 1 50 ? -5.278 10.408 -0.658 1.00 0.00 441 VAL A N 10
ATOM 10765 C CA . VAL A 1 50 ? -4.505 9.298 -1.204 1.00 0.00 441 VAL A CA 10
ATOM 10766 C C . VAL A 1 50 ? -5.087 7.957 -0.768 1.00 0.00 441 VAL A C 10
ATOM 10767 O O . VAL A 1 50 ? -5.537 7.804 0.368 1.00 0.00 441 VAL A O 10
ATOM 10780 N N . ARG A 1 51 ? -5.077 6.988 -1.677 1.00 0.00 442 ARG A N 10
ATOM 10781 C CA . ARG A 1 51 ? -5.604 5.661 -1.385 1.00 0.00 442 ARG A CA 10
ATOM 10782 C C . ARG A 1 51 ? -4.528 4.595 -1.568 1.00 0.00 442 ARG A C 10
ATOM 10783 O O . ARG A 1 51 ? -3.954 4.456 -2.648 1.00 0.00 442 ARG A O 10
ATOM 10804 N N . LYS A 1 52 ? -4.257 3.845 -0.503 1.00 0.00 443 LYS A N 10
ATOM 10805 C CA . LYS A 1 52 ? -3.247 2.793 -0.546 1.00 0.00 443 LYS A CA 10
ATOM 10806 C C . LYS A 1 52 ? -3.876 1.424 -0.304 1.00 0.00 443 LYS A C 10
ATOM 10807 O O . LYS A 1 52 ? -5.001 1.324 0.190 1.00 0.00 443 LYS A O 10
ATOM 10826 N N . HIS A 1 53 ? -3.143 0.373 -0.653 1.00 0.00 444 HIS A N 10
ATOM 10827 C CA . HIS A 1 53 ? -3.627 -0.991 -0.472 1.00 0.00 444 HIS A CA 10
ATOM 10828 C C . HIS A 1 53 ? -2.580 -1.851 0.229 1.00 0.00 444 HIS A C 10
ATOM 10829 O O . HIS A 1 53 ? -1.438 -1.946 -0.221 1.00 0.00 444 HIS A O 10
ATOM 10844 N N . VAL A 1 54 ? -2.977 -2.474 1.333 1.00 0.00 445 VAL A N 10
ATOM 10845 C CA . VAL A 1 54 ? -2.072 -3.326 2.097 1.00 0.00 445 VAL A CA 10
ATOM 10846 C C . VAL A 1 54 ? -2.342 -4.800 1.818 1.00 0.00 445 VAL A C 10
ATOM 10847 O O . VAL A 1 54 ? -3.435 -5.302 2.081 1.00 0.00 445 VAL A O 10
ATOM 10860 N N . GLU A 1 55 ? -1.339 -5.490 1.284 1.00 0.00 446 GLU A N 10
ATOM 10861 C CA . GLU A 1 55 ? -1.469 -6.907 0.968 1.00 0.00 446 GLU A CA 10
ATOM 10862 C C . GLU A 1 55 ? -0.350 -7.715 1.620 1.00 0.00 446 GLU A C 10
ATOM 10863 O O . GLU A 1 55 ? 0.820 -7.341 1.551 1.00 0.00 446 GLU A O 10
ATOM 10875 N N . ARG A 1 56 ? -0.721 -8.825 2.250 1.00 0.00 447 ARG A N 10
ATOM 10876 C CA . ARG A 1 56 ? 0.252 -9.687 2.913 1.00 0.00 447 ARG A CA 10
ATOM 10877 C C . ARG A 1 56 ? 0.457 -10.979 2.128 1.00 0.00 447 ARG A C 10
ATOM 10878 O O . ARG A 1 56 ? -0.475 -11.764 1.952 1.00 0.00 447 ARG A O 10
ATOM 10899 N N . ALA A 1 57 ? 1.681 -11.193 1.660 1.00 0.00 448 ALA A N 10
ATOM 10900 C CA . ALA A 1 57 ? 2.006 -12.390 0.895 1.00 0.00 448 ALA A CA 10
ATOM 10901 C C . ALA A 1 57 ? 2.335 -13.559 1.818 1.00 0.00 448 ALA A C 10
ATOM 10902 O O . ALA A 1 57 ? 3.232 -13.467 2.656 1.00 0.00 448 ALA A O 10
ATOM 10909 N N . ALA A 1 58 ? 1.602 -14.655 1.659 1.00 0.00 449 ALA A N 10
ATOM 10910 C CA . ALA A 1 58 ? 1.813 -15.843 2.477 1.00 0.00 449 ALA A CA 10
ATOM 10911 C C . ALA A 1 58 ? 2.943 -16.705 1.923 1.00 0.00 449 ALA A C 10
ATOM 10912 O O . ALA A 1 58 ? 3.563 -17.477 2.654 1.00 0.00 449 ALA A O 10
ATOM 10919 N N . THR A 1 59 ? 3.207 -16.572 0.625 1.00 0.00 450 THR A N 10
ATOM 10920 C CA . THR A 1 59 ? 4.263 -17.341 -0.026 1.00 0.00 450 THR A CA 10
ATOM 10921 C C . THR A 1 59 ? 5.590 -17.194 0.713 1.00 0.00 450 THR A C 10
ATOM 10922 O O . THR A 1 59 ? 6.366 -18.143 0.810 1.00 0.00 450 THR A O 10
ATOM 10933 N N . ASP A 1 60 ? 5.842 -15.997 1.234 1.00 0.00 451 ASP A N 10
ATOM 10934 C CA . ASP A 1 60 ? 7.073 -15.726 1.965 1.00 0.00 451 ASP A CA 10
ATOM 10935 C C . ASP A 1 60 ? 6.832 -15.781 3.473 1.00 0.00 451 ASP A C 10
ATOM 10936 O O . ASP A 1 60 ? 5.691 -15.704 3.929 1.00 0.00 451 ASP A O 10
ATOM 10945 N N . PRO A 1 61 ? 7.907 -15.914 4.268 1.00 0.00 452 PRO A N 10
ATOM 10946 C CA . PRO A 1 61 ? 7.803 -15.977 5.729 1.00 0.00 452 PRO A CA 10
ATOM 10947 C C . PRO A 1 61 ? 6.986 -14.824 6.301 1.00 0.00 452 PRO A C 10
ATOM 10948 O O . PRO A 1 61 ? 6.347 -14.961 7.345 1.00 0.00 452 PRO A O 10
ATOM 10959 N N . LYS A 1 62 ? 7.010 -13.689 5.609 1.00 0.00 453 LYS A N 10
ATOM 10960 C CA . LYS A 1 62 ? 6.270 -12.510 6.046 1.00 0.00 453 LYS A CA 10
ATOM 10961 C C . LYS A 1 62 ? 6.413 -11.376 5.036 1.00 0.00 453 LYS A C 10
ATOM 10962 O O . LYS A 1 62 ? 7.168 -10.429 5.254 1.00 0.00 453 LYS A O 10
ATOM 10981 N N . ALA A 1 63 ? 5.682 -11.480 3.931 1.00 0.00 454 ALA A N 10
ATOM 10982 C CA . ALA A 1 63 ? 5.728 -10.463 2.887 1.00 0.00 454 ALA A CA 10
ATOM 10983 C C . ALA A 1 63 ? 4.551 -9.500 3.007 1.00 0.00 454 ALA A C 10
ATOM 10984 O O . ALA A 1 63 ? 3.406 -9.922 3.174 1.00 0.00 454 ALA A O 10
ATOM 10991 N N . VAL A 1 64 ? 4.841 -8.206 2.923 1.00 0.00 455 VAL A N 10
ATOM 10992 C CA . VAL A 1 64 ? 3.806 -7.182 3.022 1.00 0.00 455 VAL A CA 10
ATOM 10993 C C . VAL A 1 64 ? 3.916 -6.178 1.880 1.00 0.00 455 VAL A C 10
ATOM 10994 O O . VAL A 1 64 ? 4.486 -5.100 2.040 1.00 0.00 455 VAL A O 10
ATOM 11007 N N . VAL A 1 65 ? 3.361 -6.540 0.727 1.00 0.00 456 VAL A N 10
ATOM 11008 C CA . VAL A 1 65 ? 3.396 -5.670 -0.442 1.00 0.00 456 VAL A CA 10
ATOM 11009 C C . VAL A 1 65 ? 2.302 -4.607 -0.366 1.00 0.00 456 VAL A C 10
ATOM 11010 O O . VAL A 1 65 ? 1.115 -4.927 -0.318 1.00 0.00 456 VAL A O 10
ATOM 11023 N N . THR A 1 66 ? 2.712 -3.343 -0.354 1.00 0.00 457 THR A N 10
ATOM 11024 C CA . THR A 1 66 ? 1.768 -2.235 -0.283 1.00 0.00 457 THR A CA 10
ATOM 11025 C C . THR A 1 66 ? 1.768 -1.429 -1.578 1.00 0.00 457 THR A C 10
ATOM 11026 O O . THR A 1 66 ? 2.809 -1.247 -2.208 1.00 0.00 457 THR A O 10
ATOM 11037 N N . THR A 1 67 ? 0.592 -0.948 -1.969 1.00 0.00 458 THR A N 10
ATOM 11038 C CA . THR A 1 67 ? 0.455 -0.161 -3.189 1.00 0.00 458 THR A CA 10
ATOM 11039 C C . THR A 1 67 ? -0.021 1.255 -2.879 1.00 0.00 458 THR A C 10
ATOM 11040 O O . THR A 1 67 ? -1.093 1.448 -2.307 1.00 0.00 458 THR A O 10
ATOM 11051 N N . TYR A 1 68 ? 0.785 2.241 -3.260 1.00 0.00 459 TYR A N 10
ATOM 11052 C CA . TYR A 1 68 ? 0.446 3.639 -3.022 1.00 0.00 459 TYR A CA 10
ATOM 11053 C C . TYR A 1 68 ? -0.090 4.292 -4.291 1.00 0.00 459 TYR A C 10
ATOM 11054 O O . TYR A 1 68 ? 0.535 4.224 -5.349 1.00 0.00 459 TYR A O 10
ATOM 11072 N N . GLU A 1 69 ? -1.252 4.926 -4.178 1.00 0.00 460 GLU A N 10
ATOM 11073 C CA . GLU A 1 69 ? -1.874 5.592 -5.316 1.00 0.00 460 GLU A CA 10
ATOM 11074 C C . GLU A 1 69 ? -2.195 7.047 -4.985 1.00 0.00 460 GLU A C 10
ATOM 11075 O O . GLU A 1 69 ? -3.142 7.333 -4.252 1.00 0.00 460 GLU A O 10
ATOM 11087 N N . GLY A 1 70 ? -1.398 7.961 -5.529 1.00 0.00 461 GLY A N 10
ATOM 11088 C CA . GLY A 1 70 ? -1.613 9.375 -5.280 1.00 0.00 461 GLY A CA 10
ATOM 11089 C C . GLY A 1 70 ? -0.481 10.003 -4.491 1.00 0.00 461 GLY A C 10
ATOM 11090 O O . GLY A 1 70 ? 0.233 9.315 -3.761 1.00 0.00 461 GLY A O 10
ATOM 11094 N N . LYS A 1 71 ? -0.315 11.313 -4.639 1.00 0.00 462 LYS A N 10
ATOM 11095 C CA . LYS A 1 71 ? 0.739 12.035 -3.936 1.00 0.00 462 LYS A CA 10
ATOM 11096 C C . LYS A 1 71 ? 0.174 12.796 -2.743 1.00 0.00 462 LYS A C 10
ATOM 11097 O O . LYS A 1 71 ? -1.009 13.137 -2.715 1.00 0.00 462 LYS A O 10
ATOM 11116 N N . HIS A 1 72 ? 1.027 13.062 -1.758 1.00 0.00 463 HIS A N 10
ATOM 11117 C CA . HIS A 1 72 ? 0.611 13.786 -0.563 1.00 0.00 463 HIS A CA 10
ATOM 11118 C C . HIS A 1 72 ? 0.783 15.290 -0.750 1.00 0.00 463 HIS A C 10
ATOM 11119 O O . HIS A 1 72 ? 1.903 15.786 -0.863 1.00 0.00 463 HIS A O 10
ATOM 11133 N N . ASN A 1 73 ? -0.335 16.009 -0.778 1.00 0.00 464 ASN A N 10
ATOM 11134 C CA . ASN A 1 73 ? -0.306 17.458 -0.949 1.00 0.00 464 ASN A CA 10
ATOM 11135 C C . ASN A 1 73 ? 0.259 18.141 0.294 1.00 0.00 464 ASN A C 10
ATOM 11136 O O . ASN A 1 73 ? 0.798 19.244 0.216 1.00 0.00 464 ASN A O 10
ATOM 11147 N N . HIS A 1 74 ? 0.134 17.475 1.437 1.00 0.00 465 HIS A N 10
ATOM 11148 C CA . HIS A 1 74 ? 0.632 18.016 2.697 1.00 0.00 465 HIS A CA 10
ATOM 11149 C C . HIS A 1 74 ? 2.042 17.507 2.985 1.00 0.00 465 HIS A C 10
ATOM 11150 O O . HIS A 1 74 ? 2.306 16.306 2.918 1.00 0.00 465 HIS A O 10
ATOM 11164 N N . ASP A 1 75 ? 2.945 18.431 3.301 1.00 0.00 466 ASP A N 10
ATOM 11165 C CA . ASP A 1 75 ? 4.330 18.079 3.596 1.00 0.00 466 ASP A CA 10
ATOM 11166 C C . ASP A 1 75 ? 4.412 17.101 4.765 1.00 0.00 466 ASP A C 10
ATOM 11167 O O . ASP A 1 75 ? 3.425 16.862 5.460 1.00 0.00 466 ASP A O 10
ATOM 11176 N N . LEU A 1 76 ? 5.598 16.541 4.976 1.00 0.00 467 LEU A N 10
ATOM 11177 C CA . LEU A 1 76 ? 5.815 15.588 6.059 1.00 0.00 467 LEU A CA 10
ATOM 11178 C C . LEU A 1 76 ? 5.624 16.259 7.419 1.00 0.00 467 LEU A C 10
ATOM 11179 O O . LEU A 1 76 ? 6.419 17.113 7.814 1.00 0.00 467 LEU A O 10
ATOM 11195 N N . PRO A 1 77 ? 4.563 15.885 8.160 1.00 0.00 468 PRO A N 10
ATOM 11196 C CA . PRO A 1 77 ? 4.281 16.461 9.479 1.00 0.00 468 PRO A CA 10
ATOM 11197 C C . PRO A 1 77 ? 5.466 16.340 10.430 1.00 0.00 468 PRO A C 10
ATOM 11198 O O . PRO A 1 77 ? 6.493 15.753 10.088 1.00 0.00 468 PRO A O 10
ATOM 11209 N N . ALA A 1 78 ? 5.317 16.898 11.627 1.00 0.00 469 ALA A N 10
ATOM 11210 C CA . ALA A 1 78 ? 6.375 16.852 12.630 1.00 0.00 469 ALA A CA 10
ATOM 11211 C C . ALA A 1 78 ? 5.795 16.856 14.040 1.00 0.00 469 ALA A C 10
ATOM 11212 O O . ALA A 1 78 ? 4.711 17.447 14.232 1.00 0.00 469 ALA A O 10
ATOM 11221 N N . VAL A 1 8 ? -25.399 -5.580 20.458 1.00 0.00 399 VAL A N 11
ATOM 11222 C CA . VAL A 1 8 ? -23.915 -5.643 20.451 1.00 0.00 399 VAL A CA 11
ATOM 11223 C C . VAL A 1 8 ? -23.320 -4.453 19.706 1.00 0.00 399 VAL A C 11
ATOM 11224 O O . VAL A 1 8 ? -23.911 -3.944 18.754 1.00 0.00 399 VAL A O 11
ATOM 11237 N N . GLN A 1 9 ? -22.145 -4.013 20.146 1.00 0.00 400 GLN A N 11
ATOM 11238 C CA . GLN A 1 9 ? -21.469 -2.880 19.521 1.00 0.00 400 GLN A CA 11
ATOM 11239 C C . GLN A 1 9 ? -19.955 -3.055 19.571 1.00 0.00 400 GLN A C 11
ATOM 11240 O O . GLN A 1 9 ? -19.294 -2.568 20.488 1.00 0.00 400 GLN A O 11
ATOM 11254 N N . THR A 1 10 ? -19.412 -3.751 18.578 1.00 0.00 401 THR A N 11
ATOM 11255 C CA . THR A 1 10 ? -17.975 -3.990 18.508 1.00 0.00 401 THR A CA 11
ATOM 11256 C C . THR A 1 10 ? -17.310 -3.035 17.523 1.00 0.00 401 THR A C 11
ATOM 11257 O O . THR A 1 10 ? -17.604 -3.054 16.329 1.00 0.00 401 THR A O 11
ATOM 11268 N N . THR A 1 11 ? -16.410 -2.199 18.034 1.00 0.00 402 THR A N 11
ATOM 11269 C CA . THR A 1 11 ? -15.703 -1.235 17.199 1.00 0.00 402 THR A CA 11
ATOM 11270 C C . THR A 1 11 ? -14.204 -1.260 17.479 1.00 0.00 402 THR A C 11
ATOM 11271 O O . THR A 1 11 ? -13.739 -0.704 18.474 1.00 0.00 402 THR A O 11
ATOM 11282 N N . SER A 1 12 ? -13.453 -1.910 16.596 1.00 0.00 403 SER A N 11
ATOM 11283 C CA . SER A 1 12 ? -12.006 -2.006 16.748 1.00 0.00 403 SER A CA 11
ATOM 11284 C C . SER A 1 12 ? -11.323 -0.730 16.271 1.00 0.00 403 SER A C 11
ATOM 11285 O O . SER A 1 12 ? -11.704 -0.152 15.254 1.00 0.00 403 SER A O 11
ATOM 11293 N N . GLU A 1 13 ? -10.310 -0.294 17.013 1.00 0.00 404 GLU A N 11
ATOM 11294 C CA . GLU A 1 13 ? -9.572 0.913 16.665 1.00 0.00 404 GLU A CA 11
ATOM 11295 C C . GLU A 1 13 ? -8.389 0.588 15.760 1.00 0.00 404 GLU A C 11
ATOM 11296 O O . GLU A 1 13 ? -7.414 -0.027 16.192 1.00 0.00 404 GLU A O 11
ATOM 11308 N N . VAL A 1 14 ? -8.482 1.002 14.500 1.00 0.00 405 VAL A N 11
ATOM 11309 C CA . VAL A 1 14 ? -7.417 0.753 13.534 1.00 0.00 405 VAL A CA 11
ATOM 11310 C C . VAL A 1 14 ? -6.319 1.805 13.642 1.00 0.00 405 VAL A C 11
ATOM 11311 O O . VAL A 1 14 ? -6.561 2.996 13.445 1.00 0.00 405 VAL A O 11
ATOM 11324 N N . ASP A 1 15 ? -5.107 1.357 13.956 1.00 0.00 406 ASP A N 11
ATOM 11325 C CA . ASP A 1 15 ? -3.968 2.259 14.090 1.00 0.00 406 ASP A CA 11
ATOM 11326 C C . ASP A 1 15 ? -2.964 2.037 12.965 1.00 0.00 406 ASP A C 11
ATOM 11327 O O . ASP A 1 15 ? -2.518 0.913 12.731 1.00 0.00 406 ASP A O 11
ATOM 11336 N N . LEU A 1 16 ? -2.611 3.113 12.271 1.00 0.00 407 LEU A N 11
ATOM 11337 C CA . LEU A 1 16 ? -1.658 3.036 11.171 1.00 0.00 407 LEU A CA 11
ATOM 11338 C C . LEU A 1 16 ? -0.235 3.281 11.665 1.00 0.00 407 LEU A C 11
ATOM 11339 O O . LEU A 1 16 ? 0.029 4.260 12.363 1.00 0.00 407 LEU A O 11
ATOM 11355 N N . LEU A 1 17 ? 0.675 2.385 11.299 1.00 0.00 408 LEU A N 11
ATOM 11356 C CA . LEU A 1 17 ? 2.071 2.504 11.706 1.00 0.00 408 LEU A CA 11
ATOM 11357 C C . LEU A 1 17 ? 2.857 3.351 10.709 1.00 0.00 408 LEU A C 11
ATOM 11358 O O . LEU A 1 17 ? 3.885 2.920 10.185 1.00 0.00 408 LEU A O 11
ATOM 11374 N N . ASP A 1 18 ? 2.369 4.560 10.453 1.00 0.00 409 ASP A N 11
ATOM 11375 C CA . ASP A 1 18 ? 3.025 5.468 9.519 1.00 0.00 409 ASP A CA 11
ATOM 11376 C C . ASP A 1 18 ? 3.944 6.435 10.259 1.00 0.00 409 ASP A C 11
ATOM 11377 O O . ASP A 1 18 ? 4.114 6.340 11.474 1.00 0.00 409 ASP A O 11
ATOM 11386 N N . ASP A 1 19 ? 4.537 7.364 9.517 1.00 0.00 410 ASP A N 11
ATOM 11387 C CA . ASP A 1 19 ? 5.441 8.348 10.102 1.00 0.00 410 ASP A CA 11
ATOM 11388 C C . ASP A 1 19 ? 4.853 9.752 10.006 1.00 0.00 410 ASP A C 11
ATOM 11389 O O . ASP A 1 19 ? 5.585 10.735 9.888 1.00 0.00 410 ASP A O 11
ATOM 11398 N N . GLY A 1 20 ? 3.528 9.838 10.056 1.00 0.00 411 GLY A N 11
ATOM 11399 C CA . GLY A 1 20 ? 2.865 11.126 9.972 1.00 0.00 411 GLY A CA 11
ATOM 11400 C C . GLY A 1 20 ? 1.534 11.048 9.250 1.00 0.00 411 GLY A C 11
ATOM 11401 O O . GLY A 1 20 ? 0.508 11.484 9.775 1.00 0.00 411 GLY A O 11
ATOM 11405 N N . TYR A 1 21 ? 1.549 10.491 8.044 1.00 0.00 412 TYR A N 11
ATOM 11406 C CA . TYR A 1 21 ? 0.334 10.358 7.248 1.00 0.00 412 TYR A CA 11
ATOM 11407 C C . TYR A 1 21 ? -0.701 9.504 7.972 1.00 0.00 412 TYR A C 11
ATOM 11408 O O . TYR A 1 21 ? -0.364 8.492 8.587 1.00 0.00 412 TYR A O 11
ATOM 11426 N N . ARG A 1 22 ? -1.962 9.917 7.896 1.00 0.00 413 ARG A N 11
ATOM 11427 C CA . ARG A 1 22 ? -3.046 9.190 8.544 1.00 0.00 413 ARG A CA 11
ATOM 11428 C C . ARG A 1 22 ? -3.967 8.552 7.510 1.00 0.00 413 ARG A C 11
ATOM 11429 O O . ARG A 1 22 ? -4.750 9.240 6.853 1.00 0.00 413 ARG A O 11
ATOM 11450 N N . TRP A 1 23 ? -3.871 7.235 7.368 1.00 0.00 414 TRP A N 11
ATOM 11451 C CA . TRP A 1 23 ? -4.695 6.505 6.411 1.00 0.00 414 TRP A CA 11
ATOM 11452 C C . TRP A 1 23 ? -5.890 5.859 7.107 1.00 0.00 414 TRP A C 11
ATOM 11453 O O . TRP A 1 23 ? -5.789 5.413 8.250 1.00 0.00 414 TRP A O 11
ATOM 11474 N N . ARG A 1 24 ? -7.020 5.812 6.409 1.00 0.00 415 ARG A N 11
ATOM 11475 C CA . ARG A 1 24 ? -8.234 5.221 6.960 1.00 0.00 415 ARG A CA 11
ATOM 11476 C C . ARG A 1 24 ? -8.711 4.058 6.096 1.00 0.00 415 ARG A C 11
ATOM 11477 O O . ARG A 1 24 ? -8.611 4.099 4.870 1.00 0.00 415 ARG A O 11
ATOM 11498 N N . LYS A 1 25 ? -9.234 3.021 6.744 1.00 0.00 416 LYS A N 11
ATOM 11499 C CA . LYS A 1 25 ? -9.727 1.847 6.035 1.00 0.00 416 LYS A CA 11
ATOM 11500 C C . LYS A 1 25 ? -11.117 2.103 5.458 1.00 0.00 416 LYS A C 11
ATOM 11501 O O . LYS A 1 25 ? -11.932 2.798 6.065 1.00 0.00 416 LYS A O 11
ATOM 11520 N N . TYR A 1 26 ? -11.379 1.537 4.286 1.00 0.00 417 TYR A N 11
ATOM 11521 C CA . TYR A 1 26 ? -12.668 1.702 3.627 1.00 0.00 417 TYR A CA 11
ATOM 11522 C C . TYR A 1 26 ? -13.103 0.409 2.947 1.00 0.00 417 TYR A C 11
ATOM 11523 O O . TYR A 1 26 ? -14.244 -0.028 3.092 1.00 0.00 417 TYR A O 11
ATOM 11541 N N . GLY A 1 27 ? -12.184 -0.200 2.204 1.00 0.00 418 GLY A N 11
ATOM 11542 C CA . GLY A 1 27 ? -12.490 -1.438 1.511 1.00 0.00 418 GLY A CA 11
ATOM 11543 C C . GLY A 1 27 ? -11.573 -2.574 1.921 1.00 0.00 418 GLY A C 11
ATOM 11544 O O . GLY A 1 27 ? -10.495 -2.343 2.467 1.00 0.00 418 GLY A O 11
ATOM 11548 N N . GLN A 1 28 ? -12.004 -3.803 1.659 1.00 0.00 419 GLN A N 11
ATOM 11549 C CA . GLN A 1 28 ? -11.216 -4.981 2.005 1.00 0.00 419 GLN A CA 11
ATOM 11550 C C . GLN A 1 28 ? -11.688 -6.202 1.223 1.00 0.00 419 GLN A C 11
ATOM 11551 O O . GLN A 1 28 ? -12.862 -6.308 0.869 1.00 0.00 419 GLN A O 11
ATOM 11565 N N . LYS A 1 29 ? -10.766 -7.120 0.957 1.00 0.00 420 LYS A N 11
ATOM 11566 C CA . LYS A 1 29 ? -11.089 -8.334 0.215 1.00 0.00 420 LYS A CA 11
ATOM 11567 C C . LYS A 1 29 ? -10.531 -9.566 0.922 1.00 0.00 420 LYS A C 11
ATOM 11568 O O . LYS A 1 29 ? -9.743 -9.453 1.860 1.00 0.00 420 LYS A O 11
ATOM 11587 N N . VAL A 1 30 ? -10.949 -10.744 0.466 1.00 0.00 421 VAL A N 11
ATOM 11588 C CA . VAL A 1 30 ? -10.493 -11.997 1.054 1.00 0.00 421 VAL A CA 11
ATOM 11589 C C . VAL A 1 30 ? -9.970 -12.947 -0.019 1.00 0.00 421 VAL A C 11
ATOM 11590 O O . VAL A 1 30 ? -10.537 -13.046 -1.105 1.00 0.00 421 VAL A O 11
ATOM 11603 N N . VAL A 1 31 ? -8.883 -13.644 0.296 1.00 0.00 422 VAL A N 11
ATOM 11604 C CA . VAL A 1 31 ? -8.281 -14.588 -0.639 1.00 0.00 422 VAL A CA 11
ATOM 11605 C C . VAL A 1 31 ? -8.271 -16.001 -0.064 1.00 0.00 422 VAL A C 11
ATOM 11606 O O . VAL A 1 31 ? -8.061 -16.192 1.133 1.00 0.00 422 VAL A O 11
ATOM 11619 N N . LYS A 1 32 ? -8.499 -16.987 -0.925 1.00 0.00 423 LYS A N 11
ATOM 11620 C CA . LYS A 1 32 ? -8.515 -18.382 -0.502 1.00 0.00 423 LYS A CA 11
ATOM 11621 C C . LYS A 1 32 ? -7.101 -18.882 -0.217 1.00 0.00 423 LYS A C 11
ATOM 11622 O O . LYS A 1 32 ? -6.193 -18.699 -1.027 1.00 0.00 423 LYS A O 11
ATOM 11641 N N . GLY A 1 33 ? -6.924 -19.512 0.938 1.00 0.00 424 GLY A N 11
ATOM 11642 C CA . GLY A 1 33 ? -5.619 -20.028 1.310 1.00 0.00 424 GLY A CA 11
ATOM 11643 C C . GLY A 1 33 ? -4.854 -19.076 2.206 1.00 0.00 424 GLY A C 11
ATOM 11644 O O . GLY A 1 33 ? -4.086 -19.507 3.068 1.00 0.00 424 GLY A O 11
ATOM 11648 N N . ASN A 1 34 ? -5.063 -17.779 2.006 1.00 0.00 425 ASN A N 11
ATOM 11649 C CA . ASN A 1 34 ? -4.385 -16.764 2.802 1.00 0.00 425 ASN A CA 11
ATOM 11650 C C . ASN A 1 34 ? -5.183 -16.442 4.067 1.00 0.00 425 ASN A C 11
ATOM 11651 O O . ASN A 1 34 ? -6.269 -15.866 3.992 1.00 0.00 425 ASN A O 11
ATOM 11662 N N . PRO A 1 35 ? -4.656 -16.808 5.251 1.00 0.00 426 PRO A N 11
ATOM 11663 C CA . PRO A 1 35 ? -5.333 -16.550 6.527 1.00 0.00 426 PRO A CA 11
ATOM 11664 C C . PRO A 1 35 ? -5.408 -15.063 6.859 1.00 0.00 426 PRO A C 11
ATOM 11665 O O . PRO A 1 35 ? -6.146 -14.656 7.757 1.00 0.00 426 PRO A O 11
ATOM 11676 N N . TYR A 1 36 ? -4.642 -14.253 6.131 1.00 0.00 427 TYR A N 11
ATOM 11677 C CA . TYR A 1 36 ? -4.626 -12.812 6.354 1.00 0.00 427 TYR A CA 11
ATOM 11678 C C . TYR A 1 36 ? -5.275 -12.074 5.184 1.00 0.00 427 TYR A C 11
ATOM 11679 O O . TYR A 1 36 ? -4.617 -11.777 4.187 1.00 0.00 427 TYR A O 11
ATOM 11697 N N . PRO A 1 37 ? -6.581 -11.767 5.289 1.00 0.00 428 PRO A N 11
ATOM 11698 C CA . PRO A 1 37 ? -7.314 -11.062 4.232 1.00 0.00 428 PRO A CA 11
ATOM 11699 C C . PRO A 1 37 ? -6.591 -9.800 3.769 1.00 0.00 428 PRO A C 11
ATOM 11700 O O . PRO A 1 37 ? -5.561 -9.422 4.326 1.00 0.00 428 PRO A O 11
ATOM 11711 N N . ARG A 1 38 ? -7.138 -9.154 2.745 1.00 0.00 429 ARG A N 11
ATOM 11712 C CA . ARG A 1 38 ? -6.546 -7.935 2.206 1.00 0.00 429 ARG A CA 11
ATOM 11713 C C . ARG A 1 38 ? -7.332 -6.705 2.645 1.00 0.00 429 ARG A C 11
ATOM 11714 O O . ARG A 1 38 ? -8.560 -6.680 2.568 1.00 0.00 429 ARG A O 11
ATOM 11735 N N . SER A 1 39 ? -6.615 -5.684 3.104 1.00 0.00 430 SER A N 11
ATOM 11736 C CA . SER A 1 39 ? -7.245 -4.447 3.555 1.00 0.00 430 SER A CA 11
ATOM 11737 C C . SER A 1 39 ? -6.737 -3.257 2.749 1.00 0.00 430 SER A C 11
ATOM 11738 O O . SER A 1 39 ? -5.628 -3.281 2.217 1.00 0.00 430 SER A O 11
ATOM 11746 N N . TYR A 1 40 ? -7.557 -2.214 2.663 1.00 0.00 431 TYR A N 11
ATOM 11747 C CA . TYR A 1 40 ? -7.191 -1.014 1.920 1.00 0.00 431 TYR A CA 11
ATOM 11748 C C . TYR A 1 40 ? -7.372 0.235 2.777 1.00 0.00 431 TYR A C 11
ATOM 11749 O O . TYR A 1 40 ? -8.364 0.368 3.495 1.00 0.00 431 TYR A O 11
ATOM 11767 N N . TYR A 1 41 ? -6.411 1.148 2.694 1.00 0.00 432 TYR A N 11
ATOM 11768 C CA . TYR A 1 41 ? -6.463 2.388 3.459 1.00 0.00 432 TYR A CA 11
ATOM 11769 C C . TYR A 1 41 ? -6.343 3.599 2.539 1.00 0.00 432 TYR A C 11
ATOM 11770 O O . TYR A 1 41 ? -6.071 3.459 1.347 1.00 0.00 432 TYR A O 11
ATOM 11788 N N . LYS A 1 42 ? -6.548 4.786 3.099 1.00 0.00 433 LYS A N 11
ATOM 11789 C CA . LYS A 1 42 ? -6.462 6.019 2.325 1.00 0.00 433 LYS A CA 11
ATOM 11790 C C . LYS A 1 42 ? -6.116 7.206 3.217 1.00 0.00 433 LYS A C 11
ATOM 11791 O O . LYS A 1 42 ? -6.758 7.433 4.243 1.00 0.00 433 LYS A O 11
ATOM 11810 N N . CYS A 1 43 ? -5.098 7.962 2.817 1.00 0.00 434 CYS A N 11
ATOM 11811 C CA . CYS A 1 43 ? -4.665 9.129 3.577 1.00 0.00 434 CYS A CA 11
ATOM 11812 C C . CYS A 1 43 ? -5.768 10.181 3.624 1.00 0.00 434 CYS A C 11
ATOM 11813 O O . CYS A 1 43 ? -6.002 10.894 2.647 1.00 0.00 434 CYS A O 11
ATOM 11820 N N . THR A 1 44 ? -6.450 10.268 4.763 1.00 0.00 435 THR A N 11
ATOM 11821 C CA . THR A 1 44 ? -7.535 11.228 4.935 1.00 0.00 435 THR A CA 11
ATOM 11822 C C . THR A 1 44 ? -7.069 12.463 5.702 1.00 0.00 435 THR A C 11
ATOM 11823 O O . THR A 1 44 ? -7.449 12.672 6.854 1.00 0.00 435 THR A O 11
ATOM 11834 N N . THR A 1 45 ? -6.248 13.281 5.054 1.00 0.00 436 THR A N 11
ATOM 11835 C CA . THR A 1 45 ? -5.736 14.498 5.672 1.00 0.00 436 THR A CA 11
ATOM 11836 C C . THR A 1 45 ? -6.523 15.719 5.197 1.00 0.00 436 THR A C 11
ATOM 11837 O O . THR A 1 45 ? -7.209 15.663 4.177 1.00 0.00 436 THR A O 11
ATOM 11848 N N . PRO A 1 46 ? -6.436 16.842 5.931 1.00 0.00 437 PRO A N 11
ATOM 11849 C CA . PRO A 1 46 ? -7.147 18.074 5.573 1.00 0.00 437 PRO A CA 11
ATOM 11850 C C . PRO A 1 46 ? -6.877 18.499 4.133 1.00 0.00 437 PRO A C 11
ATOM 11851 O O . PRO A 1 46 ? -5.942 19.252 3.862 1.00 0.00 437 PRO A O 11
ATOM 11862 N N . GLY A 1 47 ? -7.701 18.008 3.213 1.00 0.00 438 GLY A N 11
ATOM 11863 C CA . GLY A 1 47 ? -7.534 18.345 1.812 1.00 0.00 438 GLY A CA 11
ATOM 11864 C C . GLY A 1 47 ? -6.891 17.224 1.018 1.00 0.00 438 GLY A C 11
ATOM 11865 O O . GLY A 1 47 ? -7.078 17.129 -0.194 1.00 0.00 438 GLY A O 11
ATOM 11869 N N . CYS A 1 48 ? -6.129 16.377 1.703 1.00 0.00 439 CYS A N 11
ATOM 11870 C CA . CYS A 1 48 ? -5.454 15.259 1.053 1.00 0.00 439 CYS A CA 11
ATOM 11871 C C . CYS A 1 48 ? -6.377 14.047 0.955 1.00 0.00 439 CYS A C 11
ATOM 11872 O O . CYS A 1 48 ? -7.012 13.656 1.933 1.00 0.00 439 CYS A O 11
ATOM 11879 N N . GLY A 1 49 ? -6.442 13.457 -0.234 1.00 0.00 440 GLY A N 11
ATOM 11880 C CA . GLY A 1 49 ? -7.284 12.293 -0.442 1.00 0.00 440 GLY A CA 11
ATOM 11881 C C . GLY A 1 49 ? -6.572 11.195 -1.208 1.00 0.00 440 GLY A C 11
ATOM 11882 O O . GLY A 1 49 ? -6.977 10.835 -2.313 1.00 0.00 440 GLY A O 11
ATOM 11886 N N . VAL A 1 50 ? -5.504 10.664 -0.620 1.00 0.00 441 VAL A N 11
ATOM 11887 C CA . VAL A 1 50 ? -4.730 9.603 -1.253 1.00 0.00 441 VAL A CA 11
ATOM 11888 C C . VAL A 1 50 ? -5.231 8.227 -0.832 1.00 0.00 441 VAL A C 11
ATOM 11889 O O . VAL A 1 50 ? -5.806 8.066 0.245 1.00 0.00 441 VAL A O 11
ATOM 11902 N N . ARG A 1 51 ? -5.009 7.234 -1.688 1.00 0.00 442 ARG A N 11
ATOM 11903 C CA . ARG A 1 51 ? -5.437 5.869 -1.406 1.00 0.00 442 ARG A CA 11
ATOM 11904 C C . ARG A 1 51 ? -4.282 4.888 -1.581 1.00 0.00 442 ARG A C 11
ATOM 11905 O O . ARG A 1 51 ? -3.398 5.098 -2.411 1.00 0.00 442 ARG A O 11
ATOM 11926 N N . LYS A 1 52 ? -4.296 3.818 -0.793 1.00 0.00 443 LYS A N 11
ATOM 11927 C CA . LYS A 1 52 ? -3.249 2.805 -0.862 1.00 0.00 443 LYS A CA 11
ATOM 11928 C C . LYS A 1 52 ? -3.835 1.405 -0.703 1.00 0.00 443 LYS A C 11
ATOM 11929 O O . LYS A 1 52 ? -4.940 1.238 -0.187 1.00 0.00 443 LYS A O 11
ATOM 11948 N N . HIS A 1 53 ? -3.086 0.402 -1.150 1.00 0.00 444 HIS A N 11
ATOM 11949 C CA . HIS A 1 53 ? -3.531 -0.985 -1.058 1.00 0.00 444 HIS A CA 11
ATOM 11950 C C . HIS A 1 53 ? -2.526 -1.824 -0.274 1.00 0.00 444 HIS A C 11
ATOM 11951 O O . HIS A 1 53 ? -1.351 -1.897 -0.632 1.00 0.00 444 HIS A O 11
ATOM 11966 N N . VAL A 1 54 ? -2.997 -2.456 0.795 1.00 0.00 445 VAL A N 11
ATOM 11967 C CA . VAL A 1 54 ? -2.141 -3.291 1.629 1.00 0.00 445 VAL A CA 11
ATOM 11968 C C . VAL A 1 54 ? -2.532 -4.761 1.522 1.00 0.00 445 VAL A C 11
ATOM 11969 O O . VAL A 1 54 ? -3.714 -5.102 1.535 1.00 0.00 445 VAL A O 11
ATOM 11982 N N . GLU A 1 55 ? -1.530 -5.628 1.416 1.00 0.00 446 GLU A N 11
ATOM 11983 C CA . GLU A 1 55 ? -1.770 -7.062 1.305 1.00 0.00 446 GLU A CA 11
ATOM 11984 C C . GLU A 1 55 ? -0.720 -7.851 2.082 1.00 0.00 446 GLU A C 11
ATOM 11985 O O . GLU A 1 55 ? 0.472 -7.551 2.015 1.00 0.00 446 GLU A O 11
ATOM 11997 N N . ARG A 1 56 ? -1.171 -8.862 2.819 1.00 0.00 447 ARG A N 11
ATOM 11998 C CA . ARG A 1 56 ? -0.272 -9.693 3.609 1.00 0.00 447 ARG A CA 11
ATOM 11999 C C . ARG A 1 56 ? 0.026 -11.006 2.889 1.00 0.00 447 ARG A C 11
ATOM 12000 O O . ARG A 1 56 ? -0.678 -11.998 3.072 1.00 0.00 447 ARG A O 11
ATOM 12021 N N . ALA A 1 57 ? 1.073 -11.001 2.071 1.00 0.00 448 ALA A N 11
ATOM 12022 C CA . ALA A 1 57 ? 1.463 -12.192 1.326 1.00 0.00 448 ALA A CA 11
ATOM 12023 C C . ALA A 1 57 ? 1.802 -13.343 2.267 1.00 0.00 448 ALA A C 11
ATOM 12024 O O . ALA A 1 57 ? 2.734 -13.253 3.066 1.00 0.00 448 ALA A O 11
ATOM 12031 N N . ALA A 1 58 ? 1.035 -14.425 2.168 1.00 0.00 449 ALA A N 11
ATOM 12032 C CA . ALA A 1 58 ? 1.248 -15.596 3.009 1.00 0.00 449 ALA A CA 11
ATOM 12033 C C . ALA A 1 58 ? 2.260 -16.551 2.383 1.00 0.00 449 ALA A C 11
ATOM 12034 O O . ALA A 1 58 ? 2.898 -17.338 3.084 1.00 0.00 449 ALA A O 11
ATOM 12041 N N . THR A 1 59 ? 2.403 -16.481 1.062 1.00 0.00 450 THR A N 11
ATOM 12042 C CA . THR A 1 59 ? 3.338 -17.341 0.345 1.00 0.00 450 THR A CA 11
ATOM 12043 C C . THR A 1 59 ? 4.732 -17.278 0.959 1.00 0.00 450 THR A C 11
ATOM 12044 O O . THR A 1 59 ? 5.431 -18.287 1.045 1.00 0.00 450 THR A O 11
ATOM 12055 N N . ASP A 1 60 ? 5.130 -16.085 1.387 1.00 0.00 451 ASP A N 11
ATOM 12056 C CA . ASP A 1 60 ? 6.440 -15.889 1.997 1.00 0.00 451 ASP A CA 11
ATOM 12057 C C . ASP A 1 60 ? 6.327 -15.847 3.521 1.00 0.00 451 ASP A C 11
ATOM 12058 O O . ASP A 1 60 ? 5.237 -15.668 4.065 1.00 0.00 451 ASP A O 11
ATOM 12067 N N . PRO A 1 61 ? 7.457 -16.011 4.232 1.00 0.00 452 PRO A N 11
ATOM 12068 C CA . PRO A 1 61 ? 7.476 -15.992 5.698 1.00 0.00 452 PRO A CA 11
ATOM 12069 C C . PRO A 1 61 ? 6.761 -14.772 6.270 1.00 0.00 452 PRO A C 11
ATOM 12070 O O . PRO A 1 61 ? 6.200 -14.826 7.365 1.00 0.00 452 PRO A O 11
ATOM 12081 N N . LYS A 1 62 ? 6.782 -13.674 5.520 1.00 0.00 453 LYS A N 11
ATOM 12082 C CA . LYS A 1 62 ? 6.136 -12.440 5.950 1.00 0.00 453 LYS A CA 11
ATOM 12083 C C . LYS A 1 62 ? 6.311 -11.343 4.903 1.00 0.00 453 LYS A C 11
ATOM 12084 O O . LYS A 1 62 ? 7.148 -10.453 5.053 1.00 0.00 453 LYS A O 11
ATOM 12103 N N . ALA A 1 63 ? 5.518 -11.417 3.838 1.00 0.00 454 ALA A N 11
ATOM 12104 C CA . ALA A 1 63 ? 5.588 -10.431 2.766 1.00 0.00 454 ALA A CA 11
ATOM 12105 C C . ALA A 1 63 ? 4.475 -9.399 2.895 1.00 0.00 454 ALA A C 11
ATOM 12106 O O . ALA A 1 63 ? 3.308 -9.748 3.069 1.00 0.00 454 ALA A O 11
ATOM 12113 N N . VAL A 1 64 ? 4.844 -8.124 2.811 1.00 0.00 455 VAL A N 11
ATOM 12114 C CA . VAL A 1 64 ? 3.878 -7.040 2.918 1.00 0.00 455 VAL A CA 11
ATOM 12115 C C . VAL A 1 64 ? 3.996 -6.081 1.738 1.00 0.00 455 VAL A C 11
ATOM 12116 O O . VAL A 1 64 ? 4.797 -5.147 1.762 1.00 0.00 455 VAL A O 11
ATOM 12129 N N . VAL A 1 65 ? 3.193 -6.319 0.707 1.00 0.00 456 VAL A N 11
ATOM 12130 C CA . VAL A 1 65 ? 3.208 -5.477 -0.484 1.00 0.00 456 VAL A CA 11
ATOM 12131 C C . VAL A 1 65 ? 2.221 -4.320 -0.351 1.00 0.00 456 VAL A C 11
ATOM 12132 O O . VAL A 1 65 ? 1.044 -4.526 -0.054 1.00 0.00 456 VAL A O 11
ATOM 12145 N N . THR A 1 66 ? 2.709 -3.105 -0.573 1.00 0.00 457 THR A N 11
ATOM 12146 C CA . THR A 1 66 ? 1.871 -1.916 -0.479 1.00 0.00 457 THR A CA 11
ATOM 12147 C C . THR A 1 66 ? 1.968 -1.071 -1.745 1.00 0.00 457 THR A C 11
ATOM 12148 O O . THR A 1 66 ? 3.021 -1.005 -2.379 1.00 0.00 457 THR A O 11
ATOM 12159 N N . THR A 1 67 ? 0.863 -0.428 -2.106 1.00 0.00 458 THR A N 11
ATOM 12160 C CA . THR A 1 67 ? 0.823 0.413 -3.297 1.00 0.00 458 THR A CA 11
ATOM 12161 C C . THR A 1 67 ? 0.240 1.785 -2.979 1.00 0.00 458 THR A C 11
ATOM 12162 O O . THR A 1 67 ? -0.656 1.910 -2.144 1.00 0.00 458 THR A O 11
ATOM 12173 N N . TYR A 1 68 ? 0.754 2.811 -3.648 1.00 0.00 459 TYR A N 11
ATOM 12174 C CA . TYR A 1 68 ? 0.283 4.176 -3.437 1.00 0.00 459 TYR A CA 11
ATOM 12175 C C . TYR A 1 68 ? -0.423 4.709 -4.677 1.00 0.00 459 TYR A C 11
ATOM 12176 O O . TYR A 1 68 ? -0.028 4.413 -5.805 1.00 0.00 459 TYR A O 11
ATOM 12194 N N . GLU A 1 69 ? -1.470 5.498 -4.463 1.00 0.00 460 GLU A N 11
ATOM 12195 C CA . GLU A 1 69 ? -2.233 6.074 -5.563 1.00 0.00 460 GLU A CA 11
ATOM 12196 C C . GLU A 1 69 ? -2.506 7.556 -5.319 1.00 0.00 460 GLU A C 11
ATOM 12197 O O . GLU A 1 69 ? -3.542 7.924 -4.764 1.00 0.00 460 GLU A O 11
ATOM 12209 N N . GLY A 1 70 ? -1.569 8.400 -5.736 1.00 0.00 461 GLY A N 11
ATOM 12210 C CA . GLY A 1 70 ? -1.727 9.831 -5.555 1.00 0.00 461 GLY A CA 11
ATOM 12211 C C . GLY A 1 70 ? -0.561 10.454 -4.811 1.00 0.00 461 GLY A C 11
ATOM 12212 O O . GLY A 1 70 ? 0.244 9.748 -4.205 1.00 0.00 461 GLY A O 11
ATOM 12216 N N . LYS A 1 71 ? -0.470 11.779 -4.859 1.00 0.00 462 LYS A N 11
ATOM 12217 C CA . LYS A 1 71 ? 0.607 12.496 -4.185 1.00 0.00 462 LYS A CA 11
ATOM 12218 C C . LYS A 1 71 ? 0.075 13.276 -2.986 1.00 0.00 462 LYS A C 11
ATOM 12219 O O . LYS A 1 71 ? -1.091 13.670 -2.958 1.00 0.00 462 LYS A O 11
ATOM 12238 N N . HIS A 1 72 ? 0.938 13.496 -2.000 1.00 0.00 463 HIS A N 11
ATOM 12239 C CA . HIS A 1 72 ? 0.555 14.231 -0.800 1.00 0.00 463 HIS A CA 11
ATOM 12240 C C . HIS A 1 72 ? 0.704 15.733 -1.010 1.00 0.00 463 HIS A C 11
ATOM 12241 O O . HIS A 1 72 ? 1.597 16.185 -1.727 1.00 0.00 463 HIS A O 11
ATOM 12255 N N . ASN A 1 73 ? -0.177 16.505 -0.380 1.00 0.00 464 ASN A N 11
ATOM 12256 C CA . ASN A 1 73 ? -0.144 17.958 -0.501 1.00 0.00 464 ASN A CA 11
ATOM 12257 C C . ASN A 1 73 ? -0.121 18.618 0.875 1.00 0.00 464 ASN A C 11
ATOM 12258 O O . ASN A 1 73 ? -0.622 19.729 1.048 1.00 0.00 464 ASN A O 11
ATOM 12269 N N . HIS A 1 74 ? 0.464 17.928 1.849 1.00 0.00 465 HIS A N 11
ATOM 12270 C CA . HIS A 1 74 ? 0.552 18.450 3.208 1.00 0.00 465 HIS A CA 11
ATOM 12271 C C . HIS A 1 74 ? 1.860 18.031 3.868 1.00 0.00 465 HIS A C 11
ATOM 12272 O O . HIS A 1 74 ? 2.309 16.895 3.713 1.00 0.00 465 HIS A O 11
ATOM 12286 N N . ASP A 1 75 ? 2.468 18.955 4.606 1.00 0.00 466 ASP A N 11
ATOM 12287 C CA . ASP A 1 75 ? 3.727 18.681 5.291 1.00 0.00 466 ASP A CA 11
ATOM 12288 C C . ASP A 1 75 ? 3.584 17.501 6.246 1.00 0.00 466 ASP A C 11
ATOM 12289 O O . ASP A 1 75 ? 2.472 17.084 6.571 1.00 0.00 466 ASP A O 11
ATOM 12298 N N . LEU A 1 76 ? 4.715 16.966 6.691 1.00 0.00 467 LEU A N 11
ATOM 12299 C CA . LEU A 1 76 ? 4.717 15.832 7.609 1.00 0.00 467 LEU A CA 11
ATOM 12300 C C . LEU A 1 76 ? 4.259 16.260 9.003 1.00 0.00 467 LEU A C 11
ATOM 12301 O O . LEU A 1 76 ? 4.943 17.029 9.678 1.00 0.00 467 LEU A O 11
ATOM 12317 N N . PRO A 1 77 ? 3.092 15.767 9.459 1.00 0.00 468 PRO A N 11
ATOM 12318 C CA . PRO A 1 77 ? 2.554 16.109 10.779 1.00 0.00 468 PRO A CA 11
ATOM 12319 C C . PRO A 1 77 ? 3.321 15.434 11.912 1.00 0.00 468 PRO A C 11
ATOM 12320 O O . PRO A 1 77 ? 4.251 14.662 11.671 1.00 0.00 468 PRO A O 11
ATOM 12331 N N . ALA A 1 78 ? 2.926 15.729 13.145 1.00 0.00 469 ALA A N 11
ATOM 12332 C CA . ALA A 1 78 ? 3.577 15.151 14.315 1.00 0.00 469 ALA A CA 11
ATOM 12333 C C . ALA A 1 78 ? 2.623 15.101 15.504 1.00 0.00 469 ALA A C 11
ATOM 12334 O O . ALA A 1 78 ? 1.549 15.734 15.427 1.00 0.00 469 ALA A O 11
ATOM 12343 N N . VAL A 1 8 ? -22.155 -14.801 14.095 1.00 0.00 399 VAL A N 12
ATOM 12344 C CA . VAL A 1 8 ? -20.893 -14.546 14.841 1.00 0.00 399 VAL A CA 12
ATOM 12345 C C . VAL A 1 8 ? -20.501 -13.074 14.766 1.00 0.00 399 VAL A C 12
ATOM 12346 O O . VAL A 1 8 ? -20.794 -12.392 13.784 1.00 0.00 399 VAL A O 12
ATOM 12359 N N . GLN A 1 9 ? -19.837 -12.590 15.811 1.00 0.00 400 GLN A N 12
ATOM 12360 C CA . GLN A 1 9 ? -19.405 -11.199 15.864 1.00 0.00 400 GLN A CA 12
ATOM 12361 C C . GLN A 1 9 ? -18.244 -11.026 16.838 1.00 0.00 400 GLN A C 12
ATOM 12362 O O . GLN A 1 9 ? -18.449 -10.786 18.027 1.00 0.00 400 GLN A O 12
ATOM 12376 N N . THR A 1 10 ? -17.024 -11.151 16.326 1.00 0.00 401 THR A N 12
ATOM 12377 C CA . THR A 1 10 ? -15.830 -11.009 17.150 1.00 0.00 401 THR A CA 12
ATOM 12378 C C . THR A 1 10 ? -15.224 -9.617 17.002 1.00 0.00 401 THR A C 12
ATOM 12379 O O . THR A 1 10 ? -15.713 -8.794 16.227 1.00 0.00 401 THR A O 12
ATOM 12390 N N . THR A 1 11 ? -14.153 -9.362 17.747 1.00 0.00 402 THR A N 12
ATOM 12391 C CA . THR A 1 11 ? -13.479 -8.069 17.699 1.00 0.00 402 THR A CA 12
ATOM 12392 C C . THR A 1 11 ? -12.003 -8.208 18.054 1.00 0.00 402 THR A C 12
ATOM 12393 O O . THR A 1 11 ? -11.654 -8.772 19.091 1.00 0.00 402 THR A O 12
ATOM 12404 N N . SER A 1 12 ? -11.140 -7.688 17.188 1.00 0.00 403 SER A N 12
ATOM 12405 C CA . SER A 1 12 ? -9.700 -7.752 17.411 1.00 0.00 403 SER A CA 12
ATOM 12406 C C . SER A 1 12 ? -9.121 -6.359 17.641 1.00 0.00 403 SER A C 12
ATOM 12407 O O . SER A 1 12 ? -9.603 -5.377 17.078 1.00 0.00 403 SER A O 12
ATOM 12415 N N . GLU A 1 13 ? -8.086 -6.286 18.471 1.00 0.00 404 GLU A N 12
ATOM 12416 C CA . GLU A 1 13 ? -7.441 -5.013 18.776 1.00 0.00 404 GLU A CA 12
ATOM 12417 C C . GLU A 1 13 ? -6.760 -4.438 17.538 1.00 0.00 404 GLU A C 12
ATOM 12418 O O . GLU A 1 13 ? -5.660 -4.851 17.172 1.00 0.00 404 GLU A O 12
ATOM 12430 N N . VAL A 1 14 ? -7.423 -3.481 16.895 1.00 0.00 405 VAL A N 12
ATOM 12431 C CA . VAL A 1 14 ? -6.882 -2.849 15.698 1.00 0.00 405 VAL A CA 12
ATOM 12432 C C . VAL A 1 14 ? -5.706 -1.940 16.040 1.00 0.00 405 VAL A C 12
ATOM 12433 O O . VAL A 1 14 ? -5.856 -0.962 16.771 1.00 0.00 405 VAL A O 12
ATOM 12446 N N . ASP A 1 15 ? -4.535 -2.271 15.505 1.00 0.00 406 ASP A N 12
ATOM 12447 C CA . ASP A 1 15 ? -3.332 -1.486 15.753 1.00 0.00 406 ASP A CA 12
ATOM 12448 C C . ASP A 1 15 ? -3.148 -0.419 14.677 1.00 0.00 406 ASP A C 12
ATOM 12449 O O . ASP A 1 15 ? -2.102 -0.348 14.030 1.00 0.00 406 ASP A O 12
ATOM 12458 N N . LEU A 1 16 ? -4.171 0.407 14.488 1.00 0.00 407 LEU A N 12
ATOM 12459 C CA . LEU A 1 16 ? -4.123 1.468 13.489 1.00 0.00 407 LEU A CA 12
ATOM 12460 C C . LEU A 1 16 ? -3.780 2.808 14.134 1.00 0.00 407 LEU A C 12
ATOM 12461 O O . LEU A 1 16 ? -4.340 3.844 13.774 1.00 0.00 407 LEU A O 12
ATOM 12477 N N . LEU A 1 17 ? -2.857 2.779 15.090 1.00 0.00 408 LEU A N 12
ATOM 12478 C CA . LEU A 1 17 ? -2.440 3.991 15.786 1.00 0.00 408 LEU A CA 12
ATOM 12479 C C . LEU A 1 17 ? -1.751 4.958 14.827 1.00 0.00 408 LEU A C 12
ATOM 12480 O O . LEU A 1 17 ? -0.750 4.615 14.197 1.00 0.00 408 LEU A O 12
ATOM 12496 N N . ASP A 1 18 ? -2.294 6.165 14.722 1.00 0.00 409 ASP A N 12
ATOM 12497 C CA . ASP A 1 18 ? -1.731 7.182 13.840 1.00 0.00 409 ASP A CA 12
ATOM 12498 C C . ASP A 1 18 ? -0.295 7.509 14.231 1.00 0.00 409 ASP A C 12
ATOM 12499 O O . ASP A 1 18 ? -0.032 7.963 15.345 1.00 0.00 409 ASP A O 12
ATOM 12508 N N . ASP A 1 19 ? 0.633 7.274 13.309 1.00 0.00 410 ASP A N 12
ATOM 12509 C CA . ASP A 1 19 ? 2.045 7.544 13.557 1.00 0.00 410 ASP A CA 12
ATOM 12510 C C . ASP A 1 19 ? 2.706 8.154 12.326 1.00 0.00 410 ASP A C 12
ATOM 12511 O O . ASP A 1 19 ? 3.894 7.944 12.078 1.00 0.00 410 ASP A O 12
ATOM 12520 N N . GLY A 1 20 ? 1.928 8.910 11.556 1.00 0.00 411 GLY A N 12
ATOM 12521 C CA . GLY A 1 20 ? 2.455 9.540 10.361 1.00 0.00 411 GLY A CA 12
ATOM 12522 C C . GLY A 1 20 ? 1.400 10.321 9.603 1.00 0.00 411 GLY A C 12
ATOM 12523 O O . GLY A 1 20 ? 1.431 11.550 9.572 1.00 0.00 411 GLY A O 12
ATOM 12527 N N . TYR A 1 21 ? 0.462 9.605 8.993 1.00 0.00 412 TYR A N 12
ATOM 12528 C CA . TYR A 1 21 ? -0.611 10.238 8.233 1.00 0.00 412 TYR A CA 12
ATOM 12529 C C . TYR A 1 21 ? -1.973 9.723 8.685 1.00 0.00 412 TYR A C 12
ATOM 12530 O O . TYR A 1 21 ? -2.088 8.614 9.208 1.00 0.00 412 TYR A O 12
ATOM 12548 N N . ARG A 1 22 ? -3.005 10.535 8.481 1.00 0.00 413 ARG A N 12
ATOM 12549 C CA . ARG A 1 22 ? -4.361 10.162 8.869 1.00 0.00 413 ARG A CA 12
ATOM 12550 C C . ARG A 1 22 ? -4.999 9.255 7.821 1.00 0.00 413 ARG A C 12
ATOM 12551 O O . ARG A 1 22 ? -5.534 9.729 6.819 1.00 0.00 413 ARG A O 12
ATOM 12572 N N . TRP A 1 23 ? -4.941 7.949 8.062 1.00 0.00 414 TRP A N 12
ATOM 12573 C CA . TRP A 1 23 ? -5.515 6.975 7.140 1.00 0.00 414 TRP A CA 12
ATOM 12574 C C . TRP A 1 23 ? -6.895 6.529 7.613 1.00 0.00 414 TRP A C 12
ATOM 12575 O O . TRP A 1 23 ? -7.227 6.651 8.791 1.00 0.00 414 TRP A O 12
ATOM 12596 N N . ARG A 1 24 ? -7.692 6.008 6.686 1.00 0.00 415 ARG A N 12
ATOM 12597 C CA . ARG A 1 24 ? -9.037 5.542 7.008 1.00 0.00 415 ARG A CA 12
ATOM 12598 C C . ARG A 1 24 ? -9.381 4.285 6.217 1.00 0.00 415 ARG A C 12
ATOM 12599 O O . ARG A 1 24 ? -8.873 4.074 5.116 1.00 0.00 415 ARG A O 12
ATOM 12620 N N . LYS A 1 25 ? -10.247 3.452 6.785 1.00 0.00 416 LYS A N 12
ATOM 12621 C CA . LYS A 1 25 ? -10.659 2.215 6.134 1.00 0.00 416 LYS A CA 12
ATOM 12622 C C . LYS A 1 25 ? -11.947 2.419 5.342 1.00 0.00 416 LYS A C 12
ATOM 12623 O O . LYS A 1 25 ? -12.915 2.988 5.847 1.00 0.00 416 LYS A O 12
ATOM 12642 N N . TYR A 1 26 ? -11.951 1.951 4.098 1.00 0.00 417 TYR A N 12
ATOM 12643 C CA . TYR A 1 26 ? -13.120 2.081 3.236 1.00 0.00 417 TYR A CA 12
ATOM 12644 C C . TYR A 1 26 ? -13.534 0.726 2.671 1.00 0.00 417 TYR A C 12
ATOM 12645 O O . TYR A 1 26 ? -14.715 0.381 2.660 1.00 0.00 417 TYR A O 12
ATOM 12663 N N . GLY A 1 27 ? -12.552 -0.039 2.202 1.00 0.00 418 GLY A N 12
ATOM 12664 C CA . GLY A 1 27 ? -12.834 -1.348 1.642 1.00 0.00 418 GLY A CA 12
ATOM 12665 C C . GLY A 1 27 ? -11.910 -2.422 2.182 1.00 0.00 418 GLY A C 12
ATOM 12666 O O . GLY A 1 27 ? -10.796 -2.130 2.618 1.00 0.00 418 GLY A O 12
ATOM 12670 N N . GLN A 1 28 ? -12.372 -3.667 2.151 1.00 0.00 419 GLN A N 12
ATOM 12671 C CA . GLN A 1 28 ? -11.579 -4.789 2.641 1.00 0.00 419 GLN A CA 12
ATOM 12672 C C . GLN A 1 28 ? -12.174 -6.118 2.184 1.00 0.00 419 GLN A C 12
ATOM 12673 O O . GLN A 1 28 ? -13.349 -6.397 2.424 1.00 0.00 419 GLN A O 12
ATOM 12687 N N . LYS A 1 29 ? -11.355 -6.932 1.525 1.00 0.00 420 LYS A N 12
ATOM 12688 C CA . LYS A 1 29 ? -11.801 -8.231 1.035 1.00 0.00 420 LYS A CA 12
ATOM 12689 C C . LYS A 1 29 ? -10.989 -9.359 1.664 1.00 0.00 420 LYS A C 12
ATOM 12690 O O . LYS A 1 29 ? -10.074 -9.113 2.452 1.00 0.00 420 LYS A O 12
ATOM 12709 N N . VAL A 1 30 ? -11.329 -10.594 1.312 1.00 0.00 421 VAL A N 12
ATOM 12710 C CA . VAL A 1 30 ? -10.630 -11.760 1.840 1.00 0.00 421 VAL A CA 12
ATOM 12711 C C . VAL A 1 30 ? -10.070 -12.623 0.713 1.00 0.00 421 VAL A C 12
ATOM 12712 O O . VAL A 1 30 ? -10.741 -12.859 -0.292 1.00 0.00 421 VAL A O 12
ATOM 12725 N N . VAL A 1 31 ? -8.839 -13.089 0.887 1.00 0.00 422 VAL A N 12
ATOM 12726 C CA . VAL A 1 31 ? -8.189 -13.925 -0.114 1.00 0.00 422 VAL A CA 12
ATOM 12727 C C . VAL A 1 31 ? -8.488 -15.402 0.123 1.00 0.00 422 VAL A C 12
ATOM 12728 O O . VAL A 1 31 ? -8.787 -15.813 1.245 1.00 0.00 422 VAL A O 12
ATOM 12741 N N . LYS A 1 32 ? -8.404 -16.195 -0.941 1.00 0.00 423 LYS A N 12
ATOM 12742 C CA . LYS A 1 32 ? -8.666 -17.627 -0.848 1.00 0.00 423 LYS A CA 12
ATOM 12743 C C . LYS A 1 32 ? -7.363 -18.411 -0.729 1.00 0.00 423 LYS A C 12
ATOM 12744 O O . LYS A 1 32 ? -6.779 -18.819 -1.733 1.00 0.00 423 LYS A O 12
ATOM 12763 N N . GLY A 1 33 ? -6.913 -18.619 0.503 1.00 0.00 424 GLY A N 12
ATOM 12764 C CA . GLY A 1 33 ? -5.683 -19.354 0.731 1.00 0.00 424 GLY A CA 12
ATOM 12765 C C . GLY A 1 33 ? -4.729 -18.616 1.650 1.00 0.00 424 GLY A C 12
ATOM 12766 O O . GLY A 1 33 ? -3.974 -19.235 2.399 1.00 0.00 424 GLY A O 12
ATOM 12770 N N . ASN A 1 34 ? -4.763 -17.288 1.592 1.00 0.00 425 ASN A N 12
ATOM 12771 C CA . ASN A 1 34 ? -3.896 -16.464 2.425 1.00 0.00 425 ASN A CA 12
ATOM 12772 C C . ASN A 1 34 ? -4.563 -16.156 3.766 1.00 0.00 425 ASN A C 12
ATOM 12773 O O . ASN A 1 34 ? -5.556 -15.429 3.818 1.00 0.00 425 ASN A O 12
ATOM 12784 N N . PRO A 1 35 ? -4.028 -16.703 4.874 1.00 0.00 426 PRO A N 12
ATOM 12785 C CA . PRO A 1 35 ? -4.585 -16.477 6.212 1.00 0.00 426 PRO A CA 12
ATOM 12786 C C . PRO A 1 35 ? -4.795 -14.996 6.511 1.00 0.00 426 PRO A C 12
ATOM 12787 O O . PRO A 1 35 ? -5.811 -14.607 7.085 1.00 0.00 426 PRO A O 12
ATOM 12798 N N . TYR A 1 36 ? -3.826 -14.176 6.118 1.00 0.00 427 TYR A N 12
ATOM 12799 C CA . TYR A 1 36 ? -3.904 -12.737 6.343 1.00 0.00 427 TYR A CA 12
ATOM 12800 C C . TYR A 1 36 ? -4.888 -12.085 5.372 1.00 0.00 427 TYR A C 12
ATOM 12801 O O . TYR A 1 36 ? -4.645 -12.050 4.165 1.00 0.00 427 TYR A O 12
ATOM 12819 N N . PRO A 1 37 ? -6.017 -11.557 5.882 1.00 0.00 428 PRO A N 12
ATOM 12820 C CA . PRO A 1 37 ? -7.031 -10.907 5.043 1.00 0.00 428 PRO A CA 12
ATOM 12821 C C . PRO A 1 37 ? -6.451 -9.768 4.212 1.00 0.00 428 PRO A C 12
ATOM 12822 O O . PRO A 1 37 ? -5.233 -9.616 4.113 1.00 0.00 428 PRO A O 12
ATOM 12833 N N . ARG A 1 38 ? -7.330 -8.969 3.617 1.00 0.00 429 ARG A N 12
ATOM 12834 C CA . ARG A 1 38 ? -6.905 -7.841 2.794 1.00 0.00 429 ARG A CA 12
ATOM 12835 C C . ARG A 1 38 ? -7.505 -6.537 3.308 1.00 0.00 429 ARG A C 12
ATOM 12836 O O . ARG A 1 38 ? -8.702 -6.458 3.582 1.00 0.00 429 ARG A O 12
ATOM 12857 N N . SER A 1 39 ? -6.664 -5.514 3.433 1.00 0.00 430 SER A N 12
ATOM 12858 C CA . SER A 1 39 ? -7.112 -4.212 3.914 1.00 0.00 430 SER A CA 12
ATOM 12859 C C . SER A 1 39 ? -6.760 -3.114 2.914 1.00 0.00 430 SER A C 12
ATOM 12860 O O . SER A 1 39 ? -5.780 -3.222 2.178 1.00 0.00 430 SER A O 12
ATOM 12868 N N . TYR A 1 40 ? -7.567 -2.058 2.895 1.00 0.00 431 TYR A N 12
ATOM 12869 C CA . TYR A 1 40 ? -7.340 -0.941 1.986 1.00 0.00 431 TYR A CA 12
ATOM 12870 C C . TYR A 1 40 ? -7.610 0.391 2.679 1.00 0.00 431 TYR A C 12
ATOM 12871 O O . TYR A 1 40 ? -8.760 0.782 2.870 1.00 0.00 431 TYR A O 12
ATOM 12889 N N . TYR A 1 41 ? -6.538 1.085 3.054 1.00 0.00 432 TYR A N 12
ATOM 12890 C CA . TYR A 1 41 ? -6.658 2.373 3.726 1.00 0.00 432 TYR A CA 12
ATOM 12891 C C . TYR A 1 41 ? -6.530 3.518 2.727 1.00 0.00 432 TYR A C 12
ATOM 12892 O O . TYR A 1 41 ? -6.365 3.291 1.528 1.00 0.00 432 TYR A O 12
ATOM 12910 N N . LYS A 1 42 ? -6.609 4.749 3.225 1.00 0.00 433 LYS A N 12
ATOM 12911 C CA . LYS A 1 42 ? -6.502 5.924 2.369 1.00 0.00 433 LYS A CA 12
ATOM 12912 C C . LYS A 1 42 ? -6.378 7.198 3.198 1.00 0.00 433 LYS A C 12
ATOM 12913 O O . LYS A 1 42 ? -7.239 7.501 4.024 1.00 0.00 433 LYS A O 12
ATOM 12932 N N . CYS A 1 43 ? -5.301 7.945 2.967 1.00 0.00 434 CYS A N 12
ATOM 12933 C CA . CYS A 1 43 ? -5.066 9.191 3.688 1.00 0.00 434 CYS A CA 12
ATOM 12934 C C . CYS A 1 43 ? -6.139 10.220 3.346 1.00 0.00 434 CYS A C 12
ATOM 12935 O O . CYS A 1 43 ? -6.097 10.847 2.287 1.00 0.00 434 CYS A O 12
ATOM 12942 N N . THR A 1 44 ? -7.100 10.386 4.249 1.00 0.00 435 THR A N 12
ATOM 12943 C CA . THR A 1 44 ? -8.187 11.337 4.046 1.00 0.00 435 THR A CA 12
ATOM 12944 C C . THR A 1 44 ? -7.920 12.648 4.778 1.00 0.00 435 THR A C 12
ATOM 12945 O O . THR A 1 44 ? -8.447 12.883 5.866 1.00 0.00 435 THR A O 12
ATOM 12956 N N . THR A 1 45 ? -7.101 13.499 4.172 1.00 0.00 436 THR A N 12
ATOM 12957 C CA . THR A 1 45 ? -6.764 14.789 4.761 1.00 0.00 436 THR A CA 12
ATOM 12958 C C . THR A 1 45 ? -7.592 15.909 4.129 1.00 0.00 436 THR A C 12
ATOM 12959 O O . THR A 1 45 ? -8.191 15.722 3.070 1.00 0.00 436 THR A O 12
ATOM 12970 N N . PRO A 1 46 ? -7.641 17.089 4.772 1.00 0.00 437 PRO A N 12
ATOM 12971 C CA . PRO A 1 46 ? -8.406 18.233 4.263 1.00 0.00 437 PRO A CA 12
ATOM 12972 C C . PRO A 1 46 ? -8.028 18.596 2.830 1.00 0.00 437 PRO A C 12
ATOM 12973 O O . PRO A 1 46 ? -8.860 19.083 2.064 1.00 0.00 437 PRO A O 12
ATOM 12984 N N . GLY A 1 47 ? -6.772 18.353 2.475 1.00 0.00 438 GLY A N 12
ATOM 12985 C CA . GLY A 1 47 ? -6.309 18.660 1.134 1.00 0.00 438 GLY A CA 12
ATOM 12986 C C . GLY A 1 47 ? -5.445 17.557 0.554 1.00 0.00 438 GLY A C 12
ATOM 12987 O O . GLY A 1 47 ? -4.453 17.828 -0.124 1.00 0.00 438 GLY A O 12
ATOM 12991 N N . CYS A 1 48 ? -5.821 16.311 0.822 1.00 0.00 439 CYS A N 12
ATOM 12992 C CA . CYS A 1 48 ? -5.073 15.164 0.322 1.00 0.00 439 CYS A CA 12
ATOM 12993 C C . CYS A 1 48 ? -5.921 13.895 0.381 1.00 0.00 439 CYS A C 12
ATOM 12994 O O . CYS A 1 48 ? -6.540 13.595 1.401 1.00 0.00 439 CYS A O 12
ATOM 13001 N N . GLY A 1 49 ? -5.942 13.155 -0.723 1.00 0.00 440 GLY A N 12
ATOM 13002 C CA . GLY A 1 49 ? -6.714 11.926 -0.781 1.00 0.00 440 GLY A CA 12
ATOM 13003 C C . GLY A 1 49 ? -5.915 10.767 -1.346 1.00 0.00 440 GLY A C 12
ATOM 13004 O O . GLY A 1 49 ? -6.232 10.249 -2.415 1.00 0.00 440 GLY A O 12
ATOM 13008 N N . VAL A 1 50 ? -4.870 10.362 -0.627 1.00 0.00 441 VAL A N 12
ATOM 13009 C CA . VAL A 1 50 ? -4.022 9.260 -1.065 1.00 0.00 441 VAL A CA 12
ATOM 13010 C C . VAL A 1 50 ? -4.620 7.913 -0.669 1.00 0.00 441 VAL A C 12
ATOM 13011 O O . VAL A 1 50 ? -5.191 7.770 0.410 1.00 0.00 441 VAL A O 12
ATOM 13024 N N . ARG A 1 51 ? -4.482 6.929 -1.551 1.00 0.00 442 ARG A N 12
ATOM 13025 C CA . ARG A 1 51 ? -5.007 5.592 -1.294 1.00 0.00 442 ARG A CA 12
ATOM 13026 C C . ARG A 1 51 ? -3.887 4.557 -1.313 1.00 0.00 442 ARG A C 12
ATOM 13027 O O . ARG A 1 51 ? -3.151 4.444 -2.293 1.00 0.00 442 ARG A O 12
ATOM 13048 N N . LYS A 1 52 ? -3.764 3.802 -0.226 1.00 0.00 443 LYS A N 12
ATOM 13049 C CA . LYS A 1 52 ? -2.735 2.775 -0.121 1.00 0.00 443 LYS A CA 12
ATOM 13050 C C . LYS A 1 52 ? -3.353 1.409 0.164 1.00 0.00 443 LYS A C 12
ATOM 13051 O O . LYS A 1 52 ? -4.210 1.275 1.038 1.00 0.00 443 LYS A O 12
ATOM 13070 N N . HIS A 1 53 ? -2.914 0.400 -0.581 1.00 0.00 444 HIS A N 12
ATOM 13071 C CA . HIS A 1 53 ? -3.425 -0.955 -0.410 1.00 0.00 444 HIS A CA 12
ATOM 13072 C C . HIS A 1 53 ? -2.428 -1.820 0.356 1.00 0.00 444 HIS A C 12
ATOM 13073 O O . HIS A 1 53 ? -1.248 -1.877 0.010 1.00 0.00 444 HIS A O 12
ATOM 13088 N N . VAL A 1 54 ? -2.910 -2.490 1.396 1.00 0.00 445 VAL A N 12
ATOM 13089 C CA . VAL A 1 54 ? -2.062 -3.352 2.210 1.00 0.00 445 VAL A CA 12
ATOM 13090 C C . VAL A 1 54 ? -2.283 -4.822 1.868 1.00 0.00 445 VAL A C 12
ATOM 13091 O O . VAL A 1 54 ? -3.312 -5.403 2.217 1.00 0.00 445 VAL A O 12
ATOM 13104 N N . GLU A 1 55 ? -1.312 -5.419 1.186 1.00 0.00 446 GLU A N 12
ATOM 13105 C CA . GLU A 1 55 ? -1.400 -6.822 0.797 1.00 0.00 446 GLU A CA 12
ATOM 13106 C C . GLU A 1 55 ? -0.283 -7.635 1.442 1.00 0.00 446 GLU A C 12
ATOM 13107 O O . GLU A 1 55 ? 0.896 -7.439 1.143 1.00 0.00 446 GLU A O 12
ATOM 13119 N N . ARG A 1 56 ? -0.661 -8.552 2.327 1.00 0.00 447 ARG A N 12
ATOM 13120 C CA . ARG A 1 56 ? 0.309 -9.397 3.013 1.00 0.00 447 ARG A CA 12
ATOM 13121 C C . ARG A 1 56 ? 0.486 -10.724 2.283 1.00 0.00 447 ARG A C 12
ATOM 13122 O O . ARG A 1 56 ? -0.362 -11.612 2.372 1.00 0.00 447 ARG A O 12
ATOM 13143 N N . ALA A 1 57 ? 1.594 -10.853 1.560 1.00 0.00 448 ALA A N 12
ATOM 13144 C CA . ALA A 1 57 ? 1.882 -12.072 0.814 1.00 0.00 448 ALA A CA 12
ATOM 13145 C C . ALA A 1 57 ? 2.098 -13.253 1.754 1.00 0.00 448 ALA A C 12
ATOM 13146 O O . ALA A 1 57 ? 3.099 -13.315 2.470 1.00 0.00 448 ALA A O 12
ATOM 13153 N N . ALA A 1 58 ? 1.154 -14.189 1.744 1.00 0.00 449 ALA A N 12
ATOM 13154 C CA . ALA A 1 58 ? 1.240 -15.370 2.595 1.00 0.00 449 ALA A CA 12
ATOM 13155 C C . ALA A 1 58 ? 2.059 -16.469 1.926 1.00 0.00 449 ALA A C 12
ATOM 13156 O O . ALA A 1 58 ? 2.949 -17.056 2.543 1.00 0.00 449 ALA A O 12
ATOM 13163 N N . THR A 1 59 ? 1.753 -16.742 0.662 1.00 0.00 450 THR A N 12
ATOM 13164 C CA . THR A 1 59 ? 2.463 -17.770 -0.092 1.00 0.00 450 THR A CA 12
ATOM 13165 C C . THR A 1 59 ? 3.961 -17.492 -0.120 1.00 0.00 450 THR A C 12
ATOM 13166 O O . THR A 1 59 ? 4.775 -18.414 -0.160 1.00 0.00 450 THR A O 12
ATOM 13177 N N . ASP A 1 60 ? 4.319 -16.212 -0.098 1.00 0.00 451 ASP A N 12
ATOM 13178 C CA . ASP A 1 60 ? 5.719 -15.807 -0.118 1.00 0.00 451 ASP A CA 12
ATOM 13179 C C . ASP A 1 60 ? 6.319 -15.867 1.287 1.00 0.00 451 ASP A C 12
ATOM 13180 O O . ASP A 1 60 ? 5.593 -15.828 2.279 1.00 0.00 451 ASP A O 12
ATOM 13189 N N . PRO A 1 61 ? 7.656 -15.966 1.388 1.00 0.00 452 PRO A N 12
ATOM 13190 C CA . PRO A 1 61 ? 8.346 -16.031 2.681 1.00 0.00 452 PRO A CA 12
ATOM 13191 C C . PRO A 1 61 ? 8.226 -14.730 3.466 1.00 0.00 452 PRO A C 12
ATOM 13192 O O . PRO A 1 61 ? 9.209 -14.014 3.660 1.00 0.00 452 PRO A O 12
ATOM 13203 N N . LYS A 1 62 ? 7.011 -14.430 3.911 1.00 0.00 453 LYS A N 12
ATOM 13204 C CA . LYS A 1 62 ? 6.750 -13.215 4.675 1.00 0.00 453 LYS A CA 12
ATOM 13205 C C . LYS A 1 62 ? 7.032 -11.974 3.837 1.00 0.00 453 LYS A C 12
ATOM 13206 O O . LYS A 1 62 ? 8.112 -11.387 3.923 1.00 0.00 453 LYS A O 12
ATOM 13225 N N . ALA A 1 63 ? 6.054 -11.577 3.028 1.00 0.00 454 ALA A N 12
ATOM 13226 C CA . ALA A 1 63 ? 6.195 -10.404 2.174 1.00 0.00 454 ALA A CA 12
ATOM 13227 C C . ALA A 1 63 ? 5.064 -9.411 2.414 1.00 0.00 454 ALA A C 12
ATOM 13228 O O . ALA A 1 63 ? 3.899 -9.794 2.509 1.00 0.00 454 ALA A O 12
ATOM 13235 N N . VAL A 1 64 ? 5.416 -8.133 2.513 1.00 0.00 455 VAL A N 12
ATOM 13236 C CA . VAL A 1 64 ? 4.431 -7.084 2.743 1.00 0.00 455 VAL A CA 12
ATOM 13237 C C . VAL A 1 64 ? 4.508 -6.010 1.663 1.00 0.00 455 VAL A C 12
ATOM 13238 O O . VAL A 1 64 ? 5.313 -5.082 1.751 1.00 0.00 455 VAL A O 12
ATOM 13251 N N . VAL A 1 65 ? 3.667 -6.143 0.643 1.00 0.00 456 VAL A N 12
ATOM 13252 C CA . VAL A 1 65 ? 3.641 -5.186 -0.455 1.00 0.00 456 VAL A CA 12
ATOM 13253 C C . VAL A 1 65 ? 2.551 -4.139 -0.246 1.00 0.00 456 VAL A C 12
ATOM 13254 O O . VAL A 1 65 ? 1.413 -4.471 0.092 1.00 0.00 456 VAL A O 12
ATOM 13267 N N . THR A 1 66 ? 2.905 -2.875 -0.448 1.00 0.00 457 THR A N 12
ATOM 13268 C CA . THR A 1 66 ? 1.958 -1.778 -0.283 1.00 0.00 457 THR A CA 12
ATOM 13269 C C . THR A 1 66 ? 1.894 -0.913 -1.537 1.00 0.00 457 THR A C 12
ATOM 13270 O O . THR A 1 66 ? 2.909 -0.387 -1.993 1.00 0.00 457 THR A O 12
ATOM 13281 N N . THR A 1 67 ? 0.693 -0.771 -2.090 1.00 0.00 458 THR A N 12
ATOM 13282 C CA . THR A 1 67 ? 0.497 0.029 -3.292 1.00 0.00 458 THR A CA 12
ATOM 13283 C C . THR A 1 67 ? 0.101 1.460 -2.942 1.00 0.00 458 THR A C 12
ATOM 13284 O O . THR A 1 67 ? -1.076 1.758 -2.744 1.00 0.00 458 THR A O 12
ATOM 13295 N N . TYR A 1 68 ? 1.093 2.341 -2.867 1.00 0.00 459 TYR A N 12
ATOM 13296 C CA . TYR A 1 68 ? 0.849 3.741 -2.541 1.00 0.00 459 TYR A CA 12
ATOM 13297 C C . TYR A 1 68 ? 0.349 4.506 -3.762 1.00 0.00 459 TYR A C 12
ATOM 13298 O O . TYR A 1 68 ? 1.138 4.947 -4.596 1.00 0.00 459 TYR A O 12
ATOM 13316 N N . GLU A 1 69 ? -0.969 4.657 -3.861 1.00 0.00 460 GLU A N 12
ATOM 13317 C CA . GLU A 1 69 ? -1.574 5.367 -4.981 1.00 0.00 460 GLU A CA 12
ATOM 13318 C C . GLU A 1 69 ? -1.829 6.829 -4.624 1.00 0.00 460 GLU A C 12
ATOM 13319 O O . GLU A 1 69 ? -2.630 7.132 -3.740 1.00 0.00 460 GLU A O 12
ATOM 13331 N N . GLY A 1 70 ? -1.141 7.730 -5.316 1.00 0.00 461 GLY A N 12
ATOM 13332 C CA . GLY A 1 70 ? -1.306 9.148 -5.058 1.00 0.00 461 GLY A CA 12
ATOM 13333 C C . GLY A 1 70 ? -0.081 9.766 -4.409 1.00 0.00 461 GLY A C 12
ATOM 13334 O O . GLY A 1 70 ? 0.967 9.127 -4.314 1.00 0.00 461 GLY A O 12
ATOM 13338 N N . LYS A 1 71 ? -0.215 11.011 -3.963 1.00 0.00 462 LYS A N 12
ATOM 13339 C CA . LYS A 1 71 ? 0.890 11.713 -3.320 1.00 0.00 462 LYS A CA 12
ATOM 13340 C C . LYS A 1 71 ? 0.380 12.638 -2.219 1.00 0.00 462 LYS A C 12
ATOM 13341 O O . LYS A 1 71 ? -0.715 13.190 -2.317 1.00 0.00 462 LYS A O 12
ATOM 13360 N N . HIS A 1 72 ? 1.182 12.801 -1.172 1.00 0.00 463 HIS A N 12
ATOM 13361 C CA . HIS A 1 72 ? 0.812 13.659 -0.053 1.00 0.00 463 HIS A CA 12
ATOM 13362 C C . HIS A 1 72 ? 1.151 15.117 -0.349 1.00 0.00 463 HIS A C 12
ATOM 13363 O O . HIS A 1 72 ? 2.321 15.481 -0.471 1.00 0.00 463 HIS A O 12
ATOM 13377 N N . ASN A 1 73 ? 0.119 15.947 -0.463 1.00 0.00 464 ASN A N 12
ATOM 13378 C CA . ASN A 1 73 ? 0.308 17.365 -0.746 1.00 0.00 464 ASN A CA 12
ATOM 13379 C C . ASN A 1 73 ? 0.238 18.190 0.537 1.00 0.00 464 ASN A C 12
ATOM 13380 O O . ASN A 1 73 ? -0.258 19.316 0.536 1.00 0.00 464 ASN A O 12
ATOM 13391 N N 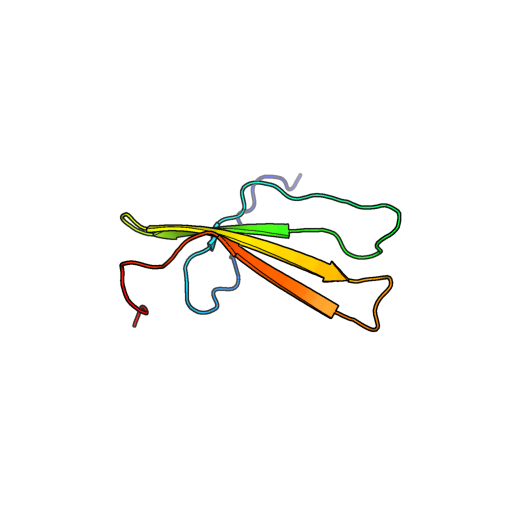. HIS A 1 74 ? 0.736 17.619 1.629 1.00 0.00 465 HIS A N 12
ATOM 13392 C CA . HIS A 1 74 ? 0.729 18.300 2.918 1.00 0.00 465 HIS A CA 12
ATOM 13393 C C . HIS A 1 74 ? 1.935 17.889 3.758 1.00 0.00 465 HIS A C 12
ATOM 13394 O O . HIS A 1 74 ? 2.365 16.737 3.722 1.00 0.00 465 HIS A O 12
ATOM 13408 N N . ASP A 1 75 ? 2.476 18.841 4.511 1.00 0.00 466 ASP A N 12
ATOM 13409 C CA . ASP A 1 75 ? 3.632 18.578 5.360 1.00 0.00 466 ASP A CA 12
ATOM 13410 C C . ASP A 1 75 ? 3.280 17.582 6.461 1.00 0.00 466 ASP A C 12
ATOM 13411 O O . ASP A 1 75 ? 2.124 17.474 6.867 1.00 0.00 466 ASP A O 12
ATOM 13420 N N . LEU A 1 76 ? 4.287 16.855 6.938 1.00 0.00 467 LEU A N 12
ATOM 13421 C CA . LEU A 1 76 ? 4.081 15.868 7.992 1.00 0.00 467 LEU A CA 12
ATOM 13422 C C . LEU A 1 76 ? 3.583 16.535 9.273 1.00 0.00 467 LEU A C 12
ATOM 13423 O O . LEU A 1 76 ? 4.191 17.488 9.759 1.00 0.00 467 LEU A O 12
ATOM 13439 N N . PRO A 1 77 ? 2.466 16.044 9.841 1.00 0.00 468 PRO A N 12
ATOM 13440 C CA . PRO A 1 77 ? 1.898 16.605 11.071 1.00 0.00 468 PRO A CA 12
ATOM 13441 C C . PRO A 1 77 ? 2.925 16.695 12.195 1.00 0.00 468 PRO A C 12
ATOM 13442 O O . PRO A 1 77 ? 4.075 16.290 12.030 1.00 0.00 468 PRO A O 12
ATOM 13453 N N . ALA A 1 78 ? 2.502 17.228 13.337 1.00 0.00 469 ALA A N 12
ATOM 13454 C CA . ALA A 1 78 ? 3.386 17.370 14.487 1.00 0.00 469 ALA A CA 12
ATOM 13455 C C . ALA A 1 78 ? 3.392 16.102 15.334 1.00 0.00 469 ALA A C 12
ATOM 13456 O O . ALA A 1 78 ? 4.256 15.995 16.230 1.00 0.00 469 ALA A O 12
ATOM 13465 N N . VAL A 1 8 ? -5.837 -12.437 20.825 1.00 0.00 399 VAL A N 13
ATOM 13466 C CA . VAL A 1 8 ? -7.169 -12.548 20.175 1.00 0.00 399 VAL A CA 13
ATOM 13467 C C . VAL A 1 8 ? -8.186 -11.621 20.832 1.00 0.00 399 VAL A C 13
ATOM 13468 O O . VAL A 1 8 ? -9.061 -11.072 20.163 1.00 0.00 399 VAL A O 13
ATOM 13481 N N . GLN A 1 9 ? -8.066 -11.450 22.144 1.00 0.00 400 GLN A N 13
ATOM 13482 C CA . GLN A 1 9 ? -8.976 -10.587 22.890 1.00 0.00 400 GLN A CA 13
ATOM 13483 C C . GLN A 1 9 ? -8.279 -9.299 23.316 1.00 0.00 400 GLN A C 13
ATOM 13484 O O . GLN A 1 9 ? -7.108 -9.312 23.693 1.00 0.00 400 GLN A O 13
ATOM 13498 N N . THR A 1 10 ? -9.008 -8.189 23.255 1.00 0.00 401 THR A N 13
ATOM 13499 C CA . THR A 1 10 ? -8.458 -6.894 23.634 1.00 0.00 401 THR A CA 13
ATOM 13500 C C . THR A 1 10 ? -9.558 -5.949 24.109 1.00 0.00 401 THR A C 13
ATOM 13501 O O . THR A 1 10 ? -10.745 -6.227 23.941 1.00 0.00 401 THR A O 13
ATOM 13512 N N . THR A 1 11 ? -9.154 -4.830 24.702 1.00 0.00 402 THR A N 13
ATOM 13513 C CA . THR A 1 11 ? -10.103 -3.843 25.201 1.00 0.00 402 THR A CA 13
ATOM 13514 C C . THR A 1 11 ? -10.535 -2.886 24.095 1.00 0.00 402 THR A C 13
ATOM 13515 O O . THR A 1 11 ? -11.692 -2.886 23.677 1.00 0.00 402 THR A O 13
ATOM 13526 N N . SER A 1 12 ? -9.596 -2.070 23.627 1.00 0.00 403 SER A N 13
ATOM 13527 C CA . SER A 1 12 ? -9.879 -1.107 22.569 1.00 0.00 403 SER A CA 13
ATOM 13528 C C . SER A 1 12 ? -9.252 -1.548 21.249 1.00 0.00 403 SER A C 13
ATOM 13529 O O . SER A 1 12 ? -8.150 -2.095 21.226 1.00 0.00 403 SER A O 13
ATOM 13537 N N . GLU A 1 13 ? -9.964 -1.308 20.152 1.00 0.00 404 GLU A N 13
ATOM 13538 C CA . GLU A 1 13 ? -9.478 -1.680 18.830 1.00 0.00 404 GLU A CA 13
ATOM 13539 C C . GLU A 1 13 ? -8.685 -0.539 18.201 1.00 0.00 404 GLU A C 13
ATOM 13540 O O . GLU A 1 13 ? -8.947 -0.136 17.067 1.00 0.00 404 GLU A O 13
ATOM 13552 N N . VAL A 1 14 ? -7.714 -0.021 18.945 1.00 0.00 405 VAL A N 13
ATOM 13553 C CA . VAL A 1 14 ? -6.880 1.074 18.460 1.00 0.00 405 VAL A CA 13
ATOM 13554 C C . VAL A 1 14 ? -5.704 0.549 17.643 1.00 0.00 405 VAL A C 13
ATOM 13555 O O . VAL A 1 14 ? -4.547 0.679 18.041 1.00 0.00 405 VAL A O 13
ATOM 13568 N N . ASP A 1 15 ? -6.010 -0.048 16.494 1.00 0.00 406 ASP A N 13
ATOM 13569 C CA . ASP A 1 15 ? -4.980 -0.593 15.617 1.00 0.00 406 ASP A CA 13
ATOM 13570 C C . ASP A 1 15 ? -4.445 0.478 14.673 1.00 0.00 406 ASP A C 13
ATOM 13571 O O . ASP A 1 15 ? -3.276 0.453 14.287 1.00 0.00 406 ASP A O 13
ATOM 13580 N N . LEU A 1 16 ? -5.308 1.419 14.305 1.00 0.00 407 LEU A N 13
ATOM 13581 C CA . LEU A 1 16 ? -4.923 2.500 13.405 1.00 0.00 407 LEU A CA 13
ATOM 13582 C C . LEU A 1 16 ? -4.250 3.635 14.174 1.00 0.00 407 LEU A C 13
ATOM 13583 O O . LEU A 1 16 ? -4.911 4.573 14.620 1.00 0.00 407 LEU A O 13
ATOM 13599 N N . LEU A 1 17 ? -2.934 3.540 14.326 1.00 0.00 408 LEU A N 13
ATOM 13600 C CA . LEU A 1 17 ? -2.172 4.558 15.041 1.00 0.00 408 LEU A CA 13
ATOM 13601 C C . LEU A 1 17 ? -1.873 5.749 14.135 1.00 0.00 408 LEU A C 13
ATOM 13602 O O . LEU A 1 17 ? -1.059 5.654 13.215 1.00 0.00 408 LEU A O 13
ATOM 13618 N N . ASP A 1 18 ? -2.534 6.870 14.402 1.00 0.00 409 ASP A N 13
ATOM 13619 C CA . ASP A 1 18 ? -2.338 8.080 13.613 1.00 0.00 409 ASP A CA 13
ATOM 13620 C C . ASP A 1 18 ? -1.067 8.807 14.038 1.00 0.00 409 ASP A C 13
ATOM 13621 O O . ASP A 1 18 ? -1.113 9.742 14.839 1.00 0.00 409 ASP A O 13
ATOM 13630 N N . ASP A 1 19 ? 0.067 8.374 13.498 1.00 0.00 410 ASP A N 13
ATOM 13631 C CA . ASP A 1 19 ? 1.351 8.984 13.822 1.00 0.00 410 ASP A CA 13
ATOM 13632 C C . ASP A 1 19 ? 1.954 9.665 12.597 1.00 0.00 410 ASP A C 13
ATOM 13633 O O . ASP A 1 19 ? 2.391 10.814 12.667 1.00 0.00 410 ASP A O 13
ATOM 13642 N N . GLY A 1 20 ? 1.973 8.950 11.478 1.00 0.00 411 GLY A N 13
ATOM 13643 C CA . GLY A 1 20 ? 2.523 9.502 10.254 1.00 0.00 411 GLY A CA 13
ATOM 13644 C C . GLY A 1 20 ? 1.504 10.312 9.474 1.00 0.00 411 GLY A C 13
ATOM 13645 O O . GLY A 1 20 ? 1.672 11.518 9.288 1.00 0.00 411 GLY A O 13
ATOM 13649 N N . TYR A 1 21 ? 0.448 9.648 9.018 1.00 0.00 412 TYR A N 13
ATOM 13650 C CA . TYR A 1 21 ? -0.602 10.314 8.255 1.00 0.00 412 TYR A CA 13
ATOM 13651 C C . TYR A 1 21 ? -1.982 9.872 8.730 1.00 0.00 412 TYR A C 13
ATOM 13652 O O . TYR A 1 21 ? -2.105 8.962 9.550 1.00 0.00 412 TYR A O 13
ATOM 13670 N N . ARG A 1 22 ? -3.017 10.522 8.209 1.00 0.00 413 ARG A N 13
ATOM 13671 C CA . ARG A 1 22 ? -4.389 10.196 8.581 1.00 0.00 413 ARG A CA 13
ATOM 13672 C C . ARG A 1 22 ? -5.027 9.267 7.551 1.00 0.00 413 ARG A C 13
ATOM 13673 O O . ARG A 1 22 ? -5.496 9.715 6.504 1.00 0.00 413 ARG A O 13
ATOM 13694 N N . TRP A 1 23 ? -5.039 7.974 7.855 1.00 0.00 414 TRP A N 13
ATOM 13695 C CA . TRP A 1 23 ? -5.619 6.982 6.957 1.00 0.00 414 TRP A CA 13
ATOM 13696 C C . TRP A 1 23 ? -6.988 6.532 7.455 1.00 0.00 414 TRP A C 13
ATOM 13697 O O . TRP A 1 23 ? -7.298 6.648 8.640 1.00 0.00 414 TRP A O 13
ATOM 13718 N N . ARG A 1 24 ? -7.803 6.015 6.541 1.00 0.00 415 ARG A N 13
ATOM 13719 C CA . ARG A 1 24 ? -9.139 5.544 6.886 1.00 0.00 415 ARG A CA 13
ATOM 13720 C C . ARG A 1 24 ? -9.561 4.398 5.973 1.00 0.00 415 ARG A C 13
ATOM 13721 O O . ARG A 1 24 ? -9.427 4.481 4.751 1.00 0.00 415 ARG A O 13
ATOM 13742 N N . LYS A 1 25 ? -10.069 3.327 6.574 1.00 0.00 416 LYS A N 13
ATOM 13743 C CA . LYS A 1 25 ? -10.509 2.162 5.815 1.00 0.00 416 LYS A CA 13
ATOM 13744 C C . LYS A 1 25 ? -11.803 2.456 5.063 1.00 0.00 416 LYS A C 13
ATOM 13745 O O . LYS A 1 25 ? -12.615 3.271 5.499 1.00 0.00 416 LYS A O 13
ATOM 13764 N N . TYR A 1 26 ? -11.987 1.788 3.930 1.00 0.00 417 TYR A N 13
ATOM 13765 C CA . TYR A 1 26 ? -13.182 1.976 3.116 1.00 0.00 417 TYR A CA 13
ATOM 13766 C C . TYR A 1 26 ? -13.695 0.640 2.587 1.00 0.00 417 TYR A C 13
ATOM 13767 O O . TYR A 1 26 ? -14.890 0.352 2.656 1.00 0.00 417 TYR A O 13
ATOM 13785 N N . GLY A 1 27 ? -12.784 -0.172 2.061 1.00 0.00 418 GLY A N 13
ATOM 13786 C CA . GLY A 1 27 ? -13.164 -1.468 1.529 1.00 0.00 418 GLY A CA 13
ATOM 13787 C C . GLY A 1 27 ? -12.116 -2.532 1.790 1.00 0.00 418 GLY A C 13
ATOM 13788 O O . GLY A 1 27 ? -10.951 -2.365 1.430 1.00 0.00 418 GLY A O 13
ATOM 13792 N N . GLN A 1 28 ? -12.529 -3.627 2.420 1.00 0.00 419 GLN A N 13
ATOM 13793 C CA . GLN A 1 28 ? -11.616 -4.721 2.729 1.00 0.00 419 GLN A CA 13
ATOM 13794 C C . GLN A 1 28 ? -11.846 -5.903 1.793 1.00 0.00 419 GLN A C 13
ATOM 13795 O O . GLN A 1 28 ? -12.937 -6.077 1.251 1.00 0.00 419 GLN A O 13
ATOM 13809 N N . LYS A 1 29 ? -10.809 -6.714 1.608 1.00 0.00 420 LYS A N 13
ATOM 13810 C CA . LYS A 1 29 ? -10.896 -7.881 0.736 1.00 0.00 420 LYS A CA 13
ATOM 13811 C C . LYS A 1 29 ? -10.413 -9.134 1.459 1.00 0.00 420 LYS A C 13
ATOM 13812 O O . LYS A 1 29 ? -9.373 -9.120 2.119 1.00 0.00 420 LYS A O 13
ATOM 13831 N N . VAL A 1 30 ? -11.173 -10.217 1.330 1.00 0.00 421 VAL A N 13
ATOM 13832 C CA . VAL A 1 30 ? -10.821 -11.478 1.970 1.00 0.00 421 VAL A CA 13
ATOM 13833 C C . VAL A 1 30 ? -10.192 -12.445 0.971 1.00 0.00 421 VAL A C 13
ATOM 13834 O O . VAL A 1 30 ? -10.522 -12.431 -0.215 1.00 0.00 421 VAL A O 13
ATOM 13847 N N . VAL A 1 31 ? -9.285 -13.285 1.459 1.00 0.00 422 VAL A N 13
ATOM 13848 C CA . VAL A 1 31 ? -8.610 -14.258 0.609 1.00 0.00 422 VAL A CA 13
ATOM 13849 C C . VAL A 1 31 ? -8.719 -15.664 1.193 1.00 0.00 422 VAL A C 13
ATOM 13850 O O . VAL A 1 31 ? -8.250 -15.925 2.301 1.00 0.00 422 VAL A O 13
ATOM 13863 N N . LYS A 1 32 ? -9.340 -16.565 0.439 1.00 0.00 423 LYS A N 13
ATOM 13864 C CA . LYS A 1 32 ? -9.510 -17.944 0.883 1.00 0.00 423 LYS A CA 13
ATOM 13865 C C . LYS A 1 32 ? -8.183 -18.694 0.846 1.00 0.00 423 LYS A C 13
ATOM 13866 O O . LYS A 1 32 ? -7.482 -18.687 -0.167 1.00 0.00 423 LYS A O 13
ATOM 13885 N N . GLY A 1 33 ? -7.844 -19.343 1.956 1.00 0.00 424 GLY A N 13
ATOM 13886 C CA . GLY A 1 33 ? -6.603 -20.091 2.029 1.00 0.00 424 GLY A CA 13
ATOM 13887 C C . GLY A 1 33 ? -5.496 -19.312 2.713 1.00 0.00 424 GLY A C 13
ATOM 13888 O O . GLY A 1 33 ? -4.595 -19.901 3.312 1.00 0.00 424 GLY A O 13
ATOM 13892 N N . ASN A 1 34 ? -5.564 -17.989 2.626 1.00 0.00 425 ASN A N 13
ATOM 13893 C CA . ASN A 1 34 ? -4.558 -17.130 3.243 1.00 0.00 425 ASN A CA 13
ATOM 13894 C C . ASN A 1 34 ? -4.968 -16.746 4.664 1.00 0.00 425 ASN A C 13
ATOM 13895 O O . ASN A 1 34 ? -6.089 -16.288 4.889 1.00 0.00 425 ASN A O 13
ATOM 13906 N N . PRO A 1 35 ? -4.066 -16.926 5.646 1.00 0.00 426 PRO A N 13
ATOM 13907 C CA . PRO A 1 35 ? -4.348 -16.594 7.045 1.00 0.00 426 PRO A CA 13
ATOM 13908 C C . PRO A 1 35 ? -4.324 -15.090 7.306 1.00 0.00 426 PRO A C 13
ATOM 13909 O O . PRO A 1 35 ? -4.848 -14.619 8.315 1.00 0.00 426 PRO A O 13
ATOM 13920 N N . TYR A 1 36 ? -3.712 -14.341 6.393 1.00 0.00 427 TYR A N 13
ATOM 13921 C CA . TYR A 1 36 ? -3.621 -12.891 6.530 1.00 0.00 427 TYR A CA 13
ATOM 13922 C C . TYR A 1 36 ? -4.480 -12.187 5.481 1.00 0.00 427 TYR A C 13
ATOM 13923 O O . TYR A 1 36 ? -4.037 -11.966 4.354 1.00 0.00 427 TYR A O 13
ATOM 13941 N N . PRO A 1 37 ? -5.727 -11.826 5.837 1.00 0.00 428 PRO A N 13
ATOM 13942 C CA . PRO A 1 37 ? -6.644 -11.145 4.917 1.00 0.00 428 PRO A CA 13
ATOM 13943 C C . PRO A 1 37 ? -6.018 -9.900 4.294 1.00 0.00 428 PRO A C 13
ATOM 13944 O O . PRO A 1 37 ? -4.839 -9.616 4.498 1.00 0.00 428 PRO A O 13
ATOM 13955 N N . ARG A 1 38 ? -6.818 -9.161 3.531 1.00 0.00 429 ARG A N 13
ATOM 13956 C CA . ARG A 1 38 ? -6.345 -7.947 2.879 1.00 0.00 429 ARG A CA 13
ATOM 13957 C C . ARG A 1 38 ? -7.090 -6.722 3.398 1.00 0.00 429 ARG A C 13
ATOM 13958 O O . ARG A 1 38 ? -8.283 -6.787 3.694 1.00 0.00 429 ARG A O 13
ATOM 13979 N N . SER A 1 39 ? -6.378 -5.605 3.505 1.00 0.00 430 SER A N 13
ATOM 13980 C CA . SER A 1 39 ? -6.972 -4.363 3.987 1.00 0.00 430 SER A CA 13
ATOM 13981 C C . SER A 1 39 ? -6.569 -3.188 3.102 1.00 0.00 430 SER A C 13
ATOM 13982 O O . SER A 1 39 ? -5.435 -3.115 2.630 1.00 0.00 430 SER A O 13
ATOM 13990 N N . TYR A 1 40 ? -7.506 -2.270 2.881 1.00 0.00 431 TYR A N 13
ATOM 13991 C CA . TYR A 1 40 ? -7.247 -1.099 2.051 1.00 0.00 431 TYR A CA 13
ATOM 13992 C C . TYR A 1 40 ? -7.578 0.185 2.803 1.00 0.00 431 TYR A C 13
ATOM 13993 O O . TYR A 1 40 ? -8.613 0.283 3.463 1.00 0.00 431 TYR A O 13
ATOM 14011 N N . TYR A 1 41 ? -6.691 1.170 2.700 1.00 0.00 432 TYR A N 13
ATOM 14012 C CA . TYR A 1 41 ? -6.886 2.450 3.369 1.00 0.00 432 TYR A CA 13
ATOM 14013 C C . TYR A 1 41 ? -6.621 3.608 2.413 1.00 0.00 432 TYR A C 13
ATOM 14014 O O . TYR A 1 41 ? -6.226 3.400 1.266 1.00 0.00 432 TYR A O 13
ATOM 14032 N N . LYS A 1 42 ? -6.838 4.828 2.893 1.00 0.00 433 LYS A N 13
ATOM 14033 C CA . LYS A 1 42 ? -6.621 6.018 2.077 1.00 0.00 433 LYS A CA 13
ATOM 14034 C C . LYS A 1 42 ? -6.401 7.248 2.953 1.00 0.00 433 LYS A C 13
ATOM 14035 O O . LYS A 1 42 ? -7.173 7.511 3.874 1.00 0.00 433 LYS A O 13
ATOM 14054 N N . CYS A 1 43 ? -5.343 7.996 2.657 1.00 0.00 434 CYS A N 13
ATOM 14055 C CA . CYS A 1 43 ? -5.022 9.200 3.416 1.00 0.00 434 CYS A CA 13
ATOM 14056 C C . CYS A 1 43 ? -6.097 10.264 3.224 1.00 0.00 434 CYS A C 13
ATOM 14057 O O . CYS A 1 43 ? -6.045 11.049 2.275 1.00 0.00 434 CYS A O 13
ATOM 14064 N N . THR A 1 44 ? -7.071 10.284 4.128 1.00 0.00 435 THR A N 13
ATOM 14065 C CA . THR A 1 44 ? -8.160 11.250 4.057 1.00 0.00 435 THR A CA 13
ATOM 14066 C C . THR A 1 44 ? -7.846 12.500 4.875 1.00 0.00 435 THR A C 13
ATOM 14067 O O . THR A 1 44 ? -8.480 12.765 5.897 1.00 0.00 435 THR A O 13
ATOM 14078 N N . THR A 1 45 ? -6.862 13.268 4.416 1.00 0.00 436 THR A N 13
ATOM 14079 C CA . THR A 1 45 ? -6.464 14.490 5.102 1.00 0.00 436 THR A CA 13
ATOM 14080 C C . THR A 1 45 ? -7.092 15.715 4.439 1.00 0.00 436 THR A C 13
ATOM 14081 O O . THR A 1 45 ? -7.534 15.651 3.292 1.00 0.00 436 THR A O 13
ATOM 14092 N N . PRO A 1 46 ? -7.138 16.854 5.154 1.00 0.00 437 PRO A N 13
ATOM 14093 C CA . PRO A 1 46 ? -7.717 18.093 4.625 1.00 0.00 437 PRO A CA 13
ATOM 14094 C C . PRO A 1 46 ? -7.138 18.470 3.267 1.00 0.00 437 PRO A C 13
ATOM 14095 O O . PRO A 1 46 ? -6.133 19.177 3.182 1.00 0.00 437 PRO A O 13
ATOM 14106 N N . GLY A 1 47 ? -7.779 17.994 2.203 1.00 0.00 438 GLY A N 13
ATOM 14107 C CA . GLY A 1 47 ? -7.314 18.290 0.863 1.00 0.00 438 GLY A CA 13
ATOM 14108 C C . GLY A 1 47 ? -6.558 17.131 0.241 1.00 0.00 438 GLY A C 13
ATOM 14109 O O . GLY A 1 47 ? -6.521 16.990 -0.982 1.00 0.00 438 GLY A O 13
ATOM 14113 N N . CYS A 1 48 ? -5.952 16.303 1.084 1.00 0.00 439 CYS A N 13
ATOM 14114 C CA . CYS A 1 48 ? -5.192 15.152 0.612 1.00 0.00 439 CYS A CA 13
ATOM 14115 C C . CYS A 1 48 ? -6.109 13.960 0.354 1.00 0.00 439 CYS A C 13
ATOM 14116 O O . CYS A 1 48 ? -6.895 13.570 1.216 1.00 0.00 439 CYS A O 13
ATOM 14123 N N . GLY A 1 49 ? -6.002 13.387 -0.840 1.00 0.00 440 GLY A N 13
ATOM 14124 C CA . GLY A 1 49 ? -6.827 12.245 -1.193 1.00 0.00 440 GLY A CA 13
ATOM 14125 C C . GLY A 1 49 ? -6.010 11.092 -1.744 1.00 0.00 440 GLY A C 13
ATOM 14126 O O . GLY A 1 49 ? -6.181 10.696 -2.896 1.00 0.00 440 GLY A O 13
ATOM 14130 N N . VAL A 1 50 ? -5.118 10.554 -0.918 1.00 0.00 441 VAL A N 13
ATOM 14131 C CA . VAL A 1 50 ? -4.271 9.440 -1.327 1.00 0.00 441 VAL A CA 13
ATOM 14132 C C . VAL A 1 50 ? -4.899 8.103 -0.946 1.00 0.00 441 VAL A C 13
ATOM 14133 O O . VAL A 1 50 ? -5.649 8.011 0.024 1.00 0.00 441 VAL A O 13
ATOM 14146 N N . ARG A 1 51 ? -4.581 7.068 -1.716 1.00 0.00 442 ARG A N 13
ATOM 14147 C CA . ARG A 1 51 ? -5.111 5.733 -1.461 1.00 0.00 442 ARG A CA 13
ATOM 14148 C C . ARG A 1 51 ? -3.990 4.700 -1.429 1.00 0.00 442 ARG A C 13
ATOM 14149 O O . ARG A 1 51 ? -3.136 4.668 -2.314 1.00 0.00 442 ARG A O 13
ATOM 14170 N N . LYS A 1 52 ? -3.999 3.855 -0.403 1.00 0.00 443 LYS A N 13
ATOM 14171 C CA . LYS A 1 52 ? -2.982 2.820 -0.255 1.00 0.00 443 LYS A CA 13
ATOM 14172 C C . LYS A 1 52 ? -3.624 1.441 -0.126 1.00 0.00 443 LYS A C 13
ATOM 14173 O O . LYS A 1 52 ? -4.777 1.320 0.290 1.00 0.00 443 LYS A O 13
ATOM 14192 N N . HIS A 1 53 ? -2.871 0.408 -0.484 1.00 0.00 444 HIS A N 13
ATOM 14193 C CA . HIS A 1 53 ? -3.366 -0.961 -0.408 1.00 0.00 444 HIS A CA 13
ATOM 14194 C C . HIS A 1 53 ? -2.360 -1.865 0.296 1.00 0.00 444 HIS A C 13
ATOM 14195 O O . HIS A 1 53 ? -1.305 -2.184 -0.254 1.00 0.00 444 HIS A O 13
ATOM 14210 N N . VAL A 1 54 ? -2.692 -2.274 1.517 1.00 0.00 445 VAL A N 13
ATOM 14211 C CA . VAL A 1 54 ? -1.817 -3.141 2.297 1.00 0.00 445 VAL A CA 13
ATOM 14212 C C . VAL A 1 54 ? -2.226 -4.604 2.158 1.00 0.00 445 VAL A C 13
ATOM 14213 O O . VAL A 1 54 ? -3.299 -5.003 2.609 1.00 0.00 445 VAL A O 13
ATOM 14226 N N . GLU A 1 55 ? -1.364 -5.397 1.529 1.00 0.00 446 GLU A N 13
ATOM 14227 C CA . GLU A 1 55 ? -1.636 -6.816 1.332 1.00 0.00 446 GLU A CA 13
ATOM 14228 C C . GLU A 1 55 ? -0.457 -7.665 1.791 1.00 0.00 446 GLU A C 13
ATOM 14229 O O . GLU A 1 55 ? 0.701 -7.276 1.634 1.00 0.00 446 GLU A O 13
ATOM 14241 N N . ARG A 1 56 ? -0.758 -8.827 2.364 1.00 0.00 447 ARG A N 13
ATOM 14242 C CA . ARG A 1 56 ? 0.278 -9.732 2.847 1.00 0.00 447 ARG A CA 13
ATOM 14243 C C . ARG A 1 56 ? 0.191 -11.083 2.145 1.00 0.00 447 ARG A C 13
ATOM 14244 O O . ARG A 1 56 ? -0.725 -11.866 2.392 1.00 0.00 447 ARG A O 13
ATOM 14265 N N . ALA A 1 57 ? 1.151 -11.349 1.265 1.00 0.00 448 ALA A N 13
ATOM 14266 C CA . ALA A 1 57 ? 1.183 -12.605 0.524 1.00 0.00 448 ALA A CA 13
ATOM 14267 C C . ALA A 1 57 ? 1.642 -13.756 1.414 1.00 0.00 448 ALA A C 13
ATOM 14268 O O . ALA A 1 57 ? 2.651 -13.651 2.111 1.00 0.00 448 ALA A O 13
ATOM 14275 N N . ALA A 1 58 ? 0.892 -14.853 1.385 1.00 0.00 449 ALA A N 13
ATOM 14276 C CA . ALA A 1 58 ? 1.218 -16.026 2.188 1.00 0.00 449 ALA A CA 13
ATOM 14277 C C . ALA A 1 58 ? 2.182 -16.953 1.452 1.00 0.00 449 ALA A C 13
ATOM 14278 O O . ALA A 1 58 ? 2.883 -17.752 2.073 1.00 0.00 449 ALA A O 13
ATOM 14285 N N . THR A 1 59 ? 2.214 -16.843 0.125 1.00 0.00 450 THR A N 13
ATOM 14286 C CA . THR A 1 59 ? 3.092 -17.675 -0.692 1.00 0.00 450 THR A CA 13
ATOM 14287 C C . THR A 1 59 ? 4.530 -17.628 -0.182 1.00 0.00 450 THR A C 13
ATOM 14288 O O . THR A 1 59 ? 5.225 -18.643 -0.161 1.00 0.00 450 THR A O 13
ATOM 14299 N N . ASP A 1 60 ? 4.968 -16.443 0.227 1.00 0.00 451 ASP A N 13
ATOM 14300 C CA . ASP A 1 60 ? 6.321 -16.263 0.738 1.00 0.00 451 ASP A CA 13
ATOM 14301 C C . ASP A 1 60 ? 6.325 -16.236 2.266 1.00 0.00 451 ASP A C 13
ATOM 14302 O O . ASP A 1 60 ? 5.292 -15.999 2.892 1.00 0.00 451 ASP A O 13
ATOM 14311 N N . PRO A 1 61 ? 7.491 -16.481 2.888 1.00 0.00 452 PRO A N 13
ATOM 14312 C CA . PRO A 1 61 ? 7.622 -16.484 4.348 1.00 0.00 452 PRO A CA 13
ATOM 14313 C C . PRO A 1 61 ? 7.020 -15.237 4.987 1.00 0.00 452 PRO A C 13
ATOM 14314 O O . PRO A 1 61 ? 6.595 -15.260 6.142 1.00 0.00 452 PRO A O 13
ATOM 14325 N N . LYS A 1 62 ? 6.987 -14.146 4.226 1.00 0.00 453 LYS A N 13
ATOM 14326 C CA . LYS A 1 62 ? 6.436 -12.888 4.715 1.00 0.00 453 LYS A CA 13
ATOM 14327 C C . LYS A 1 62 ? 6.458 -11.825 3.622 1.00 0.00 453 LYS A C 13
ATOM 14328 O O . LYS A 1 62 ? 7.312 -10.938 3.620 1.00 0.00 453 LYS A O 13
ATOM 14347 N N . ALA A 1 63 ? 5.513 -11.921 2.691 1.00 0.00 454 ALA A N 13
ATOM 14348 C CA . ALA A 1 63 ? 5.425 -10.967 1.592 1.00 0.00 454 ALA A CA 13
ATOM 14349 C C . ALA A 1 63 ? 4.497 -9.810 1.943 1.00 0.00 454 ALA A C 13
ATOM 14350 O O . ALA A 1 63 ? 3.280 -9.979 2.019 1.00 0.00 454 ALA A O 13
ATOM 14357 N N . VAL A 1 64 ? 5.079 -8.634 2.155 1.00 0.00 455 VAL A N 13
ATOM 14358 C CA . VAL A 1 64 ? 4.304 -7.447 2.497 1.00 0.00 455 VAL A CA 13
ATOM 14359 C C . VAL A 1 64 ? 4.406 -6.390 1.403 1.00 0.00 455 VAL A C 13
ATOM 14360 O O . VAL A 1 64 ? 5.287 -5.531 1.437 1.00 0.00 455 VAL A O 13
ATOM 14373 N N . VAL A 1 65 ? 3.500 -6.460 0.435 1.00 0.00 456 VAL A N 13
ATOM 14374 C CA . VAL A 1 65 ? 3.489 -5.509 -0.671 1.00 0.00 456 VAL A CA 13
ATOM 14375 C C . VAL A 1 65 ? 2.459 -4.408 -0.437 1.00 0.00 456 VAL A C 13
ATOM 14376 O O . VAL A 1 65 ? 1.299 -4.683 -0.126 1.00 0.00 456 VAL A O 13
ATOM 14389 N N . THR A 1 66 ? 2.890 -3.160 -0.588 1.00 0.00 457 THR A N 13
ATOM 14390 C CA . THR A 1 66 ? 2.006 -2.017 -0.394 1.00 0.00 457 THR A CA 13
ATOM 14391 C C . THR A 1 66 ? 2.065 -1.067 -1.587 1.00 0.00 457 THR A C 13
ATOM 14392 O O . THR A 1 66 ? 3.137 -0.801 -2.128 1.00 0.00 457 THR A O 13
ATOM 14403 N N . THR A 1 67 ? 0.904 -0.561 -1.990 1.00 0.00 458 THR A N 13
ATOM 14404 C CA . THR A 1 67 ? 0.824 0.358 -3.120 1.00 0.00 458 THR A CA 13
ATOM 14405 C C . THR A 1 67 ? 0.421 1.756 -2.663 1.00 0.00 458 THR A C 13
ATOM 14406 O O . THR A 1 67 ? -0.285 1.915 -1.667 1.00 0.00 458 THR A O 13
ATOM 14417 N N . TYR A 1 68 ? 0.875 2.766 -3.398 1.00 0.00 459 TYR A N 13
ATOM 14418 C CA . TYR A 1 68 ? 0.562 4.152 -3.068 1.00 0.00 459 TYR A CA 13
ATOM 14419 C C . TYR A 1 68 ? 0.198 4.940 -4.322 1.00 0.00 459 TYR A C 13
ATOM 14420 O O . TYR A 1 68 ? 0.981 5.017 -5.269 1.00 0.00 459 TYR A O 13
ATOM 14438 N N . GLU A 1 69 ? -0.996 5.524 -4.322 1.00 0.00 460 GLU A N 13
ATOM 14439 C CA . GLU A 1 69 ? -1.464 6.308 -5.460 1.00 0.00 460 GLU A CA 13
ATOM 14440 C C . GLU A 1 69 ? -1.739 7.751 -5.050 1.00 0.00 460 GLU A C 13
ATOM 14441 O O . GLU A 1 69 ? -2.769 8.050 -4.445 1.00 0.00 460 GLU A O 13
ATOM 14453 N N . GLY A 1 70 ? -0.811 8.642 -5.384 1.00 0.00 461 GLY A N 13
ATOM 14454 C CA . GLY A 1 70 ? -0.972 10.044 -5.044 1.00 0.00 461 GLY A CA 13
ATOM 14455 C C . GLY A 1 70 ? 0.044 10.513 -4.020 1.00 0.00 461 GLY A C 13
ATOM 14456 O O . GLY A 1 70 ? 0.314 9.819 -3.040 1.00 0.00 461 GLY A O 13
ATOM 14460 N N . LYS A 1 71 ? 0.609 11.693 -4.249 1.00 0.00 462 LYS A N 13
ATOM 14461 C CA . LYS A 1 71 ? 1.601 12.255 -3.340 1.00 0.00 462 LYS A CA 13
ATOM 14462 C C . LYS A 1 71 ? 0.934 13.109 -2.268 1.00 0.00 462 LYS A C 13
ATOM 14463 O O . LYS A 1 71 ? -0.167 13.625 -2.466 1.00 0.00 462 LYS A O 13
ATOM 14482 N N . HIS A 1 72 ? 1.606 13.255 -1.130 1.00 0.00 463 HIS A N 13
ATOM 14483 C CA . HIS A 1 72 ? 1.078 14.047 -0.026 1.00 0.00 463 HIS A CA 13
ATOM 14484 C C . HIS A 1 72 ? 1.406 15.525 -0.210 1.00 0.00 463 HIS A C 13
ATOM 14485 O O . HIS A 1 72 ? 2.539 15.884 -0.530 1.00 0.00 463 HIS A O 13
ATOM 14499 N N . ASN A 1 73 ? 0.407 16.377 -0.007 1.00 0.00 464 ASN A N 13
ATOM 14500 C CA . ASN A 1 73 ? 0.590 17.817 -0.150 1.00 0.00 464 ASN A CA 13
ATOM 14501 C C . ASN A 1 73 ? 0.208 18.545 1.135 1.00 0.00 464 ASN A C 13
ATOM 14502 O O . ASN A 1 73 ? -0.300 19.666 1.096 1.00 0.00 464 ASN A O 13
ATOM 14513 N N . HIS A 1 74 ? 0.458 17.902 2.271 1.00 0.00 465 HIS A N 13
ATOM 14514 C CA . HIS A 1 74 ? 0.141 18.490 3.567 1.00 0.00 465 HIS A CA 13
ATOM 14515 C C . HIS A 1 74 ? 1.288 18.290 4.552 1.00 0.00 465 HIS A C 13
ATOM 14516 O O . HIS A 1 74 ? 2.116 17.394 4.384 1.00 0.00 465 HIS A O 13
ATOM 14530 N N . ASP A 1 75 ? 1.332 19.134 5.578 1.00 0.00 466 ASP A N 13
ATOM 14531 C CA . ASP A 1 75 ? 2.379 19.051 6.591 1.00 0.00 466 ASP A CA 13
ATOM 14532 C C . ASP A 1 75 ? 2.208 17.801 7.449 1.00 0.00 466 ASP A C 13
ATOM 14533 O O . ASP A 1 75 ? 1.118 17.237 7.533 1.00 0.00 466 ASP A O 13
ATOM 14542 N N . LEU A 1 76 ? 3.295 17.373 8.083 1.00 0.00 467 LEU A N 13
ATOM 14543 C CA . LEU A 1 76 ? 3.266 16.190 8.935 1.00 0.00 467 LEU A CA 13
ATOM 14544 C C . LEU A 1 76 ? 2.526 16.476 10.240 1.00 0.00 467 LEU A C 13
ATOM 14545 O O . LEU A 1 76 ? 2.990 17.266 11.063 1.00 0.00 467 LEU A O 13
ATOM 14561 N N . PRO A 1 77 ? 1.360 15.838 10.453 1.00 0.00 468 PRO A N 13
ATOM 14562 C CA . PRO A 1 77 ? 0.565 16.036 11.670 1.00 0.00 468 PRO A CA 13
ATOM 14563 C C . PRO A 1 77 ? 1.243 15.453 12.905 1.00 0.00 468 PRO A C 13
ATOM 14564 O O . PRO A 1 77 ? 2.345 14.910 12.823 1.00 0.00 468 PRO A O 13
ATOM 14575 N N . ALA A 1 78 ? 0.579 15.570 14.050 1.00 0.00 469 ALA A N 13
ATOM 14576 C CA . ALA A 1 78 ? 1.117 15.056 15.302 1.00 0.00 469 ALA A CA 13
ATOM 14577 C C . ALA A 1 78 ? 0.009 14.496 16.187 1.00 0.00 469 ALA A C 13
ATOM 14578 O O . ALA A 1 78 ? -1.143 14.963 16.059 1.00 0.00 469 ALA A O 13
ATOM 14587 N N . VAL A 1 8 ? -6.141 -19.455 20.345 1.00 0.00 399 VAL A N 14
ATOM 14588 C CA . VAL A 1 8 ? -7.416 -20.057 20.812 1.00 0.00 399 VAL A CA 14
ATOM 14589 C C . VAL A 1 8 ? -8.615 -19.242 20.339 1.00 0.00 399 VAL A C 14
ATOM 14590 O O . VAL A 1 8 ? -9.699 -19.785 20.121 1.00 0.00 399 VAL A O 14
ATOM 14603 N N . GLN A 1 9 ? -8.414 -17.938 20.184 1.00 0.00 400 GLN A N 14
ATOM 14604 C CA . GLN A 1 9 ? -9.480 -17.047 19.738 1.00 0.00 400 GLN A CA 14
ATOM 14605 C C . GLN A 1 9 ? -9.104 -16.362 18.429 1.00 0.00 400 GLN A C 14
ATOM 14606 O O . GLN A 1 9 ? -8.328 -15.407 18.416 1.00 0.00 400 GLN A O 14
ATOM 14620 N N . THR A 1 10 ? -9.659 -16.858 17.326 1.00 0.00 401 THR A N 14
ATOM 14621 C CA . THR A 1 10 ? -9.383 -16.294 16.010 1.00 0.00 401 THR A CA 14
ATOM 14622 C C . THR A 1 10 ? -10.274 -15.089 15.731 1.00 0.00 401 THR A C 14
ATOM 14623 O O . THR A 1 10 ? -11.332 -15.217 15.115 1.00 0.00 401 THR A O 14
ATOM 14634 N N . THR A 1 11 ? -9.840 -13.919 16.185 1.00 0.00 402 THR A N 14
ATOM 14635 C CA . THR A 1 11 ? -10.599 -12.691 15.983 1.00 0.00 402 THR A CA 14
ATOM 14636 C C . THR A 1 11 ? -9.838 -11.715 15.093 1.00 0.00 402 THR A C 14
ATOM 14637 O O . THR A 1 11 ? -8.610 -11.760 15.014 1.00 0.00 402 THR A O 14
ATOM 14648 N N . SER A 1 12 ? -10.573 -10.834 14.424 1.00 0.00 403 SER A N 14
ATOM 14649 C CA . SER A 1 12 ? -9.967 -9.847 13.539 1.00 0.00 403 SER A CA 14
ATOM 14650 C C . SER A 1 12 ? -9.301 -8.734 14.341 1.00 0.00 403 SER A C 14
ATOM 14651 O O . SER A 1 12 ? -9.968 -7.819 14.824 1.00 0.00 403 SER A O 14
ATOM 14659 N N . GLU A 1 13 ? -7.982 -8.817 14.474 1.00 0.00 404 GLU A N 14
ATOM 14660 C CA . GLU A 1 13 ? -7.223 -7.816 15.217 1.00 0.00 404 GLU A CA 14
ATOM 14661 C C . GLU A 1 13 ? -6.866 -6.632 14.323 1.00 0.00 404 GLU A C 14
ATOM 14662 O O . GLU A 1 13 ? -5.834 -6.638 13.652 1.00 0.00 404 GLU A O 14
ATOM 14674 N N . VAL A 1 14 ? -7.724 -5.619 14.320 1.00 0.00 405 VAL A N 14
ATOM 14675 C CA . VAL A 1 14 ? -7.498 -4.429 13.511 1.00 0.00 405 VAL A CA 14
ATOM 14676 C C . VAL A 1 14 ? -6.696 -3.384 14.283 1.00 0.00 405 VAL A C 14
ATOM 14677 O O . VAL A 1 14 ? -7.178 -2.818 15.263 1.00 0.00 405 VAL A O 14
ATOM 14690 N N . ASP A 1 15 ? -5.470 -3.138 13.834 1.00 0.00 406 ASP A N 14
ATOM 14691 C CA . ASP A 1 15 ? -4.601 -2.163 14.482 1.00 0.00 406 ASP A CA 14
ATOM 14692 C C . ASP A 1 15 ? -3.958 -1.238 13.456 1.00 0.00 406 ASP A C 14
ATOM 14693 O O . ASP A 1 15 ? -3.298 -1.693 12.522 1.00 0.00 406 ASP A O 14
ATOM 14702 N N . LEU A 1 16 ? -4.155 0.065 13.634 1.00 0.00 407 LEU A N 14
ATOM 14703 C CA . LEU A 1 16 ? -3.594 1.054 12.723 1.00 0.00 407 LEU A CA 14
ATOM 14704 C C . LEU A 1 16 ? -2.188 1.459 13.157 1.00 0.00 407 LEU A C 14
ATOM 14705 O O . LEU A 1 16 ? -2.008 2.114 14.183 1.00 0.00 407 LEU A O 14
ATOM 14721 N N . LEU A 1 17 ? -1.194 1.063 12.368 1.00 0.00 408 LEU A N 14
ATOM 14722 C CA . LEU A 1 17 ? 0.196 1.385 12.670 1.00 0.00 408 LEU A CA 14
ATOM 14723 C C . LEU A 1 17 ? 0.431 2.890 12.602 1.00 0.00 408 LEU A C 14
ATOM 14724 O O . LEU A 1 17 ? 0.195 3.518 11.570 1.00 0.00 408 LEU A O 14
ATOM 14740 N N . ASP A 1 18 ? 0.899 3.462 13.706 1.00 0.00 409 ASP A N 14
ATOM 14741 C CA . ASP A 1 18 ? 1.167 4.895 13.772 1.00 0.00 409 ASP A CA 14
ATOM 14742 C C . ASP A 1 18 ? 2.185 5.307 12.713 1.00 0.00 409 ASP A C 14
ATOM 14743 O O . ASP A 1 18 ? 3.363 4.962 12.803 1.00 0.00 409 ASP A O 14
ATOM 14752 N N . ASP A 1 19 ? 1.721 6.049 11.713 1.00 0.00 410 ASP A N 14
ATOM 14753 C CA . ASP A 1 19 ? 2.590 6.510 10.636 1.00 0.00 410 ASP A CA 14
ATOM 14754 C C . ASP A 1 19 ? 2.754 8.026 10.682 1.00 0.00 410 ASP A C 14
ATOM 14755 O O . ASP A 1 19 ? 2.349 8.676 11.646 1.00 0.00 410 ASP A O 14
ATOM 14764 N N . GLY A 1 20 ? 3.350 8.584 9.633 1.00 0.00 411 GLY A N 14
ATOM 14765 C CA . GLY A 1 20 ? 3.557 10.019 9.574 1.00 0.00 411 GLY A CA 14
ATOM 14766 C C . GLY A 1 20 ? 2.479 10.728 8.779 1.00 0.00 411 GLY A C 14
ATOM 14767 O O . GLY A 1 20 ? 2.725 11.777 8.185 1.00 0.00 411 GLY A O 14
ATOM 14771 N N . TYR A 1 21 ? 1.280 10.153 8.768 1.00 0.00 412 TYR A N 14
ATOM 14772 C CA . TYR A 1 21 ? 0.159 10.738 8.039 1.00 0.00 412 TYR A CA 14
ATOM 14773 C C . TYR A 1 21 ? -1.171 10.298 8.642 1.00 0.00 412 TYR A C 14
ATOM 14774 O O . TYR A 1 21 ? -1.207 9.478 9.559 1.00 0.00 412 TYR A O 14
ATOM 14792 N N . ARG A 1 22 ? -2.262 10.848 8.120 1.00 0.00 413 ARG A N 14
ATOM 14793 C CA . ARG A 1 22 ? -3.595 10.511 8.606 1.00 0.00 413 ARG A CA 14
ATOM 14794 C C . ARG A 1 22 ? -4.298 9.553 7.651 1.00 0.00 413 ARG A C 14
ATOM 14795 O O . ARG A 1 22 ? -4.941 9.979 6.690 1.00 0.00 413 ARG A O 14
ATOM 14816 N N . TRP A 1 23 ? -4.171 8.258 7.918 1.00 0.00 414 TRP A N 14
ATOM 14817 C CA . TRP A 1 23 ? -4.794 7.239 7.080 1.00 0.00 414 TRP A CA 14
ATOM 14818 C C . TRP A 1 23 ? -6.130 6.794 7.669 1.00 0.00 414 TRP A C 14
ATOM 14819 O O . TRP A 1 23 ? -6.385 6.970 8.859 1.00 0.00 414 TRP A O 14
ATOM 14840 N N . ARG A 1 24 ? -6.976 6.214 6.825 1.00 0.00 415 ARG A N 14
ATOM 14841 C CA . ARG A 1 24 ? -8.286 5.742 7.261 1.00 0.00 415 ARG A CA 14
ATOM 14842 C C . ARG A 1 24 ? -8.783 4.614 6.363 1.00 0.00 415 ARG A C 14
ATOM 14843 O O . ARG A 1 24 ? -8.778 4.734 5.137 1.00 0.00 415 ARG A O 14
ATOM 14864 N N . LYS A 1 25 ? -9.212 3.517 6.980 1.00 0.00 416 LYS A N 14
ATOM 14865 C CA . LYS A 1 25 ? -9.712 2.368 6.236 1.00 0.00 416 LYS A CA 14
ATOM 14866 C C . LYS A 1 25 ? -11.167 2.572 5.827 1.00 0.00 416 LYS A C 14
ATOM 14867 O O . LYS A 1 25 ? -11.917 3.279 6.502 1.00 0.00 416 LYS A O 14
ATOM 14886 N N . TYR A 1 26 ? -11.557 1.952 4.720 1.00 0.00 417 TYR A N 14
ATOM 14887 C CA . TYR A 1 26 ? -12.923 2.067 4.220 1.00 0.00 417 TYR A CA 14
ATOM 14888 C C . TYR A 1 26 ? -13.480 0.698 3.844 1.00 0.00 417 TYR A C 14
ATOM 14889 O O . TYR A 1 26 ? -14.604 0.353 4.207 1.00 0.00 417 TYR A O 14
ATOM 14907 N N . GLY A 1 27 ? -12.686 -0.079 3.114 1.00 0.00 418 GLY A N 14
ATOM 14908 C CA . GLY A 1 27 ? -13.115 -1.401 2.703 1.00 0.00 418 GLY A CA 14
ATOM 14909 C C . GLY A 1 27 ? -11.996 -2.422 2.765 1.00 0.00 418 GLY A C 14
ATOM 14910 O O . GLY A 1 27 ? -10.908 -2.128 3.260 1.00 0.00 418 GLY A O 14
ATOM 14914 N N . GLN A 1 28 ? -12.263 -3.623 2.262 1.00 0.00 419 GLN A N 14
ATOM 14915 C CA . GLN A 1 28 ? -11.268 -4.689 2.262 1.00 0.00 419 GLN A CA 14
ATOM 14916 C C . GLN A 1 28 ? -11.711 -5.847 1.374 1.00 0.00 419 GLN A C 14
ATOM 14917 O O . GLN A 1 28 ? -12.875 -5.934 0.984 1.00 0.00 419 GLN A O 14
ATOM 14931 N N . LYS A 1 29 ? -10.774 -6.735 1.058 1.00 0.00 420 LYS A N 14
ATOM 14932 C CA . LYS A 1 29 ? -11.067 -7.889 0.215 1.00 0.00 420 LYS A CA 14
ATOM 14933 C C . LYS A 1 29 ? -10.670 -9.187 0.912 1.00 0.00 420 LYS A C 14
ATOM 14934 O O . LYS A 1 29 ? -9.819 -9.191 1.800 1.00 0.00 420 LYS A O 14
ATOM 14953 N N . VAL A 1 30 ? -11.294 -10.287 0.503 1.00 0.00 421 VAL A N 14
ATOM 14954 C CA . VAL A 1 30 ? -11.007 -11.591 1.088 1.00 0.00 421 VAL A CA 14
ATOM 14955 C C . VAL A 1 30 ? -10.541 -12.580 0.025 1.00 0.00 421 VAL A C 14
ATOM 14956 O O . VAL A 1 30 ? -11.092 -12.630 -1.075 1.00 0.00 421 VAL A O 14
ATOM 14969 N N . VAL A 1 31 ? -9.521 -13.366 0.359 1.00 0.00 422 VAL A N 14
ATOM 14970 C CA . VAL A 1 31 ? -8.981 -14.353 -0.567 1.00 0.00 422 VAL A CA 14
ATOM 14971 C C . VAL A 1 31 ? -9.050 -15.757 0.025 1.00 0.00 422 VAL A C 14
ATOM 14972 O O . VAL A 1 31 ? -8.574 -15.998 1.134 1.00 0.00 422 VAL A O 14
ATOM 14985 N N . LYS A 1 32 ? -9.645 -16.680 -0.723 1.00 0.00 423 LYS A N 14
ATOM 14986 C CA . LYS A 1 32 ? -9.776 -18.061 -0.272 1.00 0.00 423 LYS A CA 14
ATOM 14987 C C . LYS A 1 32 ? -8.424 -18.767 -0.287 1.00 0.00 423 LYS A C 14
ATOM 14988 O O . LYS A 1 32 ? -7.767 -18.853 -1.324 1.00 0.00 423 LYS A O 14
ATOM 15007 N N . GLY A 1 33 ? -8.015 -19.274 0.872 1.00 0.00 424 GLY A N 14
ATOM 15008 C CA . GLY A 1 33 ? -6.744 -19.968 0.971 1.00 0.00 424 GLY A CA 14
ATOM 15009 C C . GLY A 1 33 ? -5.725 -19.198 1.787 1.00 0.00 424 GLY A C 14
ATOM 15010 O O . GLY A 1 33 ? -4.988 -19.782 2.582 1.00 0.00 424 GLY A O 14
ATOM 15014 N N . ASN A 1 34 ? -5.681 -17.884 1.592 1.00 0.00 425 ASN A N 14
ATOM 15015 C CA . ASN A 1 34 ? -4.743 -17.034 2.316 1.00 0.00 425 ASN A CA 14
ATOM 15016 C C . ASN A 1 34 ? -5.299 -16.661 3.692 1.00 0.00 425 ASN A C 14
ATOM 15017 O O . ASN A 1 34 ? -6.456 -16.258 3.811 1.00 0.00 425 ASN A O 14
ATOM 15028 N N . PRO A 1 35 ? -4.480 -16.792 4.752 1.00 0.00 426 PRO A N 14
ATOM 15029 C CA . PRO A 1 35 ? -4.903 -16.465 6.117 1.00 0.00 426 PRO A CA 14
ATOM 15030 C C . PRO A 1 35 ? -4.957 -14.961 6.364 1.00 0.00 426 PRO A C 14
ATOM 15031 O O . PRO A 1 35 ? -5.687 -14.492 7.237 1.00 0.00 426 PRO A O 14
ATOM 15042 N N . TYR A 1 36 ? -4.178 -14.209 5.593 1.00 0.00 427 TYR A N 14
ATOM 15043 C CA . TYR A 1 36 ? -4.136 -12.758 5.730 1.00 0.00 427 TYR A CA 14
ATOM 15044 C C . TYR A 1 36 ? -4.987 -12.081 4.655 1.00 0.00 427 TYR A C 14
ATOM 15045 O O . TYR A 1 36 ? -4.607 -12.048 3.484 1.00 0.00 427 TYR A O 14
ATOM 15063 N N . PRO A 1 37 ? -6.153 -11.529 5.037 1.00 0.00 428 PRO A N 14
ATOM 15064 C CA . PRO A 1 37 ? -7.052 -10.854 4.092 1.00 0.00 428 PRO A CA 14
ATOM 15065 C C . PRO A 1 37 ? -6.363 -9.708 3.361 1.00 0.00 428 PRO A C 14
ATOM 15066 O O . PRO A 1 37 ? -5.134 -9.624 3.334 1.00 0.00 428 PRO A O 14
ATOM 15077 N N . ARG A 1 38 ? -7.160 -8.827 2.766 1.00 0.00 429 ARG A N 14
ATOM 15078 C CA . ARG A 1 38 ? -6.627 -7.685 2.034 1.00 0.00 429 ARG A CA 14
ATOM 15079 C C . ARG A 1 38 ? -7.246 -6.382 2.529 1.00 0.00 429 ARG A C 14
ATOM 15080 O O . ARG A 1 38 ? -8.464 -6.209 2.496 1.00 0.00 429 ARG A O 14
ATOM 15101 N N . SER A 1 39 ? -6.397 -5.468 2.990 1.00 0.00 430 SER A N 14
ATOM 15102 C CA . SER A 1 39 ? -6.861 -4.179 3.493 1.00 0.00 430 SER A CA 14
ATOM 15103 C C . SER A 1 39 ? -6.539 -3.063 2.505 1.00 0.00 430 SER A C 14
ATOM 15104 O O . SER A 1 39 ? -5.688 -3.221 1.631 1.00 0.00 430 SER A O 14
ATOM 15112 N N . TYR A 1 40 ? -7.226 -1.934 2.650 1.00 0.00 431 TYR A N 14
ATOM 15113 C CA . TYR A 1 40 ? -7.011 -0.792 1.769 1.00 0.00 431 TYR A CA 14
ATOM 15114 C C . TYR A 1 40 ? -7.348 0.516 2.479 1.00 0.00 431 TYR A C 14
ATOM 15115 O O . TYR A 1 40 ? -8.514 0.898 2.577 1.00 0.00 431 TYR A O 14
ATOM 15133 N N . TYR A 1 41 ? -6.319 1.199 2.971 1.00 0.00 432 TYR A N 14
ATOM 15134 C CA . TYR A 1 41 ? -6.507 2.465 3.669 1.00 0.00 432 TYR A CA 14
ATOM 15135 C C . TYR A 1 41 ? -6.420 3.638 2.696 1.00 0.00 432 TYR A C 14
ATOM 15136 O O . TYR A 1 41 ? -6.339 3.443 1.483 1.00 0.00 432 TYR A O 14
ATOM 15154 N N . LYS A 1 42 ? -6.435 4.851 3.235 1.00 0.00 433 LYS A N 14
ATOM 15155 C CA . LYS A 1 42 ? -6.356 6.052 2.409 1.00 0.00 433 LYS A CA 14
ATOM 15156 C C . LYS A 1 42 ? -6.130 7.293 3.265 1.00 0.00 433 LYS A C 14
ATOM 15157 O O . LYS A 1 42 ? -6.828 7.512 4.257 1.00 0.00 433 LYS A O 14
ATOM 15176 N N . CYS A 1 43 ? -5.152 8.105 2.874 1.00 0.00 434 CYS A N 14
ATOM 15177 C CA . CYS A 1 43 ? -4.835 9.327 3.603 1.00 0.00 434 CYS A CA 14
ATOM 15178 C C . CYS A 1 43 ? -5.960 10.347 3.457 1.00 0.00 434 CYS A C 14
ATOM 15179 O O . CYS A 1 43 ? -6.043 11.057 2.455 1.00 0.00 434 CYS A O 14
ATOM 15186 N N . THR A 1 44 ? -6.827 10.410 4.464 1.00 0.00 435 THR A N 14
ATOM 15187 C CA . THR A 1 44 ? -7.954 11.337 4.447 1.00 0.00 435 THR A CA 14
ATOM 15188 C C . THR A 1 44 ? -7.621 12.634 5.180 1.00 0.00 435 THR A C 14
ATOM 15189 O O . THR A 1 44 ? -7.993 12.819 6.339 1.00 0.00 435 THR A O 14
ATOM 15200 N N . THR A 1 45 ? -6.922 13.530 4.493 1.00 0.00 436 THR A N 14
ATOM 15201 C CA . THR A 1 45 ? -6.541 14.814 5.071 1.00 0.00 436 THR A CA 14
ATOM 15202 C C . THR A 1 45 ? -7.479 15.923 4.598 1.00 0.00 436 THR A C 14
ATOM 15203 O O . THR A 1 45 ? -8.195 15.758 3.610 1.00 0.00 436 THR A O 14
ATOM 15214 N N . PRO A 1 46 ? -7.494 17.072 5.299 1.00 0.00 437 PRO A N 14
ATOM 15215 C CA . PRO A 1 46 ? -8.356 18.204 4.939 1.00 0.00 437 PRO A CA 14
ATOM 15216 C C . PRO A 1 46 ? -8.174 18.633 3.486 1.00 0.00 437 PRO A C 14
ATOM 15217 O O . PRO A 1 46 ? -9.091 19.177 2.870 1.00 0.00 437 PRO A O 14
ATOM 15228 N N . GLY A 1 47 ? -6.986 18.383 2.944 1.00 0.00 438 GLY A N 14
ATOM 15229 C CA . GLY A 1 47 ? -6.707 18.748 1.568 1.00 0.00 438 GLY A CA 14
ATOM 15230 C C . GLY A 1 47 ? -5.886 17.698 0.848 1.00 0.00 438 GLY A C 14
ATOM 15231 O O . GLY A 1 47 ? -4.978 18.025 0.084 1.00 0.00 438 GLY A O 14
ATOM 15235 N N . CYS A 1 48 ? -6.203 16.431 1.097 1.00 0.00 439 CYS A N 14
ATOM 15236 C CA . CYS A 1 48 ? -5.487 15.325 0.471 1.00 0.00 439 CYS A CA 14
ATOM 15237 C C . CYS A 1 48 ? -6.295 14.034 0.577 1.00 0.00 439 CYS A C 14
ATOM 15238 O O . CYS A 1 48 ? -6.758 13.666 1.656 1.00 0.00 439 CYS A O 14
ATOM 15245 N N . GLY A 1 49 ? -6.460 13.351 -0.553 1.00 0.00 440 GLY A N 14
ATOM 15246 C CA . GLY A 1 49 ? -7.212 12.109 -0.567 1.00 0.00 440 GLY A CA 14
ATOM 15247 C C . GLY A 1 49 ? -6.450 10.975 -1.224 1.00 0.00 440 GLY A C 14
ATOM 15248 O O . GLY A 1 49 ? -6.883 10.435 -2.241 1.00 0.00 440 GLY A O 14
ATOM 15252 N N . VAL A 1 50 ? -5.312 10.614 -0.641 1.00 0.00 441 VAL A N 14
ATOM 15253 C CA . VAL A 1 50 ? -4.486 9.537 -1.174 1.00 0.00 441 VAL A CA 14
ATOM 15254 C C . VAL A 1 50 ? -5.018 8.174 -0.742 1.00 0.00 441 VAL A C 14
ATOM 15255 O O . VAL A 1 50 ? -5.690 8.055 0.282 1.00 0.00 441 VAL A O 14
ATOM 15268 N N . ARG A 1 51 ? -4.713 7.147 -1.531 1.00 0.00 442 ARG A N 14
ATOM 15269 C CA . ARG A 1 51 ? -5.161 5.793 -1.230 1.00 0.00 442 ARG A CA 14
ATOM 15270 C C . ARG A 1 51 ? -3.989 4.816 -1.237 1.00 0.00 442 ARG A C 14
ATOM 15271 O O . ARG A 1 51 ? -3.102 4.900 -2.088 1.00 0.00 442 ARG A O 14
ATOM 15292 N N . LYS A 1 52 ? -3.991 3.888 -0.284 1.00 0.00 443 LYS A N 14
ATOM 15293 C CA . LYS A 1 52 ? -2.929 2.895 -0.181 1.00 0.00 443 LYS A CA 14
ATOM 15294 C C . LYS A 1 52 ? -3.507 1.505 0.070 1.00 0.00 443 LYS A C 14
ATOM 15295 O O . LYS A 1 52 ? -4.636 1.369 0.541 1.00 0.00 443 LYS A O 14
ATOM 15314 N N . HIS A 1 53 ? -2.727 0.478 -0.248 1.00 0.00 444 HIS A N 14
ATOM 15315 C CA . HIS A 1 53 ? -3.162 -0.900 -0.057 1.00 0.00 444 HIS A CA 14
ATOM 15316 C C . HIS A 1 53 ? -2.177 -1.667 0.821 1.00 0.00 444 HIS A C 14
ATOM 15317 O O . HIS A 1 53 ? -1.057 -1.214 1.057 1.00 0.00 444 HIS A O 14
ATOM 15332 N N . VAL A 1 54 ? -2.604 -2.830 1.304 1.00 0.00 445 VAL A N 14
ATOM 15333 C CA . VAL A 1 54 ? -1.762 -3.660 2.155 1.00 0.00 445 VAL A CA 14
ATOM 15334 C C . VAL A 1 54 ? -1.993 -5.142 1.882 1.00 0.00 445 VAL A C 14
ATOM 15335 O O . VAL A 1 54 ? -2.916 -5.746 2.427 1.00 0.00 445 VAL A O 14
ATOM 15348 N N . GLU A 1 55 ? -1.151 -5.720 1.032 1.00 0.00 446 GLU A N 14
ATOM 15349 C CA . GLU A 1 55 ? -1.264 -7.132 0.684 1.00 0.00 446 GLU A CA 14
ATOM 15350 C C . GLU A 1 55 ? -0.186 -7.953 1.383 1.00 0.00 446 GLU A C 14
ATOM 15351 O O . GLU A 1 55 ? 1.002 -7.648 1.286 1.00 0.00 446 GLU A O 14
ATOM 15363 N N . ARG A 1 56 ? -0.610 -8.999 2.086 1.00 0.00 447 ARG A N 14
ATOM 15364 C CA . ARG A 1 56 ? 0.320 -9.867 2.801 1.00 0.00 447 ARG A CA 14
ATOM 15365 C C . ARG A 1 56 ? 0.453 -11.215 2.100 1.00 0.00 447 ARG A C 14
ATOM 15366 O O . ARG A 1 56 ? -0.318 -12.138 2.359 1.00 0.00 447 ARG A O 14
ATOM 15387 N N . ALA A 1 57 ? 1.435 -11.319 1.211 1.00 0.00 448 ALA A N 14
ATOM 15388 C CA . ALA A 1 57 ? 1.668 -12.554 0.472 1.00 0.00 448 ALA A CA 14
ATOM 15389 C C . ALA A 1 57 ? 1.961 -13.714 1.419 1.00 0.00 448 ALA A C 14
ATOM 15390 O O . ALA A 1 57 ? 2.871 -13.641 2.245 1.00 0.00 448 ALA A O 14
ATOM 15397 N N . ALA A 1 58 ? 1.181 -14.783 1.291 1.00 0.00 449 ALA A N 14
ATOM 15398 C CA . ALA A 1 58 ? 1.353 -15.960 2.134 1.00 0.00 449 ALA A CA 14
ATOM 15399 C C . ALA A 1 58 ? 2.390 -16.915 1.548 1.00 0.00 449 ALA A C 14
ATOM 15400 O O . ALA A 1 58 ? 2.966 -17.734 2.265 1.00 0.00 449 ALA A O 14
ATOM 15407 N N . THR A 1 59 ? 2.625 -16.806 0.243 1.00 0.00 450 THR A N 14
ATOM 15408 C CA . THR A 1 59 ? 3.593 -17.661 -0.436 1.00 0.00 450 THR A CA 14
ATOM 15409 C C . THR A 1 59 ? 4.937 -17.663 0.288 1.00 0.00 450 THR A C 14
ATOM 15410 O O . THR A 1 59 ? 5.633 -18.677 0.322 1.00 0.00 450 THR A O 14
ATOM 15421 N N . ASP A 1 60 ? 5.289 -16.521 0.869 1.00 0.00 451 ASP A N 14
ATOM 15422 C CA . ASP A 1 60 ? 6.546 -16.391 1.597 1.00 0.00 451 ASP A CA 14
ATOM 15423 C C . ASP A 1 60 ? 6.313 -16.509 3.101 1.00 0.00 451 ASP A C 14
ATOM 15424 O O . ASP A 1 60 ? 5.183 -16.388 3.574 1.00 0.00 451 ASP A O 14
ATOM 15433 N N . PRO A 1 61 ? 7.386 -16.746 3.878 1.00 0.00 452 PRO A N 14
ATOM 15434 C CA . PRO A 1 61 ? 7.289 -16.879 5.335 1.00 0.00 452 PRO A CA 14
ATOM 15435 C C . PRO A 1 61 ? 6.524 -15.723 5.972 1.00 0.00 452 PRO A C 14
ATOM 15436 O O . PRO A 1 61 ? 5.865 -15.893 6.998 1.00 0.00 452 PRO A O 14
ATOM 15447 N N . LYS A 1 62 ? 6.616 -14.550 5.355 1.00 0.00 453 LYS A N 14
ATOM 15448 C CA . LYS A 1 62 ? 5.931 -13.364 5.859 1.00 0.00 453 LYS A CA 14
ATOM 15449 C C . LYS A 1 62 ? 6.169 -12.169 4.939 1.00 0.00 453 LYS A C 14
ATOM 15450 O O . LYS A 1 62 ? 7.010 -11.317 5.221 1.00 0.00 453 LYS A O 14
ATOM 15469 N N . ALA A 1 63 ? 5.423 -12.115 3.842 1.00 0.00 454 ALA A N 14
ATOM 15470 C CA . ALA A 1 63 ? 5.555 -11.023 2.885 1.00 0.00 454 ALA A CA 14
ATOM 15471 C C . ALA A 1 63 ? 4.440 -9.997 3.062 1.00 0.00 454 ALA A C 14
ATOM 15472 O O . ALA A 1 63 ? 3.270 -10.355 3.201 1.00 0.00 454 ALA A O 14
ATOM 15479 N N . VAL A 1 64 ? 4.811 -8.721 3.057 1.00 0.00 455 VAL A N 14
ATOM 15480 C CA . VAL A 1 64 ? 3.843 -7.643 3.217 1.00 0.00 455 VAL A CA 14
ATOM 15481 C C . VAL A 1 64 ? 4.079 -6.537 2.194 1.00 0.00 455 VAL A C 14
ATOM 15482 O O . VAL A 1 64 ? 4.676 -5.506 2.507 1.00 0.00 455 VAL A O 14
ATOM 15495 N N . VAL A 1 65 ? 3.605 -6.756 0.972 1.00 0.00 456 VAL A N 14
ATOM 15496 C CA . VAL A 1 65 ? 3.765 -5.779 -0.096 1.00 0.00 456 VAL A CA 14
ATOM 15497 C C . VAL A 1 65 ? 2.790 -4.617 0.074 1.00 0.00 456 VAL A C 14
ATOM 15498 O O . VAL A 1 65 ? 1.588 -4.823 0.253 1.00 0.00 456 VAL A O 14
ATOM 15511 N N . THR A 1 66 ? 3.314 -3.397 0.016 1.00 0.00 457 THR A N 14
ATOM 15512 C CA . THR A 1 66 ? 2.490 -2.204 0.163 1.00 0.00 457 THR A CA 14
ATOM 15513 C C . THR A 1 66 ? 2.360 -1.461 -1.161 1.00 0.00 457 THR A C 14
ATOM 15514 O O . THR A 1 66 ? 3.227 -1.561 -2.030 1.00 0.00 457 THR A O 14
ATOM 15525 N N . THR A 1 67 ? 1.270 -0.714 -1.310 1.00 0.00 458 THR A N 14
ATOM 15526 C CA . THR A 1 67 ? 1.026 0.048 -2.529 1.00 0.00 458 THR A CA 14
ATOM 15527 C C . THR A 1 67 ? 0.630 1.485 -2.209 1.00 0.00 458 THR A C 14
ATOM 15528 O O . THR A 1 67 ? -0.085 1.740 -1.239 1.00 0.00 458 THR A O 14
ATOM 15539 N N . TYR A 1 68 ? 1.096 2.420 -3.029 1.00 0.00 459 TYR A N 14
ATOM 15540 C CA . TYR A 1 68 ? 0.789 3.831 -2.831 1.00 0.00 459 TYR A CA 14
ATOM 15541 C C . TYR A 1 68 ? 0.295 4.468 -4.126 1.00 0.00 459 TYR A C 14
ATOM 15542 O O . TYR A 1 68 ? 1.037 4.572 -5.102 1.00 0.00 459 TYR A O 14
ATOM 15560 N N . GLU A 1 69 ? -0.964 4.893 -4.127 1.00 0.00 460 GLU A N 14
ATOM 15561 C CA . GLU A 1 69 ? -1.561 5.520 -5.302 1.00 0.00 460 GLU A CA 14
ATOM 15562 C C . GLU A 1 69 ? -1.986 6.953 -4.996 1.00 0.00 460 GLU A C 14
ATOM 15563 O O . GLU A 1 69 ? -2.940 7.181 -4.252 1.00 0.00 460 GLU A O 14
ATOM 15575 N N . GLY A 1 70 ? -1.273 7.913 -5.575 1.00 0.00 461 GLY A N 14
ATOM 15576 C CA . GLY A 1 70 ? -1.592 9.312 -5.352 1.00 0.00 461 GLY A CA 14
ATOM 15577 C C . GLY A 1 70 ? -0.498 10.042 -4.596 1.00 0.00 461 GLY A C 14
ATOM 15578 O O . GLY A 1 70 ? 0.266 9.430 -3.851 1.00 0.00 461 GLY A O 14
ATOM 15582 N N . LYS A 1 71 ? -0.423 11.355 -4.790 1.00 0.00 462 LYS A N 14
ATOM 15583 C CA . LYS A 1 71 ? 0.585 12.170 -4.121 1.00 0.00 462 LYS A CA 14
ATOM 15584 C C . LYS A 1 71 ? -0.047 13.033 -3.034 1.00 0.00 462 LYS A C 14
ATOM 15585 O O . LYS A 1 71 ? -1.175 13.503 -3.177 1.00 0.00 462 LYS A O 14
ATOM 15604 N N . HIS A 1 72 ? 0.690 13.235 -1.945 1.00 0.00 463 HIS A N 14
ATOM 15605 C CA . HIS A 1 72 ? 0.203 14.042 -0.834 1.00 0.00 463 HIS A CA 14
ATOM 15606 C C . HIS A 1 72 ? 0.066 15.506 -1.242 1.00 0.00 463 HIS A C 14
ATOM 15607 O O . HIS A 1 72 ? 0.824 16.000 -2.076 1.00 0.00 463 HIS A O 14
ATOM 15621 N N . ASN A 1 73 ? -0.904 16.192 -0.648 1.00 0.00 464 ASN A N 14
ATOM 15622 C CA . ASN A 1 73 ? -1.140 17.599 -0.952 1.00 0.00 464 ASN A CA 14
ATOM 15623 C C . ASN A 1 73 ? -1.200 18.429 0.327 1.00 0.00 464 ASN A C 14
ATOM 15624 O O . ASN A 1 73 ? -2.030 19.328 0.459 1.00 0.00 464 ASN A O 14
ATOM 15635 N N . HIS A 1 74 ? -0.311 18.123 1.269 1.00 0.00 465 HIS A N 14
ATOM 15636 C CA . HIS A 1 74 ? -0.264 18.841 2.537 1.00 0.00 465 HIS A CA 14
ATOM 15637 C C . HIS A 1 74 ? 1.071 18.618 3.240 1.00 0.00 465 HIS A C 14
ATOM 15638 O O . HIS A 1 74 ? 1.836 17.727 2.875 1.00 0.00 465 HIS A O 14
ATOM 15652 N N . ASP A 1 75 ? 1.342 19.436 4.253 1.00 0.00 466 ASP A N 14
ATOM 15653 C CA . ASP A 1 75 ? 2.584 19.327 5.010 1.00 0.00 466 ASP A CA 14
ATOM 15654 C C . ASP A 1 75 ? 2.456 18.282 6.113 1.00 0.00 466 ASP A C 14
ATOM 15655 O O . ASP A 1 75 ? 1.364 18.037 6.625 1.00 0.00 466 ASP A O 14
ATOM 15664 N N . LEU A 1 76 ? 3.578 17.667 6.473 1.00 0.00 467 LEU A N 14
ATOM 15665 C CA . LEU A 1 76 ? 3.589 16.647 7.515 1.00 0.00 467 LEU A CA 14
ATOM 15666 C C . LEU A 1 76 ? 3.112 17.226 8.848 1.00 0.00 467 LEU A C 14
ATOM 15667 O O . LEU A 1 76 ? 3.538 18.308 9.249 1.00 0.00 467 LEU A O 14
ATOM 15683 N N . PRO A 1 77 ? 2.219 16.508 9.555 1.00 0.00 468 PRO A N 14
ATOM 15684 C CA . PRO A 1 77 ? 1.691 16.962 10.846 1.00 0.00 468 PRO A CA 14
ATOM 15685 C C . PRO A 1 77 ? 2.743 16.916 11.950 1.00 0.00 468 PRO A C 14
ATOM 15686 O O . PRO A 1 77 ? 3.895 16.552 11.710 1.00 0.00 468 PRO A O 14
ATOM 15697 N N . ALA A 1 78 ? 2.338 17.285 13.162 1.00 0.00 469 ALA A N 14
ATOM 15698 C CA . ALA A 1 78 ? 3.245 17.285 14.303 1.00 0.00 469 ALA A CA 14
ATOM 15699 C C . ALA A 1 78 ? 3.018 16.061 15.183 1.00 0.00 469 ALA A C 14
ATOM 15700 O O . ALA A 1 78 ? 2.139 16.123 16.068 1.00 0.00 469 ALA A O 14
ATOM 15709 N N . VAL A 1 8 ? -18.793 -9.125 23.329 1.00 0.00 399 VAL A N 15
ATOM 15710 C CA . VAL A 1 8 ? -18.214 -9.297 21.972 1.00 0.00 399 VAL A CA 15
ATOM 15711 C C . VAL A 1 8 ? -16.776 -8.787 21.922 1.00 0.00 399 VAL A C 15
ATOM 15712 O O . VAL A 1 8 ? -16.476 -7.806 21.240 1.00 0.00 399 VAL A O 15
ATOM 15725 N N . GLN A 1 9 ? -15.890 -9.462 22.647 1.00 0.00 400 GLN A N 15
ATOM 15726 C CA . GLN A 1 9 ? -14.484 -9.078 22.687 1.00 0.00 400 GLN A CA 15
ATOM 15727 C C . GLN A 1 9 ? -13.583 -10.300 22.539 1.00 0.00 400 GLN A C 15
ATOM 15728 O O . GLN A 1 9 ? -13.238 -10.951 23.526 1.00 0.00 400 GLN A O 15
ATOM 15742 N N . THR A 1 10 ? -13.206 -10.606 21.302 1.00 0.00 401 THR A N 15
ATOM 15743 C CA . THR A 1 10 ? -12.346 -11.750 21.027 1.00 0.00 401 THR A CA 15
ATOM 15744 C C . THR A 1 10 ? -10.983 -11.302 20.509 1.00 0.00 401 THR A C 15
ATOM 15745 O O . THR A 1 10 ? -9.962 -11.929 20.795 1.00 0.00 401 THR A O 15
ATOM 15756 N N . THR A 1 11 ? -10.974 -10.214 19.747 1.00 0.00 402 THR A N 15
ATOM 15757 C CA . THR A 1 11 ? -9.737 -9.682 19.189 1.00 0.00 402 THR A CA 15
ATOM 15758 C C . THR A 1 11 ? -9.660 -8.169 19.364 1.00 0.00 402 THR A C 15
ATOM 15759 O O . THR A 1 11 ? -10.563 -7.553 19.930 1.00 0.00 402 THR A O 15
ATOM 15770 N N . SER A 1 12 ? -8.575 -7.576 18.873 1.00 0.00 403 SER A N 15
ATOM 15771 C CA . SER A 1 12 ? -8.381 -6.135 18.973 1.00 0.00 403 SER A CA 15
ATOM 15772 C C . SER A 1 12 ? -8.344 -5.493 17.591 1.00 0.00 403 SER A C 15
ATOM 15773 O O . SER A 1 12 ? -7.493 -5.820 16.766 1.00 0.00 403 SER A O 15
ATOM 15781 N N . GLU A 1 13 ? -9.276 -4.577 17.344 1.00 0.00 404 GLU A N 15
ATOM 15782 C CA . GLU A 1 13 ? -9.351 -3.890 16.059 1.00 0.00 404 GLU A CA 15
ATOM 15783 C C . GLU A 1 13 ? -8.142 -2.984 15.854 1.00 0.00 404 GLU A C 15
ATOM 15784 O O . GLU A 1 13 ? -7.988 -1.973 16.539 1.00 0.00 404 GLU A O 15
ATOM 15796 N N . VAL A 1 14 ? -7.287 -3.354 14.906 1.00 0.00 405 VAL A N 15
ATOM 15797 C CA . VAL A 1 14 ? -6.092 -2.573 14.608 1.00 0.00 405 VAL A CA 15
ATOM 15798 C C . VAL A 1 14 ? -6.453 -1.214 14.021 1.00 0.00 405 VAL A C 15
ATOM 15799 O O . VAL A 1 14 ? -6.720 -1.095 12.825 1.00 0.00 405 VAL A O 15
ATOM 15812 N N . ASP A 1 15 ? -6.462 -0.192 14.870 1.00 0.00 406 ASP A N 15
ATOM 15813 C CA . ASP A 1 15 ? -6.790 1.161 14.434 1.00 0.00 406 ASP A CA 15
ATOM 15814 C C . ASP A 1 15 ? -5.602 1.811 13.734 1.00 0.00 406 ASP A C 15
ATOM 15815 O O . ASP A 1 15 ? -4.567 1.177 13.530 1.00 0.00 406 ASP A O 15
ATOM 15824 N N . LEU A 1 16 ? -5.758 3.079 13.369 1.00 0.00 407 LEU A N 15
ATOM 15825 C CA . LEU A 1 16 ? -4.696 3.816 12.692 1.00 0.00 407 LEU A CA 15
ATOM 15826 C C . LEU A 1 16 ? -3.833 4.573 13.697 1.00 0.00 407 LEU A C 15
ATOM 15827 O O . LEU A 1 16 ? -4.314 5.465 14.395 1.00 0.00 407 LEU A O 15
ATOM 15843 N N . LEU A 1 17 ? -2.555 4.211 13.762 1.00 0.00 408 LEU A N 15
ATOM 15844 C CA . LEU A 1 17 ? -1.625 4.857 14.680 1.00 0.00 408 LEU A CA 15
ATOM 15845 C C . LEU A 1 17 ? -0.978 6.077 14.031 1.00 0.00 408 LEU A C 15
ATOM 15846 O O . LEU A 1 17 ? -0.409 5.984 12.944 1.00 0.00 408 LEU A O 15
ATOM 15862 N N . ASP A 1 18 ? -1.068 7.217 14.706 1.00 0.00 409 ASP A N 15
ATOM 15863 C CA . ASP A 1 18 ? -0.492 8.456 14.196 1.00 0.00 409 ASP A CA 15
ATOM 15864 C C . ASP A 1 18 ? 1.026 8.347 14.094 1.00 0.00 409 ASP A C 15
ATOM 15865 O O . ASP A 1 18 ? 1.746 8.639 15.050 1.00 0.00 409 ASP A O 15
ATOM 15874 N N . ASP A 1 19 ? 1.507 7.927 12.928 1.00 0.00 410 ASP A N 15
ATOM 15875 C CA . ASP A 1 19 ? 2.940 7.780 12.700 1.00 0.00 410 ASP A CA 15
ATOM 15876 C C . ASP A 1 19 ? 3.386 8.608 11.499 1.00 0.00 410 ASP A C 15
ATOM 15877 O O . ASP A 1 19 ? 4.022 9.650 11.653 1.00 0.00 410 ASP A O 15
ATOM 15886 N N . GLY A 1 20 ? 3.049 8.138 10.303 1.00 0.00 411 GLY A N 15
ATOM 15887 C CA . GLY A 1 20 ? 3.423 8.846 9.094 1.00 0.00 411 GLY A CA 15
ATOM 15888 C C . GLY A 1 20 ? 2.383 9.865 8.673 1.00 0.00 411 GLY A C 15
ATOM 15889 O O . GLY A 1 20 ? 2.608 11.071 8.777 1.00 0.00 411 GLY A O 15
ATOM 15893 N N . TYR A 1 21 ? 1.241 9.380 8.197 1.00 0.00 412 TYR A N 15
ATOM 15894 C CA . TYR A 1 21 ? 0.162 10.258 7.757 1.00 0.00 412 TYR A CA 15
ATOM 15895 C C . TYR A 1 21 ? -1.171 9.822 8.357 1.00 0.00 412 TYR A C 15
ATOM 15896 O O . TYR A 1 21 ? -1.261 8.778 9.003 1.00 0.00 412 TYR A O 15
ATOM 15914 N N . ARG A 1 22 ? -2.205 10.629 8.140 1.00 0.00 413 ARG A N 15
ATOM 15915 C CA . ARG A 1 22 ? -3.534 10.327 8.660 1.00 0.00 413 ARG A CA 15
ATOM 15916 C C . ARG A 1 22 ? -4.327 9.483 7.667 1.00 0.00 413 ARG A C 15
ATOM 15917 O O . ARG A 1 22 ? -4.935 10.010 6.735 1.00 0.00 413 ARG A O 15
ATOM 15938 N N . TRP A 1 23 ? -4.316 8.169 7.874 1.00 0.00 414 TRP A N 15
ATOM 15939 C CA . TRP A 1 23 ? -5.034 7.253 6.997 1.00 0.00 414 TRP A CA 15
ATOM 15940 C C . TRP A 1 23 ? -6.339 6.795 7.640 1.00 0.00 414 TRP A C 15
ATOM 15941 O O . TRP A 1 23 ? -6.593 7.063 8.814 1.00 0.00 414 TRP A O 15
ATOM 15962 N N . ARG A 1 24 ? -7.164 6.102 6.861 1.00 0.00 415 ARG A N 15
ATOM 15963 C CA . ARG A 1 24 ? -8.444 5.604 7.352 1.00 0.00 415 ARG A CA 15
ATOM 15964 C C . ARG A 1 24 ? -8.930 4.431 6.507 1.00 0.00 415 ARG A C 15
ATOM 15965 O O . ARG A 1 24 ? -8.742 4.411 5.292 1.00 0.00 415 ARG A O 15
ATOM 15986 N N . LYS A 1 25 ? -9.554 3.457 7.160 1.00 0.00 416 LYS A N 15
ATOM 15987 C CA . LYS A 1 25 ? -10.066 2.279 6.467 1.00 0.00 416 LYS A CA 15
ATOM 15988 C C . LYS A 1 25 ? -11.462 2.541 5.909 1.00 0.00 416 LYS A C 15
ATOM 15989 O O . LYS A 1 25 ? -12.360 2.975 6.633 1.00 0.00 416 LYS A O 15
ATOM 16008 N N . TYR A 1 26 ? -11.638 2.272 4.620 1.00 0.00 417 TYR A N 15
ATOM 16009 C CA . TYR A 1 26 ? -12.923 2.476 3.964 1.00 0.00 417 TYR A CA 15
ATOM 16010 C C . TYR A 1 26 ? -13.546 1.144 3.560 1.00 0.00 417 TYR A C 15
ATOM 16011 O O . TYR A 1 26 ? -14.766 0.984 3.587 1.00 0.00 417 TYR A O 15
ATOM 16029 N N . GLY A 1 27 ? -12.699 0.190 3.186 1.00 0.00 418 GLY A N 15
ATOM 16030 C CA . GLY A 1 27 ? -13.184 -1.116 2.781 1.00 0.00 418 GLY A CA 15
ATOM 16031 C C . GLY A 1 27 ? -12.096 -2.172 2.809 1.00 0.00 418 GLY A C 15
ATOM 16032 O O . GLY A 1 27 ? -10.942 -1.875 3.117 1.00 0.00 418 GLY A O 15
ATOM 16036 N N . GLN A 1 28 ? -12.464 -3.406 2.485 1.00 0.00 419 GLN A N 15
ATOM 16037 C CA . GLN A 1 28 ? -11.509 -4.509 2.475 1.00 0.00 419 GLN A CA 15
ATOM 16038 C C . GLN A 1 28 ? -12.117 -5.749 1.824 1.00 0.00 419 GLN A C 15
ATOM 16039 O O . GLN A 1 28 ? -13.316 -5.794 1.548 1.00 0.00 419 GLN A O 15
ATOM 16053 N N . LYS A 1 29 ? -11.280 -6.753 1.584 1.00 0.00 420 LYS A N 15
ATOM 16054 C CA . LYS A 1 29 ? -11.735 -7.995 0.967 1.00 0.00 420 LYS A CA 15
ATOM 16055 C C . LYS A 1 29 ? -10.966 -9.190 1.524 1.00 0.00 420 LYS A C 15
ATOM 16056 O O . LYS A 1 29 ? -10.154 -9.047 2.437 1.00 0.00 420 LYS A O 15
ATOM 16075 N N . VAL A 1 30 ? -11.229 -10.367 0.966 1.00 0.00 421 VAL A N 15
ATOM 16076 C CA . VAL A 1 30 ? -10.562 -11.586 1.406 1.00 0.00 421 VAL A CA 15
ATOM 16077 C C . VAL A 1 30 ? -9.719 -12.188 0.284 1.00 0.00 421 VAL A C 15
ATOM 16078 O O . VAL A 1 30 ? -10.111 -12.158 -0.882 1.00 0.00 421 VAL A O 15
ATOM 16091 N N . VAL A 1 31 ? -8.562 -12.731 0.645 1.00 0.00 422 VAL A N 15
ATOM 16092 C CA . VAL A 1 31 ? -7.666 -13.338 -0.331 1.00 0.00 422 VAL A CA 15
ATOM 16093 C C . VAL A 1 31 ? -7.914 -14.838 -0.445 1.00 0.00 422 VAL A C 15
ATOM 16094 O O . VAL A 1 31 ? -7.941 -15.552 0.557 1.00 0.00 422 VAL A O 15
ATOM 16107 N N . LYS A 1 32 ? -8.094 -15.312 -1.675 1.00 0.00 423 LYS A N 15
ATOM 16108 C CA . LYS A 1 32 ? -8.341 -16.727 -1.920 1.00 0.00 423 LYS A CA 15
ATOM 16109 C C . LYS A 1 32 ? -7.045 -17.527 -1.840 1.00 0.00 423 LYS A C 15
ATOM 16110 O O . LYS A 1 32 ? -6.159 -17.379 -2.682 1.00 0.00 423 LYS A O 15
ATOM 16129 N N . GLY A 1 33 ? -6.941 -18.375 -0.822 1.00 0.00 424 GLY A N 15
ATOM 16130 C CA . GLY A 1 33 ? -5.750 -19.187 -0.650 1.00 0.00 424 GLY A CA 15
ATOM 16131 C C . GLY A 1 33 ? -4.913 -18.747 0.535 1.00 0.00 424 GLY A C 15
ATOM 16132 O O . GLY A 1 33 ? -4.219 -19.559 1.148 1.00 0.00 424 GLY A O 15
ATOM 16136 N N . ASN A 1 34 ? -4.979 -17.460 0.858 1.00 0.00 425 ASN A N 15
ATOM 16137 C CA . ASN A 1 34 ? -4.220 -16.914 1.977 1.00 0.00 425 ASN A CA 15
ATOM 16138 C C . ASN A 1 34 ? -5.118 -16.715 3.197 1.00 0.00 425 ASN A C 15
ATOM 16139 O O . ASN A 1 34 ? -6.264 -16.283 3.069 1.00 0.00 425 ASN A O 15
ATOM 16150 N N . PRO A 1 35 ? -4.609 -17.026 4.405 1.00 0.00 426 PRO A N 15
ATOM 16151 C CA . PRO A 1 35 ? -5.375 -16.875 5.644 1.00 0.00 426 PRO A CA 15
ATOM 16152 C C . PRO A 1 35 ? -5.511 -15.417 6.068 1.00 0.00 426 PRO A C 15
ATOM 16153 O O . PRO A 1 35 ? -6.528 -15.017 6.635 1.00 0.00 426 PRO A O 15
ATOM 16164 N N . TYR A 1 36 ? -4.479 -14.627 5.791 1.00 0.00 427 TYR A N 15
ATOM 16165 C CA . TYR A 1 36 ? -4.483 -13.212 6.145 1.00 0.00 427 TYR A CA 15
ATOM 16166 C C . TYR A 1 36 ? -5.357 -12.412 5.178 1.00 0.00 427 TYR A C 15
ATOM 16167 O O . TYR A 1 36 ? -5.107 -12.400 3.973 1.00 0.00 427 TYR A O 15
ATOM 16185 N N . PRO A 1 37 ? -6.397 -11.731 5.693 1.00 0.00 428 PRO A N 15
ATOM 16186 C CA . PRO A 1 37 ? -7.301 -10.931 4.859 1.00 0.00 428 PRO A CA 15
ATOM 16187 C C . PRO A 1 37 ? -6.630 -9.672 4.322 1.00 0.00 428 PRO A C 15
ATOM 16188 O O . PRO A 1 37 ? -5.567 -9.273 4.794 1.00 0.00 428 PRO A O 15
ATOM 16199 N N . ARG A 1 38 ? -7.258 -9.051 3.329 1.00 0.00 429 ARG A N 15
ATOM 16200 C CA . ARG A 1 38 ? -6.721 -7.836 2.724 1.00 0.00 429 ARG A CA 15
ATOM 16201 C C . ARG A 1 38 ? -7.227 -6.596 3.453 1.00 0.00 429 ARG A C 15
ATOM 16202 O O . ARG A 1 38 ? -8.286 -6.620 4.080 1.00 0.00 429 ARG A O 15
ATOM 16223 N N . SER A 1 39 ? -6.464 -5.513 3.365 1.00 0.00 430 SER A N 15
ATOM 16224 C CA . SER A 1 39 ? -6.835 -4.261 4.015 1.00 0.00 430 SER A CA 15
ATOM 16225 C C . SER A 1 39 ? -6.594 -3.075 3.084 1.00 0.00 430 SER A C 15
ATOM 16226 O O . SER A 1 39 ? -5.554 -2.989 2.430 1.00 0.00 430 SER A O 15
ATOM 16234 N N . TYR A 1 40 ? -7.562 -2.166 3.028 1.00 0.00 431 TYR A N 15
ATOM 16235 C CA . TYR A 1 40 ? -7.454 -0.988 2.176 1.00 0.00 431 TYR A CA 15
ATOM 16236 C C . TYR A 1 40 ? -7.557 0.294 2.997 1.00 0.00 431 TYR A C 15
ATOM 16237 O O . TYR A 1 40 ? -8.527 0.500 3.726 1.00 0.00 431 TYR A O 15
ATOM 16255 N N . TYR A 1 41 ? -6.549 1.152 2.873 1.00 0.00 432 TYR A N 15
ATOM 16256 C CA . TYR A 1 41 ? -6.524 2.416 3.602 1.00 0.00 432 TYR A CA 15
ATOM 16257 C C . TYR A 1 41 ? -6.380 3.592 2.641 1.00 0.00 432 TYR A C 15
ATOM 16258 O O . TYR A 1 41 ? -6.220 3.405 1.436 1.00 0.00 432 TYR A O 15
ATOM 16276 N N . LYS A 1 42 ? -6.438 4.805 3.182 1.00 0.00 433 LYS A N 15
ATOM 16277 C CA . LYS A 1 42 ? -6.314 6.009 2.370 1.00 0.00 433 LYS A CA 15
ATOM 16278 C C . LYS A 1 42 ? -6.070 7.236 3.242 1.00 0.00 433 LYS A C 15
ATOM 16279 O O . LYS A 1 42 ? -6.730 7.427 4.263 1.00 0.00 433 LYS A O 15
ATOM 16298 N N . CYS A 1 43 ? -5.117 8.068 2.831 1.00 0.00 434 CYS A N 15
ATOM 16299 C CA . CYS A 1 43 ? -4.787 9.279 3.571 1.00 0.00 434 CYS A CA 15
ATOM 16300 C C . CYS A 1 43 ? -5.876 10.333 3.392 1.00 0.00 434 CYS A C 15
ATOM 16301 O O . CYS A 1 43 ? -5.861 11.099 2.429 1.00 0.00 434 CYS A O 15
ATOM 16308 N N . THR A 1 44 ? -6.822 10.362 4.326 1.00 0.00 435 THR A N 15
ATOM 16309 C CA . THR A 1 44 ? -7.923 11.317 4.271 1.00 0.00 435 THR A CA 15
ATOM 16310 C C . THR A 1 44 ? -7.592 12.589 5.046 1.00 0.00 435 THR A C 15
ATOM 16311 O O . THR A 1 44 ? -8.154 12.845 6.111 1.00 0.00 435 THR A O 15
ATOM 16322 N N . THR A 1 45 ? -6.679 13.387 4.501 1.00 0.00 436 THR A N 15
ATOM 16323 C CA . THR A 1 45 ? -6.278 14.635 5.139 1.00 0.00 436 THR A CA 15
ATOM 16324 C C . THR A 1 45 ? -6.981 15.828 4.493 1.00 0.00 436 THR A C 15
ATOM 16325 O O . THR A 1 45 ? -7.516 15.716 3.390 1.00 0.00 436 THR A O 15
ATOM 16336 N N . PRO A 1 46 ? -6.989 16.988 5.172 1.00 0.00 437 PRO A N 15
ATOM 16337 C CA . PRO A 1 46 ? -7.632 18.200 4.655 1.00 0.00 437 PRO A CA 15
ATOM 16338 C C . PRO A 1 46 ? -7.155 18.553 3.250 1.00 0.00 437 PRO A C 15
ATOM 16339 O O . PRO A 1 46 ? -6.186 19.294 3.081 1.00 0.00 437 PRO A O 15
ATOM 16350 N N . GLY A 1 47 ? -7.839 18.017 2.246 1.00 0.00 438 GLY A N 15
ATOM 16351 C CA . GLY A 1 47 ? -7.470 18.287 0.869 1.00 0.00 438 GLY A CA 15
ATOM 16352 C C . GLY A 1 47 ? -6.732 17.130 0.228 1.00 0.00 438 GLY A C 15
ATOM 16353 O O . GLY A 1 47 ? -6.774 16.956 -0.991 1.00 0.00 438 GLY A O 15
ATOM 16357 N N . CYS A 1 48 ? -6.051 16.335 1.048 1.00 0.00 439 CYS A N 15
ATOM 16358 C CA . CYS A 1 48 ? -5.298 15.189 0.553 1.00 0.00 439 CYS A CA 15
ATOM 16359 C C . CYS A 1 48 ? -6.194 13.960 0.429 1.00 0.00 439 CYS A C 15
ATOM 16360 O O . CYS A 1 48 ? -6.966 13.649 1.335 1.00 0.00 439 CYS A O 15
ATOM 16367 N N . GLY A 1 49 ? -6.084 13.267 -0.699 1.00 0.00 440 GLY A N 15
ATOM 16368 C CA . GLY A 1 49 ? -6.889 12.080 -0.922 1.00 0.00 440 GLY A CA 15
ATOM 16369 C C . GLY A 1 49 ? -6.087 10.935 -1.510 1.00 0.00 440 GLY A C 15
ATOM 16370 O O . GLY A 1 49 ? -6.358 10.488 -2.623 1.00 0.00 440 GLY A O 15
ATOM 16374 N N . VAL A 1 50 ? -5.095 10.464 -0.760 1.00 0.00 441 VAL A N 15
ATOM 16375 C CA . VAL A 1 50 ? -4.250 9.366 -1.216 1.00 0.00 441 VAL A CA 15
ATOM 16376 C C . VAL A 1 50 ? -4.817 8.018 -0.779 1.00 0.00 441 VAL A C 15
ATOM 16377 O O . VAL A 1 50 ? -5.458 7.914 0.267 1.00 0.00 441 VAL A O 15
ATOM 16390 N N . ARG A 1 51 ? -4.575 6.991 -1.585 1.00 0.00 442 ARG A N 15
ATOM 16391 C CA . ARG A 1 51 ? -5.061 5.650 -1.280 1.00 0.00 442 ARG A CA 15
ATOM 16392 C C . ARG A 1 51 ? -3.929 4.630 -1.357 1.00 0.00 442 ARG A C 15
ATOM 16393 O O . ARG A 1 51 ? -2.984 4.795 -2.127 1.00 0.00 442 ARG A O 15
ATOM 16414 N N . LYS A 1 52 ? -4.031 3.579 -0.550 1.00 0.00 443 LYS A N 15
ATOM 16415 C CA . LYS A 1 52 ? -3.014 2.535 -0.524 1.00 0.00 443 LYS A CA 15
ATOM 16416 C C . LYS A 1 52 ? -3.646 1.162 -0.316 1.00 0.00 443 LYS A C 15
ATOM 16417 O O . LYS A 1 52 ? -4.729 1.046 0.256 1.00 0.00 443 LYS A O 15
ATOM 16436 N N . HIS A 1 53 ? -2.958 0.125 -0.783 1.00 0.00 444 HIS A N 15
ATOM 16437 C CA . HIS A 1 53 ? -3.451 -1.242 -0.649 1.00 0.00 444 HIS A CA 15
ATOM 16438 C C . HIS A 1 53 ? -2.419 -2.124 0.050 1.00 0.00 444 HIS A C 15
ATOM 16439 O O . HIS A 1 53 ? -1.296 -2.279 -0.428 1.00 0.00 444 HIS A O 15
ATOM 16454 N N . VAL A 1 54 ? -2.810 -2.698 1.182 1.00 0.00 445 VAL A N 15
ATOM 16455 C CA . VAL A 1 54 ? -1.918 -3.564 1.946 1.00 0.00 445 VAL A CA 15
ATOM 16456 C C . VAL A 1 54 ? -2.227 -5.035 1.687 1.00 0.00 445 VAL A C 15
ATOM 16457 O O . VAL A 1 54 ? -3.168 -5.591 2.253 1.00 0.00 445 VAL A O 15
ATOM 16470 N N . GLU A 1 55 ? -1.428 -5.659 0.827 1.00 0.00 446 GLU A N 15
ATOM 16471 C CA . GLU A 1 55 ? -1.615 -7.065 0.492 1.00 0.00 446 GLU A CA 15
ATOM 16472 C C . GLU A 1 55 ? -0.590 -7.937 1.211 1.00 0.00 446 GLU A C 15
ATOM 16473 O O . GLU A 1 55 ? 0.585 -7.583 1.300 1.00 0.00 446 GLU A O 15
ATOM 16485 N N . ARG A 1 56 ? -1.043 -9.077 1.720 1.00 0.00 447 ARG A N 15
ATOM 16486 C CA . ARG A 1 56 ? -0.165 -10.000 2.429 1.00 0.00 447 ARG A CA 15
ATOM 16487 C C . ARG A 1 56 ? 0.264 -11.149 1.524 1.00 0.00 447 ARG A C 15
ATOM 16488 O O . ARG A 1 56 ? -0.567 -11.929 1.056 1.00 0.00 447 ARG A O 15
ATOM 16509 N N . ALA A 1 57 ? 1.566 -11.248 1.278 1.00 0.00 448 ALA A N 15
ATOM 16510 C CA . ALA A 1 57 ? 2.107 -12.302 0.427 1.00 0.00 448 ALA A CA 15
ATOM 16511 C C . ALA A 1 57 ? 2.263 -13.605 1.201 1.00 0.00 448 ALA A C 15
ATOM 16512 O O . ALA A 1 57 ? 3.006 -13.672 2.181 1.00 0.00 448 ALA A O 15
ATOM 16519 N N . ALA A 1 58 ? 1.556 -14.639 0.756 1.00 0.00 449 ALA A N 15
ATOM 16520 C CA . ALA A 1 58 ? 1.612 -15.943 1.406 1.00 0.00 449 ALA A CA 15
ATOM 16521 C C . ALA A 1 58 ? 2.834 -16.737 0.952 1.00 0.00 449 ALA A C 15
ATOM 16522 O O . ALA A 1 58 ? 3.288 -17.645 1.650 1.00 0.00 449 ALA A O 15
ATOM 16529 N N . THR A 1 59 ? 3.365 -16.391 -0.218 1.00 0.00 450 THR A N 15
ATOM 16530 C CA . THR A 1 59 ? 4.535 -17.073 -0.761 1.00 0.00 450 THR A CA 15
ATOM 16531 C C . THR A 1 59 ? 5.668 -17.129 0.259 1.00 0.00 450 THR A C 15
ATOM 16532 O O . THR A 1 59 ? 6.347 -18.147 0.395 1.00 0.00 450 THR A O 15
ATOM 16543 N N . ASP A 1 60 ? 5.866 -16.027 0.976 1.00 0.00 451 ASP A N 15
ATOM 16544 C CA . ASP A 1 60 ? 6.916 -15.951 1.986 1.00 0.00 451 ASP A CA 15
ATOM 16545 C C . ASP A 1 60 ? 6.343 -16.186 3.382 1.00 0.00 451 ASP A C 15
ATOM 16546 O O . ASP A 1 60 ? 5.132 -16.106 3.587 1.00 0.00 451 ASP A O 15
ATOM 16555 N N . PRO A 1 61 ? 7.211 -16.480 4.366 1.00 0.00 452 PRO A N 15
ATOM 16556 C CA . PRO A 1 61 ? 6.785 -16.727 5.747 1.00 0.00 452 PRO A CA 15
ATOM 16557 C C . PRO A 1 61 ? 5.882 -15.618 6.281 1.00 0.00 452 PRO A C 15
ATOM 16558 O O . PRO A 1 61 ? 5.046 -15.853 7.155 1.00 0.00 452 PRO A O 15
ATOM 16569 N N . LYS A 1 62 ? 6.057 -14.413 5.753 1.00 0.00 453 LYS A N 15
ATOM 16570 C CA . LYS A 1 62 ? 5.258 -13.267 6.176 1.00 0.00 453 LYS A CA 15
ATOM 16571 C C . LYS A 1 62 ? 5.646 -12.016 5.393 1.00 0.00 453 LYS A C 15
ATOM 16572 O O . LYS A 1 62 ? 6.338 -11.139 5.910 1.00 0.00 453 LYS A O 15
ATOM 16591 N N . ALA A 1 63 ? 5.195 -11.941 4.145 1.00 0.00 454 ALA A N 15
ATOM 16592 C CA . ALA A 1 63 ? 5.497 -10.796 3.294 1.00 0.00 454 ALA A CA 15
ATOM 16593 C C . ALA A 1 63 ? 4.362 -9.777 3.319 1.00 0.00 454 ALA A C 15
ATOM 16594 O O . ALA A 1 63 ? 3.191 -10.138 3.450 1.00 0.00 454 ALA A O 15
ATOM 16601 N N . VAL A 1 64 ? 4.716 -8.503 3.194 1.00 0.00 455 VAL A N 15
ATOM 16602 C CA . VAL A 1 64 ? 3.729 -7.430 3.202 1.00 0.00 455 VAL A CA 15
ATOM 16603 C C . VAL A 1 64 ? 4.000 -6.427 2.086 1.00 0.00 455 VAL A C 15
ATOM 16604 O O . VAL A 1 64 ? 4.822 -5.523 2.237 1.00 0.00 455 VAL A O 15
ATOM 16617 N N . VAL A 1 65 ? 3.305 -6.595 0.966 1.00 0.00 456 VAL A N 15
ATOM 16618 C CA . VAL A 1 65 ? 3.470 -5.703 -0.176 1.00 0.00 456 VAL A CA 15
ATOM 16619 C C . VAL A 1 65 ? 2.432 -4.587 -0.159 1.00 0.00 456 VAL A C 15
ATOM 16620 O O . VAL A 1 65 ? 1.232 -4.843 -0.056 1.00 0.00 456 VAL A O 15
ATOM 16633 N N . THR A 1 66 ? 2.902 -3.347 -0.260 1.00 0.00 457 THR A N 15
ATOM 16634 C CA . THR A 1 66 ? 2.016 -2.191 -0.258 1.00 0.00 457 THR A CA 15
ATOM 16635 C C . THR A 1 66 ? 2.004 -1.504 -1.618 1.00 0.00 457 THR A C 15
ATOM 16636 O O . THR A 1 66 ? 2.924 -1.674 -2.417 1.00 0.00 457 THR A O 15
ATOM 16647 N N . THR A 1 67 ? 0.956 -0.728 -1.875 1.00 0.00 458 THR A N 15
ATOM 16648 C CA . THR A 1 67 ? 0.825 -0.015 -3.139 1.00 0.00 458 THR A CA 15
ATOM 16649 C C . THR A 1 67 ? 0.242 1.378 -2.928 1.00 0.00 458 THR A C 15
ATOM 16650 O O . THR A 1 67 ? -0.968 1.539 -2.773 1.00 0.00 458 THR A O 15
ATOM 16661 N N . TYR A 1 68 ? 1.112 2.383 -2.921 1.00 0.00 459 TYR A N 15
ATOM 16662 C CA . TYR A 1 68 ? 0.684 3.763 -2.728 1.00 0.00 459 TYR A CA 15
ATOM 16663 C C . TYR A 1 68 ? 0.190 4.368 -4.037 1.00 0.00 459 TYR A C 15
ATOM 16664 O O . TYR A 1 68 ? 0.796 4.172 -5.090 1.00 0.00 459 TYR A O 15
ATOM 16682 N N . GLU A 1 69 ? -0.914 5.104 -3.965 1.00 0.00 460 GLU A N 15
ATOM 16683 C CA . GLU A 1 69 ? -1.490 5.738 -5.145 1.00 0.00 460 GLU A CA 15
ATOM 16684 C C . GLU A 1 69 ? -1.948 7.158 -4.829 1.00 0.00 460 GLU A C 15
ATOM 16685 O O . GLU A 1 69 ? -3.002 7.363 -4.229 1.00 0.00 460 GLU A O 15
ATOM 16697 N N . GLY A 1 70 ? -1.150 8.139 -5.242 1.00 0.00 461 GLY A N 15
ATOM 16698 C CA . GLY A 1 70 ? -1.491 9.527 -4.998 1.00 0.00 461 GLY A CA 15
ATOM 16699 C C . GLY A 1 70 ? -0.395 10.274 -4.262 1.00 0.00 461 GLY A C 15
ATOM 16700 O O . GLY A 1 70 ? 0.331 9.690 -3.458 1.00 0.00 461 GLY A O 15
ATOM 16704 N N . LYS A 1 71 ? -0.276 11.569 -4.541 1.00 0.00 462 LYS A N 15
ATOM 16705 C CA . LYS A 1 71 ? 0.740 12.396 -3.901 1.00 0.00 462 LYS A CA 15
ATOM 16706 C C . LYS A 1 71 ? 0.128 13.249 -2.794 1.00 0.00 462 LYS A C 15
ATOM 16707 O O . LYS A 1 71 ? -0.942 13.831 -2.964 1.00 0.00 462 LYS A O 15
ATOM 16726 N N . HIS A 1 72 ? 0.817 13.317 -1.659 1.00 0.00 463 HIS A N 15
ATOM 16727 C CA . HIS A 1 72 ? 0.344 14.098 -0.523 1.00 0.00 463 HIS A CA 15
ATOM 16728 C C . HIS A 1 72 ? 0.338 15.588 -0.850 1.00 0.00 463 HIS A C 15
ATOM 16729 O O . HIS A 1 72 ? 1.292 16.112 -1.423 1.00 0.00 463 HIS A O 15
ATOM 16743 N N . ASN A 1 73 ? -0.747 16.265 -0.484 1.00 0.00 464 ASN A N 15
ATOM 16744 C CA . ASN A 1 73 ? -0.877 17.695 -0.738 1.00 0.00 464 ASN A CA 15
ATOM 16745 C C . ASN A 1 73 ? -0.795 18.489 0.561 1.00 0.00 464 ASN A C 15
ATOM 16746 O O . ASN A 1 73 ? -1.410 19.546 0.694 1.00 0.00 464 ASN A O 15
ATOM 16757 N N . HIS A 1 74 ? -0.029 17.973 1.517 1.00 0.00 465 HIS A N 15
ATOM 16758 C CA . HIS A 1 74 ? 0.134 18.636 2.806 1.00 0.00 465 HIS A CA 15
ATOM 16759 C C . HIS A 1 74 ? 1.521 18.370 3.382 1.00 0.00 465 HIS A C 15
ATOM 16760 O O . HIS A 1 74 ? 2.261 17.523 2.883 1.00 0.00 465 HIS A O 15
ATOM 16774 N N . ASP A 1 75 ? 1.867 19.102 4.438 1.00 0.00 466 ASP A N 15
ATOM 16775 C CA . ASP A 1 75 ? 3.166 18.947 5.082 1.00 0.00 466 ASP A CA 15
ATOM 16776 C C . ASP A 1 75 ? 3.181 17.717 5.985 1.00 0.00 466 ASP A C 15
ATOM 16777 O O . ASP A 1 75 ? 2.152 17.328 6.538 1.00 0.00 466 ASP A O 15
ATOM 16786 N N . LEU A 1 76 ? 4.354 17.109 6.129 1.00 0.00 467 LEU A N 15
ATOM 16787 C CA . LEU A 1 76 ? 4.502 15.924 6.965 1.00 0.00 467 LEU A CA 15
ATOM 16788 C C . LEU A 1 76 ? 4.145 16.236 8.419 1.00 0.00 467 LEU A C 15
ATOM 16789 O O . LEU A 1 76 ? 4.730 17.130 9.031 1.00 0.00 467 LEU A O 15
ATOM 16805 N N . PRO A 1 77 ? 3.174 15.503 8.997 1.00 0.00 468 PRO A N 15
ATOM 16806 C CA . PRO A 1 77 ? 2.750 15.715 10.385 1.00 0.00 468 PRO A CA 15
ATOM 16807 C C . PRO A 1 77 ? 3.797 15.246 11.389 1.00 0.00 468 PRO A C 15
ATOM 16808 O O . PRO A 1 77 ? 4.870 14.780 11.008 1.00 0.00 468 PRO A O 15
ATOM 16819 N N . ALA A 1 78 ? 3.477 15.373 12.672 1.00 0.00 469 ALA A N 15
ATOM 16820 C CA . ALA A 1 78 ? 4.391 14.963 13.731 1.00 0.00 469 ALA A CA 15
ATOM 16821 C C . ALA A 1 78 ? 3.631 14.358 14.907 1.00 0.00 469 ALA A C 15
ATOM 16822 O O . ALA A 1 78 ? 4.291 13.871 15.850 1.00 0.00 469 ALA A O 15
ATOM 16831 N N . VAL A 1 8 ? -5.978 -20.022 19.854 1.00 0.00 399 VAL A N 16
ATOM 16832 C CA . VAL A 1 8 ? -5.467 -18.677 20.229 1.00 0.00 399 VAL A CA 16
ATOM 16833 C C . VAL A 1 8 ? -5.191 -17.831 18.991 1.00 0.00 399 VAL A C 16
ATOM 16834 O O . VAL A 1 8 ? -4.738 -18.339 17.966 1.00 0.00 399 VAL A O 16
ATOM 16847 N N . GLN A 1 9 ? -5.467 -16.535 19.094 1.00 0.00 400 GLN A N 16
ATOM 16848 C CA . GLN A 1 9 ? -5.250 -15.615 17.984 1.00 0.00 400 GLN A CA 16
ATOM 16849 C C . GLN A 1 9 ? -3.812 -15.104 17.975 1.00 0.00 400 GLN A C 16
ATOM 16850 O O . GLN A 1 9 ? -3.531 -14.004 18.450 1.00 0.00 400 GLN A O 16
ATOM 16864 N N . THR A 1 10 ? -2.906 -15.911 17.433 1.00 0.00 401 THR A N 16
ATOM 16865 C CA . THR A 1 10 ? -1.497 -15.541 17.363 1.00 0.00 401 THR A CA 16
ATOM 16866 C C . THR A 1 10 ? -1.304 -14.251 16.571 1.00 0.00 401 THR A C 16
ATOM 16867 O O . THR A 1 10 ? -0.344 -13.513 16.793 1.00 0.00 401 THR A O 16
ATOM 16878 N N . THR A 1 11 ? -2.222 -13.984 15.646 1.00 0.00 402 THR A N 16
ATOM 16879 C CA . THR A 1 11 ? -2.150 -12.783 14.823 1.00 0.00 402 THR A CA 16
ATOM 16880 C C . THR A 1 11 ? -2.434 -11.534 15.649 1.00 0.00 402 THR A C 16
ATOM 16881 O O . THR A 1 11 ? -3.413 -11.479 16.394 1.00 0.00 402 THR A O 16
ATOM 16892 N N . SER A 1 12 ? -1.571 -10.532 15.512 1.00 0.00 403 SER A N 16
ATOM 16893 C CA . SER A 1 12 ? -1.729 -9.282 16.247 1.00 0.00 403 SER A CA 16
ATOM 16894 C C . SER A 1 12 ? -2.672 -8.334 15.512 1.00 0.00 403 SER A C 16
ATOM 16895 O O . SER A 1 12 ? -2.644 -8.242 14.285 1.00 0.00 403 SER A O 16
ATOM 16903 N N . GLU A 1 13 ? -3.502 -7.629 16.271 1.00 0.00 404 GLU A N 16
ATOM 16904 C CA . GLU A 1 13 ? -4.454 -6.686 15.694 1.00 0.00 404 GLU A CA 16
ATOM 16905 C C . GLU A 1 13 ? -3.765 -5.377 15.324 1.00 0.00 404 GLU A C 16
ATOM 16906 O O . GLU A 1 13 ? -3.221 -4.686 16.185 1.00 0.00 404 GLU A O 16
ATOM 16918 N N . VAL A 1 14 ? -3.793 -5.043 14.038 1.00 0.00 405 VAL A N 16
ATOM 16919 C CA . VAL A 1 14 ? -3.171 -3.816 13.555 1.00 0.00 405 VAL A CA 16
ATOM 16920 C C . VAL A 1 14 ? -4.149 -2.647 13.607 1.00 0.00 405 VAL A C 16
ATOM 16921 O O . VAL A 1 14 ? -5.214 -2.686 12.993 1.00 0.00 405 VAL A O 16
ATOM 16934 N N . ASP A 1 15 ? -3.781 -1.607 14.349 1.00 0.00 406 ASP A N 16
ATOM 16935 C CA . ASP A 1 15 ? -4.624 -0.427 14.484 1.00 0.00 406 ASP A CA 16
ATOM 16936 C C . ASP A 1 15 ? -4.097 0.722 13.629 1.00 0.00 406 ASP A C 16
ATOM 16937 O O . ASP A 1 15 ? -3.056 0.599 12.982 1.00 0.00 406 ASP A O 16
ATOM 16946 N N . LEU A 1 16 ? -4.819 1.836 13.632 1.00 0.00 407 LEU A N 16
ATOM 16947 C CA . LEU A 1 16 ? -4.423 3.007 12.858 1.00 0.00 407 LEU A CA 16
ATOM 16948 C C . LEU A 1 16 ? -3.332 3.793 13.580 1.00 0.00 407 LEU A C 16
ATOM 16949 O O . LEU A 1 16 ? -3.615 4.757 14.289 1.00 0.00 407 LEU A O 16
ATOM 16965 N N . LEU A 1 17 ? -2.086 3.373 13.391 1.00 0.00 408 LEU A N 16
ATOM 16966 C CA . LEU A 1 17 ? -0.952 4.039 14.024 1.00 0.00 408 LEU A CA 16
ATOM 16967 C C . LEU A 1 17 ? -0.265 4.987 13.047 1.00 0.00 408 LEU A C 16
ATOM 16968 O O . LEU A 1 17 ? 0.300 4.555 12.042 1.00 0.00 408 LEU A O 16
ATOM 16984 N N . ASP A 1 18 ? -0.317 6.279 13.351 1.00 0.00 409 ASP A N 16
ATOM 16985 C CA . ASP A 1 18 ? 0.301 7.288 12.499 1.00 0.00 409 ASP A CA 16
ATOM 16986 C C . ASP A 1 18 ? 1.807 7.072 12.402 1.00 0.00 409 ASP A C 16
ATOM 16987 O O . ASP A 1 18 ? 2.530 7.208 13.390 1.00 0.00 409 ASP A O 16
ATOM 16996 N N . ASP A 1 19 ? 2.275 6.733 11.205 1.00 0.00 410 ASP A N 16
ATOM 16997 C CA . ASP A 1 19 ? 3.696 6.497 10.975 1.00 0.00 410 ASP A CA 16
ATOM 16998 C C . ASP A 1 19 ? 4.205 7.341 9.813 1.00 0.00 410 ASP A C 16
ATOM 16999 O O . ASP A 1 19 ? 5.123 6.938 9.097 1.00 0.00 410 ASP A O 16
ATOM 17008 N N . GLY A 1 20 ? 3.607 8.514 9.632 1.00 0.00 411 GLY A N 16
ATOM 17009 C CA . GLY A 1 20 ? 4.017 9.395 8.554 1.00 0.00 411 GLY A CA 16
ATOM 17010 C C . GLY A 1 20 ? 2.839 10.066 7.873 1.00 0.00 411 GLY A C 16
ATOM 17011 O O . GLY A 1 20 ? 2.978 11.150 7.307 1.00 0.00 411 GLY A O 16
ATOM 17015 N N . TYR A 1 21 ? 1.679 9.421 7.924 1.00 0.00 412 TYR A N 16
ATOM 17016 C CA . TYR A 1 21 ? 0.475 9.965 7.306 1.00 0.00 412 TYR A CA 16
ATOM 17017 C C . TYR A 1 21 ? -0.780 9.419 7.982 1.00 0.00 412 TYR A C 16
ATOM 17018 O O . TYR A 1 21 ? -0.755 8.347 8.585 1.00 0.00 412 TYR A O 16
ATOM 17036 N N . ARG A 1 22 ? -1.875 10.163 7.873 1.00 0.00 413 ARG A N 16
ATOM 17037 C CA . ARG A 1 22 ? -3.141 9.755 8.471 1.00 0.00 413 ARG A CA 16
ATOM 17038 C C . ARG A 1 22 ? -3.993 8.991 7.461 1.00 0.00 413 ARG A C 16
ATOM 17039 O O . ARG A 1 22 ? -4.522 9.573 6.515 1.00 0.00 413 ARG A O 16
ATOM 17060 N N . TRP A 1 23 ? -4.119 7.684 7.669 1.00 0.00 414 TRP A N 16
ATOM 17061 C CA . TRP A 1 23 ? -4.903 6.842 6.773 1.00 0.00 414 TRP A CA 16
ATOM 17062 C C . TRP A 1 23 ? -6.209 6.406 7.431 1.00 0.00 414 TRP A C 16
ATOM 17063 O O . TRP A 1 23 ? -6.392 6.565 8.638 1.00 0.00 414 TRP A O 16
ATOM 17084 N N . ARG A 1 24 ? -7.112 5.856 6.626 1.00 0.00 415 ARG A N 16
ATOM 17085 C CA . ARG A 1 24 ? -8.403 5.395 7.122 1.00 0.00 415 ARG A CA 16
ATOM 17086 C C . ARG A 1 24 ? -8.962 4.291 6.228 1.00 0.00 415 ARG A C 16
ATOM 17087 O O . ARG A 1 24 ? -8.988 4.423 5.004 1.00 0.00 415 ARG A O 16
ATOM 17108 N N . LYS A 1 25 ? -9.407 3.202 6.848 1.00 0.00 416 LYS A N 16
ATOM 17109 C CA . LYS A 1 25 ? -9.964 2.076 6.107 1.00 0.00 416 LYS A CA 16
ATOM 17110 C C . LYS A 1 25 ? -11.336 2.427 5.537 1.00 0.00 416 LYS A C 16
ATOM 17111 O O . LYS A 1 25 ? -12.144 3.080 6.197 1.00 0.00 416 LYS A O 16
ATOM 17130 N N . TYR A 1 26 ? -11.589 1.989 4.309 1.00 0.00 417 TYR A N 16
ATOM 17131 C CA . TYR A 1 26 ? -12.862 2.257 3.650 1.00 0.00 417 TYR A CA 16
ATOM 17132 C C . TYR A 1 26 ? -13.483 0.968 3.120 1.00 0.00 417 TYR A C 16
ATOM 17133 O O . TYR A 1 26 ? -14.675 0.721 3.299 1.00 0.00 417 TYR A O 16
ATOM 17151 N N . GLY A 1 27 ? -12.664 0.148 2.467 1.00 0.00 418 GLY A N 16
ATOM 17152 C CA . GLY A 1 27 ? -13.150 -1.105 1.921 1.00 0.00 418 GLY A CA 16
ATOM 17153 C C . GLY A 1 27 ? -12.252 -2.276 2.267 1.00 0.00 418 GLY A C 16
ATOM 17154 O O . GLY A 1 27 ? -11.047 -2.106 2.460 1.00 0.00 418 GLY A O 16
ATOM 17158 N N . GLN A 1 28 ? -12.837 -3.466 2.346 1.00 0.00 419 GLN A N 16
ATOM 17159 C CA . GLN A 1 28 ? -12.081 -4.670 2.671 1.00 0.00 419 GLN A CA 16
ATOM 17160 C C . GLN A 1 28 ? -12.433 -5.808 1.717 1.00 0.00 419 GLN A C 16
ATOM 17161 O O . GLN A 1 28 ? -13.599 -6.003 1.372 1.00 0.00 419 GLN A O 16
ATOM 17175 N N . LYS A 1 29 ? -11.418 -6.553 1.293 1.00 0.00 420 LYS A N 16
ATOM 17176 C CA . LYS A 1 29 ? -11.620 -7.670 0.379 1.00 0.00 420 LYS A CA 16
ATOM 17177 C C . LYS A 1 29 ? -11.033 -8.957 0.952 1.00 0.00 420 LYS A C 16
ATOM 17178 O O . LYS A 1 29 ? -10.144 -8.919 1.803 1.00 0.00 420 LYS A O 16
ATOM 17197 N N . VAL A 1 30 ? -11.535 -10.093 0.482 1.00 0.00 421 VAL A N 16
ATOM 17198 C CA . VAL A 1 30 ? -11.061 -11.390 0.949 1.00 0.00 421 VAL A CA 16
ATOM 17199 C C . VAL A 1 30 ? -10.151 -12.046 -0.085 1.00 0.00 421 VAL A C 16
ATOM 17200 O O . VAL A 1 30 ? -10.235 -11.750 -1.277 1.00 0.00 421 VAL A O 16
ATOM 17213 N N . VAL A 1 31 ? -9.283 -12.938 0.380 1.00 0.00 422 VAL A N 16
ATOM 17214 C CA . VAL A 1 31 ? -8.358 -13.637 -0.503 1.00 0.00 422 VAL A CA 16
ATOM 17215 C C . VAL A 1 31 ? -8.462 -15.149 -0.321 1.00 0.00 422 VAL A C 16
ATOM 17216 O O . VAL A 1 31 ? -8.495 -15.647 0.803 1.00 0.00 422 VAL A O 16
ATOM 17229 N N . LYS A 1 32 ? -8.513 -15.871 -1.436 1.00 0.00 423 LYS A N 16
ATOM 17230 C CA . LYS A 1 32 ? -8.614 -17.324 -1.400 1.00 0.00 423 LYS A CA 16
ATOM 17231 C C . LYS A 1 32 ? -7.233 -17.964 -1.284 1.00 0.00 423 LYS A C 16
ATOM 17232 O O . LYS A 1 32 ? -6.453 -17.954 -2.236 1.00 0.00 423 LYS A O 16
ATOM 17251 N N . GLY A 1 33 ? -6.941 -18.520 -0.113 1.00 0.00 424 GLY A N 16
ATOM 17252 C CA . GLY A 1 33 ? -5.656 -19.157 0.104 1.00 0.00 424 GLY A CA 16
ATOM 17253 C C . GLY A 1 33 ? -4.702 -18.289 0.903 1.00 0.00 424 GLY A C 16
ATOM 17254 O O . GLY A 1 33 ? -3.485 -18.456 0.820 1.00 0.00 424 GLY A O 16
ATOM 17258 N N . ASN A 1 34 ? -5.253 -17.362 1.680 1.00 0.00 425 ASN A N 16
ATOM 17259 C CA . ASN A 1 34 ? -4.441 -16.467 2.496 1.00 0.00 425 ASN A CA 16
ATOM 17260 C C . ASN A 1 34 ? -5.060 -16.284 3.882 1.00 0.00 425 ASN A C 16
ATOM 17261 O O . ASN A 1 34 ? -6.225 -15.910 4.002 1.00 0.00 425 ASN A O 16
ATOM 17272 N N . PRO A 1 35 ? -4.285 -16.544 4.952 1.00 0.00 426 PRO A N 16
ATOM 17273 C CA . PRO A 1 35 ? -4.774 -16.404 6.329 1.00 0.00 426 PRO A CA 16
ATOM 17274 C C . PRO A 1 35 ? -4.939 -14.945 6.743 1.00 0.00 426 PRO A C 16
ATOM 17275 O O . PRO A 1 35 ? -5.643 -14.640 7.705 1.00 0.00 426 PRO A O 16
ATOM 17286 N N . TYR A 1 36 ? -4.287 -14.045 6.012 1.00 0.00 427 TYR A N 16
ATOM 17287 C CA . TYR A 1 36 ? -4.363 -12.619 6.308 1.00 0.00 427 TYR A CA 16
ATOM 17288 C C . TYR A 1 36 ? -5.166 -11.880 5.238 1.00 0.00 427 TYR A C 16
ATOM 17289 O O . TYR A 1 36 ? -4.631 -11.517 4.190 1.00 0.00 427 TYR A O 16
ATOM 17307 N N . PRO A 1 37 ? -6.468 -11.646 5.487 1.00 0.00 428 PRO A N 16
ATOM 17308 C CA . PRO A 1 37 ? -7.339 -10.947 4.536 1.00 0.00 428 PRO A CA 16
ATOM 17309 C C . PRO A 1 37 ? -6.737 -9.628 4.062 1.00 0.00 428 PRO A C 16
ATOM 17310 O O . PRO A 1 37 ? -5.879 -9.050 4.730 1.00 0.00 428 PRO A O 16
ATOM 17321 N N . ARG A 1 38 ? -7.191 -9.158 2.906 1.00 0.00 429 ARG A N 16
ATOM 17322 C CA . ARG A 1 38 ? -6.697 -7.907 2.342 1.00 0.00 429 ARG A CA 16
ATOM 17323 C C . ARG A 1 38 ? -7.341 -6.708 3.029 1.00 0.00 429 ARG A C 16
ATOM 17324 O O . ARG A 1 38 ? -8.506 -6.755 3.422 1.00 0.00 429 ARG A O 16
ATOM 17345 N N . SER A 1 39 ? -6.573 -5.631 3.171 1.00 0.00 430 SER A N 16
ATOM 17346 C CA . SER A 1 39 ? -7.068 -4.418 3.810 1.00 0.00 430 SER A CA 16
ATOM 17347 C C . SER A 1 39 ? -6.661 -3.182 3.016 1.00 0.00 430 SER A C 16
ATOM 17348 O O . SER A 1 39 ? -5.478 -2.955 2.761 1.00 0.00 430 SER A O 16
ATOM 17356 N N . TYR A 1 40 ? -7.650 -2.383 2.624 1.00 0.00 431 TYR A N 16
ATOM 17357 C CA . TYR A 1 40 ? -7.395 -1.171 1.856 1.00 0.00 431 TYR A CA 16
ATOM 17358 C C . TYR A 1 40 ? -7.580 0.072 2.720 1.00 0.00 431 TYR A C 16
ATOM 17359 O O . TYR A 1 40 ? -8.504 0.146 3.530 1.00 0.00 431 TYR A O 16
ATOM 17377 N N . TYR A 1 41 ? -6.696 1.048 2.540 1.00 0.00 432 TYR A N 16
ATOM 17378 C CA . TYR A 1 41 ? -6.761 2.291 3.301 1.00 0.00 432 TYR A CA 16
ATOM 17379 C C . TYR A 1 41 ? -6.708 3.497 2.371 1.00 0.00 432 TYR A C 16
ATOM 17380 O O . TYR A 1 41 ? -6.664 3.350 1.150 1.00 0.00 432 TYR A O 16
ATOM 17398 N N . LYS A 1 42 ? -6.714 4.691 2.955 1.00 0.00 433 LYS A N 16
ATOM 17399 C CA . LYS A 1 42 ? -6.667 5.921 2.174 1.00 0.00 433 LYS A CA 16
ATOM 17400 C C . LYS A 1 42 ? -6.322 7.116 3.056 1.00 0.00 433 LYS A C 16
ATOM 17401 O O . LYS A 1 42 ? -6.987 7.374 4.059 1.00 0.00 433 LYS A O 16
ATOM 17420 N N . CYS A 1 43 ? -5.280 7.847 2.673 1.00 0.00 434 CYS A N 16
ATOM 17421 C CA . CYS A 1 43 ? -4.850 9.018 3.426 1.00 0.00 434 CYS A CA 16
ATOM 17422 C C . CYS A 1 43 ? -5.923 10.102 3.397 1.00 0.00 434 CYS A C 16
ATOM 17423 O O . CYS A 1 43 ? -6.010 10.877 2.444 1.00 0.00 434 CYS A O 16
ATOM 17430 N N . THR A 1 44 ? -6.744 10.142 4.442 1.00 0.00 435 THR A N 16
ATOM 17431 C CA . THR A 1 44 ? -7.817 11.124 4.536 1.00 0.00 435 THR A CA 16
ATOM 17432 C C . THR A 1 44 ? -7.376 12.356 5.321 1.00 0.00 435 THR A C 16
ATOM 17433 O O . THR A 1 44 ? -7.826 12.585 6.445 1.00 0.00 435 THR A O 16
ATOM 17444 N N . THR A 1 45 ? -6.497 13.149 4.721 1.00 0.00 436 THR A N 16
ATOM 17445 C CA . THR A 1 45 ? -5.999 14.361 5.361 1.00 0.00 436 THR A CA 16
ATOM 17446 C C . THR A 1 45 ? -6.728 15.594 4.825 1.00 0.00 436 THR A C 16
ATOM 17447 O O . THR A 1 45 ? -7.425 15.516 3.813 1.00 0.00 436 THR A O 16
ATOM 17458 N N . PRO A 1 46 ? -6.581 16.748 5.498 1.00 0.00 437 PRO A N 16
ATOM 17459 C CA . PRO A 1 46 ? -7.235 17.993 5.076 1.00 0.00 437 PRO A CA 16
ATOM 17460 C C . PRO A 1 46 ? -6.929 18.345 3.625 1.00 0.00 437 PRO A C 16
ATOM 17461 O O . PRO A 1 46 ? -5.969 19.058 3.338 1.00 0.00 437 PRO A O 16
ATOM 17472 N N . GLY A 1 47 ? -7.754 17.838 2.713 1.00 0.00 438 GLY A N 16
ATOM 17473 C CA . GLY A 1 47 ? -7.557 18.111 1.302 1.00 0.00 438 GLY A CA 16
ATOM 17474 C C . GLY A 1 47 ? -6.872 16.967 0.578 1.00 0.00 438 GLY A C 16
ATOM 17475 O O . GLY A 1 47 ? -7.022 16.813 -0.634 1.00 0.00 438 GLY A O 16
ATOM 17479 N N . CYS A 1 48 ? -6.117 16.164 1.321 1.00 0.00 439 CYS A N 16
ATOM 17480 C CA . CYS A 1 48 ? -5.404 15.031 0.743 1.00 0.00 439 CYS A CA 16
ATOM 17481 C C . CYS A 1 48 ? -6.323 13.821 0.602 1.00 0.00 439 CYS A C 16
ATOM 17482 O O . CYS A 1 48 ? -6.988 13.418 1.556 1.00 0.00 439 CYS A O 16
ATOM 17489 N N . GLY A 1 49 ? -6.353 13.247 -0.597 1.00 0.00 440 GLY A N 16
ATOM 17490 C CA . GLY A 1 49 ? -7.189 12.087 -0.846 1.00 0.00 440 GLY A CA 16
ATOM 17491 C C . GLY A 1 49 ? -6.426 10.964 -1.520 1.00 0.00 440 GLY A C 16
ATOM 17492 O O . GLY A 1 49 ? -6.738 10.580 -2.648 1.00 0.00 440 GLY A O 16
ATOM 17496 N N . VAL A 1 50 ? -5.416 10.442 -0.831 1.00 0.00 441 VAL A N 16
ATOM 17497 C CA . VAL A 1 50 ? -4.598 9.361 -1.371 1.00 0.00 441 VAL A CA 16
ATOM 17498 C C . VAL A 1 50 ? -5.169 7.996 -0.997 1.00 0.00 441 VAL A C 16
ATOM 17499 O O . VAL A 1 50 ? -5.924 7.868 -0.033 1.00 0.00 441 VAL A O 16
ATOM 17512 N N . ARG A 1 51 ? -4.799 6.977 -1.768 1.00 0.00 442 ARG A N 16
ATOM 17513 C CA . ARG A 1 51 ? -5.269 5.619 -1.521 1.00 0.00 442 ARG A CA 16
ATOM 17514 C C . ARG A 1 51 ? -4.106 4.630 -1.549 1.00 0.00 442 ARG A C 16
ATOM 17515 O O . ARG A 1 51 ? -3.195 4.753 -2.366 1.00 0.00 442 ARG A O 16
ATOM 17536 N N . LYS A 1 52 ? -4.147 3.651 -0.650 1.00 0.00 443 LYS A N 16
ATOM 17537 C CA . LYS A 1 52 ? -3.095 2.643 -0.574 1.00 0.00 443 LYS A CA 16
ATOM 17538 C C . LYS A 1 52 ? -3.687 1.249 -0.389 1.00 0.00 443 LYS A C 16
ATOM 17539 O O . LYS A 1 52 ? -4.843 1.101 0.006 1.00 0.00 443 LYS A O 16
ATOM 17558 N N . HIS A 1 53 ? -2.886 0.228 -0.678 1.00 0.00 444 HIS A N 16
ATOM 17559 C CA . HIS A 1 53 ? -3.328 -1.154 -0.543 1.00 0.00 444 HIS A CA 16
ATOM 17560 C C . HIS A 1 53 ? -2.347 -1.958 0.307 1.00 0.00 444 HIS A C 16
ATOM 17561 O O . HIS A 1 53 ? -1.175 -2.095 -0.046 1.00 0.00 444 HIS A O 16
ATOM 17576 N N . VAL A 1 54 ? -2.833 -2.487 1.424 1.00 0.00 445 VAL A N 16
ATOM 17577 C CA . VAL A 1 54 ? -1.997 -3.276 2.322 1.00 0.00 445 VAL A CA 16
ATOM 17578 C C . VAL A 1 54 ? -2.246 -4.768 2.134 1.00 0.00 445 VAL A C 16
ATOM 17579 O O . VAL A 1 54 ? -3.318 -5.276 2.466 1.00 0.00 445 VAL A O 16
ATOM 17592 N N . GLU A 1 55 ? -1.248 -5.467 1.601 1.00 0.00 446 GLU A N 16
ATOM 17593 C CA . GLU A 1 55 ? -1.358 -6.902 1.369 1.00 0.00 446 GLU A CA 16
ATOM 17594 C C . GLU A 1 55 ? -0.196 -7.648 2.019 1.00 0.00 446 GLU A C 16
ATOM 17595 O O . GLU A 1 55 ? 0.908 -7.115 2.137 1.00 0.00 446 GLU A O 16
ATOM 17607 N N . ARG A 1 56 ? -0.453 -8.882 2.439 1.00 0.00 447 ARG A N 16
ATOM 17608 C CA . ARG A 1 56 ? 0.572 -9.701 3.076 1.00 0.00 447 ARG A CA 16
ATOM 17609 C C . ARG A 1 56 ? 0.755 -11.019 2.331 1.00 0.00 447 ARG A C 16
ATOM 17610 O O . ARG A 1 56 ? -0.094 -11.908 2.403 1.00 0.00 447 ARG A O 16
ATOM 17631 N N . ALA A 1 57 ? 1.868 -11.140 1.615 1.00 0.00 448 ALA A N 16
ATOM 17632 C CA . ALA A 1 57 ? 2.162 -12.349 0.856 1.00 0.00 448 ALA A CA 16
ATOM 17633 C C . ALA A 1 57 ? 2.247 -13.564 1.773 1.00 0.00 448 ALA A C 16
ATOM 17634 O O . ALA A 1 57 ? 3.101 -13.630 2.657 1.00 0.00 448 ALA A O 16
ATOM 17641 N N . ALA A 1 58 ? 1.352 -14.524 1.555 1.00 0.00 449 ALA A N 16
ATOM 17642 C CA . ALA A 1 58 ? 1.323 -15.740 2.362 1.00 0.00 449 ALA A CA 16
ATOM 17643 C C . ALA A 1 58 ? 2.354 -16.750 1.872 1.00 0.00 449 ALA A C 16
ATOM 17644 O O . ALA A 1 58 ? 3.134 -17.286 2.658 1.00 0.00 449 ALA A O 16
ATOM 17651 N N . THR A 1 59 ? 2.354 -17.006 0.566 1.00 0.00 450 THR A N 16
ATOM 17652 C CA . THR A 1 59 ? 3.292 -17.951 -0.029 1.00 0.00 450 THR A CA 16
ATOM 17653 C C . THR A 1 59 ? 4.733 -17.583 0.311 1.00 0.00 450 THR A C 16
ATOM 17654 O O . THR A 1 59 ? 5.587 -18.453 0.474 1.00 0.00 450 THR A O 16
ATOM 17665 N N . ASP A 1 60 ? 4.991 -16.284 0.420 1.00 0.00 451 ASP A N 16
ATOM 17666 C CA . ASP A 1 60 ? 6.326 -15.793 0.744 1.00 0.00 451 ASP A CA 16
ATOM 17667 C C . ASP A 1 60 ? 6.559 -15.830 2.254 1.00 0.00 451 ASP A C 16
ATOM 17668 O O . ASP A 1 60 ? 5.608 -15.847 3.034 1.00 0.00 451 ASP A O 16
ATOM 17677 N N . PRO A 1 61 ? 7.834 -15.845 2.686 1.00 0.00 452 PRO A N 16
ATOM 17678 C CA . PRO A 1 61 ? 8.183 -15.880 4.112 1.00 0.00 452 PRO A CA 16
ATOM 17679 C C . PRO A 1 61 ? 7.791 -14.596 4.834 1.00 0.00 452 PRO A C 16
ATOM 17680 O O . PRO A 1 61 ? 8.647 -13.850 5.310 1.00 0.00 452 PRO A O 16
ATOM 17691 N N . LYS A 1 62 ? 6.488 -14.344 4.913 1.00 0.00 453 LYS A N 16
ATOM 17692 C CA . LYS A 1 62 ? 5.974 -13.150 5.575 1.00 0.00 453 LYS A CA 16
ATOM 17693 C C . LYS A 1 62 ? 6.407 -11.890 4.834 1.00 0.00 453 LYS A C 16
ATOM 17694 O O . LYS A 1 62 ? 7.340 -11.203 5.250 1.00 0.00 453 LYS A O 16
ATOM 17713 N N . ALA A 1 63 ? 5.721 -11.590 3.735 1.00 0.00 454 ALA A N 16
ATOM 17714 C CA . ALA A 1 63 ? 6.036 -10.411 2.937 1.00 0.00 454 ALA A CA 16
ATOM 17715 C C . ALA A 1 63 ? 4.962 -9.339 3.093 1.00 0.00 454 ALA A C 16
ATOM 17716 O O . ALA A 1 63 ? 3.767 -9.630 3.033 1.00 0.00 454 ALA A O 16
ATOM 17723 N N . VAL A 1 64 ? 5.396 -8.099 3.293 1.00 0.00 455 VAL A N 16
ATOM 17724 C CA . VAL A 1 64 ? 4.474 -6.983 3.458 1.00 0.00 455 VAL A CA 16
ATOM 17725 C C . VAL A 1 64 ? 4.534 -6.041 2.261 1.00 0.00 455 VAL A C 16
ATOM 17726 O O . VAL A 1 64 ? 5.377 -5.146 2.204 1.00 0.00 455 VAL A O 16
ATOM 17739 N N . VAL A 1 65 ? 3.633 -6.249 1.304 1.00 0.00 456 VAL A N 16
ATOM 17740 C CA . VAL A 1 65 ? 3.585 -5.417 0.108 1.00 0.00 456 VAL A CA 16
ATOM 17741 C C . VAL A 1 65 ? 2.546 -4.309 0.248 1.00 0.00 456 VAL A C 16
ATOM 17742 O O . VAL A 1 65 ? 1.377 -4.573 0.531 1.00 0.00 456 VAL A O 16
ATOM 17755 N N . THR A 1 66 ? 2.980 -3.069 0.048 1.00 0.00 457 THR A N 16
ATOM 17756 C CA . THR A 1 66 ? 2.087 -1.921 0.153 1.00 0.00 457 THR A CA 16
ATOM 17757 C C . THR A 1 66 ? 2.241 -0.996 -1.050 1.00 0.00 457 THR A C 16
ATOM 17758 O O . THR A 1 66 ? 3.336 -0.515 -1.341 1.00 0.00 457 THR A O 16
ATOM 17769 N N . THR A 1 67 ? 1.135 -0.750 -1.746 1.00 0.00 458 THR A N 16
ATOM 17770 C CA . THR A 1 67 ? 1.148 0.117 -2.919 1.00 0.00 458 THR A CA 16
ATOM 17771 C C . THR A 1 67 ? 0.429 1.432 -2.637 1.00 0.00 458 THR A C 16
ATOM 17772 O O . THR A 1 67 ? -0.534 1.474 -1.872 1.00 0.00 458 THR A O 16
ATOM 17783 N N . TYR A 1 68 ? 0.905 2.506 -3.260 1.00 0.00 459 TYR A N 16
ATOM 17784 C CA . TYR A 1 68 ? 0.307 3.823 -3.078 1.00 0.00 459 TYR A CA 16
ATOM 17785 C C . TYR A 1 68 ? -0.388 4.288 -4.354 1.00 0.00 459 TYR A C 16
ATOM 17786 O O . TYR A 1 68 ? -0.210 3.696 -5.419 1.00 0.00 459 TYR A O 16
ATOM 17804 N N . GLU A 1 69 ? -1.179 5.348 -4.240 1.00 0.00 460 GLU A N 16
ATOM 17805 C CA . GLU A 1 69 ? -1.902 5.891 -5.385 1.00 0.00 460 GLU A CA 16
ATOM 17806 C C . GLU A 1 69 ? -2.273 7.352 -5.153 1.00 0.00 460 GLU A C 16
ATOM 17807 O O . GLU A 1 69 ? -3.326 7.654 -4.591 1.00 0.00 460 GLU A O 16
ATOM 17819 N N . GLY A 1 70 ? -1.399 8.255 -5.590 1.00 0.00 461 GLY A N 16
ATOM 17820 C CA . GLY A 1 70 ? -1.654 9.674 -5.421 1.00 0.00 461 GLY A CA 16
ATOM 17821 C C . GLY A 1 70 ? -0.434 10.427 -4.923 1.00 0.00 461 GLY A C 16
ATOM 17822 O O . GLY A 1 70 ? 0.676 9.895 -4.928 1.00 0.00 461 GLY A O 16
ATOM 17826 N N . LYS A 1 71 ? -0.642 11.666 -4.491 1.00 0.00 462 LYS A N 16
ATOM 17827 C CA . LYS A 1 71 ? 0.449 12.493 -3.989 1.00 0.00 462 LYS A CA 16
ATOM 17828 C C . LYS A 1 71 ? 0.008 13.290 -2.765 1.00 0.00 462 LYS A C 16
ATOM 17829 O O . LYS A 1 71 ? -1.084 13.856 -2.742 1.00 0.00 462 LYS A O 16
ATOM 17848 N N . HIS A 1 72 ? 0.865 13.329 -1.752 1.00 0.00 463 HIS A N 16
ATOM 17849 C CA . HIS A 1 72 ? 0.564 14.057 -0.524 1.00 0.00 463 HIS A CA 16
ATOM 17850 C C . HIS A 1 72 ? 0.699 15.561 -0.737 1.00 0.00 463 HIS A C 16
ATOM 17851 O O . HIS A 1 72 ? 1.717 16.038 -1.238 1.00 0.00 463 HIS A O 16
ATOM 17865 N N . ASN A 1 73 ? -0.334 16.302 -0.352 1.00 0.00 464 ASN A N 16
ATOM 17866 C CA . ASN A 1 73 ? -0.333 17.753 -0.502 1.00 0.00 464 ASN A CA 16
ATOM 17867 C C . ASN A 1 73 ? -0.420 18.439 0.858 1.00 0.00 464 ASN A C 16
ATOM 17868 O O . ASN A 1 73 ? -0.965 19.537 0.976 1.00 0.00 464 ASN A O 16
ATOM 17879 N N . HIS A 1 74 ? 0.120 17.786 1.882 1.00 0.00 465 HIS A N 16
ATOM 17880 C CA . HIS A 1 74 ? 0.102 18.336 3.233 1.00 0.00 465 HIS A CA 16
ATOM 17881 C C . HIS A 1 74 ? 1.393 18.009 3.982 1.00 0.00 465 HIS A C 16
ATOM 17882 O O . HIS A 1 74 ? 1.446 18.091 5.209 1.00 0.00 465 HIS A O 16
ATOM 17896 N N . ASP A 1 75 ? 2.433 17.642 3.237 1.00 0.00 466 ASP A N 16
ATOM 17897 C CA . ASP A 1 75 ? 3.721 17.306 3.833 1.00 0.00 466 ASP A CA 16
ATOM 17898 C C . ASP A 1 75 ? 3.569 16.217 4.890 1.00 0.00 466 ASP A C 16
ATOM 17899 O O . ASP A 1 75 ? 2.471 15.712 5.123 1.00 0.00 466 ASP A O 16
ATOM 17908 N N . LEU A 1 76 ? 4.679 15.858 5.527 1.00 0.00 467 LEU A N 16
ATOM 17909 C CA . LEU A 1 76 ? 4.670 14.828 6.560 1.00 0.00 467 LEU A CA 16
ATOM 17910 C C . LEU A 1 76 ? 4.470 15.447 7.943 1.00 0.00 467 LEU A C 16
ATOM 17911 O O . LEU A 1 76 ? 5.324 16.190 8.425 1.00 0.00 467 LEU A O 16
ATOM 17927 N N . PRO A 1 77 ? 3.334 15.151 8.603 1.00 0.00 468 PRO A N 16
ATOM 17928 C CA . PRO A 1 77 ? 3.035 15.688 9.933 1.00 0.00 468 PRO A CA 16
ATOM 17929 C C . PRO A 1 77 ? 3.846 15.003 11.030 1.00 0.00 468 PRO A C 16
ATOM 17930 O O . PRO A 1 77 ? 4.767 14.238 10.749 1.00 0.00 468 PRO A O 16
ATOM 17941 N N . ALA A 1 78 ? 3.498 15.287 12.280 1.00 0.00 469 ALA A N 16
ATOM 17942 C CA . ALA A 1 78 ? 4.192 14.700 13.421 1.00 0.00 469 ALA A CA 16
ATOM 17943 C C . ALA A 1 78 ? 3.274 13.766 14.200 1.00 0.00 469 ALA A C 16
ATOM 17944 O O . ALA A 1 78 ? 2.187 13.437 13.682 1.00 0.00 469 ALA A O 16
ATOM 17953 N N . VAL A 1 8 ? 9.467 -18.170 16.501 1.00 0.00 399 VAL A N 17
ATOM 17954 C CA . VAL A 1 8 ? 8.761 -17.313 17.488 1.00 0.00 399 VAL A CA 17
ATOM 17955 C C . VAL A 1 8 ? 7.367 -16.942 16.994 1.00 0.00 399 VAL A C 17
ATOM 17956 O O . VAL A 1 8 ? 7.147 -16.769 15.795 1.00 0.00 399 VAL A O 17
ATOM 17969 N N . GLN A 1 9 ? 6.427 -16.818 17.926 1.00 0.00 400 GLN A N 17
ATOM 17970 C CA . GLN A 1 9 ? 5.054 -16.465 17.589 1.00 0.00 400 GLN A CA 17
ATOM 17971 C C . GLN A 1 9 ? 4.690 -15.097 18.157 1.00 0.00 400 GLN A C 17
ATOM 17972 O O . GLN A 1 9 ? 4.729 -14.889 19.369 1.00 0.00 400 GLN A O 17
ATOM 17986 N N . THR A 1 10 ? 4.339 -14.168 17.274 1.00 0.00 401 THR A N 17
ATOM 17987 C CA . THR A 1 10 ? 3.971 -12.821 17.690 1.00 0.00 401 THR A CA 17
ATOM 17988 C C . THR A 1 10 ? 3.170 -12.108 16.606 1.00 0.00 401 THR A C 17
ATOM 17989 O O . THR A 1 10 ? 3.608 -12.010 15.461 1.00 0.00 401 THR A O 17
ATOM 18000 N N . THR A 1 11 ? 1.994 -11.613 16.977 1.00 0.00 402 THR A N 17
ATOM 18001 C CA . THR A 1 11 ? 1.131 -10.907 16.038 1.00 0.00 402 THR A CA 17
ATOM 18002 C C . THR A 1 11 ? 0.995 -9.435 16.414 1.00 0.00 402 THR A C 17
ATOM 18003 O O . THR A 1 11 ? 0.610 -9.104 17.536 1.00 0.00 402 THR A O 17
ATOM 18014 N N . SER A 1 12 ? 1.313 -8.556 15.469 1.00 0.00 403 SER A N 17
ATOM 18015 C CA . SER A 1 12 ? 1.225 -7.119 15.702 1.00 0.00 403 SER A CA 17
ATOM 18016 C C . SER A 1 12 ? -0.205 -6.626 15.512 1.00 0.00 403 SER A C 17
ATOM 18017 O O . SER A 1 12 ? -0.939 -7.128 14.662 1.00 0.00 403 SER A O 17
ATOM 18025 N N . GLU A 1 13 ? -0.596 -5.638 16.313 1.00 0.00 404 GLU A N 17
ATOM 18026 C CA . GLU A 1 13 ? -1.941 -5.078 16.234 1.00 0.00 404 GLU A CA 17
ATOM 18027 C C . GLU A 1 13 ? -1.989 -3.919 15.242 1.00 0.00 404 GLU A C 17
ATOM 18028 O O . GLU A 1 13 ? -1.360 -2.882 15.453 1.00 0.00 404 GLU A O 17
ATOM 18040 N N . VAL A 1 14 ? -2.741 -4.104 14.161 1.00 0.00 405 VAL A N 17
ATOM 18041 C CA . VAL A 1 14 ? -2.874 -3.074 13.139 1.00 0.00 405 VAL A CA 17
ATOM 18042 C C . VAL A 1 14 ? -3.866 -1.999 13.568 1.00 0.00 405 VAL A C 17
ATOM 18043 O O . VAL A 1 14 ? -5.029 -2.017 13.163 1.00 0.00 405 VAL A O 17
ATOM 18056 N N . ASP A 1 15 ? -3.401 -1.065 14.390 1.00 0.00 406 ASP A N 17
ATOM 18057 C CA . ASP A 1 15 ? -4.249 0.018 14.875 1.00 0.00 406 ASP A CA 17
ATOM 18058 C C . ASP A 1 15 ? -3.925 1.324 14.159 1.00 0.00 406 ASP A C 17
ATOM 18059 O O . ASP A 1 15 ? -2.785 1.785 14.172 1.00 0.00 406 ASP A O 17
ATOM 18068 N N . LEU A 1 16 ? -4.939 1.915 13.535 1.00 0.00 407 LEU A N 17
ATOM 18069 C CA . LEU A 1 16 ? -4.765 3.170 12.812 1.00 0.00 407 LEU A CA 17
ATOM 18070 C C . LEU A 1 16 ? -4.477 4.318 13.775 1.00 0.00 407 LEU A C 17
ATOM 18071 O O . LEU A 1 16 ? -5.356 5.122 14.080 1.00 0.00 407 LEU A O 17
ATOM 18087 N N . LEU A 1 17 ? -3.237 4.385 14.252 1.00 0.00 408 LEU A N 17
ATOM 18088 C CA . LEU A 1 17 ? -2.832 5.435 15.180 1.00 0.00 408 LEU A CA 17
ATOM 18089 C C . LEU A 1 17 ? -2.091 6.550 14.450 1.00 0.00 408 LEU A C 17
ATOM 18090 O O . LEU A 1 17 ? -1.882 6.481 13.239 1.00 0.00 408 LEU A O 17
ATOM 18106 N N . ASP A 1 18 ? -1.695 7.577 15.195 1.00 0.00 409 ASP A N 17
ATOM 18107 C CA . ASP A 1 18 ? -0.975 8.707 14.619 1.00 0.00 409 ASP A CA 17
ATOM 18108 C C . ASP A 1 18 ? 0.521 8.420 14.548 1.00 0.00 409 ASP A C 17
ATOM 18109 O O . ASP A 1 18 ? 1.136 8.031 15.542 1.00 0.00 409 ASP A O 17
ATOM 18118 N N . ASP A 1 19 ? 1.100 8.611 13.368 1.00 0.00 410 ASP A N 17
ATOM 18119 C CA . ASP A 1 19 ? 2.525 8.372 13.168 1.00 0.00 410 ASP A CA 17
ATOM 18120 C C . ASP A 1 19 ? 3.008 9.008 11.868 1.00 0.00 410 ASP A C 17
ATOM 18121 O O . ASP A 1 19 ? 3.877 8.465 11.186 1.00 0.00 410 ASP A O 17
ATOM 18130 N N . GLY A 1 20 ? 2.438 10.160 11.531 1.00 0.00 411 GLY A N 17
ATOM 18131 C CA . GLY A 1 20 ? 2.821 10.850 10.314 1.00 0.00 411 GLY A CA 17
ATOM 18132 C C . GLY A 1 20 ? 1.627 11.381 9.548 1.00 0.00 411 GLY A C 17
ATOM 18133 O O . GLY A 1 20 ? 1.315 12.571 9.619 1.00 0.00 411 GLY A O 17
ATOM 18137 N N . TYR A 1 21 ? 0.955 10.499 8.816 1.00 0.00 412 TYR A N 17
ATOM 18138 C CA . TYR A 1 21 ? -0.213 10.886 8.034 1.00 0.00 412 TYR A CA 17
ATOM 18139 C C . TYR A 1 21 ? -1.492 10.348 8.666 1.00 0.00 412 TYR A C 17
ATOM 18140 O O . TYR A 1 21 ? -1.449 9.624 9.659 1.00 0.00 412 TYR A O 17
ATOM 18158 N N . ARG A 1 22 ? -2.631 10.711 8.083 1.00 0.00 413 ARG A N 17
ATOM 18159 C CA . ARG A 1 22 ? -3.923 10.266 8.589 1.00 0.00 413 ARG A CA 17
ATOM 18160 C C . ARG A 1 22 ? -4.591 9.306 7.609 1.00 0.00 413 ARG A C 17
ATOM 18161 O O . ARG A 1 22 ? -5.245 9.732 6.656 1.00 0.00 413 ARG A O 17
ATOM 18182 N N . TRP A 1 23 ? -4.418 8.010 7.846 1.00 0.00 414 TRP A N 17
ATOM 18183 C CA . TRP A 1 23 ? -5.004 6.990 6.983 1.00 0.00 414 TRP A CA 17
ATOM 18184 C C . TRP A 1 23 ? -6.293 6.442 7.587 1.00 0.00 414 TRP A C 17
ATOM 18185 O O . TRP A 1 23 ? -6.567 6.634 8.770 1.00 0.00 414 TRP A O 17
ATOM 18206 N N . ARG A 1 24 ? -7.081 5.760 6.762 1.00 0.00 415 ARG A N 17
ATOM 18207 C CA . ARG A 1 24 ? -8.341 5.182 7.214 1.00 0.00 415 ARG A CA 17
ATOM 18208 C C . ARG A 1 24 ? -8.744 4.005 6.334 1.00 0.00 415 ARG A C 17
ATOM 18209 O O . ARG A 1 24 ? -8.361 3.930 5.166 1.00 0.00 415 ARG A O 17
ATOM 18230 N N . LYS A 1 25 ? -9.520 3.087 6.901 1.00 0.00 416 LYS A N 17
ATOM 18231 C CA . LYS A 1 25 ? -9.974 1.912 6.167 1.00 0.00 416 LYS A CA 17
ATOM 18232 C C . LYS A 1 25 ? -11.367 2.137 5.590 1.00 0.00 416 LYS A C 17
ATOM 18233 O O . LYS A 1 25 ? -12.288 2.538 6.301 1.00 0.00 416 LYS A O 17
ATOM 18252 N N . TYR A 1 26 ? -11.515 1.876 4.295 1.00 0.00 417 TYR A N 17
ATOM 18253 C CA . TYR A 1 26 ? -12.796 2.052 3.620 1.00 0.00 417 TYR A CA 17
ATOM 18254 C C . TYR A 1 26 ? -13.378 0.707 3.196 1.00 0.00 417 TYR A C 17
ATOM 18255 O O . TYR A 1 26 ? -14.594 0.524 3.180 1.00 0.00 417 TYR A O 17
ATOM 18273 N N . GLY A 1 27 ? -12.500 -0.232 2.853 1.00 0.00 418 GLY A N 17
ATOM 18274 C CA . GLY A 1 27 ? -12.949 -1.547 2.433 1.00 0.00 418 GLY A CA 17
ATOM 18275 C C . GLY A 1 27 ? -11.849 -2.589 2.515 1.00 0.00 418 GLY A C 17
ATOM 18276 O O . GLY A 1 27 ? -10.697 -2.312 2.180 1.00 0.00 418 GLY A O 17
ATOM 18280 N N . GLN A 1 28 ? -12.206 -3.788 2.963 1.00 0.00 419 GLN A N 17
ATOM 18281 C CA . GLN A 1 28 ? -11.241 -4.875 3.090 1.00 0.00 419 GLN A CA 17
ATOM 18282 C C . GLN A 1 28 ? -11.753 -6.143 2.412 1.00 0.00 419 GLN A C 17
ATOM 18283 O O . GLN A 1 28 ? -12.802 -6.673 2.777 1.00 0.00 419 GLN A O 17
ATOM 18297 N N . LYS A 1 29 ? -11.007 -6.623 1.422 1.00 0.00 420 LYS A N 17
ATOM 18298 C CA . LYS A 1 29 ? -11.387 -7.829 0.694 1.00 0.00 420 LYS A CA 17
ATOM 18299 C C . LYS A 1 29 ? -10.849 -9.076 1.389 1.00 0.00 420 LYS A C 17
ATOM 18300 O O . LYS A 1 29 ? -10.118 -8.984 2.376 1.00 0.00 420 LYS A O 17
ATOM 18319 N N . VAL A 1 30 ? -11.218 -10.242 0.869 1.00 0.00 421 VAL A N 17
ATOM 18320 C CA . VAL A 1 30 ? -10.774 -11.508 1.440 1.00 0.00 421 VAL A CA 17
ATOM 18321 C C . VAL A 1 30 ? -10.324 -12.477 0.350 1.00 0.00 421 VAL A C 17
ATOM 18322 O O . VAL A 1 30 ? -10.949 -12.568 -0.707 1.00 0.00 421 VAL A O 17
ATOM 18335 N N . VAL A 1 31 ? -9.239 -13.196 0.614 1.00 0.00 422 VAL A N 17
ATOM 18336 C CA . VAL A 1 31 ? -8.706 -14.157 -0.344 1.00 0.00 422 VAL A CA 17
ATOM 18337 C C . VAL A 1 31 ? -8.772 -15.578 0.207 1.00 0.00 422 VAL A C 17
ATOM 18338 O O . VAL A 1 31 ? -8.188 -15.878 1.248 1.00 0.00 422 VAL A O 17
ATOM 18351 N N . LYS A 1 32 ? -9.488 -16.448 -0.498 1.00 0.00 423 LYS A N 17
ATOM 18352 C CA . LYS A 1 32 ? -9.632 -17.837 -0.079 1.00 0.00 423 LYS A CA 17
ATOM 18353 C C . LYS A 1 32 ? -8.277 -18.534 -0.030 1.00 0.00 423 LYS A C 17
ATOM 18354 O O . LYS A 1 32 ? -7.621 -18.716 -1.055 1.00 0.00 423 LYS A O 17
ATOM 18373 N N . GLY A 1 33 ? -7.861 -18.923 1.172 1.00 0.00 424 GLY A N 17
ATOM 18374 C CA . GLY A 1 33 ? -6.585 -19.598 1.335 1.00 0.00 424 GLY A CA 17
ATOM 18375 C C . GLY A 1 33 ? -5.589 -18.774 2.128 1.00 0.00 424 GLY A C 17
ATOM 18376 O O . GLY A 1 33 ? -4.705 -19.323 2.784 1.00 0.00 424 GLY A O 17
ATOM 18380 N N . ASN A 1 34 ? -5.733 -17.455 2.067 1.00 0.00 425 ASN A N 17
ATOM 18381 C CA . ASN A 1 34 ? -4.836 -16.556 2.784 1.00 0.00 425 ASN A CA 17
ATOM 18382 C C . ASN A 1 34 ? -5.347 -16.296 4.202 1.00 0.00 425 ASN A C 17
ATOM 18383 O O . ASN A 1 34 ? -6.527 -16.011 4.401 1.00 0.00 425 ASN A O 17
ATOM 18394 N N . PRO A 1 35 ? -4.461 -16.392 5.211 1.00 0.00 426 PRO A N 17
ATOM 18395 C CA . PRO A 1 35 ? -4.835 -16.166 6.609 1.00 0.00 426 PRO A CA 17
ATOM 18396 C C . PRO A 1 35 ? -5.005 -14.685 6.933 1.00 0.00 426 PRO A C 17
ATOM 18397 O O . PRO A 1 35 ? -5.743 -14.320 7.848 1.00 0.00 426 PRO A O 17
ATOM 18408 N N . TYR A 1 36 ? -4.314 -13.836 6.178 1.00 0.00 427 TYR A N 17
ATOM 18409 C CA . TYR A 1 36 ? -4.389 -12.395 6.386 1.00 0.00 427 TYR A CA 17
ATOM 18410 C C . TYR A 1 36 ? -5.190 -11.722 5.273 1.00 0.00 427 TYR A C 17
ATOM 18411 O O . TYR A 1 36 ? -4.671 -11.484 4.182 1.00 0.00 427 TYR A O 17
ATOM 18429 N N . PRO A 1 37 ? -6.471 -11.403 5.531 1.00 0.00 428 PRO A N 17
ATOM 18430 C CA . PRO A 1 37 ? -7.337 -10.754 4.541 1.00 0.00 428 PRO A CA 17
ATOM 18431 C C . PRO A 1 37 ? -6.685 -9.524 3.919 1.00 0.00 428 PRO A C 17
ATOM 18432 O O . PRO A 1 37 ? -5.611 -9.097 4.342 1.00 0.00 428 PRO A O 17
ATOM 18443 N N . ARG A 1 38 ? -7.341 -8.957 2.911 1.00 0.00 429 ARG A N 17
ATOM 18444 C CA . ARG A 1 38 ? -6.823 -7.775 2.230 1.00 0.00 429 ARG A CA 17
ATOM 18445 C C . ARG A 1 38 ? -7.122 -6.512 3.032 1.00 0.00 429 ARG A C 17
ATOM 18446 O O . ARG A 1 38 ? -8.150 -6.418 3.701 1.00 0.00 429 ARG A O 17
ATOM 18467 N N . SER A 1 39 ? -6.216 -5.543 2.955 1.00 0.00 430 SER A N 17
ATOM 18468 C CA . SER A 1 39 ? -6.381 -4.284 3.672 1.00 0.00 430 SER A CA 17
ATOM 18469 C C . SER A 1 39 ? -6.153 -3.095 2.743 1.00 0.00 430 SER A C 17
ATOM 18470 O O . SER A 1 39 ? -5.079 -2.948 2.159 1.00 0.00 430 SER A O 17
ATOM 18478 N N . TYR A 1 40 ? -7.170 -2.249 2.611 1.00 0.00 431 TYR A N 17
ATOM 18479 C CA . TYR A 1 40 ? -7.080 -1.075 1.751 1.00 0.00 431 TYR A CA 17
ATOM 18480 C C . TYR A 1 40 ? -7.367 0.199 2.537 1.00 0.00 431 TYR A C 17
ATOM 18481 O O . TYR A 1 40 ? -8.500 0.444 2.950 1.00 0.00 431 TYR A O 17
ATOM 18499 N N . TYR A 1 41 ? -6.332 1.010 2.738 1.00 0.00 432 TYR A N 17
ATOM 18500 C CA . TYR A 1 41 ? -6.473 2.262 3.473 1.00 0.00 432 TYR A CA 17
ATOM 18501 C C . TYR A 1 41 ? -6.386 3.457 2.529 1.00 0.00 432 TYR A C 17
ATOM 18502 O O . TYR A 1 41 ? -6.294 3.292 1.312 1.00 0.00 432 TYR A O 17
ATOM 18520 N N . LYS A 1 42 ? -6.414 4.657 3.095 1.00 0.00 433 LYS A N 17
ATOM 18521 C CA . LYS A 1 42 ? -6.337 5.878 2.300 1.00 0.00 433 LYS A CA 17
ATOM 18522 C C . LYS A 1 42 ? -6.143 7.101 3.190 1.00 0.00 433 LYS A C 17
ATOM 18523 O O . LYS A 1 42 ? -6.809 7.247 4.216 1.00 0.00 433 LYS A O 17
ATOM 18542 N N . CYS A 1 43 ? -5.227 7.976 2.791 1.00 0.00 434 CYS A N 17
ATOM 18543 C CA . CYS A 1 43 ? -4.945 9.189 3.550 1.00 0.00 434 CYS A CA 17
ATOM 18544 C C . CYS A 1 43 ? -6.069 10.206 3.379 1.00 0.00 434 CYS A C 17
ATOM 18545 O O . CYS A 1 43 ? -6.056 11.007 2.445 1.00 0.00 434 CYS A O 17
ATOM 18552 N N . THR A 1 44 ? -7.039 10.165 4.287 1.00 0.00 435 THR A N 17
ATOM 18553 C CA . THR A 1 44 ? -8.174 11.081 4.235 1.00 0.00 435 THR A CA 17
ATOM 18554 C C . THR A 1 44 ? -7.920 12.322 5.087 1.00 0.00 435 THR A C 17
ATOM 18555 O O . THR A 1 44 ? -8.534 12.503 6.140 1.00 0.00 435 THR A O 17
ATOM 18566 N N . THR A 1 45 ? -7.015 13.178 4.623 1.00 0.00 436 THR A N 17
ATOM 18567 C CA . THR A 1 45 ? -6.684 14.403 5.338 1.00 0.00 436 THR A CA 17
ATOM 18568 C C . THR A 1 45 ? -7.402 15.604 4.723 1.00 0.00 436 THR A C 17
ATOM 18569 O O . THR A 1 45 ? -7.869 15.539 3.586 1.00 0.00 436 THR A O 17
ATOM 18580 N N . PRO A 1 46 ? -7.503 16.718 5.467 1.00 0.00 437 PRO A N 17
ATOM 18581 C CA . PRO A 1 46 ? -8.171 17.932 4.985 1.00 0.00 437 PRO A CA 17
ATOM 18582 C C . PRO A 1 46 ? -7.640 18.381 3.627 1.00 0.00 437 PRO A C 17
ATOM 18583 O O . PRO A 1 46 ? -6.689 19.158 3.547 1.00 0.00 437 PRO A O 17
ATOM 18594 N N . GLY A 1 47 ? -8.262 17.886 2.562 1.00 0.00 438 GLY A N 17
ATOM 18595 C CA . GLY A 1 47 ? -7.838 18.247 1.222 1.00 0.00 438 GLY A CA 17
ATOM 18596 C C . GLY A 1 47 ? -7.034 17.150 0.552 1.00 0.00 438 GLY A C 17
ATOM 18597 O O . GLY A 1 47 ? -6.979 17.074 -0.676 1.00 0.00 438 GLY A O 17
ATOM 18601 N N . CYS A 1 48 ? -6.410 16.297 1.359 1.00 0.00 439 CYS A N 17
ATOM 18602 C CA . CYS A 1 48 ? -5.604 15.200 0.834 1.00 0.00 439 CYS A CA 17
ATOM 18603 C C . CYS A 1 48 ? -6.460 13.960 0.595 1.00 0.00 439 CYS A C 17
ATOM 18604 O O . CYS A 1 48 ? -7.257 13.569 1.447 1.00 0.00 439 CYS A O 17
ATOM 18611 N N . GLY A 1 49 ? -6.285 13.343 -0.570 1.00 0.00 440 GLY A N 17
ATOM 18612 C CA . GLY A 1 49 ? -7.045 12.153 -0.901 1.00 0.00 440 GLY A CA 17
ATOM 18613 C C . GLY A 1 49 ? -6.183 11.075 -1.531 1.00 0.00 440 GLY A C 17
ATOM 18614 O O . GLY A 1 49 ? -6.397 10.694 -2.682 1.00 0.00 440 GLY A O 17
ATOM 18618 N N . VAL A 1 50 ? -5.208 10.583 -0.774 1.00 0.00 441 VAL A N 17
ATOM 18619 C CA . VAL A 1 50 ? -4.310 9.545 -1.265 1.00 0.00 441 VAL A CA 17
ATOM 18620 C C . VAL A 1 50 ? -4.808 8.156 -0.874 1.00 0.00 441 VAL A C 17
ATOM 18621 O O . VAL A 1 50 ? -5.587 8.008 0.066 1.00 0.00 441 VAL A O 17
ATOM 18634 N N . ARG A 1 51 ? -4.353 7.145 -1.606 1.00 0.00 442 ARG A N 17
ATOM 18635 C CA . ARG A 1 51 ? -4.752 5.769 -1.337 1.00 0.00 442 ARG A CA 17
ATOM 18636 C C . ARG A 1 51 ? -3.543 4.839 -1.354 1.00 0.00 442 ARG A C 17
ATOM 18637 O O . ARG A 1 51 ? -2.568 5.083 -2.066 1.00 0.00 442 ARG A O 17
ATOM 18658 N N . LYS A 1 52 ? -3.613 3.771 -0.564 1.00 0.00 443 LYS A N 17
ATOM 18659 C CA . LYS A 1 52 ? -2.522 2.805 -0.489 1.00 0.00 443 LYS A CA 17
ATOM 18660 C C . LYS A 1 52 ? -3.058 1.397 -0.245 1.00 0.00 443 LYS A C 17
ATOM 18661 O O . LYS A 1 52 ? -3.887 1.183 0.640 1.00 0.00 443 LYS A O 17
ATOM 18680 N N . HIS A 1 53 ? -2.579 0.444 -1.036 1.00 0.00 444 HIS A N 17
ATOM 18681 C CA . HIS A 1 53 ? -3.010 -0.944 -0.905 1.00 0.00 444 HIS A CA 17
ATOM 18682 C C . HIS A 1 53 ? -2.005 -1.749 -0.087 1.00 0.00 444 HIS A C 17
ATOM 18683 O O . HIS A 1 53 ? -0.837 -1.865 -0.458 1.00 0.00 444 HIS A O 17
ATOM 18698 N N . VAL A 1 54 ? -2.468 -2.305 1.028 1.00 0.00 445 VAL A N 17
ATOM 18699 C CA . VAL A 1 54 ? -1.613 -3.101 1.899 1.00 0.00 445 VAL A CA 17
ATOM 18700 C C . VAL A 1 54 ? -1.927 -4.587 1.766 1.00 0.00 445 VAL A C 17
ATOM 18701 O O . VAL A 1 54 ? -2.830 -5.101 2.426 1.00 0.00 445 VAL A O 17
ATOM 18714 N N . GLU A 1 55 ? -1.176 -5.270 0.910 1.00 0.00 446 GLU A N 17
ATOM 18715 C CA . GLU A 1 55 ? -1.373 -6.698 0.689 1.00 0.00 446 GLU A CA 17
ATOM 18716 C C . GLU A 1 55 ? -0.269 -7.510 1.360 1.00 0.00 446 GLU A C 17
ATOM 18717 O O . GLU A 1 55 ? 0.900 -7.129 1.328 1.00 0.00 446 GLU A O 17
ATOM 18729 N N . ARG A 1 56 ? -0.651 -8.630 1.965 1.00 0.00 447 ARG A N 17
ATOM 18730 C CA . ARG A 1 56 ? 0.308 -9.496 2.645 1.00 0.00 447 ARG A CA 17
ATOM 18731 C C . ARG A 1 56 ? 0.450 -10.828 1.914 1.00 0.00 447 ARG A C 17
ATOM 18732 O O . ARG A 1 56 ? -0.512 -11.584 1.789 1.00 0.00 447 ARG A O 17
ATOM 18753 N N . ALA A 1 57 ? 1.657 -11.106 1.432 1.00 0.00 448 ALA A N 17
ATOM 18754 C CA . ALA A 1 57 ? 1.925 -12.346 0.714 1.00 0.00 448 ALA A CA 17
ATOM 18755 C C . ALA A 1 57 ? 1.873 -13.546 1.652 1.00 0.00 448 ALA A C 17
ATOM 18756 O O . ALA A 1 57 ? 2.672 -13.656 2.583 1.00 0.00 448 ALA A O 17
ATOM 18763 N N . ALA A 1 58 ? 0.925 -14.446 1.400 1.00 0.00 449 ALA A N 17
ATOM 18764 C CA . ALA A 1 58 ? 0.766 -15.639 2.221 1.00 0.00 449 ALA A CA 17
ATOM 18765 C C . ALA A 1 58 ? 1.665 -16.768 1.727 1.00 0.00 449 ALA A C 17
ATOM 18766 O O . ALA A 1 58 ? 2.337 -17.430 2.517 1.00 0.00 449 ALA A O 17
ATOM 18773 N N . THR A 1 59 ? 1.671 -16.982 0.415 1.00 0.00 450 THR A N 17
ATOM 18774 C CA . THR A 1 59 ? 2.487 -18.031 -0.186 1.00 0.00 450 THR A CA 17
ATOM 18775 C C . THR A 1 59 ? 3.960 -17.845 0.160 1.00 0.00 450 THR A C 17
ATOM 18776 O O . THR A 1 59 ? 4.684 -18.815 0.381 1.00 0.00 450 THR A O 17
ATOM 18787 N N . ASP A 1 60 ? 4.396 -16.591 0.210 1.00 0.00 451 ASP A N 17
ATOM 18788 C CA . ASP A 1 60 ? 5.781 -16.273 0.534 1.00 0.00 451 ASP A CA 17
ATOM 18789 C C . ASP A 1 60 ? 6.024 -16.383 2.038 1.00 0.00 451 ASP A C 17
ATOM 18790 O O . ASP A 1 60 ? 5.086 -16.304 2.831 1.00 0.00 451 ASP A O 17
ATOM 18799 N N . PRO A 1 61 ? 7.290 -16.568 2.452 1.00 0.00 452 PRO A N 17
ATOM 18800 C CA . PRO A 1 61 ? 7.648 -16.688 3.870 1.00 0.00 452 PRO A CA 17
ATOM 18801 C C . PRO A 1 61 ? 7.431 -15.385 4.631 1.00 0.00 452 PRO A C 17
ATOM 18802 O O . PRO A 1 61 ? 8.381 -14.758 5.099 1.00 0.00 452 PRO A O 17
ATOM 18813 N N . LYS A 1 62 ? 6.169 -14.983 4.749 1.00 0.00 453 LYS A N 17
ATOM 18814 C CA . LYS A 1 62 ? 5.816 -13.752 5.452 1.00 0.00 453 LYS A CA 17
ATOM 18815 C C . LYS A 1 62 ? 6.324 -12.530 4.693 1.00 0.00 453 LYS A C 17
ATOM 18816 O O . LYS A 1 62 ? 7.412 -12.025 4.968 1.00 0.00 453 LYS A O 17
ATOM 18835 N N . ALA A 1 63 ? 5.529 -12.062 3.736 1.00 0.00 454 ALA A N 17
ATOM 18836 C CA . ALA A 1 63 ? 5.898 -10.899 2.937 1.00 0.00 454 ALA A CA 17
ATOM 18837 C C . ALA A 1 63 ? 4.804 -9.838 2.973 1.00 0.00 454 ALA A C 17
ATOM 18838 O O . ALA A 1 63 ? 3.618 -10.158 3.061 1.00 0.00 454 ALA A O 17
ATOM 18845 N N . VAL A 1 64 ? 5.210 -8.574 2.903 1.00 0.00 455 VAL A N 17
ATOM 18846 C CA . VAL A 1 64 ? 4.263 -7.466 2.929 1.00 0.00 455 VAL A CA 17
ATOM 18847 C C . VAL A 1 64 ? 4.510 -6.506 1.769 1.00 0.00 455 VAL A C 17
ATOM 18848 O O . VAL A 1 64 ? 5.444 -5.706 1.801 1.00 0.00 455 VAL A O 17
ATOM 18861 N N . VAL A 1 65 ? 3.665 -6.591 0.747 1.00 0.00 456 VAL A N 17
ATOM 18862 C CA . VAL A 1 65 ? 3.789 -5.731 -0.423 1.00 0.00 456 VAL A CA 17
ATOM 18863 C C . VAL A 1 65 ? 2.811 -4.563 -0.351 1.00 0.00 456 VAL A C 17
ATOM 18864 O O . VAL A 1 65 ? 1.596 -4.752 -0.423 1.00 0.00 456 VAL A O 17
ATOM 18877 N N . THR A 1 66 ? 3.347 -3.355 -0.207 1.00 0.00 457 THR A N 17
ATOM 18878 C CA . THR A 1 66 ? 2.522 -2.156 -0.125 1.00 0.00 457 THR A CA 17
ATOM 18879 C C . THR A 1 66 ? 2.602 -1.343 -1.411 1.00 0.00 457 THR A C 17
ATOM 18880 O O . THR A 1 66 ? 3.635 -1.320 -2.080 1.00 0.00 457 THR A O 17
ATOM 18891 N N . THR A 1 67 ? 1.505 -0.674 -1.753 1.00 0.00 458 THR A N 17
ATOM 18892 C CA . THR A 1 67 ? 1.450 0.142 -2.959 1.00 0.00 458 THR A CA 17
ATOM 18893 C C . THR A 1 67 ? 0.908 1.535 -2.657 1.00 0.00 458 THR A C 17
ATOM 18894 O O . THR A 1 67 ? -0.143 1.680 -2.032 1.00 0.00 458 THR A O 17
ATOM 18905 N N . TYR A 1 68 ? 1.632 2.556 -3.104 1.00 0.00 459 TYR A N 17
ATOM 18906 C CA . TYR A 1 68 ? 1.224 3.938 -2.882 1.00 0.00 459 TYR A CA 17
ATOM 18907 C C . TYR A 1 68 ? 0.788 4.593 -4.188 1.00 0.00 459 TYR A C 17
ATOM 18908 O O . TYR A 1 68 ? 1.527 4.587 -5.173 1.00 0.00 459 TYR A O 17
ATOM 18926 N N . GLU A 1 69 ? -0.416 5.155 -4.191 1.00 0.00 460 GLU A N 17
ATOM 18927 C CA . GLU A 1 69 ? -0.951 5.813 -5.377 1.00 0.00 460 GLU A CA 17
ATOM 18928 C C . GLU A 1 69 ? -1.353 7.251 -5.068 1.00 0.00 460 GLU A C 17
ATOM 18929 O O . GLU A 1 69 ? -2.288 7.494 -4.304 1.00 0.00 460 GLU A O 17
ATOM 18941 N N . GLY A 1 70 ? -0.641 8.202 -5.664 1.00 0.00 461 GLY A N 17
ATOM 18942 C CA . GLY A 1 70 ? -0.938 9.604 -5.439 1.00 0.00 461 GLY A CA 17
ATOM 18943 C C . GLY A 1 70 ? 0.103 10.287 -4.573 1.00 0.00 461 GLY A C 17
ATOM 18944 O O . GLY A 1 70 ? 1.022 9.641 -4.070 1.00 0.00 461 GLY A O 17
ATOM 18948 N N . LYS A 1 71 ? -0.041 11.597 -4.399 1.00 0.00 462 LYS A N 17
ATOM 18949 C CA . LYS A 1 71 ? 0.893 12.370 -3.589 1.00 0.00 462 LYS A CA 17
ATOM 18950 C C . LYS A 1 71 ? 0.165 13.093 -2.461 1.00 0.00 462 LYS A C 17
ATOM 18951 O O . LYS A 1 71 ? -1.059 13.220 -2.478 1.00 0.00 462 LYS A O 17
ATOM 18970 N N . HIS A 1 72 ? 0.927 13.564 -1.478 1.00 0.00 463 HIS A N 17
ATOM 18971 C CA . HIS A 1 72 ? 0.354 14.274 -0.341 1.00 0.00 463 HIS A CA 17
ATOM 18972 C C . HIS A 1 72 ? 0.349 15.780 -0.584 1.00 0.00 463 HIS A C 17
ATOM 18973 O O . HIS A 1 72 ? 1.396 16.388 -0.804 1.00 0.00 463 HIS A O 17
ATOM 18987 N N . ASN A 1 73 ? -0.839 16.375 -0.543 1.00 0.00 464 ASN A N 17
ATOM 18988 C CA . ASN A 1 73 ? -0.982 17.810 -0.758 1.00 0.00 464 ASN A CA 17
ATOM 18989 C C . ASN A 1 73 ? -0.649 18.589 0.511 1.00 0.00 464 ASN A C 17
ATOM 18990 O O . ASN A 1 73 ? -0.226 19.743 0.450 1.00 0.00 464 ASN A O 17
ATOM 19001 N N . HIS A 1 74 ? -0.839 17.949 1.661 1.00 0.00 465 HIS A N 17
ATOM 19002 C CA . HIS A 1 74 ? -0.559 18.582 2.945 1.00 0.00 465 HIS A CA 17
ATOM 19003 C C . HIS A 1 74 ? 0.879 18.321 3.379 1.00 0.00 465 HIS A C 17
ATOM 19004 O O . HIS A 1 74 ? 1.547 17.433 2.851 1.00 0.00 465 HIS A O 17
ATOM 19018 N N . ASP A 1 75 ? 1.351 19.104 4.345 1.00 0.00 466 ASP A N 17
ATOM 19019 C CA . ASP A 1 75 ? 2.711 18.958 4.852 1.00 0.00 466 ASP A CA 17
ATOM 19020 C C . ASP A 1 75 ? 2.770 17.906 5.955 1.00 0.00 466 ASP A C 17
ATOM 19021 O O . ASP A 1 75 ? 1.779 17.234 6.239 1.00 0.00 466 ASP A O 17
ATOM 19030 N N . LEU A 1 76 ? 3.939 17.770 6.571 1.00 0.00 467 LEU A N 17
ATOM 19031 C CA . LEU A 1 76 ? 4.129 16.800 7.643 1.00 0.00 467 LEU A CA 17
ATOM 19032 C C . LEU A 1 76 ? 3.613 17.350 8.973 1.00 0.00 467 LEU A C 17
ATOM 19033 O O . LEU A 1 76 ? 4.168 18.308 9.512 1.00 0.00 467 LEU A O 17
ATOM 19049 N N . PRO A 1 77 ? 2.542 16.752 9.527 1.00 0.00 468 PRO A N 17
ATOM 19050 C CA . PRO A 1 77 ? 1.964 17.195 10.799 1.00 0.00 468 PRO A CA 17
ATOM 19051 C C . PRO A 1 77 ? 3.003 17.264 11.912 1.00 0.00 468 PRO A C 17
ATOM 19052 O O . PRO A 1 77 ? 4.185 17.001 11.689 1.00 0.00 468 PRO A O 17
ATOM 19063 N N . ALA A 1 78 ? 2.558 17.622 13.111 1.00 0.00 469 ALA A N 17
ATOM 19064 C CA . ALA A 1 78 ? 3.451 17.727 14.258 1.00 0.00 469 ALA A CA 17
ATOM 19065 C C . ALA A 1 78 ? 3.644 16.371 14.930 1.00 0.00 469 ALA A C 17
ATOM 19066 O O . ALA A 1 78 ? 4.798 16.044 15.278 1.00 0.00 469 ALA A O 17
ATOM 19075 N N . VAL A 1 8 ? -1.065 -10.431 22.483 1.00 0.00 399 VAL A N 18
ATOM 19076 C CA . VAL A 1 8 ? -2.258 -10.539 23.364 1.00 0.00 399 VAL A CA 18
ATOM 19077 C C . VAL A 1 8 ? -3.545 -10.539 22.546 1.00 0.00 399 VAL A C 18
ATOM 19078 O O . VAL A 1 8 ? -4.028 -9.487 22.128 1.00 0.00 399 VAL A O 18
ATOM 19091 N N . GLN A 1 9 ? -4.098 -11.728 22.322 1.00 0.00 400 GLN A N 18
ATOM 19092 C CA . GLN A 1 9 ? -5.330 -11.865 21.555 1.00 0.00 400 GLN A CA 18
ATOM 19093 C C . GLN A 1 9 ? -6.492 -12.263 22.459 1.00 0.00 400 GLN A C 18
ATOM 19094 O O . GLN A 1 9 ? -6.777 -13.449 22.633 1.00 0.00 400 GLN A O 18
ATOM 19108 N N . THR A 1 10 ? -7.158 -11.268 23.035 1.00 0.00 401 THR A N 18
ATOM 19109 C CA . THR A 1 10 ? -8.287 -11.514 23.922 1.00 0.00 401 THR A CA 18
ATOM 19110 C C . THR A 1 10 ? -9.607 -11.455 23.161 1.00 0.00 401 THR A C 18
ATOM 19111 O O . THR A 1 10 ? -10.559 -12.161 23.493 1.00 0.00 401 THR A O 18
ATOM 19122 N N . THR A 1 11 ? -9.656 -10.608 22.138 1.00 0.00 402 THR A N 18
ATOM 19123 C CA . THR A 1 11 ? -10.861 -10.457 21.329 1.00 0.00 402 THR A CA 18
ATOM 19124 C C . THR A 1 11 ? -10.524 -9.932 19.937 1.00 0.00 402 THR A C 18
ATOM 19125 O O . THR A 1 11 ? -10.575 -10.673 18.955 1.00 0.00 402 THR A O 18
ATOM 19136 N N . SER A 1 12 ? -10.179 -8.651 19.860 1.00 0.00 403 SER A N 18
ATOM 19137 C CA . SER A 1 12 ? -9.833 -8.026 18.588 1.00 0.00 403 SER A CA 18
ATOM 19138 C C . SER A 1 12 ? -8.628 -7.105 18.744 1.00 0.00 403 SER A C 18
ATOM 19139 O O . SER A 1 12 ? -8.748 -5.992 19.257 1.00 0.00 403 SER A O 18
ATOM 19147 N N . GLU A 1 13 ? -7.468 -7.576 18.301 1.00 0.00 404 GLU A N 18
ATOM 19148 C CA . GLU A 1 13 ? -6.241 -6.794 18.393 1.00 0.00 404 GLU A CA 18
ATOM 19149 C C . GLU A 1 13 ? -5.953 -6.076 17.078 1.00 0.00 404 GLU A C 18
ATOM 19150 O O . GLU A 1 13 ? -4.805 -5.994 16.641 1.00 0.00 404 GLU A O 18
ATOM 19162 N N . VAL A 1 14 ? -7.005 -5.556 16.452 1.00 0.00 405 VAL A N 18
ATOM 19163 C CA . VAL A 1 14 ? -6.864 -4.844 15.188 1.00 0.00 405 VAL A CA 18
ATOM 19164 C C . VAL A 1 14 ? -6.678 -3.348 15.419 1.00 0.00 405 VAL A C 18
ATOM 19165 O O . VAL A 1 14 ? -7.632 -2.573 15.337 1.00 0.00 405 VAL A O 18
ATOM 19178 N N . ASP A 1 15 ? -5.445 -2.947 15.711 1.00 0.00 406 ASP A N 18
ATOM 19179 C CA . ASP A 1 15 ? -5.133 -1.544 15.955 1.00 0.00 406 ASP A CA 18
ATOM 19180 C C . ASP A 1 15 ? -4.440 -0.923 14.747 1.00 0.00 406 ASP A C 18
ATOM 19181 O O . ASP A 1 15 ? -3.482 -1.483 14.213 1.00 0.00 406 ASP A O 18
ATOM 19190 N N . LEU A 1 16 ? -4.931 0.235 14.321 1.00 0.00 407 LEU A N 18
ATOM 19191 C CA . LEU A 1 16 ? -4.358 0.933 13.175 1.00 0.00 407 LEU A CA 18
ATOM 19192 C C . LEU A 1 16 ? -3.015 1.562 13.537 1.00 0.00 407 LEU A C 18
ATOM 19193 O O . LEU A 1 16 ? -2.934 2.394 14.440 1.00 0.00 407 LEU A O 18
ATOM 19209 N N . LEU A 1 17 ? -1.969 1.161 12.825 1.00 0.00 408 LEU A N 18
ATOM 19210 C CA . LEU A 1 17 ? -0.630 1.686 13.071 1.00 0.00 408 LEU A CA 18
ATOM 19211 C C . LEU A 1 17 ? -0.448 3.044 12.402 1.00 0.00 408 LEU A C 18
ATOM 19212 O O . LEU A 1 17 ? 0.162 3.149 11.339 1.00 0.00 408 LEU A O 18
ATOM 19228 N N . ASP A 1 18 ? -0.983 4.084 13.034 1.00 0.00 409 ASP A N 18
ATOM 19229 C CA . ASP A 1 18 ? -0.881 5.438 12.501 1.00 0.00 409 ASP A CA 18
ATOM 19230 C C . ASP A 1 18 ? 0.410 6.108 12.962 1.00 0.00 409 ASP A C 18
ATOM 19231 O O . ASP A 1 18 ? 0.873 5.883 14.080 1.00 0.00 409 ASP A O 18
ATOM 19240 N N . ASP A 1 19 ? 0.987 6.932 12.093 1.00 0.00 410 ASP A N 18
ATOM 19241 C CA . ASP A 1 19 ? 2.224 7.634 12.411 1.00 0.00 410 ASP A CA 18
ATOM 19242 C C . ASP A 1 19 ? 2.485 8.753 11.407 1.00 0.00 410 ASP A C 18
ATOM 19243 O O . ASP A 1 19 ? 3.177 8.557 10.408 1.00 0.00 410 ASP A O 18
ATOM 19252 N N . GLY A 1 20 ? 1.929 9.928 11.681 1.00 0.00 411 GLY A N 18
ATOM 19253 C CA . GLY A 1 20 ? 2.111 11.061 10.793 1.00 0.00 411 GLY A CA 18
ATOM 19254 C C . GLY A 1 20 ? 0.863 11.380 9.994 1.00 0.00 411 GLY A C 18
ATOM 19255 O O . GLY A 1 20 ? 0.033 12.181 10.422 1.00 0.00 411 GLY A O 18
ATOM 19259 N N . TYR A 1 21 ? 0.732 10.751 8.830 1.00 0.00 412 TYR A N 18
ATOM 19260 C CA . TYR A 1 21 ? -0.425 10.973 7.970 1.00 0.00 412 TYR A CA 18
ATOM 19261 C C . TYR A 1 21 ? -1.672 10.322 8.557 1.00 0.00 412 TYR A C 18
ATOM 19262 O O . TYR A 1 21 ? -1.587 9.318 9.264 1.00 0.00 412 TYR A O 18
ATOM 19280 N N . ARG A 1 22 ? -2.832 10.899 8.258 1.00 0.00 413 ARG A N 18
ATOM 19281 C CA . ARG A 1 22 ? -4.098 10.376 8.756 1.00 0.00 413 ARG A CA 18
ATOM 19282 C C . ARG A 1 22 ? -4.764 9.480 7.715 1.00 0.00 413 ARG A C 18
ATOM 19283 O O . ARG A 1 22 ? -5.207 9.952 6.669 1.00 0.00 413 ARG A O 18
ATOM 19304 N N . TRP A 1 23 ? -4.832 8.187 8.011 1.00 0.00 414 TRP A N 18
ATOM 19305 C CA . TRP A 1 23 ? -5.443 7.226 7.101 1.00 0.00 414 TRP A CA 18
ATOM 19306 C C . TRP A 1 23 ? -6.792 6.754 7.634 1.00 0.00 414 TRP A C 18
ATOM 19307 O O . TRP A 1 23 ? -7.083 6.889 8.822 1.00 0.00 414 TRP A O 18
ATOM 19328 N N . ARG A 1 24 ? -7.612 6.200 6.747 1.00 0.00 415 ARG A N 18
ATOM 19329 C CA . ARG A 1 24 ? -8.931 5.710 7.128 1.00 0.00 415 ARG A CA 18
ATOM 19330 C C . ARG A 1 24 ? -9.321 4.494 6.293 1.00 0.00 415 ARG A C 18
ATOM 19331 O O . ARG A 1 24 ? -9.043 4.436 5.096 1.00 0.00 415 ARG A O 18
ATOM 19352 N N . LYS A 1 25 ? -9.968 3.525 6.934 1.00 0.00 416 LYS A N 18
ATOM 19353 C CA . LYS A 1 25 ? -10.396 2.311 6.249 1.00 0.00 416 LYS A CA 18
ATOM 19354 C C . LYS A 1 25 ? -11.683 2.552 5.468 1.00 0.00 416 LYS A C 18
ATOM 19355 O O . LYS A 1 25 ? -12.611 3.192 5.962 1.00 0.00 416 LYS A O 18
ATOM 19374 N N . TYR A 1 26 ? -11.733 2.034 4.244 1.00 0.00 417 TYR A N 18
ATOM 19375 C CA . TYR A 1 26 ? -12.905 2.193 3.393 1.00 0.00 417 TYR A CA 18
ATOM 19376 C C . TYR A 1 26 ? -13.344 0.850 2.820 1.00 0.00 417 TYR A C 18
ATOM 19377 O O . TYR A 1 26 ? -14.529 0.515 2.830 1.00 0.00 417 TYR A O 18
ATOM 19395 N N . GLY A 1 27 ? -12.381 0.084 2.317 1.00 0.00 418 GLY A N 18
ATOM 19396 C CA . GLY A 1 27 ? -12.688 -1.213 1.745 1.00 0.00 418 GLY A CA 18
ATOM 19397 C C . GLY A 1 27 ? -11.708 -2.286 2.182 1.00 0.00 418 GLY A C 18
ATOM 19398 O O . GLY A 1 27 ? -10.694 -1.989 2.813 1.00 0.00 418 GLY A O 18
ATOM 19402 N N . GLN A 1 28 ? -12.013 -3.536 1.848 1.00 0.00 419 GLN A N 18
ATOM 19403 C CA . GLN A 1 28 ? -11.153 -4.655 2.210 1.00 0.00 419 GLN A CA 18
ATOM 19404 C C . GLN A 1 28 ? -11.554 -5.918 1.456 1.00 0.00 419 GLN A C 18
ATOM 19405 O O . GLN A 1 28 ? -12.731 -6.271 1.399 1.00 0.00 419 GLN A O 18
ATOM 19419 N N . LYS A 1 29 ? -10.567 -6.595 0.878 1.00 0.00 420 LYS A N 18
ATOM 19420 C CA . LYS A 1 29 ? -10.819 -7.819 0.127 1.00 0.00 420 LYS A CA 18
ATOM 19421 C C . LYS A 1 29 ? -10.373 -9.045 0.916 1.00 0.00 420 LYS A C 18
ATOM 19422 O O . LYS A 1 29 ? -9.528 -8.947 1.807 1.00 0.00 420 LYS A O 18
ATOM 19441 N N . VAL A 1 30 ? -10.944 -10.197 0.584 1.00 0.00 421 VAL A N 18
ATOM 19442 C CA . VAL A 1 30 ? -10.606 -1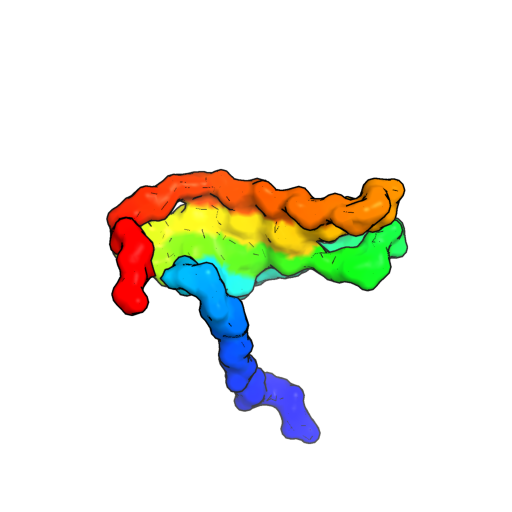1.443 1.263 1.00 0.00 421 VAL A CA 18
ATOM 19443 C C . VAL A 1 30 ? -10.217 -12.526 0.262 1.00 0.00 421 VAL A C 18
ATOM 19444 O O . VAL A 1 30 ? -10.884 -12.713 -0.755 1.00 0.00 421 VAL A O 18
ATOM 19457 N N . VAL A 1 31 ? -9.135 -13.237 0.560 1.00 0.00 422 VAL A N 18
ATOM 19458 C CA . VAL A 1 31 ? -8.655 -14.303 -0.313 1.00 0.00 422 VAL A CA 18
ATOM 19459 C C . VAL A 1 31 ? -8.735 -15.658 0.383 1.00 0.00 422 VAL A C 18
ATOM 19460 O O . VAL A 1 31 ? -8.200 -15.836 1.478 1.00 0.00 422 VAL A O 18
ATOM 19473 N N . LYS A 1 32 ? -9.406 -16.609 -0.256 1.00 0.00 423 LYS A N 18
ATOM 19474 C CA . LYS A 1 32 ? -9.555 -17.947 0.302 1.00 0.00 423 LYS A CA 18
ATOM 19475 C C . LYS A 1 32 ? -8.196 -18.616 0.484 1.00 0.00 423 LYS A C 18
ATOM 19476 O O . LYS A 1 32 ? -7.391 -18.673 -0.445 1.00 0.00 423 LYS A O 18
ATOM 19495 N N . GLY A 1 33 ? -7.946 -19.118 1.690 1.00 0.00 424 GLY A N 18
ATOM 19496 C CA . GLY A 1 33 ? -6.683 -19.773 1.974 1.00 0.00 424 GLY A CA 18
ATOM 19497 C C . GLY A 1 33 ? -5.706 -18.864 2.692 1.00 0.00 424 GLY A C 18
ATOM 19498 O O . GLY A 1 33 ? -4.850 -19.331 3.443 1.00 0.00 424 GLY A O 18
ATOM 19502 N N . ASN A 1 34 ? -5.832 -17.562 2.458 1.00 0.00 425 ASN A N 18
ATOM 19503 C CA . ASN A 1 34 ? -4.954 -16.584 3.089 1.00 0.00 425 ASN A CA 18
ATOM 19504 C C . ASN A 1 34 ? -5.461 -16.215 4.483 1.00 0.00 425 ASN A C 18
ATOM 19505 O O . ASN A 1 34 ? -6.501 -15.572 4.620 1.00 0.00 425 ASN A O 18
ATOM 19516 N N . PRO A 1 35 ? -4.731 -16.615 5.541 1.00 0.00 426 PRO A N 18
ATOM 19517 C CA . PRO A 1 35 ? -5.122 -16.315 6.924 1.00 0.00 426 PRO A CA 18
ATOM 19518 C C . PRO A 1 35 ? -5.039 -14.826 7.247 1.00 0.00 426 PRO A C 18
ATOM 19519 O O . PRO A 1 35 ? -5.571 -14.371 8.258 1.00 0.00 426 PRO A O 18
ATOM 19530 N N . TYR A 1 36 ? -4.370 -14.069 6.381 1.00 0.00 427 TYR A N 18
ATOM 19531 C CA . TYR A 1 36 ? -4.220 -12.632 6.579 1.00 0.00 427 TYR A CA 18
ATOM 19532 C C . TYR A 1 36 ? -5.025 -11.853 5.540 1.00 0.00 427 TYR A C 18
ATOM 19533 O O . TYR A 1 36 ? -4.544 -11.596 4.436 1.00 0.00 427 TYR A O 18
ATOM 19551 N N . PRO A 1 37 ? -6.267 -11.462 5.880 1.00 0.00 428 PRO A N 18
ATOM 19552 C CA . PRO A 1 37 ? -7.135 -10.709 4.968 1.00 0.00 428 PRO A CA 18
ATOM 19553 C C . PRO A 1 37 ? -6.431 -9.500 4.362 1.00 0.00 428 PRO A C 18
ATOM 19554 O O . PRO A 1 37 ? -5.333 -9.133 4.782 1.00 0.00 428 PRO A O 18
ATOM 19565 N N . ARG A 1 38 ? -7.067 -8.887 3.368 1.00 0.00 429 ARG A N 18
ATOM 19566 C CA . ARG A 1 38 ? -6.501 -7.720 2.703 1.00 0.00 429 ARG A CA 18
ATOM 19567 C C . ARG A 1 38 ? -7.216 -6.444 3.135 1.00 0.00 429 ARG A C 18
ATOM 19568 O O . ARG A 1 38 ? -8.423 -6.302 2.943 1.00 0.00 429 ARG A O 18
ATOM 19589 N N . SER A 1 39 ? -6.461 -5.519 3.721 1.00 0.00 430 SER A N 18
ATOM 19590 C CA . SER A 1 39 ? -7.022 -4.254 4.179 1.00 0.00 430 SER A CA 18
ATOM 19591 C C . SER A 1 39 ? -6.636 -3.117 3.240 1.00 0.00 430 SER A C 18
ATOM 19592 O O . SER A 1 39 ? -5.548 -3.116 2.663 1.00 0.00 430 SER A O 18
ATOM 19600 N N . TYR A 1 40 ? -7.536 -2.149 3.088 1.00 0.00 431 TYR A N 18
ATOM 19601 C CA . TYR A 1 40 ? -7.287 -1.007 2.214 1.00 0.00 431 TYR A CA 18
ATOM 19602 C C . TYR A 1 40 ? -7.582 0.304 2.935 1.00 0.00 431 TYR A C 18
ATOM 19603 O O . TYR A 1 40 ? -8.723 0.576 3.309 1.00 0.00 431 TYR A O 18
ATOM 19621 N N . TYR A 1 41 ? -6.545 1.114 3.124 1.00 0.00 432 TYR A N 18
ATOM 19622 C CA . TYR A 1 41 ? -6.694 2.399 3.798 1.00 0.00 432 TYR A CA 18
ATOM 19623 C C . TYR A 1 41 ? -6.566 3.549 2.803 1.00 0.00 432 TYR A C 18
ATOM 19624 O O . TYR A 1 41 ? -6.255 3.336 1.631 1.00 0.00 432 TYR A O 18
ATOM 19642 N N . LYS A 1 42 ? -6.809 4.768 3.276 1.00 0.00 433 LYS A N 18
ATOM 19643 C CA . LYS A 1 42 ? -6.721 5.947 2.424 1.00 0.00 433 LYS A CA 18
ATOM 19644 C C . LYS A 1 42 ? -6.479 7.205 3.252 1.00 0.00 433 LYS A C 18
ATOM 19645 O O . LYS A 1 42 ? -7.215 7.491 4.196 1.00 0.00 433 LYS A O 18
ATOM 19664 N N . CYS A 1 43 ? -5.443 7.955 2.887 1.00 0.00 434 CYS A N 18
ATOM 19665 C CA . CYS A 1 43 ? -5.106 9.185 3.594 1.00 0.00 434 CYS A CA 18
ATOM 19666 C C . CYS A 1 43 ? -6.140 10.271 3.313 1.00 0.00 434 CYS A C 18
ATOM 19667 O O . CYS A 1 43 ? -6.080 10.949 2.286 1.00 0.00 434 CYS A O 18
ATOM 19674 N N . THR A 1 44 ? -7.092 10.424 4.2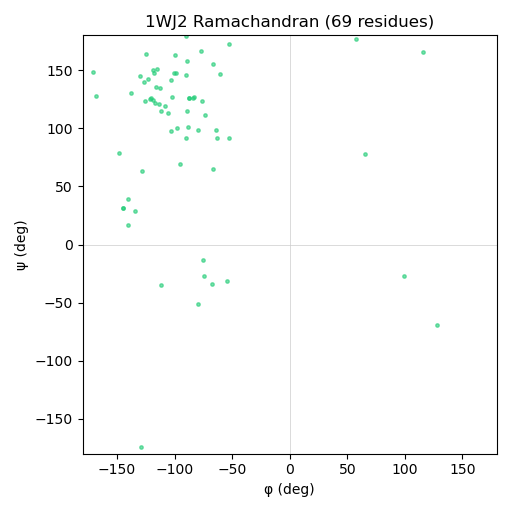28 1.00 0.00 435 THR A N 18
ATOM 19675 C CA . THR A 1 44 ? -8.145 11.422 4.079 1.00 0.00 435 THR A CA 18
ATOM 19676 C C . THR A 1 44 ? -7.794 12.711 4.818 1.00 0.00 435 THR A C 18
ATOM 19677 O O . THR A 1 44 ? -8.405 13.043 5.834 1.00 0.00 435 THR A O 18
ATOM 19688 N N . THR A 1 45 ? -6.811 13.434 4.296 1.00 0.00 436 THR A N 18
ATOM 19689 C CA . THR A 1 45 ? -6.381 14.689 4.901 1.00 0.00 436 THR A CA 18
ATOM 19690 C C . THR A 1 45 ? -6.981 15.882 4.157 1.00 0.00 436 THR A C 18
ATOM 19691 O O . THR A 1 45 ? -7.340 15.774 2.985 1.00 0.00 436 THR A O 18
ATOM 19702 N N . PRO A 1 46 ? -7.103 17.042 4.829 1.00 0.00 437 PRO A N 18
ATOM 19703 C CA . PRO A 1 46 ? -7.665 18.251 4.220 1.00 0.00 437 PRO A CA 18
ATOM 19704 C C . PRO A 1 46 ? -7.023 18.578 2.877 1.00 0.00 437 PRO A C 18
ATOM 19705 O O . PRO A 1 46 ? -5.945 19.169 2.820 1.00 0.00 437 PRO A O 18
ATOM 19716 N N . GLY A 1 47 ? -7.693 18.187 1.796 1.00 0.00 438 GLY A N 18
ATOM 19717 C CA . GLY A 1 47 ? -7.171 18.445 0.467 1.00 0.00 438 GLY A CA 18
ATOM 19718 C C . GLY A 1 47 ? -6.428 17.254 -0.106 1.00 0.00 438 GLY A C 18
ATOM 19719 O O . GLY A 1 47 ? -6.326 17.104 -1.323 1.00 0.00 438 GLY A O 18
ATOM 19723 N N . CYS A 1 48 ? -5.906 16.405 0.775 1.00 0.00 439 CYS A N 18
ATOM 19724 C CA . CYS A 1 48 ? -5.165 15.223 0.351 1.00 0.00 439 CYS A CA 18
ATOM 19725 C C . CYS A 1 48 ? -6.088 14.011 0.242 1.00 0.00 439 CYS A C 18
ATOM 19726 O O . CYS A 1 48 ? -6.910 13.761 1.125 1.00 0.00 439 CYS A O 18
ATOM 19733 N N . GLY A 1 49 ? -5.942 13.261 -0.846 1.00 0.00 440 GLY A N 18
ATOM 19734 C CA . GLY A 1 49 ? -6.760 12.082 -1.054 1.00 0.00 440 GLY A CA 18
ATOM 19735 C C . GLY A 1 49 ? -5.951 10.907 -1.567 1.00 0.00 440 GLY A C 18
ATOM 19736 O O . GLY A 1 49 ? -6.190 10.415 -2.671 1.00 0.00 440 GLY A O 18
ATOM 19740 N N . VAL A 1 50 ? -4.989 10.461 -0.768 1.00 0.00 441 VAL A N 18
ATOM 19741 C CA . VAL A 1 50 ? -4.135 9.341 -1.147 1.00 0.00 441 VAL A CA 18
ATOM 19742 C C . VAL A 1 50 ? -4.759 8.009 -0.747 1.00 0.00 441 VAL A C 18
ATOM 19743 O O . VAL A 1 50 ? -5.618 7.953 0.133 1.00 0.00 441 VAL A O 18
ATOM 19756 N N . ARG A 1 51 ? -4.319 6.937 -1.398 1.00 0.00 442 ARG A N 18
ATOM 19757 C CA . ARG A 1 51 ? -4.832 5.602 -1.112 1.00 0.00 442 ARG A CA 18
ATOM 19758 C C . ARG A 1 51 ? -3.708 4.571 -1.140 1.00 0.00 442 ARG A C 18
ATOM 19759 O O . ARG A 1 51 ? -2.800 4.651 -1.966 1.00 0.00 442 ARG A O 18
ATOM 19780 N N . LYS A 1 52 ? -3.776 3.603 -0.231 1.00 0.00 443 LYS A N 18
ATOM 19781 C CA . LYS A 1 52 ? -2.764 2.556 -0.153 1.00 0.00 443 LYS A CA 18
ATOM 19782 C C . LYS A 1 52 ? -3.398 1.206 0.165 1.00 0.00 443 LYS A C 18
ATOM 19783 O O . LYS A 1 52 ? -4.355 1.125 0.934 1.00 0.00 443 LYS A O 18
ATOM 19802 N N . HIS A 1 53 ? -2.857 0.149 -0.432 1.00 0.00 444 HIS A N 18
ATOM 19803 C CA . HIS A 1 53 ? -3.370 -1.199 -0.212 1.00 0.00 444 HIS A CA 18
ATOM 19804 C C . HIS A 1 53 ? -2.337 -2.062 0.505 1.00 0.00 444 HIS A C 18
ATOM 19805 O O . HIS A 1 53 ? -1.259 -2.328 -0.027 1.00 0.00 444 HIS A O 18
ATOM 19820 N N . VAL A 1 54 ? -2.673 -2.495 1.715 1.00 0.00 445 VAL A N 18
ATOM 19821 C CA . VAL A 1 54 ? -1.774 -3.328 2.506 1.00 0.00 445 VAL A CA 18
ATOM 19822 C C . VAL A 1 54 ? -2.096 -4.807 2.326 1.00 0.00 445 VAL A C 18
ATOM 19823 O O . VAL A 1 54 ? -3.095 -5.303 2.848 1.00 0.00 445 VAL A O 18
ATOM 19836 N N . GLU A 1 55 ? -1.244 -5.507 1.585 1.00 0.00 446 GLU A N 18
ATOM 19837 C CA . GLU A 1 55 ? -1.436 -6.931 1.336 1.00 0.00 446 GLU A CA 18
ATOM 19838 C C . GLU A 1 55 ? -0.240 -7.737 1.831 1.00 0.00 446 GLU A C 18
ATOM 19839 O O . GLU A 1 55 ? 0.910 -7.367 1.599 1.00 0.00 446 GLU A O 18
ATOM 19851 N N . ARG A 1 56 ? -0.520 -8.843 2.515 1.00 0.00 447 ARG A N 18
ATOM 19852 C CA . ARG A 1 56 ? 0.533 -9.702 3.042 1.00 0.00 447 ARG A CA 18
ATOM 19853 C C . ARG A 1 56 ? 0.771 -10.896 2.122 1.00 0.00 447 ARG A C 18
ATOM 19854 O O . ARG A 1 56 ? -0.151 -11.653 1.820 1.00 0.00 447 ARG A O 18
ATOM 19875 N N . ALA A 1 57 ? 2.014 -11.057 1.680 1.00 0.00 448 ALA A N 18
ATOM 19876 C CA . ALA A 1 57 ? 2.372 -12.159 0.794 1.00 0.00 448 ALA A CA 18
ATOM 19877 C C . ALA A 1 57 ? 2.334 -13.493 1.532 1.00 0.00 448 ALA A C 18
ATOM 19878 O O . ALA A 1 57 ? 3.195 -13.775 2.367 1.00 0.00 448 ALA A O 18
ATOM 19885 N N . ALA A 1 58 ? 1.330 -14.307 1.221 1.00 0.00 449 ALA A N 18
ATOM 19886 C CA . ALA A 1 58 ? 1.178 -15.611 1.855 1.00 0.00 449 ALA A CA 18
ATOM 19887 C C . ALA A 1 58 ? 2.096 -16.645 1.212 1.00 0.00 449 ALA A C 18
ATOM 19888 O O . ALA A 1 58 ? 2.887 -17.297 1.895 1.00 0.00 449 ALA A O 18
ATOM 19895 N N . THR A 1 59 ? 1.988 -16.790 -0.106 1.00 0.00 450 THR A N 18
ATOM 19896 C CA . THR A 1 59 ? 2.811 -17.745 -0.841 1.00 0.00 450 THR A CA 18
ATOM 19897 C C . THR A 1 59 ? 4.294 -17.498 -0.588 1.00 0.00 450 THR A C 18
ATOM 19898 O O . THR A 1 59 ? 5.056 -18.431 -0.332 1.00 0.00 450 THR A O 18
ATOM 19909 N N . ASP A 1 60 ? 4.696 -16.234 -0.660 1.00 0.00 451 ASP A N 18
ATOM 19910 C CA . ASP A 1 60 ? 6.087 -15.859 -0.436 1.00 0.00 451 ASP A CA 18
ATOM 19911 C C . ASP A 1 60 ? 6.503 -16.168 1.002 1.00 0.00 451 ASP A C 18
ATOM 19912 O O . ASP A 1 60 ? 5.656 -16.286 1.888 1.00 0.00 451 ASP A O 18
ATOM 19921 N N . PRO A 1 61 ? 7.816 -16.305 1.255 1.00 0.00 452 PRO A N 18
ATOM 19922 C CA . PRO A 1 61 ? 8.337 -16.602 2.595 1.00 0.00 452 PRO A CA 18
ATOM 19923 C C . PRO A 1 61 ? 8.113 -15.450 3.569 1.00 0.00 452 PRO A C 18
ATOM 19924 O O . PRO A 1 61 ? 9.063 -14.813 4.026 1.00 0.00 452 PRO A O 18
ATOM 19935 N N . LYS A 1 62 ? 6.848 -15.186 3.879 1.00 0.00 453 LYS A N 18
ATOM 19936 C CA . LYS A 1 62 ? 6.490 -14.110 4.796 1.00 0.00 453 LYS A CA 18
ATOM 19937 C C . LYS A 1 62 ? 6.943 -12.760 4.252 1.00 0.00 453 LYS A C 18
ATOM 19938 O O . LYS A 1 62 ? 7.993 -12.244 4.635 1.00 0.00 453 LYS A O 18
ATOM 19957 N N . ALA A 1 63 ? 6.142 -12.192 3.354 1.00 0.00 454 ALA A N 18
ATOM 19958 C CA . ALA A 1 63 ? 6.461 -10.900 2.756 1.00 0.00 454 ALA A CA 18
ATOM 19959 C C . ALA A 1 63 ? 5.317 -9.911 2.943 1.00 0.00 454 ALA A C 18
ATOM 19960 O O . ALA A 1 63 ? 4.181 -10.302 3.210 1.00 0.00 454 ALA A O 18
ATOM 19967 N N . VAL A 1 64 ? 5.625 -8.625 2.805 1.00 0.00 455 VAL A N 18
ATOM 19968 C CA . VAL A 1 64 ? 4.624 -7.577 2.959 1.00 0.00 455 VAL A CA 18
ATOM 19969 C C . VAL A 1 64 ? 4.641 -6.621 1.771 1.00 0.00 455 VAL A C 18
ATOM 19970 O O . VAL A 1 64 ? 5.507 -5.752 1.674 1.00 0.00 455 VAL A O 18
ATOM 19983 N N . VAL A 1 65 ? 3.678 -6.786 0.871 1.00 0.00 456 VAL A N 18
ATOM 19984 C CA . VAL A 1 65 ? 3.582 -5.937 -0.310 1.00 0.00 456 VAL A CA 18
ATOM 19985 C C . VAL A 1 65 ? 2.613 -4.782 -0.078 1.00 0.00 456 VAL A C 18
ATOM 19986 O O . VAL A 1 65 ? 1.627 -4.921 0.645 1.00 0.00 456 VAL A O 18
ATOM 19999 N N . THR A 1 66 ? 2.899 -3.641 -0.697 1.00 0.00 457 THR A N 18
ATOM 20000 C CA . THR A 1 66 ? 2.053 -2.463 -0.557 1.00 0.00 457 THR A CA 18
ATOM 20001 C C . THR A 1 66 ? 2.002 -1.666 -1.856 1.00 0.00 457 THR A C 18
ATOM 20002 O O . THR A 1 66 ? 2.975 -1.622 -2.609 1.00 0.00 457 THR A O 18
ATOM 20013 N N . THR A 1 67 ? 0.861 -1.035 -2.112 1.00 0.00 458 THR A N 18
ATOM 20014 C CA . THR A 1 67 ? 0.682 -0.238 -3.320 1.00 0.00 458 THR A CA 18
ATOM 20015 C C . THR A 1 67 ? 0.137 1.148 -2.990 1.00 0.00 458 THR A C 18
ATOM 20016 O O . THR A 1 67 ? -1.002 1.288 -2.547 1.00 0.00 458 THR A O 18
ATOM 20027 N N . TYR A 1 68 ? 0.960 2.168 -3.210 1.00 0.00 459 TYR A N 18
ATOM 20028 C CA . TYR A 1 68 ? 0.561 3.545 -2.937 1.00 0.00 459 TYR A CA 18
ATOM 20029 C C . TYR A 1 68 ? 0.026 4.214 -4.198 1.00 0.00 459 TYR A C 18
ATOM 20030 O O . TYR A 1 68 ? 0.492 3.942 -5.304 1.00 0.00 459 TYR A O 18
ATOM 20048 N N . GLU A 1 69 ? -0.958 5.092 -4.025 1.00 0.00 460 GLU A N 18
ATOM 20049 C CA . GLU A 1 69 ? -1.556 5.801 -5.149 1.00 0.00 460 GLU A CA 18
ATOM 20050 C C . GLU A 1 69 ? -1.894 7.238 -4.770 1.00 0.00 460 GLU A C 18
ATOM 20051 O O . GLU A 1 69 ? -2.788 7.483 -3.959 1.00 0.00 460 GLU A O 18
ATOM 20063 N N . GLY A 1 70 ? -1.175 8.186 -5.363 1.00 0.00 461 GLY A N 18
ATOM 20064 C CA . GLY A 1 70 ? -1.415 9.587 -5.074 1.00 0.00 461 GLY A CA 18
ATOM 20065 C C . GLY A 1 70 ? -0.354 10.183 -4.170 1.00 0.00 461 GLY A C 18
ATOM 20066 O O . GLY A 1 70 ? 0.338 9.459 -3.454 1.00 0.00 461 GLY A O 18
ATOM 20070 N N . LYS A 1 71 ? -0.225 11.505 -4.202 1.00 0.00 462 LYS A N 18
ATOM 20071 C CA . LYS A 1 71 ? 0.759 12.198 -3.378 1.00 0.00 462 LYS A CA 18
ATOM 20072 C C . LYS A 1 71 ? 0.084 12.929 -2.222 1.00 0.00 462 LYS A C 18
ATOM 20073 O O . LYS A 1 71 ? -1.135 13.101 -2.210 1.00 0.00 462 LYS A O 18
ATOM 20092 N N . HIS A 1 72 ? 0.884 13.355 -1.250 1.00 0.00 463 HIS A N 18
ATOM 20093 C CA . HIS A 1 72 ? 0.365 14.068 -0.089 1.00 0.00 463 HIS A CA 18
ATOM 20094 C C . HIS A 1 72 ? 0.322 15.571 -0.348 1.00 0.00 463 HIS A C 18
ATOM 20095 O O . HIS A 1 72 ? 1.241 16.135 -0.941 1.00 0.00 463 HIS A O 18
ATOM 20109 N N . ASN A 1 73 ? -0.753 16.213 0.101 1.00 0.00 464 ASN A N 18
ATOM 20110 C CA . ASN A 1 73 ? -0.914 17.652 -0.084 1.00 0.00 464 ASN A CA 18
ATOM 20111 C C . ASN A 1 73 ? -0.876 18.383 1.255 1.00 0.00 464 ASN A C 18
ATOM 20112 O O . ASN A 1 73 ? -1.554 19.393 1.440 1.00 0.00 464 ASN A O 18
ATOM 20123 N N . HIS A 1 74 ? -0.079 17.867 2.184 1.00 0.00 465 HIS A N 18
ATOM 20124 C CA . HIS A 1 74 ? 0.048 18.474 3.503 1.00 0.00 465 HIS A CA 18
ATOM 20125 C C . HIS A 1 74 ? 1.401 18.146 4.126 1.00 0.00 465 HIS A C 18
ATOM 20126 O O . HIS A 1 74 ? 2.007 17.122 3.814 1.00 0.00 465 HIS A O 18
ATOM 20140 N N . ASP A 1 75 ? 1.869 19.023 5.008 1.00 0.00 466 ASP A N 18
ATOM 20141 C CA . ASP A 1 75 ? 3.152 18.829 5.675 1.00 0.00 466 ASP A CA 18
ATOM 20142 C C . ASP A 1 75 ? 3.045 17.763 6.761 1.00 0.00 466 ASP A C 18
ATOM 20143 O O . ASP A 1 75 ? 1.956 17.474 7.255 1.00 0.00 466 ASP A O 18
ATOM 20152 N N . LEU A 1 76 ? 4.184 17.184 7.129 1.00 0.00 467 LEU A N 18
ATOM 20153 C CA . LEU A 1 76 ? 4.221 16.151 8.156 1.00 0.00 467 LEU A CA 18
ATOM 20154 C C . LEU A 1 76 ? 3.665 16.676 9.480 1.00 0.00 467 LEU A C 18
ATOM 20155 O O . LEU A 1 76 ? 4.292 17.507 10.136 1.00 0.00 467 LEU A O 18
ATOM 20171 N N . PRO A 1 77 ? 2.476 16.198 9.893 1.00 0.00 468 PRO A N 18
ATOM 20172 C CA . PRO A 1 77 ? 1.846 16.631 11.146 1.00 0.00 468 PRO A CA 18
ATOM 20173 C C . PRO A 1 77 ? 2.760 16.431 12.350 1.00 0.00 468 PRO A C 18
ATOM 20174 O O . PRO A 1 77 ? 3.943 16.123 12.200 1.00 0.00 468 PRO A O 18
ATOM 20185 N N . ALA A 1 78 ? 2.205 16.609 13.545 1.00 0.00 469 ALA A N 18
ATOM 20186 C CA . ALA A 1 78 ? 2.972 16.447 14.775 1.00 0.00 469 ALA A CA 18
ATOM 20187 C C . ALA A 1 78 ? 2.057 16.138 15.954 1.00 0.00 469 ALA A C 18
ATOM 20188 O O . ALA A 1 78 ? 0.860 15.864 15.719 1.00 0.00 469 ALA A O 18
ATOM 20197 N N . VAL A 1 8 ? -18.020 7.512 25.333 1.00 0.00 399 VAL A N 19
ATOM 20198 C CA . VAL A 1 8 ? -17.811 6.170 25.933 1.00 0.00 399 VAL A CA 19
ATOM 20199 C C . VAL A 1 8 ? -16.459 5.593 25.530 1.00 0.00 399 VAL A C 19
ATOM 20200 O O . VAL A 1 8 ? -16.262 5.190 24.384 1.00 0.00 399 VAL A O 19
ATOM 20213 N N . GLN A 1 9 ? -15.531 5.554 26.480 1.00 0.00 400 GLN A N 19
ATOM 20214 C CA . GLN A 1 9 ? -14.196 5.024 26.222 1.00 0.00 400 GLN A CA 19
ATOM 20215 C C . GLN A 1 9 ? -14.010 3.668 26.897 1.00 0.00 400 GLN A C 19
ATOM 20216 O O . GLN A 1 9 ? -14.260 3.520 28.094 1.00 0.00 400 GLN A O 19
ATOM 20230 N N . THR A 1 10 ? -13.569 2.683 26.122 1.00 0.00 401 THR A N 19
ATOM 20231 C CA . THR A 1 10 ? -13.350 1.341 26.645 1.00 0.00 401 THR A CA 19
ATOM 20232 C C . THR A 1 10 ? -11.957 0.835 26.291 1.00 0.00 401 THR A C 19
ATOM 20233 O O . THR A 1 10 ? -11.091 0.704 27.158 1.00 0.00 401 THR A O 19
ATOM 20244 N N . THR A 1 11 ? -11.749 0.550 25.014 1.00 0.00 402 THR A N 19
ATOM 20245 C CA . THR A 1 11 ? -10.463 0.057 24.536 1.00 0.00 402 THR A CA 19
ATOM 20246 C C . THR A 1 11 ? -10.412 0.044 23.012 1.00 0.00 402 THR A C 19
ATOM 20247 O O . THR A 1 11 ? -10.865 -0.906 22.374 1.00 0.00 402 THR A O 19
ATOM 20258 N N . SER A 1 12 ? -9.857 1.104 22.434 1.00 0.00 403 SER A N 19
ATOM 20259 C CA . SER A 1 12 ? -9.747 1.214 20.983 1.00 0.00 403 SER A CA 19
ATOM 20260 C C . SER A 1 12 ? -8.419 0.643 20.495 1.00 0.00 403 SER A C 19
ATOM 20261 O O . SER A 1 12 ? -7.353 1.183 20.790 1.00 0.00 403 SER A O 19
ATOM 20269 N N . GLU A 1 13 ? -8.492 -0.453 19.746 1.00 0.00 404 GLU A N 19
ATOM 20270 C CA . GLU A 1 13 ? -7.297 -1.098 19.216 1.00 0.00 404 GLU A CA 19
ATOM 20271 C C . GLU A 1 13 ? -6.719 -0.304 18.048 1.00 0.00 404 GLU A C 19
ATOM 20272 O O . GLU A 1 13 ? -6.931 -0.648 16.885 1.00 0.00 404 GLU A O 19
ATOM 20284 N N . VAL A 1 14 ? -5.990 0.761 18.367 1.00 0.00 405 VAL A N 19
ATOM 20285 C CA . VAL A 1 14 ? -5.383 1.604 17.345 1.00 0.00 405 VAL A CA 19
ATOM 20286 C C . VAL A 1 14 ? -4.219 0.892 16.664 1.00 0.00 405 VAL A C 19
ATOM 20287 O O . VAL A 1 14 ? -3.073 0.995 17.099 1.00 0.00 405 VAL A O 19
ATOM 20300 N N . ASP A 1 15 ? -4.521 0.166 15.591 1.00 0.00 406 ASP A N 19
ATOM 20301 C CA . ASP A 1 15 ? -3.500 -0.565 14.850 1.00 0.00 406 ASP A CA 19
ATOM 20302 C C . ASP A 1 15 ? -2.659 0.386 14.004 1.00 0.00 406 ASP A C 19
ATOM 20303 O O . ASP A 1 15 ? -1.474 0.145 13.775 1.00 0.00 406 ASP A O 19
ATOM 20312 N N . LEU A 1 16 ? -3.280 1.467 13.541 1.00 0.00 407 LEU A N 19
ATOM 20313 C CA . LEU A 1 16 ? -2.589 2.452 12.720 1.00 0.00 407 LEU A CA 19
ATOM 20314 C C . LEU A 1 16 ? -1.576 3.238 13.548 1.00 0.00 407 LEU A C 19
ATOM 20315 O O . LEU A 1 16 ? -1.932 3.872 14.542 1.00 0.00 407 LEU A O 19
ATOM 20331 N N . LEU A 1 17 ? -0.317 3.195 13.130 1.00 0.00 408 LEU A N 19
ATOM 20332 C CA . LEU A 1 17 ? 0.747 3.904 13.832 1.00 0.00 408 LEU A CA 19
ATOM 20333 C C . LEU A 1 17 ? 0.862 5.341 13.333 1.00 0.00 408 LEU A C 19
ATOM 20334 O O . LEU A 1 17 ? 0.971 5.586 12.132 1.00 0.00 408 LEU A O 19
ATOM 20350 N N . ASP A 1 18 ? 0.836 6.288 14.265 1.00 0.00 409 ASP A N 19
ATOM 20351 C CA . ASP A 1 18 ? 0.937 7.701 13.920 1.00 0.00 409 ASP A CA 19
ATOM 20352 C C . ASP A 1 18 ? 2.385 8.090 13.640 1.00 0.00 409 ASP A C 19
ATOM 20353 O O . ASP A 1 18 ? 3.186 8.248 14.562 1.00 0.00 409 ASP A O 19
ATOM 20362 N N . ASP A 1 19 ? 2.715 8.242 12.362 1.00 0.00 410 ASP A N 19
ATOM 20363 C CA . ASP A 1 19 ? 4.066 8.613 11.960 1.00 0.00 410 ASP A CA 19
ATOM 20364 C C . ASP A 1 19 ? 4.113 10.055 11.465 1.00 0.00 410 ASP A C 19
ATOM 20365 O O . ASP A 1 19 ? 5.106 10.755 11.652 1.00 0.00 410 ASP A O 19
ATOM 20374 N N . GLY A 1 20 ? 3.028 10.491 10.831 1.00 0.00 411 GLY A N 19
ATOM 20375 C CA . GLY A 1 20 ? 2.965 11.847 10.319 1.00 0.00 411 GLY A CA 19
ATOM 20376 C C . GLY A 1 20 ? 1.634 12.156 9.662 1.00 0.00 411 GLY A C 19
ATOM 20377 O O . GLY A 1 20 ? 0.908 13.047 10.105 1.00 0.00 411 GLY A O 19
ATOM 20381 N N . TYR A 1 21 ? 1.312 11.419 8.604 1.00 0.00 412 TYR A N 19
ATOM 20382 C CA . TYR A 1 21 ? 0.060 11.620 7.885 1.00 0.00 412 TYR A CA 19
ATOM 20383 C C . TYR A 1 21 ? -1.101 10.955 8.618 1.00 0.00 412 TYR A C 19
ATOM 20384 O O . TYR A 1 21 ? -0.910 10.308 9.648 1.00 0.00 412 TYR A O 19
ATOM 20402 N N . ARG A 1 22 ? -2.305 11.120 8.080 1.00 0.00 413 ARG A N 19
ATOM 20403 C CA . ARG A 1 22 ? -3.498 10.536 8.683 1.00 0.00 413 ARG A CA 19
ATOM 20404 C C . ARG A 1 22 ? -4.203 9.606 7.701 1.00 0.00 413 ARG A C 19
ATOM 20405 O O . ARG A 1 22 ? -4.851 10.059 6.757 1.00 0.00 413 ARG A O 19
ATOM 20426 N N . TRP A 1 23 ? -4.073 8.303 7.929 1.00 0.00 414 TRP A N 19
ATOM 20427 C CA . TRP A 1 23 ? -4.697 7.309 7.064 1.00 0.00 414 TRP A CA 19
ATOM 20428 C C . TRP A 1 23 ? -5.952 6.735 7.713 1.00 0.00 414 TRP A C 19
ATOM 20429 O O . TRP A 1 23 ? -6.154 6.867 8.920 1.00 0.00 414 TRP A O 19
ATOM 20450 N N . ARG A 1 24 ? -6.791 6.098 6.903 1.00 0.00 415 ARG A N 19
ATOM 20451 C CA . ARG A 1 24 ? -8.027 5.504 7.398 1.00 0.00 415 ARG A CA 19
ATOM 20452 C C . ARG A 1 24 ? -8.498 4.383 6.477 1.00 0.00 415 ARG A C 19
ATOM 20453 O O . ARG A 1 24 ? -8.438 4.504 5.254 1.00 0.00 415 ARG A O 19
ATOM 20474 N N . LYS A 1 25 ? -8.969 3.290 7.072 1.00 0.00 416 LYS A N 19
ATOM 20475 C CA . LYS A 1 25 ? -9.450 2.149 6.304 1.00 0.00 416 LYS A CA 19
ATOM 20476 C C . LYS A 1 25 ? -10.735 2.498 5.558 1.00 0.00 416 LYS A C 19
ATOM 20477 O O . LYS A 1 25 ? -11.548 3.287 6.038 1.00 0.00 416 LYS A O 19
ATOM 20496 N N . TYR A 1 26 ? -10.910 1.907 4.380 1.00 0.00 417 TYR A N 19
ATOM 20497 C CA . TYR A 1 26 ? -12.095 2.157 3.568 1.00 0.00 417 TYR A CA 19
ATOM 20498 C C . TYR A 1 26 ? -12.609 0.865 2.941 1.00 0.00 417 TYR A C 19
ATOM 20499 O O . TYR A 1 26 ? -13.805 0.578 2.981 1.00 0.00 417 TYR A O 19
ATOM 20517 N N . GLY A 1 27 ? -11.697 0.092 2.359 1.00 0.00 418 GLY A N 19
ATOM 20518 C CA . GLY A 1 27 ? -12.079 -1.159 1.731 1.00 0.00 418 GLY A CA 19
ATOM 20519 C C . GLY A 1 27 ? -11.152 -2.301 2.098 1.00 0.00 418 GLY A C 19
ATOM 20520 O O . GLY A 1 27 ? -9.933 -2.127 2.148 1.00 0.00 418 GLY A O 19
ATOM 20524 N N . GLN A 1 28 ? -11.728 -3.469 2.353 1.00 0.00 419 GLN A N 19
ATOM 20525 C CA . GLN A 1 28 ? -10.946 -4.644 2.718 1.00 0.00 419 GLN A CA 19
ATOM 20526 C C . GLN A 1 28 ? -11.540 -5.907 2.102 1.00 0.00 419 GLN A C 19
ATOM 20527 O O . GLN A 1 28 ? -12.611 -6.359 2.505 1.00 0.00 419 GLN A O 19
ATOM 20541 N N . LYS A 1 29 ? -10.838 -6.471 1.125 1.00 0.00 420 LYS A N 19
ATOM 20542 C CA . LYS A 1 29 ? -11.297 -7.681 0.455 1.00 0.00 420 LYS A CA 19
ATOM 20543 C C . LYS A 1 29 ? -10.633 -8.918 1.049 1.00 0.00 420 LYS A C 19
ATOM 20544 O O . LYS A 1 29 ? -9.687 -8.812 1.830 1.00 0.00 420 LYS A O 19
ATOM 20563 N N . VAL A 1 30 ? -11.133 -10.091 0.672 1.00 0.00 421 VAL A N 19
ATOM 20564 C CA . VAL A 1 30 ? -10.588 -11.348 1.168 1.00 0.00 421 VAL A CA 19
ATOM 20565 C C . VAL A 1 30 ? -10.218 -12.276 0.015 1.00 0.00 421 VAL A C 19
ATOM 20566 O O . VAL A 1 30 ? -10.848 -12.251 -1.042 1.00 0.00 421 VAL A O 19
ATOM 20579 N N . VAL A 1 31 ? -9.192 -13.095 0.225 1.00 0.00 422 VAL A N 19
ATOM 20580 C CA . VAL A 1 31 ? -8.738 -14.029 -0.797 1.00 0.00 422 VAL A CA 19
ATOM 20581 C C . VAL A 1 31 ? -9.144 -15.459 -0.453 1.00 0.00 422 VAL A C 19
ATOM 20582 O O . VAL A 1 31 ? -9.061 -15.878 0.700 1.00 0.00 422 VAL A O 19
ATOM 20595 N N . LYS A 1 32 ? -9.582 -16.203 -1.464 1.00 0.00 423 LYS A N 19
ATOM 20596 C CA . LYS A 1 32 ? -10.001 -17.587 -1.270 1.00 0.00 423 LYS A CA 19
ATOM 20597 C C . LYS A 1 32 ? -8.792 -18.509 -1.151 1.00 0.00 423 LYS A C 19
ATOM 20598 O O . LYS A 1 32 ? -8.249 -18.967 -2.158 1.00 0.00 423 LYS A O 19
ATOM 20617 N N . GLY A 1 33 ? -8.376 -18.779 0.081 1.00 0.00 424 GLY A N 19
ATOM 20618 C CA . GLY A 1 33 ? -7.235 -19.646 0.306 1.00 0.00 424 GLY A CA 19
ATOM 20619 C C . GLY A 1 33 ? -6.282 -19.092 1.346 1.00 0.00 424 GLY A C 19
ATOM 20620 O O . GLY A 1 33 ? -5.879 -19.802 2.269 1.00 0.00 424 GLY A O 19
ATOM 20624 N N . ASN A 1 34 ? -5.917 -17.822 1.197 1.00 0.00 425 ASN A N 19
ATOM 20625 C CA . ASN A 1 34 ? -5.004 -17.176 2.131 1.00 0.00 425 ASN A CA 19
ATOM 20626 C C . ASN A 1 34 ? -5.717 -16.831 3.438 1.00 0.00 425 ASN A C 19
ATOM 20627 O O . ASN A 1 34 ? -6.829 -16.302 3.423 1.00 0.00 425 ASN A O 19
ATOM 20638 N N . PRO A 1 35 ? -5.087 -17.125 4.590 1.00 0.00 426 PRO A N 19
ATOM 20639 C CA . PRO A 1 35 ? -5.673 -16.839 5.902 1.00 0.00 426 PRO A CA 19
ATOM 20640 C C . PRO A 1 35 ? -5.622 -15.356 6.250 1.00 0.00 426 PRO A C 19
ATOM 20641 O O . PRO A 1 35 ? -6.478 -14.848 6.975 1.00 0.00 426 PRO A O 19
ATOM 20652 N N . TYR A 1 36 ? -4.613 -14.664 5.728 1.00 0.00 427 TYR A N 19
ATOM 20653 C CA . TYR A 1 36 ? -4.450 -13.239 5.984 1.00 0.00 427 TYR A CA 19
ATOM 20654 C C . TYR A 1 36 ? -5.331 -12.413 5.047 1.00 0.00 427 TYR A C 19
ATOM 20655 O O . TYR A 1 36 ? -5.214 -12.517 3.826 1.00 0.00 427 TYR A O 19
ATOM 20673 N N . PRO A 1 37 ? -6.228 -11.577 5.603 1.00 0.00 428 PRO A N 19
ATOM 20674 C CA . PRO A 1 37 ? -7.124 -10.738 4.803 1.00 0.00 428 PRO A CA 19
ATOM 20675 C C . PRO A 1 37 ? -6.384 -9.591 4.120 1.00 0.00 428 PRO A C 19
ATOM 20676 O O . PRO A 1 37 ? -5.220 -9.328 4.415 1.00 0.00 428 PRO A O 19
ATOM 20687 N N . ARG A 1 38 ? -7.070 -8.913 3.205 1.00 0.00 429 ARG A N 19
ATOM 20688 C CA . ARG A 1 38 ? -6.478 -7.795 2.479 1.00 0.00 429 ARG A CA 19
ATOM 20689 C C . ARG A 1 38 ? -7.079 -6.470 2.937 1.00 0.00 429 ARG A C 19
ATOM 20690 O O . ARG A 1 38 ? -8.208 -6.133 2.581 1.00 0.00 429 ARG A O 19
ATOM 20711 N N . SER A 1 39 ? -6.316 -5.722 3.728 1.00 0.00 430 SER A N 19
ATOM 20712 C CA . SER A 1 39 ? -6.772 -4.433 4.234 1.00 0.00 430 SER A CA 19
ATOM 20713 C C . SER A 1 39 ? -6.207 -3.290 3.397 1.00 0.00 430 SER A C 19
ATOM 20714 O O . SER A 1 39 ? -5.074 -3.359 2.921 1.00 0.00 430 SER A O 19
ATOM 20722 N N . TYR A 1 40 ? -7.003 -2.240 3.223 1.00 0.00 431 TYR A N 19
ATOM 20723 C CA . TYR A 1 40 ? -6.580 -1.082 2.442 1.00 0.00 431 TYR A CA 19
ATOM 20724 C C . TYR A 1 40 ? -6.878 0.215 3.185 1.00 0.00 431 TYR A C 19
ATOM 20725 O O . TYR A 1 40 ? -7.964 0.390 3.740 1.00 0.00 431 TYR A O 19
ATOM 20743 N N . TYR A 1 41 ? -5.909 1.124 3.190 1.00 0.00 432 TYR A N 19
ATOM 20744 C CA . TYR A 1 41 ? -6.066 2.408 3.862 1.00 0.00 432 TYR A CA 19
ATOM 20745 C C . TYR A 1 41 ? -6.006 3.554 2.857 1.00 0.00 432 TYR A C 19
ATOM 20746 O O . TYR A 1 41 ? -5.824 3.333 1.660 1.00 0.00 432 TYR A O 19
ATOM 20764 N N . LYS A 1 42 ? -6.159 4.780 3.350 1.00 0.00 433 LYS A N 19
ATOM 20765 C CA . LYS A 1 42 ? -6.123 5.956 2.489 1.00 0.00 433 LYS A CA 19
ATOM 20766 C C . LYS A 1 42 ? -5.983 7.234 3.309 1.00 0.00 433 LYS A C 19
ATOM 20767 O O . LYS A 1 42 ? -6.720 7.450 4.271 1.00 0.00 433 LYS A O 19
ATOM 20786 N N . CYS A 1 43 ? -5.034 8.078 2.918 1.00 0.00 434 CYS A N 19
ATOM 20787 C CA . CYS A 1 43 ? -4.796 9.338 3.611 1.00 0.00 434 CYS A CA 19
ATOM 20788 C C . CYS A 1 43 ? -5.985 10.279 3.445 1.00 0.00 434 CYS A C 19
ATOM 20789 O O . CYS A 1 43 ? -6.119 10.953 2.423 1.00 0.00 434 CYS A O 19
ATOM 20796 N N . THR A 1 44 ? -6.849 10.318 4.454 1.00 0.00 435 THR A N 19
ATOM 20797 C CA . THR A 1 44 ? -8.030 11.174 4.419 1.00 0.00 435 THR A CA 19
ATOM 20798 C C . THR A 1 44 ? -7.773 12.503 5.122 1.00 0.00 435 THR A C 19
ATOM 20799 O O . THR A 1 44 ? -8.330 12.775 6.185 1.00 0.00 435 THR A O 19
ATOM 20810 N N . THR A 1 45 ? -6.927 13.331 4.518 1.00 0.00 436 THR A N 19
ATOM 20811 C CA . THR A 1 45 ? -6.596 14.634 5.082 1.00 0.00 436 THR A CA 19
ATOM 20812 C C . THR A 1 45 ? -7.391 15.743 4.394 1.00 0.00 436 THR A C 19
ATOM 20813 O O . THR A 1 45 ? -7.869 15.568 3.274 1.00 0.00 436 THR A O 19
ATOM 20824 N N . PRO A 1 46 ? -7.540 16.903 5.056 1.00 0.00 437 PRO A N 19
ATOM 20825 C CA . PRO A 1 46 ? -8.281 18.038 4.497 1.00 0.00 437 PRO A CA 19
ATOM 20826 C C . PRO A 1 46 ? -7.792 18.418 3.102 1.00 0.00 437 PRO A C 19
ATOM 20827 O O . PRO A 1 46 ? -6.894 19.247 2.954 1.00 0.00 437 PRO A O 19
ATOM 20838 N N . GLY A 1 47 ? -8.388 17.804 2.086 1.00 0.00 438 GLY A N 19
ATOM 20839 C CA . GLY A 1 47 ? -7.997 18.087 0.717 1.00 0.00 438 GLY A CA 19
ATOM 20840 C C . GLY A 1 47 ? -7.177 16.970 0.104 1.00 0.00 438 GLY A C 19
ATOM 20841 O O . GLY A 1 47 ? -7.181 16.784 -1.112 1.00 0.00 438 GLY A O 19
ATOM 20845 N N . CYS A 1 48 ? -6.472 16.223 0.949 1.00 0.00 439 CYS A N 19
ATOM 20846 C CA . CYS A 1 48 ? -5.643 15.117 0.483 1.00 0.00 439 CYS A CA 19
ATOM 20847 C C . CYS A 1 48 ? -6.465 13.839 0.351 1.00 0.00 439 CYS A C 19
ATOM 20848 O O . CYS A 1 48 ? -7.160 13.437 1.283 1.00 0.00 439 CYS A O 19
ATOM 20855 N N . GLY A 1 49 ? -6.380 13.205 -0.814 1.00 0.00 440 GLY A N 19
ATOM 20856 C CA . GLY A 1 49 ? -7.120 11.978 -1.047 1.00 0.00 440 GLY A CA 19
ATOM 20857 C C . GLY A 1 49 ? -6.241 10.860 -1.574 1.00 0.00 440 GLY A C 19
ATOM 20858 O O . GLY A 1 49 ? -6.439 10.380 -2.690 1.00 0.00 440 GLY A O 19
ATOM 20862 N N . VAL A 1 50 ? -5.268 10.444 -0.769 1.00 0.00 441 VAL A N 19
ATOM 20863 C CA . VAL A 1 50 ? -4.355 9.377 -1.161 1.00 0.00 441 VAL A CA 19
ATOM 20864 C C . VAL A 1 50 ? -4.875 8.018 -0.705 1.00 0.00 441 VAL A C 19
ATOM 20865 O O . VAL A 1 50 ? -5.439 7.892 0.382 1.00 0.00 441 VAL A O 19
ATOM 20878 N N . ARG A 1 51 ? -4.683 7.002 -1.540 1.00 0.00 442 ARG A N 19
ATOM 20879 C CA . ARG A 1 51 ? -5.134 5.653 -1.218 1.00 0.00 442 ARG A CA 19
ATOM 20880 C C . ARG A 1 51 ? -3.981 4.658 -1.309 1.00 0.00 442 ARG A C 19
ATOM 20881 O O . ARG A 1 51 ? -3.229 4.649 -2.283 1.00 0.00 442 ARG A O 19
ATOM 20902 N N . LYS A 1 52 ? -3.850 3.819 -0.287 1.00 0.00 443 LYS A N 19
ATOM 20903 C CA . LYS A 1 52 ? -2.790 2.818 -0.249 1.00 0.00 443 LYS A CA 19
ATOM 20904 C C . LYS A 1 52 ? -3.358 1.437 0.060 1.00 0.00 443 LYS A C 19
ATOM 20905 O O . LYS A 1 52 ? -4.441 1.313 0.631 1.00 0.00 443 LYS A O 19
ATOM 20924 N N . HIS A 1 53 ? -2.618 0.399 -0.321 1.00 0.00 444 HIS A N 19
ATOM 20925 C CA . HIS A 1 53 ? -3.049 -0.974 -0.085 1.00 0.00 444 HIS A CA 19
ATOM 20926 C C . HIS A 1 53 ? -1.977 -1.761 0.663 1.00 0.00 444 HIS A C 19
ATOM 20927 O O . HIS A 1 53 ? -0.782 -1.571 0.434 1.00 0.00 444 HIS A O 19
ATOM 20942 N N . VAL A 1 54 ? -2.412 -2.642 1.557 1.00 0.00 445 VAL A N 19
ATOM 20943 C CA . VAL A 1 54 ? -1.490 -3.456 2.339 1.00 0.00 445 VAL A CA 19
ATOM 20944 C C . VAL A 1 54 ? -1.803 -4.941 2.183 1.00 0.00 445 VAL A C 19
ATOM 20945 O O . VAL A 1 54 ? -2.510 -5.526 3.002 1.00 0.00 445 VAL A O 19
ATOM 20958 N N . GLU A 1 55 ? -1.271 -5.544 1.124 1.00 0.00 446 GLU A N 19
ATOM 20959 C CA . GLU A 1 55 ? -1.493 -6.962 0.861 1.00 0.00 446 GLU A CA 19
ATOM 20960 C C . GLU A 1 55 ? -0.495 -7.822 1.629 1.00 0.00 446 GLU A C 19
ATOM 20961 O O . GLU A 1 55 ? 0.610 -7.380 1.941 1.00 0.00 446 GLU A O 19
ATOM 20973 N N . ARG A 1 56 ? -0.892 -9.054 1.929 1.00 0.00 447 ARG A N 19
ATOM 20974 C CA . ARG A 1 56 ? -0.034 -9.978 2.660 1.00 0.00 447 ARG A CA 19
ATOM 20975 C C . ARG A 1 56 ? 0.085 -11.308 1.924 1.00 0.00 447 ARG A C 19
ATOM 20976 O O . ARG A 1 56 ? -0.782 -12.174 2.045 1.00 0.00 447 ARG A O 19
ATOM 20997 N N . ALA A 1 57 ? 1.161 -11.463 1.160 1.00 0.00 448 ALA A N 19
ATOM 20998 C CA . ALA A 1 57 ? 1.392 -12.688 0.403 1.00 0.00 448 ALA A CA 19
ATOM 20999 C C . ALA A 1 57 ? 1.667 -13.866 1.332 1.00 0.00 448 ALA A C 19
ATOM 21000 O O . ALA A 1 57 ? 2.494 -13.774 2.240 1.00 0.00 448 ALA A O 19
ATOM 21007 N N . ALA A 1 58 ? 0.968 -14.972 1.097 1.00 0.00 449 ALA A N 19
ATOM 21008 C CA . ALA A 1 58 ? 1.135 -16.170 1.911 1.00 0.00 449 ALA A CA 19
ATOM 21009 C C . ALA A 1 58 ? 2.224 -17.079 1.345 1.00 0.00 449 ALA A C 19
ATOM 21010 O O . ALA A 1 58 ? 2.775 -17.919 2.058 1.00 0.00 449 ALA A O 19
ATOM 21017 N N . THR A 1 59 ? 2.530 -16.908 0.061 1.00 0.00 450 THR A N 19
ATOM 21018 C CA . THR A 1 59 ? 3.554 -17.716 -0.596 1.00 0.00 450 THR A CA 19
ATOM 21019 C C . THR A 1 59 ? 4.858 -17.707 0.193 1.00 0.00 450 THR A C 19
ATOM 21020 O O . THR A 1 59 ? 5.554 -18.720 0.275 1.00 0.00 450 THR A O 19
ATOM 21031 N N . ASP A 1 60 ? 5.186 -16.557 0.776 1.00 0.00 451 ASP A N 19
ATOM 21032 C CA . ASP A 1 60 ? 6.405 -16.417 1.561 1.00 0.00 451 ASP A CA 19
ATOM 21033 C C . ASP A 1 60 ? 6.103 -16.515 3.054 1.00 0.00 451 ASP A C 19
ATOM 21034 O O . ASP A 1 60 ? 4.952 -16.389 3.472 1.00 0.00 451 ASP A O 19
ATOM 21043 N N . PRO A 1 61 ? 7.138 -16.741 3.883 1.00 0.00 452 PRO A N 19
ATOM 21044 C CA . PRO A 1 61 ? 6.976 -16.855 5.335 1.00 0.00 452 PRO A CA 19
ATOM 21045 C C . PRO A 1 61 ? 6.194 -15.685 5.924 1.00 0.00 452 PRO A C 19
ATOM 21046 O O . PRO A 1 61 ? 5.531 -15.823 6.953 1.00 0.00 452 PRO A O 19
ATOM 21057 N N . LYS A 1 62 ? 6.277 -14.533 5.266 1.00 0.00 453 LYS A N 19
ATOM 21058 C CA . LYS A 1 62 ? 5.577 -13.338 5.723 1.00 0.00 453 LYS A CA 19
ATOM 21059 C C . LYS A 1 62 ? 5.813 -12.171 4.771 1.00 0.00 453 LYS A C 19
ATOM 21060 O O . LYS A 1 62 ? 6.592 -11.264 5.063 1.00 0.00 453 LYS A O 19
ATOM 21079 N N . ALA A 1 63 ? 5.135 -12.200 3.627 1.00 0.00 454 ALA A N 19
ATOM 21080 C CA . ALA A 1 63 ? 5.271 -11.144 2.633 1.00 0.00 454 ALA A CA 19
ATOM 21081 C C . ALA A 1 63 ? 4.241 -10.043 2.857 1.00 0.00 454 ALA A C 19
ATOM 21082 O O . ALA A 1 63 ? 3.041 -10.308 2.937 1.00 0.00 454 ALA A O 19
ATOM 21089 N N . VAL A 1 64 ? 4.716 -8.806 2.957 1.00 0.00 455 VAL A N 19
ATOM 21090 C CA . VAL A 1 64 ? 3.836 -7.663 3.171 1.00 0.00 455 VAL A CA 19
ATOM 21091 C C . VAL A 1 64 ? 4.095 -6.572 2.139 1.00 0.00 455 VAL A C 19
ATOM 21092 O O . VAL A 1 64 ? 4.858 -5.638 2.384 1.00 0.00 455 VAL A O 19
ATOM 21105 N N . VAL A 1 65 ? 3.452 -6.696 0.981 1.00 0.00 456 VAL A N 19
ATOM 21106 C CA . VAL A 1 65 ? 3.613 -5.720 -0.090 1.00 0.00 456 VAL A CA 19
ATOM 21107 C C . VAL A 1 65 ? 2.676 -4.532 0.106 1.00 0.00 456 VAL A C 19
ATOM 21108 O O . VAL A 1 65 ? 1.529 -4.695 0.523 1.00 0.00 456 VAL A O 19
ATOM 21121 N N . THR A 1 66 ? 3.172 -3.337 -0.198 1.00 0.00 457 THR A N 19
ATOM 21122 C CA . THR A 1 66 ? 2.379 -2.122 -0.055 1.00 0.00 457 THR A CA 19
ATOM 21123 C C . THR A 1 66 ? 2.386 -1.306 -1.344 1.00 0.00 457 THR A C 19
ATOM 21124 O O . THR A 1 66 ? 3.376 -1.294 -2.077 1.00 0.00 457 THR A O 19
ATOM 21135 N N . THR A 1 67 ? 1.277 -0.628 -1.614 1.00 0.00 458 THR A N 19
ATOM 21136 C CA . THR A 1 67 ? 1.153 0.192 -2.813 1.00 0.00 458 THR A CA 19
ATOM 21137 C C . THR A 1 67 ? 0.616 1.578 -2.478 1.00 0.00 458 THR A C 19
ATOM 21138 O O . THR A 1 67 ? -0.372 1.715 -1.757 1.00 0.00 458 THR A O 19
ATOM 21149 N N . TYR A 1 68 ? 1.274 2.606 -3.007 1.00 0.00 459 TYR A N 19
ATOM 21150 C CA . TYR A 1 68 ? 0.862 3.984 -2.762 1.00 0.00 459 TYR A CA 19
ATOM 21151 C C . TYR A 1 68 ? 0.406 4.652 -4.056 1.00 0.00 459 TYR A C 19
ATOM 21152 O O . TYR A 1 68 ? 1.151 4.709 -5.035 1.00 0.00 459 TYR A O 19
ATOM 21170 N N . GLU A 1 69 ? -0.823 5.157 -4.052 1.00 0.00 460 GLU A N 19
ATOM 21171 C CA . GLU A 1 69 ? -1.380 5.823 -5.225 1.00 0.00 460 GLU A CA 19
ATOM 21172 C C . GLU A 1 69 ? -1.819 7.244 -4.886 1.00 0.00 460 GLU A C 19
ATOM 21173 O O . GLU A 1 69 ? -2.678 7.452 -4.029 1.00 0.00 460 GLU A O 19
ATOM 21185 N N . GLY A 1 70 ? -1.223 8.220 -5.564 1.00 0.00 461 GLY A N 19
ATOM 21186 C CA . GLY A 1 70 ? -1.564 9.608 -5.322 1.00 0.00 461 GLY A CA 19
ATOM 21187 C C . GLY A 1 70 ? -0.487 10.345 -4.549 1.00 0.00 461 GLY A C 19
ATOM 21188 O O . GLY A 1 70 ? 0.407 9.723 -3.975 1.00 0.00 461 GLY A O 19
ATOM 21192 N N . LYS A 1 71 ? -0.571 11.670 -4.537 1.00 0.00 462 LYS A N 19
ATOM 21193 C CA . LYS A 1 71 ? 0.404 12.493 -3.830 1.00 0.00 462 LYS A CA 19
ATOM 21194 C C . LYS A 1 71 ? -0.254 13.252 -2.682 1.00 0.00 462 LYS A C 19
ATOM 21195 O O . LYS A 1 71 ? -1.467 13.463 -2.680 1.00 0.00 462 LYS A O 19
ATOM 21214 N N . HIS A 1 72 ? 0.554 13.658 -1.709 1.00 0.00 463 HIS A N 19
ATOM 21215 C CA . HIS A 1 72 ? 0.051 14.394 -0.555 1.00 0.00 463 HIS A CA 19
ATOM 21216 C C . HIS A 1 72 ? -0.123 15.873 -0.887 1.00 0.00 463 HIS A C 19
ATOM 21217 O O . HIS A 1 72 ? 0.678 16.454 -1.618 1.00 0.00 463 HIS A O 19
ATOM 21231 N N . ASN A 1 73 ? -1.176 16.477 -0.343 1.00 0.00 464 ASN A N 19
ATOM 21232 C CA . ASN A 1 73 ? -1.455 17.888 -0.580 1.00 0.00 464 ASN A CA 19
ATOM 21233 C C . ASN A 1 73 ? -1.372 18.685 0.717 1.00 0.00 464 ASN A C 19
ATOM 21234 O O . ASN A 1 73 ? -2.074 19.680 0.892 1.00 0.00 464 ASN A O 19
ATOM 21245 N N . HIS A 1 74 ? -0.508 18.241 1.624 1.00 0.00 465 HIS A N 19
ATOM 21246 C CA . HIS A 1 74 ? -0.333 18.912 2.906 1.00 0.00 465 HIS A CA 19
ATOM 21247 C C . HIS A 1 74 ? 1.064 18.662 3.465 1.00 0.00 465 HIS A C 19
ATOM 21248 O O . HIS A 1 74 ? 1.620 17.574 3.310 1.00 0.00 465 HIS A O 19
ATOM 21262 N N . ASP A 1 75 ? 1.626 19.675 4.116 1.00 0.00 466 ASP A N 19
ATOM 21263 C CA . ASP A 1 75 ? 2.958 19.565 4.700 1.00 0.00 466 ASP A CA 19
ATOM 21264 C C . ASP A 1 75 ? 2.992 18.493 5.784 1.00 0.00 466 ASP A C 19
ATOM 21265 O O . ASP A 1 75 ? 1.955 18.117 6.330 1.00 0.00 466 ASP A O 19
ATOM 21274 N N . LEU A 1 76 ? 4.190 18.005 6.091 1.00 0.00 467 LEU A N 19
ATOM 21275 C CA . LEU A 1 76 ? 4.359 16.977 7.110 1.00 0.00 467 LEU A CA 19
ATOM 21276 C C . LEU A 1 76 ? 4.034 17.526 8.498 1.00 0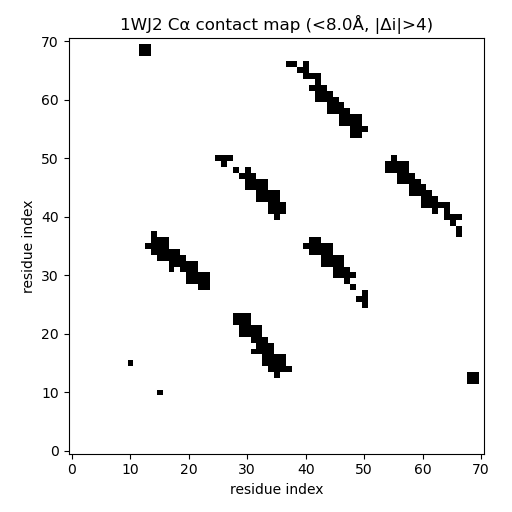.00 467 LEU A C 19
ATOM 21277 O O . LEU A 1 76 ? 4.755 18.377 9.019 1.00 0.00 467 LEU A O 19
ATOM 21293 N N . PRO A 1 77 ? 2.939 17.049 9.122 1.00 0.00 468 PRO A N 19
ATOM 21294 C CA . PRO A 1 77 ? 2.533 17.503 10.456 1.00 0.00 468 PRO A CA 19
ATOM 21295 C C . PRO A 1 77 ? 3.646 17.350 11.486 1.00 0.00 468 PRO A C 19
ATOM 21296 O O . PRO A 1 77 ? 4.756 16.929 11.156 1.00 0.00 468 PRO A O 19
ATOM 21307 N N . ALA A 1 78 ? 3.344 17.692 12.734 1.00 0.00 469 ALA A N 19
ATOM 21308 C CA . ALA A 1 78 ? 4.321 17.591 13.811 1.00 0.00 469 ALA A CA 19
ATOM 21309 C C . ALA A 1 78 ? 3.634 17.562 15.173 1.00 0.00 469 ALA A C 19
ATOM 21310 O O . ALA A 1 78 ? 2.388 17.466 15.205 1.00 0.00 469 ALA A O 19
ATOM 21319 N N . VAL A 1 8 ? -22.945 10.038 13.811 1.00 0.00 399 VAL A N 20
ATOM 21320 C CA . VAL A 1 8 ? -22.044 9.773 14.963 1.00 0.00 399 VAL A CA 20
ATOM 21321 C C . VAL A 1 8 ? -21.265 8.478 14.764 1.00 0.00 399 VAL A C 20
ATOM 21322 O O . VAL A 1 8 ? -21.847 7.395 14.702 1.00 0.00 399 VAL A O 20
ATOM 21335 N N . GLN A 1 9 ? -19.944 8.597 14.665 1.00 0.00 400 GLN A N 20
ATOM 21336 C CA . GLN A 1 9 ? -19.085 7.435 14.473 1.00 0.00 400 GLN A CA 20
ATOM 21337 C C . GLN A 1 9 ? -18.272 7.146 15.732 1.00 0.00 400 GLN A C 20
ATOM 21338 O O . GLN A 1 9 ? -18.035 8.037 16.547 1.00 0.00 400 GLN A O 20
ATOM 21352 N N . THR A 1 10 ? -17.851 5.894 15.883 1.00 0.00 401 THR A N 20
ATOM 21353 C CA . THR A 1 10 ? -17.064 5.489 17.041 1.00 0.00 401 THR A CA 20
ATOM 21354 C C . THR A 1 10 ? -16.098 4.366 16.684 1.00 0.00 401 THR A C 20
ATOM 21355 O O . THR A 1 10 ? -16.461 3.190 16.707 1.00 0.00 401 THR A O 20
ATOM 21366 N N . THR A 1 11 ? -14.864 4.736 16.354 1.00 0.00 402 THR A N 20
ATOM 21367 C CA . THR A 1 11 ? -13.845 3.760 15.991 1.00 0.00 402 THR A CA 20
ATOM 21368 C C . THR A 1 11 ? -12.586 3.942 16.833 1.00 0.00 402 THR A C 20
ATOM 21369 O O . THR A 1 11 ? -11.690 4.704 16.471 1.00 0.00 402 THR A O 20
ATOM 21380 N N . SER A 1 12 ? -12.525 3.236 17.958 1.00 0.00 403 SER A N 20
ATOM 21381 C CA . SER A 1 12 ? -11.376 3.318 18.850 1.00 0.00 403 SER A CA 20
ATOM 21382 C C . SER A 1 12 ? -10.440 2.132 18.644 1.00 0.00 403 SER A C 20
ATOM 21383 O O . SER A 1 12 ? -9.779 1.680 19.578 1.00 0.00 403 SER A O 20
ATOM 21391 N N . GLU A 1 13 ? -10.386 1.635 17.413 1.00 0.00 404 GLU A N 20
ATOM 21392 C CA . GLU A 1 13 ? -9.530 0.501 17.082 1.00 0.00 404 GLU A CA 20
ATOM 21393 C C . GLU A 1 13 ? -8.094 0.955 16.846 1.00 0.00 404 GLU A C 20
ATOM 21394 O O . GLU A 1 13 ? -7.759 1.456 15.772 1.00 0.00 404 GLU A O 20
ATOM 21406 N N . VAL A 1 14 ? -7.248 0.778 17.855 1.00 0.00 405 VAL A N 20
ATOM 21407 C CA . VAL A 1 14 ? -5.847 1.168 17.756 1.00 0.00 405 VAL A CA 20
ATOM 21408 C C . VAL A 1 14 ? -5.088 0.251 16.803 1.00 0.00 405 VAL A C 20
ATOM 21409 O O . VAL A 1 14 ? -4.225 -0.522 17.222 1.00 0.00 405 VAL A O 20
ATOM 21422 N N . ASP A 1 15 ? -5.414 0.342 15.518 1.00 0.00 406 ASP A N 20
ATOM 21423 C CA . ASP A 1 15 ? -4.765 -0.479 14.503 1.00 0.00 406 ASP A CA 20
ATOM 21424 C C . ASP A 1 15 ? -3.810 0.355 13.657 1.00 0.00 406 ASP A C 20
ATOM 21425 O O . ASP A 1 15 ? -2.787 -0.140 13.185 1.00 0.00 406 ASP A O 20
ATOM 21434 N N . LEU A 1 16 ? -4.152 1.626 13.468 1.00 0.00 407 LEU A N 20
ATOM 21435 C CA . LEU A 1 16 ? -3.324 2.531 12.678 1.00 0.00 407 LEU A CA 20
ATOM 21436 C C . LEU A 1 16 ? -2.336 3.278 13.568 1.00 0.00 407 LEU A C 20
ATOM 21437 O O . LEU A 1 16 ? -2.733 4.038 14.451 1.00 0.00 407 LEU A O 20
ATOM 21453 N N . LEU A 1 17 ? -1.048 3.060 13.329 1.00 0.00 408 LEU A N 20
ATOM 21454 C CA . LEU A 1 17 ? -0.004 3.713 14.109 1.00 0.00 408 LEU A CA 20
ATOM 21455 C C . LEU A 1 17 ? 0.328 5.085 13.531 1.00 0.00 408 LEU A C 20
ATOM 21456 O O . LEU A 1 17 ? 1.124 5.202 12.599 1.00 0.00 408 LEU A O 20
ATOM 21472 N N . ASP A 1 18 ? -0.288 6.122 14.091 1.00 0.00 409 ASP A N 20
ATOM 21473 C CA . ASP A 1 18 ? -0.059 7.486 13.632 1.00 0.00 409 ASP A CA 20
ATOM 21474 C C . ASP A 1 18 ? 1.411 7.869 13.771 1.00 0.00 409 ASP A C 20
ATOM 21475 O O . ASP A 1 18 ? 1.934 7.972 14.880 1.00 0.00 409 ASP A O 20
ATOM 21484 N N . ASP A 1 19 ? 2.072 8.078 12.638 1.00 0.00 410 ASP A N 20
ATOM 21485 C CA . ASP A 1 19 ? 3.483 8.449 12.632 1.00 0.00 410 ASP A CA 20
ATOM 21486 C C . ASP A 1 19 ? 3.702 9.742 11.854 1.00 0.00 410 ASP A C 20
ATOM 21487 O O . ASP A 1 19 ? 4.435 10.627 12.295 1.00 0.00 410 ASP A O 20
ATOM 21496 N N . GLY A 1 20 ? 3.061 9.845 10.695 1.00 0.00 411 GLY A N 20
ATOM 21497 C CA . GLY A 1 20 ? 3.198 11.034 9.874 1.00 0.00 411 GLY A CA 20
ATOM 21498 C C . GLY A 1 20 ? 1.880 11.481 9.276 1.00 0.00 411 GLY A C 20
ATOM 21499 O O . GLY A 1 20 ? 1.351 12.533 9.636 1.00 0.00 411 GLY A O 20
ATOM 21503 N N . TYR A 1 21 ? 1.348 10.681 8.356 1.00 0.00 412 TYR A N 20
ATOM 21504 C CA . TYR A 1 21 ? 0.083 11.000 7.705 1.00 0.00 412 TYR A CA 20
ATOM 21505 C C . TYR A 1 21 ? -1.091 10.395 8.469 1.00 0.00 412 TYR A C 20
ATOM 21506 O O . TYR A 1 21 ? -0.901 9.654 9.432 1.00 0.00 412 TYR A O 20
ATOM 21524 N N . ARG A 1 22 ? -2.304 10.716 8.030 1.00 0.00 413 ARG A N 20
ATOM 21525 C CA . ARG A 1 22 ? -3.509 10.203 8.673 1.00 0.00 413 ARG A CA 20
ATOM 21526 C C . ARG A 1 22 ? -4.354 9.402 7.686 1.00 0.00 413 ARG A C 20
ATOM 21527 O O . ARG A 1 22 ? -5.004 9.968 6.808 1.00 0.00 413 ARG A O 20
ATOM 21548 N N . TRP A 1 23 ? -4.336 8.082 7.836 1.00 0.00 414 TRP A N 20
ATOM 21549 C CA . TRP A 1 23 ? -5.100 7.203 6.958 1.00 0.00 414 TRP A CA 20
ATOM 21550 C C . TRP A 1 23 ? -6.351 6.686 7.660 1.00 0.00 414 TRP A C 20
ATOM 21551 O O . TRP A 1 23 ? -6.430 6.684 8.888 1.00 0.00 414 TRP A O 20
ATOM 21572 N N . ARG A 1 24 ? -7.329 6.250 6.872 1.00 0.00 415 ARG A N 20
ATOM 21573 C CA . ARG A 1 24 ? -8.578 5.733 7.418 1.00 0.00 415 ARG A CA 20
ATOM 21574 C C . ARG A 1 24 ? -9.070 4.535 6.610 1.00 0.00 415 ARG A C 20
ATOM 21575 O O . ARG A 1 24 ? -8.859 4.461 5.399 1.00 0.00 415 ARG A O 20
ATOM 21596 N N . LYS A 1 25 ? -9.728 3.601 7.289 1.00 0.00 416 LYS A N 20
ATOM 21597 C CA . LYS A 1 25 ? -10.251 2.407 6.635 1.00 0.00 416 LYS A CA 20
ATOM 21598 C C . LYS A 1 25 ? -11.638 2.668 6.055 1.00 0.00 416 LYS A C 20
ATOM 21599 O O . LYS A 1 25 ? -12.454 3.361 6.660 1.00 0.00 416 LYS A O 20
ATOM 21618 N N . TYR A 1 26 ? -11.896 2.107 4.878 1.00 0.00 417 TYR A N 20
ATOM 21619 C CA . TYR A 1 26 ? -13.184 2.279 4.217 1.00 0.00 417 TYR A CA 20
ATOM 21620 C C . TYR A 1 26 ? -13.789 0.930 3.842 1.00 0.00 417 TYR A C 20
ATOM 21621 O O . TYR A 1 26 ? -14.971 0.680 4.083 1.00 0.00 417 TYR A O 20
ATOM 21639 N N . GLY A 1 27 ? -12.972 0.064 3.252 1.00 0.00 418 GLY A N 20
ATOM 21640 C CA . GLY A 1 27 ? -13.445 -1.249 2.854 1.00 0.00 418 GLY A CA 20
ATOM 21641 C C . GLY A 1 27 ? -12.383 -2.321 3.011 1.00 0.00 418 GLY A C 20
ATOM 21642 O O . GLY A 1 27 ? -11.241 -2.025 3.362 1.00 0.00 418 GLY A O 20
ATOM 21646 N N . GLN A 1 28 ? -12.762 -3.567 2.749 1.00 0.00 419 GLN A N 20
ATOM 21647 C CA . GLN A 1 28 ? -11.834 -4.686 2.862 1.00 0.00 419 GLN A CA 20
ATOM 21648 C C . GLN A 1 28 ? -12.070 -5.703 1.750 1.00 0.00 419 GLN A C 20
ATOM 21649 O O . GLN A 1 28 ? -13.208 -5.962 1.363 1.00 0.00 419 GLN A O 20
ATOM 21663 N N . LYS A 1 29 ? -10.983 -6.278 1.242 1.00 0.00 420 LYS A N 20
ATOM 21664 C CA . LYS A 1 29 ? -11.071 -7.267 0.173 1.00 0.00 420 LYS A CA 20
ATOM 21665 C C . LYS A 1 29 ? -10.646 -8.644 0.673 1.00 0.00 420 LYS A C 20
ATOM 21666 O O . LYS A 1 29 ? -10.107 -8.778 1.772 1.00 0.00 420 LYS A O 20
ATOM 21685 N N . VAL A 1 30 ? -10.891 -9.666 -0.142 1.00 0.00 421 VAL A N 20
ATOM 21686 C CA . VAL A 1 30 ? -10.534 -11.032 0.216 1.00 0.00 421 VAL A CA 20
ATOM 21687 C C . VAL A 1 30 ? -9.755 -11.708 -0.909 1.00 0.00 421 VAL A C 20
ATOM 21688 O O . VAL A 1 30 ? -9.992 -11.441 -2.087 1.00 0.00 421 VAL A O 20
ATOM 21701 N N . VAL A 1 31 ? -8.825 -12.582 -0.538 1.00 0.00 422 VAL A N 20
ATOM 21702 C CA . VAL A 1 31 ? -8.012 -13.295 -1.516 1.00 0.00 422 VAL A CA 20
ATOM 21703 C C . VAL A 1 31 ? -8.093 -14.802 -1.306 1.00 0.00 422 VAL A C 20
ATOM 21704 O O . VAL A 1 31 ? -7.697 -15.315 -0.258 1.00 0.00 422 VAL A O 20
ATOM 21717 N N . LYS A 1 32 ? -8.608 -15.508 -2.308 1.00 0.00 423 LYS A N 20
ATOM 21718 C CA . LYS A 1 32 ? -8.738 -16.958 -2.233 1.00 0.00 423 LYS A CA 20
ATOM 21719 C C . LYS A 1 32 ? -7.367 -17.626 -2.186 1.00 0.00 423 LYS A C 20
ATOM 21720 O O . LYS A 1 32 ? -6.595 -17.546 -3.141 1.00 0.00 423 LYS A O 20
ATOM 21739 N N . GLY A 1 33 ? -7.072 -18.283 -1.069 1.00 0.00 424 GLY A N 20
ATOM 21740 C CA . GLY A 1 33 ? -5.793 -18.954 -0.919 1.00 0.00 424 GLY A CA 20
ATOM 21741 C C . GLY A 1 33 ? -4.997 -18.428 0.259 1.00 0.00 424 GLY A C 20
ATOM 21742 O O . GLY A 1 33 ? -4.500 -19.203 1.075 1.00 0.00 424 GLY A O 20
ATOM 21746 N N . ASN A 1 34 ? -4.878 -17.107 0.348 1.00 0.00 425 ASN A N 20
ATOM 21747 C CA . ASN A 1 34 ? -4.138 -16.479 1.436 1.00 0.00 425 ASN A CA 20
ATOM 21748 C C . ASN A 1 34 ? -5.012 -16.346 2.681 1.00 0.00 425 ASN A C 20
ATOM 21749 O O . ASN A 1 34 ? -6.140 -15.857 2.606 1.00 0.00 425 ASN A O 20
ATOM 21760 N N . PRO A 1 35 ? -4.505 -16.781 3.852 1.00 0.00 426 PRO A N 20
ATOM 21761 C CA . PRO A 1 35 ? -5.253 -16.703 5.110 1.00 0.00 426 PRO A CA 20
ATOM 21762 C C . PRO A 1 35 ? -5.346 -15.278 5.642 1.00 0.00 426 PRO A C 20
ATOM 21763 O O . PRO A 1 35 ? -6.310 -14.918 6.318 1.00 0.00 426 PRO A O 20
ATOM 21774 N N . TYR A 1 36 ? -4.337 -14.470 5.334 1.00 0.00 427 TYR A N 20
ATOM 21775 C CA . TYR A 1 36 ? -4.306 -13.083 5.782 1.00 0.00 427 TYR A CA 20
ATOM 21776 C C . TYR A 1 36 ? -5.249 -12.217 4.946 1.00 0.00 427 TYR A C 20
ATOM 21777 O O . TYR A 1 36 ? -5.119 -12.151 3.725 1.00 0.00 427 TYR A O 20
ATOM 21795 N N . PRO A 1 37 ? -6.216 -11.539 5.593 1.00 0.00 428 PRO A N 20
ATOM 21796 C CA . PRO A 1 37 ? -7.175 -10.679 4.893 1.00 0.00 428 PRO A CA 20
ATOM 21797 C C . PRO A 1 37 ? -6.520 -9.419 4.334 1.00 0.00 428 PRO A C 20
ATOM 21798 O O . PRO A 1 37 ? -5.421 -9.047 4.743 1.00 0.00 428 PRO A O 20
ATOM 21809 N N . ARG A 1 38 ? -7.204 -8.767 3.400 1.00 0.00 429 ARG A N 20
ATOM 21810 C CA . ARG A 1 38 ? -6.688 -7.548 2.786 1.00 0.00 429 ARG A CA 20
ATOM 21811 C C . ARG A 1 38 ? -7.316 -6.310 3.421 1.00 0.00 429 ARG A C 20
ATOM 21812 O O . ARG A 1 38 ? -8.537 -6.156 3.427 1.00 0.00 429 ARG A O 20
ATOM 21833 N N . SER A 1 39 ? -6.472 -5.431 3.949 1.00 0.00 430 SER A N 20
ATOM 21834 C CA . SER A 1 39 ? -6.943 -4.206 4.584 1.00 0.00 430 SER A CA 20
ATOM 21835 C C . SER A 1 39 ? -6.643 -2.992 3.710 1.00 0.00 430 SER A C 20
ATOM 21836 O O . SER A 1 39 ? -5.503 -2.784 3.292 1.00 0.00 430 SER A O 20
ATOM 21844 N N . TYR A 1 40 ? -7.669 -2.194 3.438 1.00 0.00 431 TYR A N 20
ATOM 21845 C CA . TYR A 1 40 ? -7.514 -1.002 2.614 1.00 0.00 431 TYR A CA 20
ATOM 21846 C C . TYR A 1 40 ? -7.490 0.258 3.472 1.00 0.00 431 TYR A C 20
ATOM 21847 O O . TYR A 1 40 ? -8.176 0.341 4.491 1.00 0.00 431 TYR A O 20
ATOM 21865 N N . TYR A 1 41 ? -6.698 1.239 3.051 1.00 0.00 432 TYR A N 20
ATOM 21866 C CA . TYR A 1 41 ? -6.586 2.499 3.778 1.00 0.00 432 TYR A CA 20
ATOM 21867 C C . TYR A 1 41 ? -6.497 3.674 2.810 1.00 0.00 432 TYR A C 20
ATOM 21868 O O . TYR A 1 41 ? -6.333 3.485 1.605 1.00 0.00 432 TYR A O 20
ATOM 21886 N N . LYS A 1 42 ? -6.610 4.887 3.342 1.00 0.00 433 LYS A N 20
ATOM 21887 C CA . LYS A 1 42 ? -6.543 6.088 2.518 1.00 0.00 433 LYS A CA 20
ATOM 21888 C C . LYS A 1 42 ? -6.287 7.326 3.372 1.00 0.00 433 LYS A C 20
ATOM 21889 O O . LYS A 1 42 ? -6.932 7.527 4.401 1.00 0.00 433 LYS A O 20
ATOM 21908 N N . CYS A 1 43 ? -5.346 8.155 2.933 1.00 0.00 434 CYS A N 20
ATOM 21909 C CA . CYS A 1 43 ? -5.005 9.377 3.651 1.00 0.00 434 CYS A CA 20
ATOM 21910 C C . CYS A 1 43 ? -6.079 10.440 3.440 1.00 0.00 434 CYS A C 20
ATOM 21911 O O . CYS A 1 43 ? -6.092 11.128 2.419 1.00 0.00 434 CYS A O 20
ATOM 21918 N N . THR A 1 44 ? -6.980 10.565 4.410 1.00 0.00 435 THR A N 20
ATOM 21919 C CA . THR A 1 44 ? -8.061 11.541 4.326 1.00 0.00 435 THR A CA 20
ATOM 21920 C C . THR A 1 44 ? -7.692 12.842 5.032 1.00 0.00 435 THR A C 20
ATOM 21921 O O . THR A 1 44 ? -8.236 13.165 6.089 1.00 0.00 435 THR A O 20
ATOM 21932 N N . THR A 1 45 ? -6.767 13.589 4.439 1.00 0.00 436 THR A N 20
ATOM 21933 C CA . THR A 1 45 ? -6.329 14.859 5.007 1.00 0.00 436 THR A CA 20
ATOM 21934 C C . THR A 1 45 ? -7.011 16.032 4.308 1.00 0.00 436 THR A C 20
ATOM 21935 O O . THR A 1 45 ? -7.558 15.880 3.216 1.00 0.00 436 THR A O 20
ATOM 21946 N N . PRO A 1 46 ? -6.986 17.225 4.928 1.00 0.00 437 PRO A N 20
ATOM 21947 C CA . PRO A 1 46 ? -7.606 18.424 4.355 1.00 0.00 437 PRO A CA 20
ATOM 21948 C C . PRO A 1 46 ? -7.128 18.699 2.933 1.00 0.00 437 PRO A C 20
ATOM 21949 O O . PRO A 1 46 ? -6.143 19.408 2.725 1.00 0.00 437 PRO A O 20
ATOM 21960 N N . GLY A 1 47 ? -7.832 18.133 1.959 1.00 0.00 438 GLY A N 20
ATOM 21961 C CA . GLY A 1 47 ? -7.463 18.327 0.569 1.00 0.00 438 GLY A CA 20
ATOM 21962 C C . GLY A 1 47 ? -6.760 17.120 -0.020 1.00 0.00 438 GLY A C 20
ATOM 21963 O O . GLY A 1 47 ? -6.829 16.879 -1.226 1.00 0.00 438 GLY A O 20
ATOM 21967 N N . CYS A 1 48 ? -6.080 16.359 0.832 1.00 0.00 439 CYS A N 20
ATOM 21968 C CA . CYS A 1 48 ? -5.361 15.170 0.391 1.00 0.00 439 CYS A CA 20
ATOM 21969 C C . CYS A 1 48 ? -6.291 13.961 0.336 1.00 0.00 439 CYS A C 20
ATOM 21970 O O . CYS A 1 48 ? -7.066 13.719 1.261 1.00 0.00 439 CYS A O 20
ATOM 21977 N N . GLY A 1 49 ? -6.206 13.205 -0.754 1.00 0.00 440 GLY A N 20
ATOM 21978 C CA . GLY A 1 49 ? -7.045 12.031 -0.909 1.00 0.00 440 GLY A CA 20
ATOM 21979 C C . GLY A 1 49 ? -6.283 10.843 -1.465 1.00 0.00 440 GLY A C 20
ATOM 21980 O O . GLY A 1 49 ? -6.586 10.357 -2.553 1.00 0.00 440 GLY A O 20
ATOM 21984 N N . VAL A 1 50 ? -5.290 10.375 -0.714 1.00 0.00 441 VAL A N 20
ATOM 21985 C CA . VAL A 1 50 ? -4.481 9.239 -1.138 1.00 0.00 441 VAL A CA 20
ATOM 21986 C C . VAL A 1 50 ? -5.127 7.921 -0.722 1.00 0.00 441 VAL A C 20
ATOM 21987 O O . VAL A 1 50 ? -5.908 7.873 0.228 1.00 0.00 441 VAL A O 20
ATOM 22000 N N . ARG A 1 51 ? -4.793 6.853 -1.441 1.00 0.00 442 ARG A N 20
ATOM 22001 C CA . ARG A 1 51 ? -5.339 5.533 -1.146 1.00 0.00 442 ARG A CA 20
ATOM 22002 C C . ARG A 1 51 ? -4.278 4.453 -1.332 1.00 0.00 442 ARG A C 20
ATOM 22003 O O . ARG A 1 51 ? -3.722 4.294 -2.419 1.00 0.00 442 ARG A O 20
ATOM 22024 N N . LYS A 1 52 ? -4.000 3.713 -0.263 1.00 0.00 443 LYS A N 20
ATOM 22025 C CA . LYS A 1 52 ? -3.005 2.647 -0.307 1.00 0.00 443 LYS A CA 20
ATOM 22026 C C . LYS A 1 52 ? -3.644 1.293 -0.022 1.00 0.00 443 LYS A C 20
ATOM 22027 O O . LYS A 1 52 ? -4.737 1.216 0.541 1.00 0.00 443 LYS A O 20
ATOM 22046 N N . HIS A 1 53 ? -2.955 0.225 -0.413 1.00 0.00 444 HIS A N 20
ATOM 22047 C CA . HIS A 1 53 ? -3.455 -1.128 -0.199 1.00 0.00 444 HIS A CA 20
ATOM 22048 C C . HIS A 1 53 ? -2.452 -1.957 0.598 1.00 0.00 444 HIS A C 20
ATOM 22049 O O . HIS A 1 53 ? -1.293 -2.090 0.208 1.00 0.00 444 HIS A O 20
ATOM 22064 N N . VAL A 1 54 ? -2.908 -2.512 1.716 1.00 0.00 445 VAL A N 20
ATOM 22065 C CA . VAL A 1 54 ? -2.051 -3.328 2.566 1.00 0.00 445 VAL A CA 20
ATOM 22066 C C . VAL A 1 54 ? -2.396 -4.809 2.437 1.00 0.00 445 VAL A C 20
ATOM 22067 O O . VAL A 1 54 ? -3.473 -5.244 2.848 1.00 0.00 445 VAL A O 20
ATOM 22080 N N . GLU A 1 55 ? -1.477 -5.578 1.865 1.00 0.00 446 GLU A N 20
ATOM 22081 C CA . GLU A 1 55 ? -1.684 -7.010 1.681 1.00 0.00 446 GLU A CA 20
ATOM 22082 C C . GLU A 1 55 ? -0.450 -7.797 2.110 1.00 0.00 446 GLU A C 20
ATOM 22083 O O . GLU A 1 55 ? 0.682 -7.373 1.876 1.00 0.00 446 GLU A O 20
ATOM 22095 N N . ARG A 1 56 ? -0.675 -8.946 2.738 1.00 0.00 447 ARG A N 20
ATOM 22096 C CA . ARG A 1 56 ? 0.419 -9.792 3.198 1.00 0.00 447 ARG A CA 20
ATOM 22097 C C . ARG A 1 56 ? 0.598 -10.998 2.280 1.00 0.00 447 ARG A C 20
ATOM 22098 O O . ARG A 1 56 ? -0.326 -11.787 2.087 1.00 0.00 447 ARG A O 20
ATOM 22119 N N . ALA A 1 57 ? 1.793 -11.132 1.716 1.00 0.00 448 ALA A N 20
ATOM 22120 C CA . ALA A 1 57 ? 2.093 -12.240 0.818 1.00 0.00 448 ALA A CA 20
ATOM 22121 C C . ALA A 1 57 ? 2.321 -13.532 1.597 1.00 0.00 448 ALA A C 20
ATOM 22122 O O . ALA A 1 57 ? 3.221 -13.615 2.433 1.00 0.00 448 ALA A O 20
ATOM 22129 N N . ALA A 1 58 ? 1.496 -14.536 1.317 1.00 0.00 449 ALA A N 20
ATOM 22130 C CA . ALA A 1 58 ? 1.601 -15.824 1.988 1.00 0.00 449 ALA A CA 20
ATOM 22131 C C . ALA A 1 58 ? 2.603 -16.735 1.283 1.00 0.00 449 ALA A C 20
ATOM 22132 O O . ALA A 1 58 ? 3.214 -17.601 1.907 1.00 0.00 449 ALA A O 20
ATOM 22139 N N . THR A 1 59 ? 2.765 -16.534 -0.023 1.00 0.00 450 THR A N 20
ATOM 22140 C CA . THR A 1 59 ? 3.691 -17.337 -0.813 1.00 0.00 450 THR A CA 20
ATOM 22141 C C . THR A 1 59 ? 5.079 -17.362 -0.179 1.00 0.00 450 THR A C 20
ATOM 22142 O O . THR A 1 59 ? 5.805 -18.350 -0.285 1.00 0.00 450 THR A O 20
ATOM 22153 N N . ASP A 1 60 ? 5.439 -16.268 0.482 1.00 0.00 451 ASP A N 20
ATOM 22154 C CA . ASP A 1 60 ? 6.736 -16.161 1.139 1.00 0.00 451 ASP A CA 20
ATOM 22155 C C . ASP A 1 60 ? 6.606 -16.423 2.638 1.00 0.00 451 ASP A C 20
ATOM 22156 O O . ASP A 1 60 ? 5.526 -16.271 3.210 1.00 0.00 451 ASP A O 20
ATOM 22165 N N . PRO A 1 61 ? 7.708 -16.818 3.298 1.00 0.00 452 PRO A N 20
ATOM 22166 C CA . PRO A 1 61 ? 7.710 -17.098 4.737 1.00 0.00 452 PRO A CA 20
ATOM 22167 C C . PRO A 1 61 ? 7.142 -15.939 5.550 1.00 0.00 452 PRO A C 20
ATOM 22168 O O . PRO A 1 61 ? 6.658 -16.130 6.666 1.00 0.00 452 PRO A O 20
ATOM 22179 N N . LYS A 1 62 ? 7.203 -14.738 4.984 1.00 0.00 453 LYS A N 20
ATOM 22180 C CA . LYS A 1 62 ? 6.693 -13.548 5.654 1.00 0.00 453 LYS A CA 20
ATOM 22181 C C . LYS A 1 62 ? 6.857 -12.315 4.768 1.00 0.00 453 LYS A C 20
ATOM 22182 O O . LYS A 1 62 ? 7.763 -11.509 4.971 1.00 0.00 453 LYS A O 20
ATOM 22201 N N . ALA A 1 63 ? 5.973 -12.179 3.783 1.00 0.00 454 ALA A N 20
ATOM 22202 C CA . ALA A 1 63 ? 6.024 -11.046 2.867 1.00 0.00 454 ALA A CA 20
ATOM 22203 C C . ALA A 1 63 ? 4.843 -10.108 3.088 1.00 0.00 454 ALA A C 20
ATOM 22204 O O . ALA A 1 63 ? 3.723 -10.551 3.347 1.00 0.00 454 ALA A O 20
ATOM 22211 N N . VAL A 1 64 ? 5.100 -8.808 2.985 1.00 0.00 455 VAL A N 20
ATOM 22212 C CA . VAL A 1 64 ? 4.058 -7.805 3.175 1.00 0.00 455 VAL A CA 20
ATOM 22213 C C . VAL A 1 64 ? 4.162 -6.703 2.126 1.00 0.00 455 VAL A C 20
ATOM 22214 O O . VAL A 1 64 ? 4.873 -5.715 2.316 1.00 0.00 455 VAL A O 20
ATOM 22227 N N . VAL A 1 65 ? 3.449 -6.878 1.019 1.00 0.00 456 VAL A N 20
ATOM 22228 C CA . VAL A 1 65 ? 3.460 -5.899 -0.060 1.00 0.00 456 VAL A CA 20
ATOM 22229 C C . VAL A 1 65 ? 2.488 -4.757 0.225 1.00 0.00 456 VAL A C 20
ATOM 22230 O O . VAL A 1 65 ? 1.347 -4.984 0.626 1.00 0.00 456 VAL A O 20
ATOM 22243 N N . THR A 1 66 ? 2.951 -3.528 0.014 1.00 0.00 457 THR A N 20
ATOM 22244 C CA . THR A 1 66 ? 2.122 -2.352 0.248 1.00 0.00 457 THR A CA 20
ATOM 22245 C C . THR A 1 66 ? 2.150 -1.415 -0.954 1.00 0.00 457 THR A C 20
ATOM 22246 O O . THR A 1 66 ? 3.212 -0.941 -1.361 1.00 0.00 457 THR A O 20
ATOM 22257 N N . THR A 1 67 ? 0.976 -1.150 -1.520 1.00 0.00 458 THR A N 20
ATOM 22258 C CA . THR A 1 67 ? 0.866 -0.270 -2.675 1.00 0.00 458 THR A CA 20
ATOM 22259 C C . THR A 1 67 ? 0.519 1.153 -2.251 1.00 0.00 458 THR A C 20
ATOM 22260 O O . THR A 1 67 ? -0.112 1.365 -1.215 1.00 0.00 458 THR A O 20
ATOM 22271 N N . TYR A 1 68 ? 0.935 2.124 -3.056 1.00 0.00 459 TYR A N 20
ATOM 22272 C CA . TYR A 1 68 ? 0.668 3.528 -2.763 1.00 0.00 459 TYR A CA 20
ATOM 22273 C C . TYR A 1 68 ? 0.172 4.259 -4.006 1.00 0.00 459 TYR A C 20
ATOM 22274 O O . TYR A 1 68 ? 0.939 4.521 -4.931 1.00 0.00 459 TYR A O 20
ATOM 22292 N N . GLU A 1 69 ? -1.117 4.585 -4.019 1.00 0.00 460 GLU A N 20
ATOM 22293 C CA . GLU A 1 69 ? -1.716 5.286 -5.147 1.00 0.00 460 GLU A CA 20
ATOM 22294 C C . GLU A 1 69 ? -2.060 6.725 -4.776 1.00 0.00 460 GLU A C 20
ATOM 22295 O O . GLU A 1 69 ? -2.899 6.969 -3.909 1.00 0.00 460 GLU A O 20
ATOM 22307 N N . GLY A 1 70 ? -1.406 7.674 -5.439 1.00 0.00 461 GLY A N 20
ATOM 22308 C CA . GLY A 1 70 ? -1.656 9.077 -5.164 1.00 0.00 461 GLY A CA 20
ATOM 22309 C C . GLY A 1 70 ? -0.627 9.678 -4.228 1.00 0.00 461 GLY A C 20
ATOM 22310 O O . GLY A 1 70 ? -0.211 9.042 -3.259 1.00 0.00 461 GLY A O 20
ATOM 22314 N N . LYS A 1 71 ? -0.214 10.908 -4.518 1.00 0.00 462 LYS A N 20
ATOM 22315 C CA . LYS A 1 71 ? 0.773 11.596 -3.695 1.00 0.00 462 LYS A CA 20
ATOM 22316 C C . LYS A 1 71 ? 0.095 12.428 -2.612 1.00 0.00 462 LYS A C 20
ATOM 22317 O O . LYS A 1 71 ? -1.130 12.549 -2.583 1.00 0.00 462 LYS A O 20
ATOM 22336 N N . HIS A 1 72 ? 0.899 13.003 -1.723 1.00 0.00 463 HIS A N 20
ATOM 22337 C CA . HIS A 1 72 ? 0.376 13.824 -0.639 1.00 0.00 463 HIS A CA 20
ATOM 22338 C C . HIS A 1 72 ? 0.414 15.303 -1.008 1.00 0.00 463 HIS A C 20
ATOM 22339 O O . HIS A 1 72 ? 1.417 15.801 -1.519 1.00 0.00 463 HIS A O 20
ATOM 22353 N N . ASN A 1 73 ? -0.686 16.002 -0.747 1.00 0.00 464 ASN A N 20
ATOM 22354 C CA . ASN A 1 73 ? -0.780 17.424 -1.053 1.00 0.00 464 ASN A CA 20
ATOM 22355 C C . ASN A 1 73 ? -0.639 18.263 0.214 1.00 0.00 464 ASN A C 20
ATOM 22356 O O . ASN A 1 73 ? -1.217 19.344 0.322 1.00 0.00 464 ASN A O 20
ATOM 22367 N N . HIS A 1 74 ? 0.133 17.757 1.170 1.00 0.00 465 HIS A N 20
ATOM 22368 C CA . HIS A 1 74 ? 0.351 18.461 2.429 1.00 0.00 465 HIS A CA 20
ATOM 22369 C C . HIS A 1 74 ? 1.700 18.087 3.034 1.00 0.00 465 HIS A C 20
ATOM 22370 O O . HIS A 1 74 ? 2.252 17.027 2.739 1.00 0.00 465 HIS A O 20
ATOM 22384 N N . ASP A 1 75 ? 2.224 18.965 3.883 1.00 0.00 466 ASP A N 20
ATOM 22385 C CA . ASP A 1 75 ? 3.509 18.727 4.531 1.00 0.00 466 ASP A CA 20
ATOM 22386 C C . ASP A 1 75 ? 3.350 17.800 5.732 1.00 0.00 466 ASP A C 20
ATOM 22387 O O . ASP A 1 75 ? 2.239 17.578 6.213 1.00 0.00 466 ASP A O 20
ATOM 22396 N N . LEU A 1 76 ? 4.467 17.261 6.209 1.00 0.00 467 LEU A N 20
ATOM 22397 C CA . LEU A 1 76 ? 4.450 16.359 7.353 1.00 0.00 467 LEU A CA 20
ATOM 22398 C C . LEU A 1 76 ? 4.123 17.116 8.639 1.00 0.00 467 LEU A C 20
ATOM 22399 O O . LEU A 1 76 ? 4.816 18.068 8.997 1.00 0.00 467 LEU A O 20
ATOM 22415 N N . PRO A 1 77 ? 3.063 16.703 9.359 1.00 0.00 468 PRO A N 20
ATOM 22416 C CA . PRO A 1 77 ? 2.658 17.355 10.607 1.00 0.00 468 PRO A CA 20
ATOM 22417 C C . PRO A 1 77 ? 3.627 17.070 11.750 1.00 0.00 468 PRO A C 20
ATOM 22418 O O . PRO A 1 77 ? 4.506 16.216 11.632 1.00 0.00 468 PRO A O 20
ATOM 22429 N N . ALA A 1 78 ? 3.461 17.789 12.855 1.00 0.00 469 ALA A N 20
ATOM 22430 C CA . ALA A 1 78 ? 4.321 17.612 14.019 1.00 0.00 469 ALA A CA 20
ATOM 22431 C C . ALA A 1 78 ? 3.698 16.647 15.021 1.00 0.00 469 ALA A C 20
ATOM 22432 O O . ALA A 1 78 ? 4.278 15.562 15.235 1.00 0.00 469 ALA A O 20
#

CATH classification: 2.20.25.80

GO terms:
  GO:0005634 nucleus (C, IDA)
  GO:0000976 transcription cis-regulatory region binding (F, IDA)
  GO:0009723 response to ethylene (P, IDA)
  GO:0009751 response to salicylic acid (P, IDA)
  GO:0009753 response to jasmonic acid (P, IDA)
  GO:0043565 sequence-specific DNA binding (F, IDA)
  GO:1900150 regulation of defense response to fungus (P, IMP)
  GO:1900425 negative regulation of defense response to bacterium (P, IMP)
  GO:0009651 response to salt stress (P, IMP)
  GO:0000976 transcription cis-regulatory region binding (F, IPI)

Secondary structure (DSSP, 8-state):
-----------SSS-B---EEE--TT-SS-EEEEEEE-SS-EEEEEEEEETTTTSEEEEEEES--SS----

Solvent-accessible surface area: 6136 Å² total; per-residue (Å²): 193,171,132,140,94,172,126,133,96,156,100,110,39,42,162,16,156,85,119,27,112,125,97,50,171,64,26,101,126,69,46,12,30,32,58,0,46,28,127,76,4,62,2,128,26,49,16,40,90,28,41,150,76,128,154,33,82,76,56,63,115,108,42,187,54,99,51,121,138,79,170

Nearest PDB structures (foldseek):
  1wj2-assembly1_A  TM=8.209E-01  e=1.691E-10  Arabidopsis thaliana
  2lex-assembly1_A  TM=8.506E-01  e=4.996E-08  Arabidopsis thaliana
  8k31-assembly1_B  TM=7.493E-01  e=1.055E-07  Arabidopsis thaliana
  2ayd-assembly1_A  TM=7.805E-01  e=3.314E-06  Arabidopsis thaliana
  8us2-assembly2_B  TM=4.948E-01  e=6.823E+00  Pseudomonas aeruginosa PAO1

Radius of gyration: 14.5 Å; Cα contacts (8 Å, |Δi|>4): 113; chains: 1; bounding box: 34×37×27 Å

Foldseek 3Di:
DDDDPPPPDDDDWFDKDWDDWDADPPDPDTKTWIWGPDDVGTWIKTWDWDPVDPTRIDIGTGGDGPDDTDD